Protein AF-0000000080481968 (afdb_homodimer)

Sequence (784 aa):
MAEDFLLLNPGPVPVTDEVLDSMSEPMVSHRSADFEAVYERAQNALDYIFTNSTRSGASTAEEGTSLIFNGTATMGMEAAVANLVGDGGNVVSLVNGKFGRRFARIADRYADVTRVEVEWGESIPVDAVEEAVTDDTDVVTMVHNETSTGLLNPAEAVGEVAKAHDATFVVDGVTSIGGDEFKIDDWNVDIAITDSQKALAAPPGVSAMYVTERVKDRIDGEAAPFYEDLDWHLRKAEQHQTPFTSAVPLFRALAVAVEDIAEETMPTRIERHRQQSAAFRAGFQAMGLELFANPEGETELSNTLTAVSLPEEVYGDDADEFFDGVTERNVSISGGQAHLGGQIFRVSNMGGLEPEHIVRGVRTVGEAMADAGVDVDVEAGVEAAEAELAEEMAEDFLLLNPGPVPVTDEVLDSMSEPMVSHRSADFEAVYERAQNALDYIFTNSTRSGASTAEEGTSLIFNGTATMGMEAAVANLVGDGGNVVSLVNGKFGRRFARIADRYADVTRVEVEWGESIPVDAVEEAVTDDTDVVTMVHNETSTGLLNPAEAVGEVAKAHDATFVVDGVTSIGGDEFKIDDWNVDIAITDSQKALAAPPGVSAMYVTERVKDRIDGEAAPFYEDLDWHLRKAEQHQTPFTSAVPLFRALAVAVEDIAEETMPTRIERHRQQSAAFRAGFQAMGLELFANPEGETELSNTLTAVSLPEEVYGDDADEFFDGVTERNVSISGGQAHLGGQIFRVSNMGGLEPEHIVRGVRTVGEAMADAGVDVDVEAGVEAAEAELAEE

Nearest PDB structures (foldseek):
  3isl-assembly1_B  TM=8.850E-01  e=2.142E-36  Bacillus subtilis
  2z9u-assembly1_A  TM=9.061E-01  e=9.908E-34  Mesorhizobium loti
  3f0h-assembly1_A-2  TM=9.257E-01  e=3.044E-31  unclassified
  1h0c-assembly1_A-2  TM=8.901E-01  e=4.918E-29  Homo sapiens
  1m32-assembly3_E  TM=9.075E-01  e=1.459E-27  Salmonella enterica subsp. enterica serovar Typhimurium

Organism: Haloferax mediterranei (strain ATCC 33500 / DSM 1411 / JCM 8866 / NBRC 14739 / NCIMB 2177 / R-4) (NCBI:txid523841)

Structure (mmCIF, N/CA/C/O backbone):
data_AF-0000000080481968-model_v1
#
loop_
_entity.id
_entity.type
_entity.pdbx_description
1 polymer 'Alanine--glyoxylate aminotransferase family protein'
#
loop_
_atom_site.group_PDB
_atom_site.id
_atom_site.type_symbol
_atom_site.label_atom_id
_atom_site.label_alt_id
_atom_site.label_comp_id
_atom_site.label_asym_id
_atom_site.label_entity_id
_atom_site.label_seq_id
_atom_site.pdbx_PDB_ins_code
_atom_site.Cartn_x
_atom_site.Cartn_y
_atom_site.Cartn_z
_atom_site.occupancy
_atom_site.B_iso_or_equiv
_atom_site.auth_seq_id
_atom_site.auth_comp_id
_atom_site.auth_asym_id
_atom_site.auth_atom_id
_atom_site.pdbx_PDB_model_num
ATOM 1 N N . MET A 1 1 ? 14.289 -3.783 -36.031 1 29.34 1 MET A N 1
ATOM 2 C CA . MET A 1 1 ? 13.336 -3.236 -35.062 1 29.34 1 MET A CA 1
ATOM 3 C C . MET A 1 1 ? 13.555 -3.85 -33.688 1 29.34 1 MET A C 1
ATOM 5 O O . MET A 1 1 ? 13.742 -5.059 -33.562 1 29.34 1 MET A O 1
ATOM 9 N N . ALA A 1 2 ? 14.086 -3.17 -32.75 1 38.62 2 ALA A N 1
ATOM 10 C CA . ALA A 1 2 ? 14.5 -3.734 -31.469 1 38.62 2 ALA A CA 1
ATOM 11 C C . ALA A 1 2 ? 13.477 -4.75 -30.969 1 38.62 2 ALA A C 1
ATOM 13 O O . ALA A 1 2 ? 12.297 -4.434 -30.812 1 38.62 2 ALA A O 1
ATOM 14 N N . GLU A 1 3 ? 13.617 -6.043 -31.141 1 50.34 3 GLU A N 1
ATOM 15 C CA . GLU A 1 3 ? 12.625 -7.031 -30.719 1 50.34 3 GLU A CA 1
ATOM 16 C C . GLU A 1 3 ? 12.102 -6.723 -29.328 1 50.34 3 GLU A C 1
ATOM 18 O O . GLU A 1 3 ? 12.867 -6.359 -28.438 1 50.34 3 GLU A O 1
ATOM 23 N N . ASP A 1 4 ? 10.695 -6.551 -29.109 1 80.06 4 ASP A N 1
ATOM 24 C CA . ASP A 1 4 ? 9.992 -6.121 -27.906 1 80.06 4 ASP A CA 1
ATOM 25 C C . ASP A 1 4 ? 10.266 -7.07 -26.734 1 80.06 4 ASP A C 1
ATOM 27 O O . ASP A 1 4 ? 10.367 -8.281 -26.922 1 80.06 4 ASP A O 1
ATOM 31 N N . PHE A 1 5 ? 10.773 -6.641 -25.656 1 89.38 5 PHE A N 1
ATOM 32 C CA . PHE A 1 5 ? 11.039 -7.387 -24.438 1 89.38 5 PHE A CA 1
ATOM 33 C C . PHE A 1 5 ? 9.82 -8.211 -24.031 1 89.38 5 PHE A C 1
ATOM 35 O O . PHE A 1 5 ? 8.703 -7.688 -23.953 1 89.38 5 PHE A O 1
ATOM 42 N N . LEU A 1 6 ? 10.047 -9.586 -23.969 1 94.12 6 LEU A N 1
ATOM 43 C CA . LEU A 1 6 ? 8.969 -10.492 -23.594 1 94.12 6 LEU A CA 1
ATOM 44 C C . LEU A 1 6 ? 9.109 -10.938 -22.141 1 94.12 6 LEU A C 1
ATOM 46 O O . LEU A 1 6 ? 10.109 -11.562 -21.781 1 94.12 6 LEU A O 1
ATOM 50 N N . LEU A 1 7 ? 8.125 -10.516 -21.359 1 93.69 7 LEU A N 1
ATOM 51 C CA . LEU A 1 7 ? 8.109 -10.836 -19.938 1 93.69 7 LEU A CA 1
ATOM 52 C C . LEU A 1 7 ? 7.23 -12.047 -19.656 1 93.69 7 LEU A C 1
ATOM 54 O O . LEU A 1 7 ? 6.008 -11.977 -19.797 1 93.69 7 LEU A O 1
ATOM 58 N N . LEU A 1 8 ? 7.91 -13.164 -19.188 1 96.69 8 LEU A N 1
ATOM 59 C CA . LEU A 1 8 ? 7.18 -14.391 -18.891 1 96.69 8 LEU A CA 1
ATOM 60 C C . LEU A 1 8 ? 7.324 -14.773 -17.422 1 96.69 8 LEU A C 1
ATOM 62 O O . LEU A 1 8 ? 7.227 -15.945 -17.062 1 96.69 8 LEU A O 1
ATOM 66 N N . ASN A 1 9 ? 7.652 -13.797 -16.562 1 94.38 9 ASN A N 1
ATOM 67 C CA . ASN A 1 9 ? 7.691 -13.984 -15.117 1 94.38 9 ASN A CA 1
ATOM 68 C C . ASN A 1 9 ? 6.289 -13.969 -14.516 1 94.38 9 ASN A C 1
ATOM 70 O O . ASN A 1 9 ? 5.375 -13.352 -15.07 1 94.38 9 ASN A O 1
ATOM 74 N N . PRO A 1 10 ? 6.121 -14.625 -13.391 1 93.69 10 PRO A N 1
ATOM 75 C CA . PRO A 1 10 ? 4.789 -14.672 -12.781 1 93.69 10 PRO A CA 1
ATOM 76 C C . PRO A 1 10 ? 4.309 -13.305 -12.312 1 93.69 10 PRO A C 1
ATOM 78 O O . PRO A 1 10 ? 3.115 -13.117 -12.07 1 93.69 10 PRO A O 1
ATOM 81 N N . GLY A 1 11 ? 5.16 -12.281 -12.164 1 88.5 11 GLY A N 1
ATOM 82 C CA . GLY A 1 11 ? 4.758 -10.945 -11.75 1 88.5 11 GLY A CA 1
ATOM 83 C C . GLY A 1 11 ? 5.934 -10.023 -11.484 1 88.5 11 GLY A C 1
ATOM 84 O O . GLY A 1 11 ? 6.988 -10.477 -11.023 1 88.5 11 GLY A O 1
ATOM 85 N N . PRO A 1 12 ? 5.754 -8.812 -11.781 1 90.94 12 PRO A N 1
ATOM 86 C CA . PRO A 1 12 ? 4.637 -8.148 -12.453 1 90.94 12 PRO A CA 1
ATOM 87 C C . PRO A 1 12 ? 4.496 -8.555 -13.914 1 90.94 12 PRO A C 1
ATOM 89 O O . PRO A 1 12 ? 5.496 -8.719 -14.609 1 90.94 12 PRO A O 1
ATOM 92 N N . VAL A 1 13 ? 3.25 -8.773 -14.367 1 92.5 13 VAL A N 1
ATOM 93 C CA . VAL A 1 13 ? 3.018 -9.211 -15.742 1 92.5 13 VAL A CA 1
ATOM 94 C C . VAL A 1 13 ? 2.887 -7.992 -16.656 1 92.5 13 VAL A C 1
ATOM 96 O O . VAL A 1 13 ? 2.732 -6.867 -16.172 1 92.5 13 VAL A O 1
ATOM 99 N N . PRO A 1 14 ? 2.949 -8.219 -17.922 1 90.56 14 PRO A N 1
ATOM 100 C CA . PRO A 1 14 ? 2.803 -7.078 -18.828 1 90.56 14 PRO A CA 1
ATOM 101 C C . PRO A 1 14 ? 1.461 -6.367 -18.688 1 90.56 14 PRO A C 1
ATOM 103 O O . PRO A 1 14 ? 0.433 -7.016 -18.469 1 90.56 14 PRO A O 1
ATOM 106 N N . VAL A 1 15 ? 1.535 -5.07 -18.781 1 93.06 15 VAL A N 1
ATOM 107 C CA . VAL A 1 15 ? 0.346 -4.234 -18.688 1 93.06 15 VAL A CA 1
ATOM 108 C C . VAL A 1 15 ? 0.168 -3.428 -19.969 1 93.06 15 VAL A C 1
ATOM 110 O O . VAL A 1 15 ? 1.147 -3.096 -20.641 1 93.06 15 VAL A O 1
ATOM 113 N N . THR A 1 16 ? -1.017 -3.123 -20.375 1 93.88 16 THR A N 1
ATOM 114 C CA . THR A 1 16 ? -1.285 -2.402 -21.625 1 93.88 16 THR A CA 1
ATOM 115 C C . THR A 1 16 ? -0.913 -0.929 -21.484 1 93.88 16 THR A C 1
ATOM 117 O O . THR A 1 16 ? -0.809 -0.413 -20.359 1 93.88 16 THR A O 1
ATOM 120 N N . ASP A 1 17 ? -0.785 -0.306 -22.609 1 93.12 17 ASP A N 1
ATOM 121 C CA . ASP A 1 17 ? -0.487 1.123 -22.609 1 93.12 17 ASP A CA 1
ATOM 122 C C . ASP A 1 17 ? -1.617 1.924 -21.969 1 93.12 17 ASP A C 1
ATOM 124 O O . ASP A 1 17 ? -1.368 2.922 -21.281 1 93.12 17 ASP A O 1
ATOM 128 N N . GLU A 1 18 ? -2.812 1.507 -22.25 1 94.88 18 GLU A N 1
ATOM 129 C CA . GLU A 1 18 ? -3.967 2.199 -21.672 1 94.88 18 GLU A CA 1
ATOM 130 C C . GLU A 1 18 ? -3.93 2.176 -20.156 1 94.88 18 GLU A C 1
ATOM 132 O O . GLU A 1 18 ? -4.215 3.184 -19.5 1 94.88 18 GLU A O 1
ATOM 137 N N . VAL A 1 19 ? -3.586 1.043 -19.578 1 95.56 19 VAL A N 1
ATOM 138 C CA . VAL A 1 19 ? -3.463 0.889 -18.141 1 95.56 19 VAL A CA 1
ATOM 139 C C . VAL A 1 19 ? -2.348 1.79 -17.609 1 95.56 19 VAL A C 1
ATOM 141 O O . VAL A 1 19 ? -2.535 2.516 -16.641 1 95.56 19 VAL A O 1
ATOM 144 N N . LEU A 1 20 ? -1.188 1.789 -18.297 1 93.94 20 LEU A N 1
ATOM 145 C CA . LEU A 1 20 ? -0.05 2.604 -17.891 1 93.94 20 LEU A CA 1
ATOM 146 C C . LEU A 1 20 ? -0.392 4.09 -17.953 1 93.94 20 LEU A C 1
ATOM 148 O O . LEU A 1 20 ? -0.075 4.844 -17.031 1 93.94 20 LEU A O 1
ATOM 152 N N . ASP A 1 21 ? -1.09 4.48 -18.984 1 92.69 21 ASP A N 1
ATOM 153 C CA . ASP A 1 21 ? -1.416 5.883 -19.219 1 92.69 21 ASP A CA 1
ATOM 154 C C . ASP A 1 21 ? -2.408 6.402 -18.188 1 92.69 21 ASP A C 1
ATOM 156 O O . ASP A 1 21 ? -2.395 7.59 -17.844 1 92.69 21 ASP A O 1
ATOM 160 N N . SER A 1 22 ? -3.232 5.527 -17.641 1 93.56 22 SER A N 1
ATOM 161 C CA . SER A 1 22 ? -4.273 5.93 -16.703 1 93.56 22 SER A CA 1
ATOM 162 C C . SER A 1 22 ? -3.678 6.449 -15.406 1 93.56 22 SER A C 1
ATOM 164 O O . SER A 1 22 ? -4.32 7.215 -14.688 1 93.56 22 SER A O 1
ATOM 166 N N . MET A 1 23 ? -2.436 6.078 -15.086 1 93.75 23 MET A N 1
ATOM 167 C CA . MET A 1 23 ? -1.798 6.465 -13.828 1 93.75 23 MET A CA 1
ATOM 168 C C . MET A 1 23 ? -1.326 7.914 -13.883 1 93.75 23 MET A C 1
ATOM 170 O O . MET A 1 23 ? -1.05 8.523 -12.844 1 93.75 23 MET A O 1
ATOM 174 N N . SER A 1 24 ? -1.162 8.461 -15.086 1 87.81 24 SER A N 1
ATOM 175 C CA . SER A 1 24 ? -0.547 9.773 -15.234 1 87.81 24 SER A CA 1
ATOM 176 C C . SER A 1 24 ? -1.603 10.867 -15.359 1 87.81 24 SER A C 1
ATOM 178 O O . SER A 1 24 ? -1.272 12.031 -15.586 1 87.81 24 SER A O 1
ATOM 180 N N . GLU A 1 25 ? -2.85 10.508 -15.273 1 80.5 25 GLU A N 1
ATOM 181 C CA . GLU A 1 25 ? -3.883 11.539 -15.273 1 80.5 25 GLU A CA 1
ATOM 182 C C . GLU A 1 25 ? -3.721 12.477 -14.086 1 80.5 25 GLU A C 1
ATOM 184 O O . GLU A 1 25 ? -3.238 12.07 -13.023 1 80.5 25 GLU A O 1
ATOM 189 N N . PRO A 1 26 ? -4.055 13.734 -14.359 1 70.06 26 PRO A N 1
ATOM 190 C CA . PRO A 1 26 ? -3.869 14.703 -13.281 1 70.06 26 PRO A CA 1
ATOM 191 C C . PRO A 1 26 ? -4.566 14.289 -11.992 1 70.06 26 PRO A C 1
ATOM 193 O O . PRO A 1 26 ? -5.609 13.633 -12.031 1 70.06 26 PRO A O 1
ATOM 196 N N . MET A 1 27 ? -3.91 14.688 -10.938 1 62.53 27 MET A N 1
ATOM 197 C CA . MET A 1 27 ? -4.395 14.344 -9.602 1 62.53 27 MET A CA 1
ATOM 198 C C . MET A 1 27 ? -5.684 15.094 -9.281 1 62.53 27 MET A C 1
ATOM 200 O O . MET A 1 27 ? -5.824 16.266 -9.625 1 62.53 27 MET A O 1
ATOM 204 N N . VAL A 1 28 ? -6.73 14.312 -9.031 1 58.03 28 VAL A N 1
ATOM 205 C CA . VAL A 1 28 ? -7.98 14.891 -8.555 1 58.03 28 VAL A CA 1
ATOM 206 C C . VAL A 1 28 ? -8.094 14.711 -7.043 1 58.03 28 VAL A C 1
ATOM 208 O O . VAL A 1 28 ? -7.363 13.914 -6.449 1 58.03 28 VAL A O 1
ATOM 211 N N . SER A 1 29 ? -8.789 15.539 -6.273 1 55.25 29 SER A N 1
ATOM 212 C CA . SER A 1 29 ? -8.969 15.367 -4.836 1 55.25 29 SER A CA 1
ATOM 213 C C . SER A 1 29 ? -9.445 13.953 -4.504 1 55.25 29 SER A C 1
ATOM 215 O O . SER A 1 29 ? -10.281 13.398 -5.215 1 55.25 29 SER A O 1
ATOM 217 N N . HIS A 1 30 ? -8.844 13.086 -3.645 1 49 30 HIS A N 1
ATOM 218 C CA . HIS A 1 30 ? -9.148 11.727 -3.225 1 49 30 HIS A CA 1
ATOM 219 C C . HIS A 1 30 ? -10.586 11.609 -2.73 1 49 30 HIS A C 1
ATOM 221 O O . HIS A 1 30 ? -11.195 10.539 -2.803 1 49 30 HIS A O 1
ATOM 227 N N . ARG A 1 31 ? -11.047 12.609 -2.137 1 52.72 31 ARG A N 1
ATOM 228 C CA . ARG A 1 31 ? -12.406 12.594 -1.61 1 52.72 31 ARG A CA 1
ATOM 229 C C . ARG A 1 31 ? -13.383 13.242 -2.59 1 52.72 31 ARG A C 1
ATOM 231 O O . ARG A 1 31 ? -14.547 13.469 -2.262 1 52.72 31 ARG A O 1
ATOM 238 N N . SER A 1 32 ? -12.875 13.031 -3.715 1 68 32 SER A N 1
ATOM 239 C CA . SER A 1 32 ? -13.664 13.711 -4.734 1 68 32 SER A CA 1
ATOM 240 C C . SER A 1 32 ? -14.617 12.75 -5.434 1 68 32 SER A C 1
ATOM 242 O O . SER A 1 32 ? -14.414 11.531 -5.398 1 68 32 SER A O 1
ATOM 244 N N . ALA A 1 33 ? -15.672 13.203 -5.777 1 73.31 33 ALA A N 1
ATOM 245 C CA . ALA A 1 33 ? -16.594 12.477 -6.648 1 73.31 33 ALA A CA 1
ATOM 246 C C . ALA A 1 33 ? -15.852 11.75 -7.762 1 73.31 33 ALA A C 1
ATOM 248 O O . ALA A 1 33 ? -16.25 10.656 -8.172 1 73.31 33 ALA A O 1
ATOM 249 N N . ASP A 1 34 ? -14.773 12.227 -8.023 1 79.12 34 ASP A N 1
ATOM 250 C CA . ASP A 1 34 ? -13.984 11.633 -9.094 1 79.12 34 ASP A CA 1
ATOM 251 C C . ASP A 1 34 ? -13.32 10.336 -8.633 1 79.12 34 ASP A C 1
ATOM 253 O O . ASP A 1 34 ? -13.305 9.344 -9.375 1 79.12 34 ASP A O 1
ATOM 257 N N . PHE A 1 35 ? -12.82 10.336 -7.512 1 84.88 35 PHE A N 1
ATOM 258 C CA . PHE A 1 35 ? -12.211 9.117 -7 1 84.88 35 PHE A CA 1
ATOM 259 C C . PHE A 1 35 ? -13.258 8.039 -6.758 1 84.88 35 PHE A C 1
ATOM 261 O O . PHE A 1 35 ? -13.023 6.863 -7.039 1 84.88 35 PHE A O 1
ATOM 268 N N . GLU A 1 36 ? -14.359 8.414 -6.164 1 89.5 36 GLU A N 1
ATOM 269 C CA . GLU A 1 36 ? -15.445 7.469 -5.922 1 89.5 36 GLU A CA 1
ATOM 270 C C . GLU A 1 36 ? -15.844 6.75 -7.203 1 89.5 36 GLU A C 1
ATOM 272 O O . GLU A 1 36 ? -16.125 5.547 -7.188 1 89.5 36 GLU A O 1
ATOM 277 N N . ALA A 1 37 ? -15.836 7.469 -8.242 1 93.12 37 ALA A N 1
ATOM 278 C CA . ALA A 1 37 ? -16.188 6.883 -9.531 1 93.12 37 ALA A CA 1
ATOM 279 C C . ALA A 1 37 ? -15.164 5.844 -9.969 1 93.12 37 ALA A C 1
ATOM 281 O O . ALA A 1 37 ? -15.516 4.812 -10.547 1 93.12 37 ALA A O 1
ATOM 282 N N . VAL A 1 38 ? -13.922 6.121 -9.703 1 94.62 38 VAL A N 1
ATOM 283 C CA . VAL A 1 38 ? -12.844 5.188 -10.039 1 94.62 38 VAL A CA 1
ATOM 284 C C . VAL A 1 38 ? -12.984 3.918 -9.203 1 94.62 38 VAL A C 1
ATOM 286 O O . VAL A 1 38 ? -12.898 2.807 -9.727 1 94.62 38 VAL A O 1
ATOM 289 N N . TYR A 1 39 ? -13.203 4.121 -7.895 1 96.94 39 TYR A N 1
ATOM 290 C CA . TYR A 1 39 ? -13.367 2.975 -7.008 1 96.94 39 TYR A CA 1
ATOM 291 C C . TYR A 1 39 ? -14.562 2.129 -7.43 1 96.94 39 TYR A C 1
ATOM 293 O O . TYR A 1 39 ? -14.492 0.898 -7.438 1 96.94 39 TYR A O 1
ATOM 301 N N . GLU A 1 40 ? -15.609 2.744 -7.746 1 97.62 40 GLU A N 1
ATOM 302 C CA . GLU A 1 40 ? -16.828 2.045 -8.141 1 97.62 40 GLU A CA 1
ATOM 303 C C . GLU A 1 40 ? -16.609 1.214 -9.398 1 97.62 40 GLU A C 1
ATOM 305 O O . GLU A 1 40 ? -17.062 0.067 -9.477 1 97.62 40 GLU A O 1
ATOM 310 N N . ARG A 1 41 ? -15.961 1.811 -10.406 1 97.69 41 ARG A N 1
ATOM 311 C CA . ARG A 1 41 ? -15.641 1.093 -11.633 1 97.69 41 ARG A CA 1
ATOM 312 C C . ARG A 1 41 ? -14.805 -0.15 -11.344 1 97.69 41 ARG A C 1
ATOM 314 O O . ARG A 1 41 ? -15.109 -1.238 -11.836 1 97.69 41 ARG A O 1
ATOM 321 N N . ALA A 1 42 ? -13.773 0.037 -10.516 1 98.5 42 ALA A N 1
ATOM 322 C CA . ALA A 1 42 ? -12.906 -1.083 -10.164 1 98.5 42 ALA A CA 1
ATOM 323 C C . ALA A 1 42 ? -13.68 -2.145 -9.383 1 98.5 42 ALA A C 1
ATOM 325 O O . ALA A 1 42 ? -13.562 -3.34 -9.672 1 98.5 42 ALA A O 1
ATOM 326 N N . GLN A 1 43 ? -14.398 -1.704 -8.359 1 98.44 43 GLN A N 1
ATOM 327 C CA . GLN A 1 43 ? -15.148 -2.604 -7.496 1 98.44 43 GLN A CA 1
ATOM 328 C C . GLN A 1 43 ? -16.141 -3.432 -8.305 1 98.44 43 GLN A C 1
ATOM 330 O O . GLN A 1 43 ? -16.266 -4.641 -8.102 1 98.44 43 GLN A O 1
ATOM 335 N N . ASN A 1 44 ? -16.906 -2.785 -9.242 1 98 44 ASN A N 1
ATOM 336 C CA . ASN A 1 44 ? -17.875 -3.479 -10.07 1 98 44 ASN A CA 1
ATOM 337 C C . ASN A 1 44 ? -17.219 -4.535 -10.953 1 98 44 ASN A C 1
ATOM 339 O O . ASN A 1 44 ? -17.719 -5.66 -11.055 1 98 44 ASN A O 1
ATOM 343 N N . ALA A 1 45 ? -16.172 -4.145 -11.586 1 98.69 45 ALA A N 1
ATOM 344 C CA . ALA A 1 45 ? -15.477 -5.086 -12.461 1 98.69 45 ALA A CA 1
ATOM 345 C C . ALA A 1 45 ? -14.859 -6.223 -11.648 1 98.69 45 ALA A C 1
ATOM 347 O O . ALA A 1 45 ? -14.828 -7.371 -12.102 1 98.69 45 ALA A O 1
ATOM 348 N N . LEU A 1 46 ? -14.344 -5.898 -10.469 1 98.81 46 LEU A N 1
ATOM 349 C CA . LEU A 1 46 ? -13.805 -6.93 -9.586 1 98.81 46 LEU A CA 1
ATOM 350 C C . LEU A 1 46 ? -14.906 -7.891 -9.141 1 98.81 46 LEU A C 1
ATOM 352 O O . LEU A 1 46 ? -14.68 -9.102 -9.055 1 98.81 46 LEU A O 1
ATOM 356 N N . ASP A 1 47 ? -16.047 -7.363 -8.797 1 98.12 47 ASP A N 1
ATOM 357 C CA . ASP A 1 47 ? -17.172 -8.227 -8.453 1 98.12 47 ASP A CA 1
ATOM 358 C C . ASP A 1 47 ? -17.438 -9.25 -9.562 1 98.12 47 ASP A C 1
ATOM 360 O O . ASP A 1 47 ? -17.625 -10.438 -9.281 1 98.12 47 ASP A O 1
ATOM 364 N N . TYR A 1 48 ? -17.469 -8.758 -10.766 1 98.38 48 TYR A N 1
ATOM 365 C CA . TYR A 1 48 ? -17.656 -9.641 -11.906 1 98.38 48 TYR A CA 1
ATOM 366 C C . TYR A 1 48 ? -16.562 -10.703 -11.969 1 98.38 48 TYR A C 1
ATOM 368 O O . TYR A 1 48 ? -16.859 -11.891 -12.141 1 98.38 48 TYR A O 1
ATOM 376 N N . ILE A 1 49 ? -15.336 -10.312 -11.797 1 98.75 49 ILE A N 1
ATOM 377 C CA . ILE A 1 49 ? -14.203 -11.227 -11.93 1 98.75 49 ILE A CA 1
ATOM 378 C C . ILE A 1 49 ? -14.25 -12.273 -10.812 1 98.75 49 ILE A C 1
ATOM 380 O O . ILE A 1 49 ? -14.031 -13.461 -11.062 1 98.75 49 ILE A O 1
ATOM 384 N N . PHE A 1 50 ? -14.531 -11.852 -9.586 1 98.69 50 PHE A N 1
ATOM 385 C CA . PHE A 1 50 ? -14.609 -12.781 -8.469 1 98.69 50 PHE A CA 1
ATOM 386 C C . PHE A 1 50 ? -15.766 -13.758 -8.656 1 98.69 50 PHE A C 1
ATOM 388 O O . PHE A 1 50 ? -15.617 -14.953 -8.391 1 98.69 50 PHE A O 1
ATOM 395 N N . THR A 1 51 ? -16.891 -13.32 -9.156 1 98.06 51 THR A N 1
ATOM 396 C CA . THR A 1 51 ? -18.125 -14.109 -9.055 1 98.06 51 THR A CA 1
ATOM 397 C C . THR A 1 51 ? -18.344 -14.906 -10.328 1 98.06 51 THR A C 1
ATOM 399 O O . THR A 1 51 ? -19.016 -15.945 -10.305 1 98.06 51 THR A O 1
ATOM 402 N N . ASN A 1 52 ? -17.734 -14.43 -11.438 1 97.62 52 ASN A N 1
ATOM 403 C CA . ASN A 1 52 ? -18.016 -15.07 -12.719 1 97.62 52 ASN A CA 1
ATOM 404 C C . ASN A 1 52 ? -16.766 -15.742 -13.289 1 97.62 52 ASN A C 1
ATOM 406 O O . ASN A 1 52 ? -16.672 -15.953 -14.5 1 97.62 52 ASN A O 1
ATOM 410 N N . SER A 1 53 ? -15.82 -16.047 -12.453 1 97.38 53 SER A N 1
ATOM 411 C CA . SER A 1 53 ? -14.602 -16.719 -12.898 1 97.38 53 SER A CA 1
ATOM 412 C C . SER A 1 53 ? -14.859 -18.188 -13.211 1 97.38 53 SER A C 1
ATOM 414 O O . SER A 1 53 ? -14.266 -19.078 -12.594 1 97.38 53 SER A O 1
ATOM 416 N N . THR A 1 54 ? -15.711 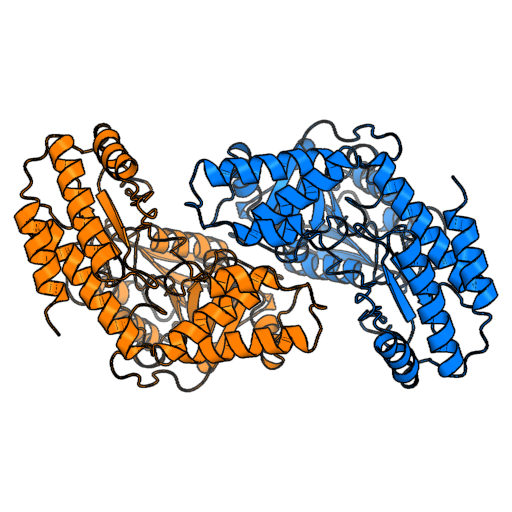-18.5 -14.203 1 97.5 54 THR A N 1
ATOM 417 C CA . THR A 1 54 ? -16.078 -19.844 -14.656 1 97.5 54 THR A CA 1
ATOM 418 C C . THR A 1 54 ? -15.984 -19.938 -16.172 1 97.5 54 THR A C 1
ATOM 420 O O . THR A 1 54 ? -16.078 -18.922 -16.875 1 97.5 54 THR A O 1
ATOM 423 N N . ARG A 1 55 ? -15.781 -21.094 -16.656 1 96.62 55 ARG A N 1
ATOM 424 C CA . ARG A 1 55 ? -15.656 -21.312 -18.094 1 96.62 55 ARG A CA 1
ATOM 425 C C . ARG A 1 55 ? -16.969 -21.016 -18.812 1 96.62 55 ARG A C 1
ATOM 427 O O . ARG A 1 55 ? -16.969 -20.656 -19.984 1 96.62 55 ARG A O 1
ATOM 434 N N . SER A 1 56 ? -18.125 -21.125 -18.109 1 96.75 56 SER A N 1
ATOM 435 C CA . SER A 1 56 ? -19.438 -20.844 -18.672 1 96.75 56 SER A CA 1
ATOM 436 C C . SER A 1 56 ? -19.781 -19.359 -18.578 1 96.75 56 SER A C 1
ATOM 438 O O . SER A 1 56 ? -20.688 -18.875 -19.25 1 96.75 56 SER A O 1
ATOM 440 N N . GLY A 1 57 ? -19.109 -18.703 -17.703 1 96.25 57 GLY A N 1
ATOM 441 C CA . GLY A 1 57 ? -19.438 -17.312 -17.406 1 96.25 57 GLY A CA 1
ATOM 442 C C . GLY A 1 57 ? -20.484 -17.156 -16.328 1 96.25 57 GLY A C 1
ATOM 443 O O . GLY A 1 57 ? -20.812 -16.047 -15.922 1 96.25 57 GLY A O 1
ATOM 444 N N . ALA A 1 58 ? -20.969 -18.281 -15.82 1 96.44 58 ALA A N 1
ATOM 445 C CA . ALA A 1 58 ? -22 -18.25 -14.781 1 96.44 58 ALA A CA 1
ATOM 446 C C . ALA A 1 58 ? -21.422 -17.766 -13.453 1 96.44 58 ALA A C 1
ATOM 448 O O . ALA A 1 58 ? -20.281 -18.109 -13.102 1 96.44 58 ALA A O 1
ATOM 449 N N . SER A 1 59 ? -22.219 -16.984 -12.766 1 96.56 59 SER A N 1
ATOM 450 C CA . SER A 1 59 ? -21.812 -16.562 -11.43 1 96.56 59 SER A CA 1
ATOM 451 C C . SER A 1 59 ? -21.859 -17.719 -10.438 1 96.56 59 SER A C 1
ATOM 453 O O . SER A 1 59 ? -22.734 -18.562 -10.508 1 96.56 59 SER A O 1
ATOM 455 N N . THR A 1 60 ? -20.891 -17.703 -9.562 1 96 60 THR A N 1
ATOM 456 C CA . THR A 1 60 ? -20.859 -18.734 -8.523 1 96 60 THR A CA 1
ATOM 457 C C . THR A 1 60 ? -20.875 -18.094 -7.133 1 96 60 THR A C 1
ATOM 459 O O . THR A 1 60 ? -20.266 -18.625 -6.195 1 96 60 THR A O 1
ATOM 462 N N . ALA A 1 61 ? -21.281 -16.953 -7.016 1 93.81 61 ALA A N 1
ATOM 463 C CA . ALA A 1 61 ? -21.406 -16.266 -5.73 1 93.81 61 ALA A CA 1
ATOM 464 C C . ALA A 1 61 ? -22.781 -15.609 -5.598 1 93.81 61 ALA A C 1
ATOM 466 O O . ALA A 1 61 ? -23.297 -15.039 -6.562 1 93.81 61 ALA A O 1
ATOM 467 N N . GLU A 1 62 ? -23.453 -15.75 -4.508 1 87.81 62 GLU A N 1
ATOM 468 C CA . GLU A 1 62 ? -24.75 -15.125 -4.273 1 87.81 62 GLU A CA 1
ATOM 469 C C . GLU A 1 62 ? -24.578 -13.672 -3.828 1 87.81 62 GLU A C 1
ATOM 471 O O . GLU A 1 62 ? -25.094 -12.758 -4.477 1 87.81 62 GLU A O 1
ATOM 476 N N . GLU A 1 63 ? -24.047 -13.445 -2.578 1 93.69 63 GLU A N 1
ATOM 477 C CA . GLU A 1 63 ? -23.891 -12.102 -2.037 1 93.69 63 GLU A CA 1
ATOM 478 C C . GLU A 1 63 ? -22.484 -11.914 -1.442 1 93.69 63 GLU A C 1
ATOM 480 O O . GLU A 1 63 ? -21.969 -12.82 -0.787 1 93.69 63 GLU A O 1
ATOM 485 N N . GLY A 1 64 ? -21.906 -10.758 -1.657 1 97.62 64 GLY A N 1
ATOM 486 C CA . GLY A 1 64 ? -20.594 -10.406 -1.13 1 97.62 64 GLY A CA 1
ATOM 487 C C . GLY A 1 64 ? -20.125 -9.039 -1.581 1 97.62 64 GLY A C 1
ATOM 488 O O . GLY A 1 64 ? -20.891 -8.266 -2.158 1 97.62 64 GLY A O 1
ATOM 489 N N . THR A 1 65 ? -18.906 -8.656 -1.167 1 97.88 65 THR A N 1
ATOM 490 C CA . THR A 1 65 ? -18.359 -7.34 -1.437 1 97.88 65 THR A CA 1
ATOM 491 C C . THR A 1 65 ? -16.875 -7.441 -1.825 1 97.88 65 THR A C 1
ATOM 493 O O . THR A 1 65 ? -16.094 -8.117 -1.146 1 97.88 65 THR A O 1
ATOM 496 N N . SER A 1 66 ? -16.609 -6.848 -2.982 1 98.56 66 SER A N 1
ATOM 497 C CA . SER A 1 66 ? -15.203 -6.715 -3.348 1 98.56 66 SER A CA 1
ATOM 498 C C . SER A 1 66 ? -14.562 -5.512 -2.66 1 98.56 66 SER A C 1
ATOM 500 O O . SER A 1 66 ? -15.148 -4.426 -2.627 1 98.56 66 SER A O 1
ATOM 502 N N . LEU A 1 67 ? -13.461 -5.695 -2.092 1 98.81 67 LEU A N 1
ATOM 503 C CA . LEU A 1 67 ? -12.648 -4.66 -1.457 1 98.81 67 LEU A CA 1
ATOM 504 C C . LEU A 1 67 ? -11.344 -4.449 -2.219 1 98.81 67 LEU A C 1
ATOM 506 O O . LEU A 1 67 ? -10.812 -5.383 -2.83 1 98.81 67 LEU A O 1
ATOM 510 N N . ILE A 1 68 ? -10.828 -3.264 -2.23 1 98.69 68 ILE A N 1
ATOM 511 C CA . ILE A 1 68 ? -9.516 -2.932 -2.771 1 98.69 68 ILE A CA 1
ATOM 512 C C . ILE A 1 68 ? -8.617 -2.395 -1.658 1 98.69 68 ILE A C 1
ATOM 514 O O . ILE A 1 68 ? -9.031 -1.536 -0.877 1 98.69 68 ILE A O 1
ATOM 518 N N . PHE A 1 69 ? -7.41 -2.916 -1.559 1 98.38 69 PHE A N 1
ATOM 519 C CA . PHE A 1 69 ? -6.484 -2.529 -0.5 1 98.38 69 PHE A CA 1
ATOM 520 C C . PHE A 1 69 ? -5.293 -1.771 -1.071 1 98.38 69 PHE A C 1
ATOM 522 O O . PHE A 1 69 ? -4.793 -2.111 -2.145 1 98.38 69 PHE A O 1
ATOM 529 N N . ASN A 1 70 ? -4.871 -0.719 -0.341 1 97.19 70 ASN A N 1
ATOM 530 C CA . ASN A 1 70 ? -3.545 -0.139 -0.528 1 97.19 70 ASN A CA 1
ATOM 531 C C . ASN A 1 70 ? -2.457 -1.016 0.086 1 97.19 70 ASN A C 1
ATOM 533 O O . ASN A 1 70 ? -1.903 -0.682 1.135 1 97.19 70 ASN A O 1
ATOM 537 N N . GLY A 1 71 ? -2.031 -1.984 -0.549 1 97.75 71 GLY A N 1
ATOM 538 C CA . GLY A 1 71 ? -1.104 -3.025 -0.135 1 97.75 71 GLY A CA 1
ATOM 539 C C . GLY A 1 71 ? -1.185 -4.273 -0.993 1 97.75 71 GLY A C 1
ATOM 540 O O . GLY A 1 71 ? -2.123 -4.438 -1.775 1 97.75 71 GLY A O 1
ATOM 541 N N . THR A 1 72 ? -0.256 -5.16 -0.88 1 97.81 72 THR A N 1
ATOM 542 C CA . THR A 1 72 ? -0.178 -6.352 -1.719 1 97.81 72 THR A CA 1
ATOM 543 C C . THR A 1 72 ? -1.061 -7.465 -1.161 1 97.81 72 THR A C 1
ATOM 545 O O . THR A 1 72 ? -1.696 -7.297 -0.118 1 97.81 72 THR A O 1
ATOM 548 N N . ALA A 1 73 ? -1.1 -8.555 -1.874 1 98.38 73 ALA A N 1
ATOM 549 C CA . ALA A 1 73 ? -1.905 -9.695 -1.46 1 98.38 73 ALA A CA 1
ATOM 550 C C . ALA A 1 73 ? -1.435 -10.242 -0.115 1 98.38 73 ALA A C 1
ATOM 552 O O . ALA A 1 73 ? -2.23 -10.781 0.657 1 98.38 73 ALA A O 1
ATOM 553 N N . THR A 1 74 ? -0.128 -10.102 0.22 1 98.56 74 THR A N 1
ATOM 554 C CA . THR A 1 74 ? 0.365 -10.508 1.529 1 98.56 74 THR A CA 1
ATOM 555 C C . THR A 1 74 ? -0.393 -9.789 2.643 1 98.56 74 THR A C 1
ATOM 557 O O . THR A 1 74 ? -0.768 -10.406 3.643 1 98.56 74 THR A O 1
ATOM 560 N N . MET A 1 75 ? -0.617 -8.484 2.467 1 98.62 75 MET A N 1
ATOM 561 C CA . MET A 1 75 ? -1.421 -7.75 3.436 1 98.62 75 MET A CA 1
ATOM 562 C C . MET A 1 75 ? -2.854 -8.266 3.463 1 98.62 75 MET A C 1
ATOM 564 O O . MET A 1 75 ? -3.471 -8.352 4.527 1 98.62 75 MET A O 1
ATOM 568 N N . GLY A 1 76 ? -3.439 -8.57 2.264 1 98.69 76 GLY A N 1
ATOM 569 C CA . GLY A 1 76 ? -4.773 -9.148 2.197 1 98.69 76 GLY A CA 1
ATOM 570 C C . GLY A 1 76 ? -4.898 -10.453 2.963 1 98.69 76 GLY A C 1
ATOM 571 O O . GLY A 1 76 ? -5.887 -10.672 3.666 1 98.69 76 GLY A O 1
ATOM 572 N N . MET A 1 77 ? -3.879 -11.32 2.795 1 98.81 77 MET A N 1
ATOM 573 C CA . MET A 1 77 ? -3.84 -12.578 3.535 1 98.81 77 MET A CA 1
ATOM 574 C C . MET A 1 77 ? -3.867 -12.328 5.039 1 98.81 77 MET A C 1
ATOM 576 O O . MET A 1 77 ? -4.613 -12.984 5.77 1 98.81 77 MET A O 1
ATOM 580 N N . GLU A 1 78 ? -3.057 -11.406 5.469 1 98.44 78 GLU A N 1
ATOM 581 C CA . GLU A 1 78 ? -2.988 -11.07 6.887 1 98.44 78 GLU A CA 1
ATOM 582 C C . GLU A 1 78 ? -4.312 -10.5 7.383 1 98.44 78 GLU A C 1
ATOM 584 O O . GLU A 1 78 ? -4.781 -10.859 8.469 1 98.44 78 GLU A O 1
ATOM 589 N N . ALA A 1 79 ? -4.895 -9.555 6.598 1 98.56 79 ALA A N 1
ATOM 590 C CA . ALA A 1 79 ? -6.184 -8.977 6.957 1 98.56 79 ALA A CA 1
ATOM 591 C C . ALA A 1 79 ? -7.234 -10.062 7.164 1 98.56 79 ALA A C 1
ATOM 593 O O . ALA A 1 79 ? -7.988 -10.031 8.141 1 98.56 79 ALA A O 1
ATOM 594 N N . ALA A 1 80 ? -7.262 -11.055 6.254 1 98.62 80 ALA A N 1
ATOM 595 C CA . ALA A 1 80 ? -8.258 -12.117 6.352 1 98.62 80 ALA A CA 1
ATOM 596 C C . ALA A 1 80 ? -8.086 -12.914 7.641 1 98.62 80 ALA A C 1
ATOM 598 O O . ALA A 1 80 ? -9.023 -13.047 8.43 1 98.62 80 ALA A O 1
ATOM 599 N N . VAL A 1 81 ? -6.887 -13.344 7.93 1 98.31 81 VAL A N 1
ATOM 600 C CA . VAL A 1 81 ? -6.641 -14.219 9.078 1 98.31 81 VAL A CA 1
ATOM 601 C C . VAL A 1 81 ? -6.84 -13.438 10.367 1 98.31 81 VAL A C 1
ATOM 603 O O . VAL A 1 81 ? -7.531 -13.898 11.281 1 98.31 81 VAL A O 1
ATOM 606 N N . ALA A 1 82 ? -6.258 -12.242 10.453 1 97.44 82 ALA A N 1
ATOM 607 C CA . ALA A 1 82 ? -6.258 -11.453 11.68 1 97.44 82 ALA A CA 1
ATOM 608 C C . ALA A 1 82 ? -7.68 -11.07 12.086 1 97.44 82 ALA A C 1
ATOM 610 O O . ALA A 1 82 ? -7.977 -10.922 13.273 1 97.44 82 ALA A O 1
ATOM 611 N N . ASN A 1 83 ? -8.562 -10.906 11.125 1 98.12 83 ASN A N 1
ATOM 612 C CA . ASN A 1 83 ? -9.93 -10.484 11.406 1 98.12 83 ASN A CA 1
ATOM 613 C C . ASN A 1 83 ? -10.828 -11.664 11.758 1 98.12 83 ASN A C 1
ATOM 615 O O . ASN A 1 83 ? -11.961 -11.484 12.188 1 98.12 83 ASN A O 1
ATOM 619 N N . LEU A 1 84 ? -10.328 -12.906 11.531 1 98 84 LEU A N 1
ATOM 620 C CA . LEU A 1 84 ? -11.219 -14.055 11.641 1 98 84 LEU A CA 1
ATOM 621 C C . LEU A 1 84 ? -10.852 -14.914 12.852 1 98 84 LEU A C 1
ATOM 623 O O . LEU A 1 84 ? -11.688 -15.68 13.344 1 98 84 LEU A O 1
ATOM 627 N N . VAL A 1 85 ? -9.531 -15.102 13.391 1 94.25 85 VAL A N 1
ATOM 628 C CA . VAL A 1 85 ? -9.102 -16.094 14.367 1 94.25 85 VAL A CA 1
ATOM 629 C C . VAL A 1 85 ? -9.227 -15.523 15.773 1 94.25 85 VAL A C 1
ATOM 631 O O . VAL A 1 85 ? -9.297 -16.266 16.75 1 94.25 85 VAL A O 1
ATOM 634 N N . GLY A 1 86 ? -9.617 -14.227 15.992 1 72.62 86 GLY A N 1
ATOM 635 C CA . GLY A 1 86 ? -9.648 -13.672 17.328 1 72.62 86 GLY A CA 1
ATOM 636 C C . GLY A 1 86 ? -8.414 -14.023 18.156 1 72.62 86 GLY A C 1
ATOM 637 O O . GLY A 1 86 ? -7.383 -14.398 17.594 1 72.62 86 GLY A O 1
ATOM 638 N N . ASP A 1 87 ? -8.406 -13.797 19.453 1 72.12 87 ASP A N 1
ATOM 639 C CA . ASP A 1 87 ? -7.301 -14.086 20.359 1 72.12 87 ASP A CA 1
ATOM 640 C C . ASP A 1 87 ? -7.164 -15.594 20.594 1 72.12 87 ASP A C 1
ATOM 642 O O . ASP A 1 87 ? -8 -16.203 21.266 1 72.12 87 ASP A O 1
ATOM 646 N N . GLY A 1 88 ? -6.18 -16.172 19.844 1 74.38 88 GLY A N 1
ATOM 647 C CA . GLY A 1 88 ? -5.82 -17.547 20.109 1 74.38 88 GLY A CA 1
ATOM 648 C C . GLY A 1 88 ? -6.582 -18.547 19.25 1 74.38 88 GLY A C 1
ATOM 649 O O . GLY A 1 88 ? -6.949 -19.625 19.719 1 74.38 88 GLY A O 1
ATOM 650 N N . GLY A 1 89 ? -6.996 -18.203 18.172 1 91.88 89 GLY A N 1
ATOM 651 C CA . GLY A 1 89 ? -7.746 -19.125 17.344 1 91.88 89 GLY A CA 1
ATOM 652 C C . GLY A 1 89 ? -6.875 -20.188 16.688 1 91.88 89 GLY A C 1
ATOM 653 O O . GLY A 1 89 ? -5.68 -20.266 16.969 1 91.88 89 GLY A O 1
ATOM 654 N N . ASN A 1 90 ? -7.508 -21.203 16.062 1 97.62 90 ASN A N 1
ATOM 655 C CA . ASN A 1 90 ? -6.852 -22.328 15.398 1 97.62 90 ASN A CA 1
ATOM 656 C C . ASN A 1 90 ? -6.973 -22.219 13.883 1 97.62 90 ASN A C 1
ATOM 658 O O . ASN A 1 90 ? -8.078 -22.078 13.352 1 97.62 90 ASN A O 1
ATOM 662 N N . VAL A 1 91 ? -5.781 -22.297 13.234 1 98.69 91 VAL A N 1
ATOM 663 C CA . VAL A 1 91 ? -5.738 -22.234 11.773 1 98.69 91 VAL A CA 1
ATOM 664 C C . VAL A 1 91 ? -5.094 -23.5 11.219 1 98.69 91 VAL A C 1
ATOM 666 O O . VAL A 1 91 ? -4.109 -23.984 11.773 1 98.69 91 VAL A O 1
ATOM 669 N N . VAL A 1 92 ? -5.711 -24.094 10.227 1 98.94 92 VAL A N 1
ATOM 670 C CA . VAL A 1 92 ? -5.066 -25.141 9.43 1 98.94 92 VAL A CA 1
ATOM 671 C C . VAL A 1 92 ? -4.602 -24.547 8.094 1 98.94 92 VAL A C 1
ATOM 673 O O . VAL A 1 92 ? -5.414 -24.047 7.312 1 98.94 92 VAL A O 1
ATOM 676 N N . SER A 1 93 ? -3.332 -24.547 7.867 1 98.88 93 SER A N 1
ATOM 677 C CA . SER A 1 93 ? -2.75 -23.984 6.656 1 98.88 93 SER A CA 1
ATOM 678 C C . SER A 1 93 ? -2.178 -25.078 5.75 1 98.88 93 SER A C 1
ATOM 680 O O . SER A 1 93 ? -1.473 -25.969 6.219 1 98.88 93 SER A O 1
ATOM 682 N N . LEU A 1 94 ? -2.498 -25.031 4.477 1 98.94 94 LEU A N 1
ATOM 683 C CA . LEU A 1 94 ? -2.021 -26.016 3.502 1 98.94 94 LEU A CA 1
ATOM 684 C C . LEU A 1 94 ? -0.776 -25.5 2.787 1 98.94 94 LEU A C 1
ATOM 686 O O . LEU A 1 94 ? -0.771 -24.375 2.264 1 98.94 94 LEU A O 1
ATOM 690 N N . VAL A 1 95 ? 0.328 -26.328 2.742 1 98.81 95 VAL A N 1
ATOM 691 C CA . VAL A 1 95 ? 1.618 -25.828 2.277 1 98.81 95 VAL A CA 1
ATOM 692 C C . VAL A 1 95 ? 2.232 -26.828 1.297 1 98.81 95 VAL A C 1
ATOM 694 O O . VAL A 1 95 ? 2.59 -27.938 1.68 1 98.81 95 VAL A O 1
ATOM 697 N N . ASN A 1 96 ? 2.369 -26.469 0.043 1 98.62 96 ASN A N 1
ATOM 698 C CA . ASN A 1 96 ? 3.105 -27.281 -0.924 1 98.62 96 ASN A CA 1
ATOM 699 C C . ASN A 1 96 ? 3.977 -26.422 -1.83 1 98.62 96 ASN A C 1
ATOM 701 O O . ASN A 1 96 ? 4.316 -26.828 -2.943 1 98.62 96 ASN A O 1
ATOM 705 N N . GLY A 1 97 ? 4.254 -25.203 -1.339 1 98.5 97 GLY A N 1
ATOM 706 C CA . GLY A 1 97 ? 5.105 -24.25 -2.025 1 98.5 97 GLY A CA 1
ATOM 707 C C . GLY A 1 97 ? 5.359 -22.984 -1.216 1 98.5 97 GLY A C 1
ATOM 708 O O . GLY A 1 97 ? 5.082 -22.953 -0.016 1 98.5 97 GLY A O 1
ATOM 709 N N . LYS A 1 98 ? 5.965 -22.031 -1.837 1 98.25 98 LYS A N 1
ATOM 710 C CA . LYS A 1 98 ? 6.43 -20.812 -1.175 1 98.25 98 LYS A CA 1
ATOM 711 C C . LYS A 1 98 ? 5.262 -20.016 -0.597 1 98.25 98 LYS A C 1
ATOM 713 O O . LYS A 1 98 ? 5.348 -19.5 0.517 1 98.25 98 LYS A O 1
ATOM 718 N N . PHE A 1 99 ? 4.191 -19.891 -1.319 1 98.5 99 PHE A N 1
ATOM 719 C CA . PHE A 1 99 ? 3.123 -18.969 -0.932 1 98.5 99 PHE A CA 1
ATOM 720 C C . PHE A 1 99 ? 2.211 -19.609 0.107 1 98.5 99 PHE A C 1
ATOM 722 O O . PHE A 1 99 ? 1.675 -18.922 0.979 1 98.5 99 PHE A O 1
ATOM 729 N N . GLY A 1 100 ? 2.02 -20.922 -0.023 1 98.69 100 GLY A N 1
ATOM 730 C CA . GLY A 1 100 ? 1.38 -21.609 1.091 1 98.69 100 GLY A CA 1
ATOM 731 C C . GLY A 1 100 ? 2.135 -21.453 2.398 1 98.69 100 GLY A C 1
ATOM 732 O O . GLY A 1 100 ? 1.528 -21.234 3.451 1 98.69 100 GLY A O 1
ATOM 733 N N . ARG A 1 101 ? 3.453 -21.594 2.309 1 98.62 101 ARG A N 1
ATOM 734 C CA . ARG A 1 101 ? 4.289 -21.406 3.488 1 98.62 101 ARG A CA 1
ATOM 735 C C . ARG A 1 101 ? 4.148 -19.984 4.035 1 98.62 101 ARG A C 1
ATOM 737 O O . ARG A 1 101 ? 4.066 -19.781 5.25 1 98.62 101 ARG A O 1
ATOM 744 N N . ARG A 1 102 ? 4.156 -19.016 3.189 1 98.31 102 ARG A N 1
ATOM 745 C CA . ARG A 1 102 ? 3.967 -17.641 3.613 1 98.31 102 ARG A CA 1
ATOM 746 C C . ARG A 1 102 ? 2.637 -17.469 4.336 1 98.31 102 ARG A C 1
ATOM 748 O O . ARG A 1 102 ? 2.564 -16.781 5.359 1 98.31 102 ARG A O 1
ATOM 755 N N . PHE A 1 103 ? 1.57 -18.016 3.73 1 98.75 103 PHE A N 1
ATOM 756 C CA . PHE A 1 103 ? 0.248 -17.906 4.336 1 98.75 103 PHE A CA 1
ATOM 757 C C . PHE A 1 103 ? 0.248 -18.5 5.746 1 98.75 103 PHE A C 1
ATOM 759 O O . PHE A 1 103 ? -0.307 -17.891 6.668 1 98.75 103 PHE A O 1
ATOM 766 N N . ALA A 1 104 ? 0.91 -19.594 5.922 1 98.81 104 ALA A N 1
ATOM 767 C CA . ALA A 1 104 ? 1.041 -20.219 7.234 1 98.81 104 ALA A CA 1
ATOM 768 C C . ALA A 1 104 ? 1.819 -19.328 8.195 1 98.81 104 ALA A C 1
ATOM 770 O O . ALA A 1 104 ? 1.451 -19.188 9.359 1 98.81 104 ALA A O 1
ATOM 771 N N . ARG A 1 105 ? 2.875 -18.75 7.734 1 98.31 105 ARG A N 1
ATOM 772 C CA . ARG A 1 105 ? 3.697 -17.875 8.562 1 98.31 105 ARG A CA 1
ATOM 773 C C . ARG A 1 105 ? 2.912 -16.641 9.008 1 98.31 105 ARG A C 1
ATOM 775 O O . ARG A 1 105 ? 3.07 -16.172 10.141 1 98.31 105 ARG A O 1
ATOM 782 N N . ILE A 1 106 ? 2.127 -16.109 8.109 1 98 106 ILE A N 1
ATOM 783 C CA . ILE A 1 106 ? 1.251 -14.992 8.461 1 98 106 ILE A CA 1
ATOM 784 C C . ILE A 1 106 ? 0.301 -15.414 9.578 1 98 106 ILE A C 1
ATOM 786 O O . ILE A 1 106 ? 0.145 -14.703 10.57 1 98 106 ILE A O 1
ATOM 790 N N . ALA A 1 107 ? -0.305 -16.562 9.422 1 97.94 107 ALA A N 1
ATOM 791 C CA . ALA A 1 107 ? -1.263 -17.062 10.406 1 97.94 107 ALA A CA 1
ATOM 792 C C . ALA A 1 107 ? -0.596 -17.281 11.758 1 97.94 107 ALA A C 1
ATOM 794 O O . ALA A 1 107 ? -1.223 -17.078 12.805 1 97.94 107 ALA A O 1
ATOM 795 N N . ASP A 1 108 ? 0.738 -17.656 11.789 1 96.88 108 ASP A N 1
ATOM 796 C CA . ASP A 1 108 ? 1.479 -17.906 13.016 1 96.88 108 ASP A CA 1
ATOM 797 C C . ASP A 1 108 ? 1.472 -16.656 13.914 1 96.88 108 ASP A C 1
ATOM 799 O O . ASP A 1 108 ? 1.607 -16.766 15.133 1 96.88 108 ASP A O 1
ATOM 803 N N . ARG A 1 109 ? 1.305 -15.477 13.32 1 94.31 109 ARG A N 1
ATOM 804 C CA . ARG A 1 109 ? 1.312 -14.227 14.07 1 94.31 109 ARG A CA 1
ATOM 805 C C . ARG A 1 109 ? 0.056 -14.094 14.93 1 94.31 109 ARG A C 1
ATOM 807 O O . ARG A 1 109 ? 0.04 -13.344 15.906 1 94.31 109 ARG A O 1
ATOM 814 N N . TYR A 1 110 ? -0.984 -14.844 14.641 1 95.5 110 TYR A N 1
ATOM 815 C CA . TYR A 1 110 ? -2.287 -14.516 15.211 1 95.5 110 TYR A CA 1
ATOM 816 C C . TYR A 1 110 ? -2.916 -15.742 15.867 1 95.5 110 TYR A C 1
ATOM 818 O O . TYR A 1 110 ? -3.848 -15.617 16.672 1 95.5 110 TYR A O 1
ATOM 826 N N . ALA A 1 111 ? -2.424 -16.969 15.492 1 96.69 111 ALA A N 1
ATOM 827 C CA . ALA A 1 111 ? -3.156 -18.172 15.875 1 96.69 111 ALA A CA 1
ATOM 828 C C . ALA A 1 111 ? -2.207 -19.344 16.078 1 96.69 111 ALA A C 1
ATOM 830 O O . ALA A 1 111 ? -1.015 -19.25 15.781 1 96.69 111 ALA A O 1
ATOM 831 N N . ASP A 1 112 ? -2.721 -20.391 16.734 1 97.31 112 ASP A N 1
ATOM 832 C CA . ASP A 1 112 ? -2.064 -21.703 16.656 1 97.31 112 ASP A CA 1
ATOM 833 C C . ASP A 1 112 ? -2.277 -22.359 15.297 1 97.31 112 ASP A C 1
ATOM 835 O O . ASP A 1 112 ? -3.418 -22.562 14.875 1 97.31 112 ASP A O 1
ATOM 839 N N . VAL A 1 113 ? -1.205 -22.703 14.633 1 98.38 113 VAL A N 1
ATOM 840 C CA . VAL A 1 113 ? -1.305 -23.109 13.242 1 98.38 113 VAL A CA 1
ATOM 841 C C . VAL A 1 113 ? -0.909 -24.578 13.102 1 98.38 113 VAL A C 1
ATOM 843 O O . VAL A 1 113 ? 0.173 -24.984 13.539 1 98.38 113 VAL A O 1
ATOM 846 N N . THR A 1 114 ? -1.814 -25.391 12.586 1 98.69 114 THR A N 1
ATOM 847 C CA . THR A 1 114 ? -1.503 -26.734 12.094 1 98.69 114 THR A CA 1
ATOM 848 C C . THR A 1 114 ? -1.229 -26.703 10.594 1 98.69 114 THR A C 1
ATOM 850 O O . THR A 1 114 ? -2.08 -26.281 9.805 1 98.69 114 THR A O 1
ATOM 853 N N . ARG A 1 115 ? -0.075 -27.172 10.227 1 98.69 115 ARG A N 1
ATOM 854 C CA . ARG A 1 115 ? 0.297 -27.172 8.812 1 98.69 115 ARG A CA 1
ATOM 855 C C . ARG A 1 115 ? 0.095 -28.562 8.195 1 98.69 115 ARG A C 1
ATOM 857 O O . ARG A 1 115 ? 0.512 -29.562 8.766 1 98.69 115 ARG A O 1
ATOM 864 N N . VAL A 1 116 ? -0.639 -28.641 7.141 1 98.88 116 VAL A N 1
ATOM 865 C CA . VAL A 1 116 ? -0.609 -29.781 6.23 1 98.88 116 VAL A CA 1
ATOM 866 C C . VAL A 1 116 ? 0.397 -29.516 5.113 1 98.88 116 VAL A C 1
ATOM 868 O O . VAL A 1 116 ? 0.073 -28.875 4.113 1 98.88 116 VAL A O 1
ATOM 871 N N . GLU A 1 117 ? 1.562 -30.031 5.297 1 98.56 117 GLU A N 1
ATOM 872 C CA . GLU A 1 117 ? 2.693 -29.656 4.449 1 98.56 117 GLU A CA 1
ATOM 873 C C . GLU A 1 117 ? 3.25 -30.875 3.717 1 98.56 117 GLU A C 1
ATOM 875 O O . GLU A 1 117 ? 3.361 -31.969 4.297 1 98.56 1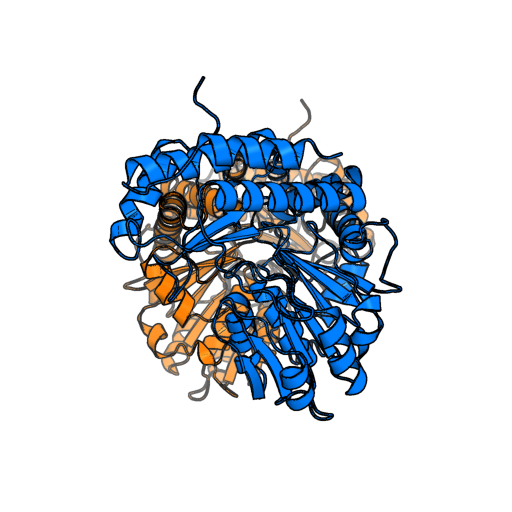17 GLU A O 1
ATOM 880 N N . VAL A 1 118 ? 3.49 -30.766 2.486 1 98.56 118 VAL A N 1
ATOM 881 C CA . VAL A 1 118 ? 4.148 -31.781 1.671 1 98.56 118 VAL A CA 1
ATOM 882 C C . VAL A 1 118 ? 5.359 -31.172 0.969 1 98.56 118 VAL A C 1
ATOM 884 O O . VAL A 1 118 ? 5.57 -29.969 1.014 1 98.56 118 VAL A O 1
ATOM 887 N N . GLU A 1 119 ? 6.168 -32.062 0.379 1 98.19 119 GLU A N 1
ATOM 888 C CA . GLU A 1 119 ? 7.301 -31.562 -0.403 1 98.19 119 GLU A CA 1
ATOM 889 C C . GLU A 1 119 ? 6.84 -30.641 -1.532 1 98.19 119 GLU A C 1
ATOM 891 O O . GLU A 1 119 ? 5.828 -30.906 -2.184 1 98.19 119 GLU A O 1
ATOM 896 N N . TRP A 1 120 ? 7.582 -29.5 -1.714 1 98.5 120 TRP A N 1
ATOM 897 C CA . TRP A 1 120 ? 7.219 -28.562 -2.777 1 98.5 120 TRP A CA 1
ATOM 898 C C . TRP A 1 120 ? 7.117 -29.281 -4.117 1 98.5 120 TRP A C 1
ATOM 900 O O . TRP A 1 120 ? 8.023 -30.031 -4.5 1 98.5 120 TRP A O 1
ATOM 910 N N . GLY A 1 121 ? 6.008 -29.109 -4.809 1 97.5 121 GLY A N 1
ATOM 911 C CA . GLY A 1 121 ? 5.773 -29.734 -6.094 1 97.5 121 GLY A CA 1
ATOM 912 C C . GLY A 1 121 ? 4.891 -30.969 -6 1 97.5 121 GLY A C 1
ATOM 913 O O . GLY A 1 121 ? 4.387 -31.453 -7.012 1 97.5 121 GLY A O 1
ATOM 914 N N . GLU A 1 122 ? 4.699 -31.422 -4.793 1 98.25 122 GLU A N 1
ATOM 915 C CA . GLU A 1 122 ? 3.809 -32.562 -4.574 1 98.25 122 GLU A CA 1
ATOM 916 C C . GLU A 1 122 ? 2.398 -32.094 -4.223 1 98.25 122 GLU A C 1
ATOM 918 O O . GLU A 1 122 ? 2.215 -31.016 -3.684 1 98.25 122 GLU A O 1
ATOM 923 N N . SER A 1 123 ? 1.402 -32.938 -4.543 1 98.38 123 SER A N 1
ATOM 924 C CA . SER A 1 123 ? 0.004 -32.594 -4.277 1 98.38 123 SER A CA 1
ATOM 925 C C . SER A 1 123 ? -0.34 -32.812 -2.805 1 98.38 123 SER A C 1
ATOM 927 O O . SER A 1 123 ? 0.125 -33.75 -2.178 1 98.38 123 SER A O 1
ATOM 929 N N . ILE A 1 124 ? -1.135 -31.906 -2.264 1 97.88 124 ILE A N 1
ATOM 930 C CA . ILE A 1 124 ? -1.642 -32.062 -0.904 1 97.88 124 ILE A CA 1
ATOM 931 C C . ILE A 1 124 ? -2.758 -33.094 -0.879 1 97.88 124 ILE A C 1
ATOM 933 O O . ILE A 1 124 ? -3.773 -32.938 -1.56 1 97.88 124 ILE A O 1
ATOM 937 N N . PRO A 1 125 ? -2.551 -34.125 -0.094 1 97.62 125 PRO A N 1
ATOM 938 C CA . PRO A 1 125 ? -3.627 -35.125 -0.018 1 97.62 125 PRO A CA 1
ATOM 939 C C . PRO A 1 125 ? -4.852 -34.594 0.737 1 97.62 125 PRO A C 1
ATOM 941 O O . PRO A 1 125 ? -4.723 -34.094 1.86 1 97.62 125 PRO A O 1
ATOM 944 N N . VAL A 1 126 ? -6.008 -34.781 0.173 1 98.12 126 VAL A N 1
ATOM 945 C CA . VAL A 1 126 ? -7.246 -34.312 0.786 1 98.12 126 VAL A CA 1
ATOM 946 C C . VAL A 1 126 ? -7.48 -35.031 2.107 1 98.12 126 VAL A C 1
ATOM 948 O O . VAL A 1 126 ? -7.996 -34.438 3.062 1 98.12 126 VAL A O 1
ATOM 951 N N . ASP A 1 127 ? -7.066 -36.312 2.172 1 98.06 127 ASP A N 1
ATOM 952 C CA . ASP A 1 127 ? -7.234 -37.094 3.398 1 98.06 127 ASP A CA 1
ATOM 953 C C . ASP A 1 127 ? -6.457 -36.469 4.551 1 98.06 127 ASP A C 1
ATOM 955 O O . ASP A 1 127 ? -6.906 -36.5 5.699 1 98.06 127 ASP A O 1
ATOM 959 N N . ALA A 1 128 ? -5.285 -35.969 4.258 1 98.44 128 ALA A N 1
ATOM 960 C CA . ALA A 1 128 ? -4.492 -35.312 5.281 1 98.44 128 ALA A CA 1
ATOM 961 C C . ALA A 1 128 ? -5.188 -34.031 5.77 1 98.44 128 ALA A C 1
ATOM 963 O O . ALA A 1 128 ? -5.086 -33.688 6.945 1 98.44 128 ALA A O 1
ATOM 964 N N . VAL A 1 129 ? -5.871 -33.344 4.871 1 98.75 129 VAL A N 1
ATOM 965 C CA . VAL A 1 129 ? -6.645 -32.156 5.234 1 98.75 129 VAL A CA 1
ATOM 966 C C . VAL A 1 129 ? -7.793 -32.562 6.16 1 98.75 129 VAL A C 1
ATOM 968 O O . VAL A 1 129 ? -8.039 -31.906 7.172 1 98.75 129 VAL A O 1
ATOM 971 N N . GLU A 1 130 ? -8.469 -33.625 5.805 1 98.69 130 GLU A N 1
ATOM 972 C CA . GLU A 1 130 ? -9.578 -34.125 6.609 1 98.69 130 GLU A CA 1
ATOM 973 C C . GLU A 1 130 ? -9.133 -34.469 8.023 1 98.69 130 GLU A C 1
ATOM 975 O O . GLU A 1 130 ? -9.875 -34.281 8.984 1 98.69 130 GLU A O 1
ATOM 980 N N . GLU A 1 131 ? -7.984 -35 8.117 1 98.62 131 GLU A N 1
ATOM 981 C CA . GLU A 1 131 ? -7.445 -35.375 9.414 1 98.62 131 GLU A CA 1
ATOM 982 C C . GLU A 1 131 ? -7.07 -34.156 10.234 1 98.62 131 GLU A C 1
ATOM 984 O O . GLU A 1 131 ? -7.207 -34.156 11.461 1 98.62 131 GLU A O 1
ATOM 989 N N . ALA A 1 132 ? -6.625 -33.094 9.625 1 98.81 132 ALA A N 1
ATOM 990 C CA . ALA A 1 132 ? -6.09 -31.938 10.305 1 98.81 132 ALA A CA 1
ATOM 991 C C . ALA A 1 132 ? -7.207 -30.984 10.711 1 98.81 132 ALA A C 1
ATOM 993 O O . ALA A 1 132 ? -7.113 -30.312 11.742 1 98.81 132 ALA A O 1
ATOM 994 N N . VAL A 1 133 ? -8.273 -30.875 9.898 1 98.81 133 VAL A N 1
ATOM 995 C CA . VAL A 1 133 ? -9.367 -29.953 10.164 1 98.81 133 VAL A CA 1
ATOM 996 C C . VAL A 1 133 ? -10.359 -30.609 11.133 1 98.81 133 VAL A C 1
ATOM 998 O O . VAL A 1 133 ? -10.867 -31.703 10.883 1 98.81 133 VAL A O 1
ATOM 1001 N N . THR A 1 134 ? -10.586 -29.953 12.211 1 98.31 134 THR A N 1
ATOM 1002 C CA . THR A 1 134 ? -11.508 -30.438 13.234 1 98.31 134 THR A CA 1
ATOM 1003 C C . THR A 1 134 ? -12.57 -29.375 13.531 1 98.31 134 THR A C 1
ATOM 1005 O O . THR A 1 134 ? -12.578 -28.312 12.93 1 98.31 134 THR A O 1
ATOM 1008 N N . ASP A 1 135 ? -13.453 -29.672 14.477 1 97.69 135 ASP A N 1
ATOM 1009 C CA . ASP A 1 135 ? -14.508 -28.734 14.852 1 97.69 135 ASP A CA 1
ATOM 1010 C C . ASP A 1 135 ? -13.93 -27.547 15.617 1 97.69 135 ASP A C 1
ATOM 1012 O O . ASP A 1 135 ? -14.609 -26.531 15.797 1 97.69 135 ASP A O 1
ATOM 1016 N N . ASP A 1 136 ? -12.68 -27.641 16.016 1 96.44 136 ASP A N 1
ATOM 1017 C CA . ASP A 1 136 ? -12.016 -26.562 16.734 1 96.44 136 ASP A CA 1
ATOM 1018 C C . ASP A 1 136 ? -11.289 -25.625 15.758 1 96.44 136 ASP A C 1
ATOM 1020 O O . ASP A 1 136 ? -10.766 -24.594 16.156 1 96.44 136 ASP A O 1
ATOM 1024 N N . THR A 1 137 ? -11.266 -26 14.484 1 98.25 137 THR A N 1
ATOM 1025 C CA . THR A 1 137 ? -10.586 -25.188 13.484 1 98.25 137 THR A CA 1
ATOM 1026 C C . THR A 1 137 ? -11.422 -23.969 13.141 1 98.25 137 THR A C 1
ATOM 1028 O O . THR A 1 137 ? -12.594 -24.078 12.766 1 98.25 137 THR A O 1
ATOM 1031 N N . ASP A 1 138 ? -10.797 -22.766 13.281 1 98.12 138 ASP A N 1
ATOM 1032 C CA . ASP A 1 138 ? -11.492 -21.531 12.961 1 98.12 138 ASP A CA 1
ATOM 1033 C C . ASP A 1 138 ? -11.375 -21.203 11.477 1 98.12 138 ASP A C 1
ATOM 1035 O O . ASP A 1 138 ? -12.344 -20.766 10.852 1 98.12 138 ASP A O 1
ATOM 1039 N N . VAL A 1 139 ? -10.188 -21.344 10.945 1 98.75 139 VAL A N 1
ATOM 1040 C CA . VAL A 1 139 ? -9.898 -20.906 9.586 1 98.75 139 VAL A CA 1
ATOM 1041 C C . VAL A 1 139 ? -9.062 -21.969 8.875 1 98.75 139 VAL A C 1
ATOM 1043 O O . VAL A 1 139 ? -8.164 -22.562 9.477 1 98.75 139 VAL A O 1
ATOM 1046 N N . VAL A 1 140 ? -9.336 -22.297 7.672 1 98.94 140 VAL A N 1
ATOM 1047 C CA . VAL A 1 140 ? -8.492 -23.031 6.746 1 98.94 140 VAL A CA 1
ATOM 1048 C C . VAL A 1 140 ? -7.953 -22.094 5.668 1 98.94 140 VAL A C 1
ATOM 1050 O O . VAL A 1 140 ? -8.719 -21.359 5.039 1 98.94 140 VAL A O 1
ATOM 1053 N N . THR A 1 141 ? -6.625 -22.047 5.516 1 98.94 141 THR A N 1
ATOM 1054 C CA . THR A 1 141 ? -6.031 -21.219 4.477 1 98.94 141 THR A CA 1
ATOM 1055 C C . THR A 1 141 ? -5.438 -22.078 3.365 1 98.94 141 THR A C 1
ATOM 1057 O O . THR A 1 141 ? -4.875 -23.141 3.631 1 98.94 141 THR A O 1
ATOM 1060 N N . MET A 1 142 ? -5.57 -21.672 2.102 1 98.88 142 MET A N 1
ATOM 1061 C CA . MET A 1 142 ? -5.039 -22.391 0.956 1 98.88 142 MET A CA 1
ATOM 1062 C C . MET A 1 142 ? -4.637 -21.438 -0.16 1 98.88 142 MET A C 1
ATOM 1064 O O . MET A 1 142 ? -5.289 -20.422 -0.376 1 98.88 142 MET A O 1
ATOM 1068 N N . VAL A 1 143 ? -3.574 -21.703 -0.775 1 98.94 143 VAL A N 1
ATOM 1069 C CA . VAL A 1 143 ? -3.236 -21.109 -2.064 1 98.94 143 VAL A CA 1
ATOM 1070 C C . VAL A 1 143 ? -3.854 -21.938 -3.191 1 98.94 143 VAL A C 1
ATOM 1072 O O . VAL A 1 143 ? -3.541 -23.125 -3.342 1 98.94 143 VAL A O 1
ATOM 1075 N N . HIS A 1 144 ? -4.746 -21.344 -3.947 1 98.88 144 HIS A N 1
ATOM 1076 C CA . HIS A 1 144 ? -5.422 -22.094 -5.004 1 98.88 144 HIS A CA 1
ATOM 1077 C C . HIS A 1 144 ? -4.445 -22.516 -6.09 1 98.88 144 HIS A C 1
ATOM 1079 O O . HIS A 1 144 ? -4.332 -23.719 -6.398 1 98.88 144 HIS A O 1
ATOM 1085 N N . ASN A 1 145 ? -3.771 -21.562 -6.652 1 98.81 145 ASN A N 1
ATOM 1086 C CA . ASN A 1 145 ? -2.76 -21.766 -7.68 1 98.81 145 ASN A CA 1
ATOM 1087 C C . ASN A 1 145 ? -1.359 -21.453 -7.168 1 98.81 145 ASN A C 1
ATOM 1089 O O . ASN A 1 145 ? -0.942 -20.297 -7.172 1 98.81 145 ASN A O 1
ATOM 1093 N N . GLU A 1 146 ? -0.595 -22.469 -6.734 1 98.69 146 GLU A N 1
ATOM 1094 C CA . GLU A 1 146 ? 0.745 -22.297 -6.18 1 98.69 146 GLU A CA 1
ATOM 1095 C C . GLU A 1 146 ? 1.786 -22.141 -7.285 1 98.69 146 GLU A C 1
ATOM 1097 O O . GLU A 1 146 ? 2.34 -23.141 -7.762 1 98.69 146 GLU A O 1
ATOM 1102 N N . THR A 1 147 ? 2.131 -20.922 -7.594 1 97.69 147 THR A N 1
ATOM 1103 C CA . THR A 1 147 ? 2.947 -20.625 -8.766 1 97.69 147 THR A CA 1
ATOM 1104 C C . THR A 1 147 ? 4.418 -20.938 -8.492 1 97.69 147 THR A C 1
ATOM 1106 O O . THR A 1 147 ? 5.23 -21 -9.414 1 97.69 147 THR A O 1
ATOM 1109 N N . SER A 1 148 ? 4.781 -21.094 -7.199 1 98.12 148 SER A N 1
ATOM 1110 C CA . SER A 1 148 ? 6.16 -21.484 -6.918 1 98.12 148 SER A CA 1
ATOM 1111 C C . SER A 1 148 ? 6.445 -22.906 -7.398 1 98.12 148 SER A C 1
ATOM 1113 O O . SER A 1 148 ? 7.598 -23.266 -7.621 1 98.12 148 SER A O 1
ATOM 1115 N N . THR A 1 149 ? 5.367 -23.672 -7.629 1 98.25 149 THR A N 1
ATOM 1116 C CA . THR A 1 149 ? 5.594 -25.078 -7.984 1 98.25 149 THR A CA 1
ATOM 1117 C C . THR A 1 149 ? 4.773 -25.453 -9.211 1 98.25 149 THR A C 1
ATOM 1119 O O . THR A 1 149 ? 5.008 -26.5 -9.82 1 98.25 149 THR A O 1
ATOM 1122 N N . GLY A 1 150 ? 3.818 -24.656 -9.555 1 98.5 150 GLY A N 1
ATOM 1123 C CA . GLY A 1 150 ? 3.045 -24.891 -10.766 1 98.5 150 GLY A CA 1
ATOM 1124 C C . GLY A 1 150 ? 1.854 -25.812 -10.547 1 98.5 150 GLY A C 1
ATOM 1125 O O . GLY A 1 150 ? 1.401 -26.484 -11.477 1 98.5 150 GLY A O 1
ATOM 1126 N N . LEU A 1 151 ? 1.352 -25.906 -9.328 1 98.62 151 LEU A N 1
ATOM 1127 C CA . LEU A 1 151 ? 0.233 -26.781 -9.023 1 98.62 151 LEU A CA 1
ATOM 1128 C C . LEU A 1 151 ? -1.034 -25.984 -8.742 1 98.62 151 LEU A C 1
ATOM 1130 O O . LEU A 1 151 ? -0.98 -24.938 -8.109 1 98.62 151 LEU A O 1
ATOM 1134 N N . LEU A 1 152 ? -2.145 -26.422 -9.227 1 98.62 152 LEU A N 1
ATOM 1135 C CA . LEU A 1 152 ? -3.486 -25.953 -8.898 1 98.62 152 LEU A CA 1
ATOM 1136 C C . LEU A 1 152 ? -4.105 -26.812 -7.797 1 98.62 152 LEU A C 1
ATOM 1138 O O . LEU A 1 152 ? -4.523 -27.953 -8.055 1 98.62 152 LEU A O 1
ATOM 1142 N N . ASN A 1 153 ? -4.227 -26.312 -6.582 1 98.81 153 ASN A N 1
ATOM 1143 C CA . ASN A 1 153 ? -4.648 -27.094 -5.418 1 98.81 153 ASN A CA 1
ATOM 1144 C C . ASN A 1 153 ? -6.156 -27.328 -5.414 1 98.81 153 ASN A C 1
ATOM 1146 O O . ASN A 1 153 ? -6.906 -26.562 -6.023 1 98.81 153 ASN A O 1
ATOM 1150 N N . PRO A 1 154 ? -6.609 -28.375 -4.781 1 98.5 154 PRO A N 1
ATOM 1151 C CA . PRO A 1 154 ? -8 -28.812 -4.891 1 98.5 154 PRO A CA 1
ATOM 1152 C C . PRO A 1 154 ? -8.945 -28.031 -3.979 1 98.5 154 PRO A C 1
ATOM 1154 O O . PRO A 1 154 ? -9.484 -28.578 -3.021 1 98.5 154 PRO A O 1
ATOM 1157 N N . ALA A 1 155 ? -9.25 -26.812 -4.316 1 98.81 155 ALA A N 1
ATOM 1158 C CA . ALA A 1 155 ? -10.039 -25.891 -3.51 1 98.81 155 ALA A CA 1
ATOM 1159 C C . ALA A 1 155 ? -11.43 -26.453 -3.217 1 98.81 155 ALA A C 1
ATOM 1161 O O . ALA A 1 155 ? -11.945 -26.297 -2.111 1 98.81 155 ALA A O 1
ATOM 1162 N N . GLU A 1 156 ? -12.039 -27.094 -4.227 1 98.69 156 GLU A N 1
ATOM 1163 C CA . GLU A 1 156 ? -13.375 -27.656 -4.031 1 98.69 156 GLU A CA 1
ATOM 1164 C C . GLU A 1 156 ? -13.391 -28.672 -2.898 1 98.69 156 GLU A C 1
ATOM 1166 O O . GLU A 1 156 ? -14.219 -28.594 -1.987 1 98.69 156 GLU A O 1
ATOM 1171 N N . ALA A 1 157 ? -12.492 -29.625 -2.967 1 98.81 157 ALA A N 1
ATOM 1172 C CA . ALA A 1 157 ? -12.438 -30.688 -1.958 1 98.81 157 ALA A CA 1
ATOM 1173 C C . ALA A 1 157 ? -12.109 -30.109 -0.582 1 98.81 157 ALA A C 1
ATOM 1175 O O . ALA A 1 157 ? -12.695 -30.516 0.422 1 98.81 157 ALA A O 1
ATOM 1176 N N . VAL A 1 158 ? -11.164 -29.203 -0.502 1 98.88 158 VAL A N 1
ATOM 1177 C CA . VAL A 1 158 ? -10.766 -28.609 0.765 1 98.88 158 VAL A CA 1
ATOM 1178 C C . VAL A 1 158 ? -11.922 -27.781 1.334 1 98.88 158 VAL A C 1
ATOM 1180 O O . VAL A 1 158 ? -12.148 -27.781 2.547 1 98.88 158 VAL A O 1
ATOM 1183 N N . GLY A 1 159 ? -12.617 -27.031 0.466 1 98.88 159 GLY A N 1
ATOM 1184 C CA . GLY A 1 159 ? -13.781 -26.266 0.895 1 98.88 159 GLY A CA 1
ATOM 1185 C C . GLY A 1 159 ? -14.852 -27.141 1.527 1 98.88 159 GLY A C 1
ATOM 1186 O O . GLY A 1 159 ? -15.516 -26.719 2.479 1 98.88 159 GLY A O 1
ATOM 1187 N N . GLU A 1 160 ? -15.055 -28.312 0.961 1 98.81 160 GLU A N 1
ATOM 1188 C CA . GLU A 1 160 ? -16.016 -29.25 1.539 1 98.81 160 GLU A CA 1
ATOM 1189 C C . GLU A 1 160 ? -15.609 -29.656 2.953 1 98.81 160 GLU A C 1
ATOM 1191 O O . GLU A 1 160 ? -16.453 -29.75 3.846 1 98.81 160 GLU A O 1
ATOM 1196 N N . VAL A 1 161 ? -14.32 -29.938 3.127 1 98.88 161 VAL A N 1
ATOM 1197 C CA . VAL A 1 161 ? -13.805 -30.312 4.445 1 98.88 161 VAL A CA 1
ATOM 1198 C C . VAL A 1 161 ? -14.023 -29.156 5.422 1 98.88 161 VAL A C 1
ATOM 1200 O O . VAL A 1 161 ? -14.477 -29.359 6.551 1 98.88 161 VAL A O 1
ATOM 1203 N N . ALA A 1 162 ? -13.688 -27.906 5.043 1 98.88 162 ALA A N 1
ATOM 1204 C CA . ALA A 1 162 ? -13.859 -26.734 5.891 1 98.88 162 ALA A CA 1
ATOM 1205 C C . ALA A 1 162 ? -15.328 -26.562 6.297 1 98.88 162 ALA A C 1
ATOM 1207 O O . ALA A 1 162 ? -15.625 -26.344 7.469 1 98.88 162 ALA A O 1
ATOM 1208 N N . LYS A 1 163 ? -16.203 -26.688 5.312 1 98.62 163 LYS A N 1
ATOM 1209 C CA . LYS A 1 163 ? -17.641 -26.547 5.551 1 98.62 163 LYS A CA 1
ATOM 1210 C C . LYS A 1 163 ? -18.141 -27.578 6.547 1 98.62 163 LYS A C 1
ATOM 1212 O O . LYS A 1 163 ? -18.938 -27.266 7.438 1 98.62 163 LYS A O 1
ATOM 1217 N N . ALA A 1 164 ? -17.703 -28.781 6.344 1 98.62 164 ALA A N 1
ATOM 1218 C CA . ALA A 1 164 ? -18.141 -29.891 7.195 1 98.62 164 ALA A CA 1
ATOM 1219 C C . ALA A 1 164 ? -17.828 -29.609 8.656 1 98.62 164 ALA A C 1
ATOM 1221 O O . ALA A 1 164 ? -18.516 -30.094 9.555 1 98.62 164 ALA A O 1
ATOM 1222 N N . HIS A 1 165 ? -16.844 -28.812 8.961 1 98.56 165 HIS A N 1
ATOM 1223 C CA . HIS A 1 165 ? -16.406 -28.547 10.328 1 98.56 165 HIS A CA 1
ATOM 1224 C C . HIS A 1 165 ? -16.688 -27.094 10.727 1 98.56 165 HIS A C 1
ATOM 1226 O O . HIS A 1 165 ? -16.172 -26.609 11.727 1 98.56 165 HIS A O 1
ATOM 1232 N N . ASP A 1 166 ? -17.391 -26.344 9.875 1 98.12 166 ASP A N 1
ATOM 1233 C CA . ASP A 1 166 ? -17.812 -24.953 10.094 1 98.12 166 ASP A CA 1
ATOM 1234 C C . ASP A 1 166 ? -16.594 -24.031 10.219 1 98.12 166 ASP A C 1
ATOM 1236 O O . ASP A 1 166 ? -16.609 -23.078 11 1 98.12 166 ASP A O 1
ATOM 1240 N N . ALA A 1 167 ? -15.5 -24.422 9.633 1 98.5 167 ALA A N 1
ATOM 1241 C CA . ALA A 1 167 ? -14.328 -23.562 9.539 1 98.5 167 ALA A CA 1
ATOM 1242 C C . ALA A 1 167 ? -14.461 -22.562 8.398 1 98.5 167 ALA A C 1
ATOM 1244 O O . ALA A 1 167 ? -15 -22.906 7.34 1 98.5 167 ALA A O 1
ATOM 1245 N N . THR A 1 168 ? -14.062 -21.312 8.594 1 98.62 168 THR A N 1
ATOM 1246 C CA . THR A 1 168 ? -14.016 -20.344 7.492 1 98.62 168 THR A CA 1
ATOM 1247 C C . THR A 1 168 ? -12.906 -20.703 6.504 1 98.62 168 THR A C 1
ATOM 1249 O O . THR A 1 168 ? -11.812 -21.109 6.91 1 98.62 168 THR A O 1
ATOM 1252 N N . PHE A 1 169 ? -13.188 -20.641 5.258 1 98.94 169 PHE A N 1
ATOM 1253 C CA . PHE A 1 169 ? -12.242 -21.016 4.211 1 98.94 169 PHE A CA 1
ATOM 1254 C C . PHE A 1 169 ? -11.711 -19.766 3.5 1 98.94 169 PHE A C 1
ATOM 1256 O O . PHE A 1 169 ? -12.453 -19.094 2.781 1 98.94 169 PHE A O 1
ATOM 1263 N N . VAL A 1 170 ? -10.438 -19.438 3.699 1 98.94 170 VAL A N 1
ATOM 1264 C CA . VAL A 1 170 ? -9.758 -18.297 3.094 1 98.94 170 VAL A CA 1
ATOM 1265 C C . VAL A 1 170 ? -8.805 -18.781 2.004 1 98.94 170 VAL A C 1
ATOM 1267 O O . VAL A 1 170 ? -7.875 -19.531 2.279 1 98.94 170 VAL A O 1
ATOM 1270 N N . VAL A 1 171 ? -8.992 -18.266 0.791 1 98.94 171 VAL A N 1
ATOM 1271 C CA . VAL A 1 171 ? -8.242 -18.812 -0.334 1 98.94 171 VAL A CA 1
ATOM 1272 C C . VAL A 1 171 ? -7.492 -17.703 -1.056 1 98.94 171 VAL A C 1
ATOM 1274 O O . VAL A 1 171 ? -8.086 -16.688 -1.426 1 98.94 171 VAL A O 1
ATOM 1277 N N . ASP A 1 172 ? -6.195 -17.891 -1.154 1 98.94 172 ASP A N 1
ATOM 1278 C CA . ASP A 1 172 ? -5.363 -17.062 -2.021 1 98.94 172 ASP A CA 1
ATOM 1279 C C . ASP A 1 172 ? -5.574 -17.438 -3.49 1 98.94 172 ASP A C 1
ATOM 1281 O O . ASP A 1 172 ? -5.148 -18.5 -3.939 1 98.94 172 ASP A O 1
ATOM 1285 N N . GLY A 1 173 ? -6.199 -16.531 -4.25 1 98.88 173 GLY A N 1
ATOM 1286 C CA . GLY A 1 173 ? -6.414 -16.688 -5.68 1 98.88 173 GLY A CA 1
ATOM 1287 C C . GLY A 1 173 ? -5.621 -15.703 -6.516 1 98.88 173 GLY A C 1
ATOM 1288 O O . GLY A 1 173 ? -6.078 -15.273 -7.578 1 98.88 173 GLY A O 1
ATOM 1289 N N . VAL A 1 174 ? -4.48 -15.289 -6.098 1 98.69 174 VAL A N 1
ATOM 1290 C CA . VAL A 1 174 ? -3.646 -14.234 -6.668 1 98.69 174 VAL A CA 1
ATOM 1291 C C . VAL A 1 174 ? -3.338 -14.555 -8.133 1 98.69 174 VAL A C 1
ATOM 1293 O O . VAL A 1 174 ? -3.326 -13.656 -8.977 1 98.69 174 VAL A O 1
ATOM 1296 N N . THR A 1 175 ? -3.117 -15.82 -8.422 1 98.69 175 THR A N 1
ATOM 1297 C CA . THR A 1 175 ? -2.682 -16.172 -9.773 1 98.69 175 THR A CA 1
ATOM 1298 C C . THR A 1 175 ? -3.732 -17.031 -10.469 1 98.69 175 THR A C 1
ATOM 1300 O O . THR A 1 175 ? -3.457 -17.641 -11.508 1 98.69 175 THR A O 1
ATOM 1303 N N . SER A 1 176 ? -4.918 -17.219 -9.898 1 98.62 176 SER A N 1
ATOM 1304 C CA . SER A 1 176 ? -6.031 -17.922 -10.547 1 98.62 176 SER A CA 1
ATOM 1305 C C . SER A 1 176 ? -7.176 -16.953 -10.844 1 98.62 176 SER A C 1
ATOM 1307 O O . SER A 1 176 ? -7.738 -16.984 -11.945 1 98.62 176 SER A O 1
ATOM 1309 N N . ILE A 1 177 ? -7.535 -16.094 -9.906 1 98.56 177 ILE A N 1
ATOM 1310 C CA . ILE A 1 177 ? -8.617 -15.133 -10.102 1 98.56 177 ILE A CA 1
ATOM 1311 C C . ILE A 1 177 ? -8.227 -14.133 -11.188 1 98.56 177 ILE A C 1
ATOM 1313 O O . ILE A 1 177 ? -7.211 -13.445 -11.07 1 98.56 177 ILE A O 1
ATOM 1317 N N . GLY A 1 178 ? -9 -14.016 -12.18 1 98 178 GLY A N 1
ATOM 1318 C CA . GLY A 1 178 ? -8.688 -13.188 -13.328 1 98 178 GLY A CA 1
ATOM 1319 C C . GLY A 1 178 ? -7.973 -13.945 -14.438 1 98 178 GLY A C 1
ATOM 1320 O O . GLY A 1 178 ? -7.77 -13.406 -15.531 1 98 178 GLY A O 1
ATOM 1321 N N . GLY A 1 179 ? -7.59 -15.258 -14.18 1 98.38 179 GLY A N 1
ATOM 1322 C CA . GLY A 1 179 ? -6.852 -16.016 -15.172 1 98.38 179 GLY A CA 1
ATOM 1323 C C . GLY A 1 179 ? -7.363 -17.438 -15.352 1 98.38 179 GLY A C 1
ATOM 1324 O O . GLY A 1 179 ? -7.086 -18.078 -16.359 1 98.38 179 GLY A O 1
ATOM 1325 N N . ASP A 1 180 ? -8.094 -17.922 -14.367 1 98.56 180 ASP A N 1
ATOM 1326 C CA . ASP A 1 180 ? -8.633 -19.281 -14.391 1 98.56 180 ASP A CA 1
ATOM 1327 C C . ASP A 1 180 ? -9.938 -19.375 -13.609 1 98.56 180 ASP A C 1
ATOM 1329 O O . ASP A 1 180 ? -10.484 -18.344 -13.18 1 98.56 180 ASP A O 1
ATOM 1333 N N . GLU A 1 181 ? -10.508 -20.625 -13.547 1 98.5 181 GLU A N 1
ATOM 1334 C CA . GLU A 1 181 ? -11.734 -20.828 -12.789 1 98.5 181 GLU A CA 1
ATOM 1335 C C . GLU A 1 181 ? -11.508 -20.625 -11.297 1 98.5 181 GLU A C 1
ATOM 1337 O O . GLU A 1 181 ? -10.461 -21 -10.758 1 98.5 181 GLU A O 1
ATOM 1342 N N . PHE A 1 182 ? -12.406 -20.031 -10.648 1 98.75 182 PHE A N 1
ATOM 1343 C CA . PHE A 1 182 ? -12.469 -19.828 -9.203 1 98.75 182 PHE A CA 1
ATOM 1344 C C . PHE A 1 182 ? -13.914 -19.719 -8.734 1 98.75 182 PHE A C 1
ATOM 1346 O O . PHE A 1 182 ? -14.594 -18.719 -9.023 1 98.75 182 PHE A O 1
ATOM 1353 N N . LYS A 1 183 ? -14.414 -20.672 -8.039 1 98.62 183 LYS A N 1
ATOM 1354 C CA . LYS A 1 183 ? -15.836 -20.734 -7.719 1 98.62 183 LYS A CA 1
ATOM 1355 C C . LYS A 1 183 ? -16.078 -20.484 -6.23 1 98.62 183 LYS A C 1
ATOM 1357 O O . LYS A 1 183 ? -15.852 -21.375 -5.406 1 98.62 183 LYS A O 1
ATOM 1362 N N . ILE A 1 184 ? -16.625 -19.391 -5.91 1 98.5 184 ILE A N 1
ATOM 1363 C CA . ILE A 1 184 ? -16.734 -18.938 -4.531 1 98.5 184 ILE A CA 1
ATOM 1364 C C . ILE A 1 184 ? -17.703 -19.844 -3.764 1 98.5 184 ILE A C 1
ATOM 1366 O O . ILE A 1 184 ? -17.281 -20.609 -2.902 1 98.5 184 ILE A O 1
ATOM 1370 N N . ASP A 1 185 ? -18.953 -19.891 -4.133 1 98.06 185 ASP A N 1
ATOM 1371 C CA . ASP A 1 185 ? -19.969 -20.641 -3.383 1 98.06 185 ASP A CA 1
ATOM 1372 C C . ASP A 1 185 ? -19.781 -22.156 -3.584 1 98.06 185 ASP A C 1
ATOM 1374 O O . ASP A 1 185 ? -19.875 -22.922 -2.631 1 98.06 185 ASP A O 1
ATOM 1378 N N . ASP A 1 186 ? -19.484 -22.547 -4.84 1 98.19 186 ASP A N 1
ATOM 1379 C CA . ASP A 1 186 ? -19.328 -23.953 -5.145 1 98.19 186 ASP A CA 1
ATOM 1380 C C . ASP A 1 186 ? -18.172 -24.578 -4.348 1 98.19 186 ASP A C 1
ATOM 1382 O O . ASP A 1 186 ? -18.203 -25.766 -4.023 1 98.19 186 ASP A O 1
ATOM 1386 N N . TRP A 1 187 ? -17.172 -23.781 -4.008 1 98.81 187 TRP A N 1
ATOM 1387 C CA . TRP A 1 187 ? -16 -24.266 -3.277 1 98.81 187 TRP A CA 1
ATOM 1388 C C . TRP A 1 187 ? -16.078 -23.891 -1.805 1 98.81 187 TRP A C 1
ATOM 1390 O O . TRP A 1 187 ? -15.125 -24.078 -1.053 1 98.81 187 TRP A O 1
ATOM 1400 N N . ASN A 1 188 ? -17.156 -23.266 -1.364 1 98.62 188 ASN A N 1
ATOM 1401 C CA . ASN A 1 188 ? -17.375 -22.844 0.012 1 98.62 188 ASN A CA 1
ATOM 1402 C C . ASN A 1 188 ? -16.328 -21.844 0.468 1 98.62 188 ASN A C 1
ATOM 1404 O O . ASN A 1 188 ? -15.875 -21.875 1.616 1 98.62 188 ASN A O 1
ATOM 1408 N N . VAL A 1 189 ? -15.867 -21.016 -0.442 1 98.88 189 VAL A N 1
ATOM 1409 C CA . VAL A 1 189 ? -14.883 -20 -0.115 1 98.88 189 VAL A CA 1
ATOM 1410 C C . VAL A 1 189 ? -15.57 -18.844 0.624 1 98.88 189 VAL A C 1
ATOM 1412 O O . VAL A 1 189 ? -16.594 -18.328 0.177 1 98.88 189 VAL A O 1
ATOM 1415 N N . ASP A 1 190 ? -15.047 -18.406 1.732 1 98.88 190 ASP A N 1
ATOM 1416 C CA . ASP A 1 190 ? -15.609 -17.297 2.504 1 98.88 190 ASP A CA 1
ATOM 1417 C C . ASP A 1 190 ? -14.914 -15.984 2.162 1 98.88 190 ASP A C 1
ATOM 1419 O O . ASP A 1 190 ? -15.562 -14.938 2.105 1 98.88 190 ASP A O 1
ATOM 1423 N N . ILE A 1 191 ? -13.602 -16.016 2.02 1 98.94 191 ILE A N 1
ATOM 1424 C CA . ILE A 1 191 ? -12.805 -14.867 1.601 1 98.94 191 ILE A CA 1
ATOM 1425 C C . ILE A 1 191 ? -11.82 -15.289 0.506 1 98.94 191 ILE A C 1
ATOM 1427 O O . ILE A 1 191 ? -11.133 -16.297 0.642 1 98.94 191 ILE A O 1
ATOM 1431 N N . ALA A 1 192 ? -11.852 -14.594 -0.58 1 98.94 192 ALA A N 1
ATOM 1432 C CA . ALA A 1 192 ? -10.914 -14.781 -1.688 1 98.94 192 ALA A CA 1
ATOM 1433 C C . ALA A 1 192 ? -10 -13.57 -1.851 1 98.94 192 ALA A C 1
ATOM 1435 O O . ALA A 1 192 ? -10.453 -12.43 -1.758 1 98.94 192 ALA A O 1
ATOM 1436 N N . ILE A 1 193 ? -8.734 -13.789 -2.057 1 98.94 193 ILE A N 1
ATOM 1437 C CA . ILE A 1 193 ? -7.758 -12.711 -2.158 1 98.94 193 ILE A CA 1
ATOM 1438 C C . ILE A 1 193 ? -7.078 -12.758 -3.525 1 98.94 193 ILE A C 1
ATOM 1440 O O . ILE A 1 193 ? -6.766 -13.836 -4.035 1 98.94 193 ILE A O 1
ATOM 1444 N N . THR A 1 194 ? -6.84 -11.695 -4.117 1 98.81 194 THR A N 1
ATOM 1445 C CA . THR A 1 194 ? -6.047 -11.609 -5.34 1 98.81 194 THR A CA 1
ATOM 1446 C C . THR A 1 194 ? -5.176 -10.359 -5.336 1 98.81 194 THR A C 1
ATOM 1448 O O . THR A 1 194 ? -5.168 -9.602 -4.363 1 98.81 194 THR A O 1
ATOM 1451 N N . ASP A 1 195 ? -4.324 -10.234 -6.297 1 98.5 195 ASP A N 1
ATOM 1452 C CA . ASP A 1 195 ? -3.344 -9.156 -6.391 1 98.5 195 ASP A CA 1
ATOM 1453 C C . ASP A 1 195 ? -3.369 -8.516 -7.777 1 98.5 195 ASP A C 1
ATOM 1455 O O . ASP A 1 195 ? -3.617 -9.188 -8.781 1 98.5 195 ASP A O 1
ATOM 1459 N N . SER A 1 196 ? -3.066 -7.254 -7.859 1 98.25 196 SER A N 1
ATOM 1460 C CA . SER A 1 196 ? -3.211 -6.488 -9.094 1 98.25 196 SER A CA 1
ATOM 1461 C C . SER A 1 196 ? -2.215 -6.953 -10.148 1 98.25 196 SER A C 1
ATOM 1463 O O . SER A 1 196 ? -2.561 -7.062 -11.328 1 98.25 196 SER A O 1
ATOM 1465 N N . GLN A 1 197 ? -1.021 -7.297 -9.82 1 96.62 197 GLN A N 1
ATOM 1466 C CA . GLN A 1 197 ? 0.088 -7.352 -10.766 1 96.62 197 GLN A CA 1
ATOM 1467 C C . GLN A 1 197 ? 0.25 -8.758 -11.344 1 96.62 197 GLN A C 1
ATOM 1469 O O . GLN A 1 197 ? 1.28 -9.07 -11.945 1 96.62 197 GLN A O 1
ATOM 1474 N N . LYS A 1 198 ? -0.622 -9.594 -11.094 1 97.88 198 LYS A N 1
ATOM 1475 C CA . LYS A 1 198 ? -0.588 -10.969 -11.578 1 97.88 198 LYS A CA 1
ATOM 1476 C C . LYS A 1 198 ? -1.65 -11.203 -12.648 1 97.88 198 LYS A C 1
ATOM 1478 O O . LYS A 1 198 ? -1.605 -10.594 -13.719 1 97.88 198 LYS A O 1
ATOM 1483 N N . ALA A 1 199 ? -2.689 -12.031 -12.305 1 98.31 199 ALA A N 1
ATOM 1484 C CA . ALA A 1 199 ? -3.707 -12.406 -13.281 1 98.31 199 ALA A CA 1
ATOM 1485 C C . ALA A 1 199 ? -4.562 -11.203 -13.672 1 98.31 199 ALA A C 1
ATOM 1487 O O . ALA A 1 199 ? -5.152 -11.172 -14.75 1 98.31 199 ALA A O 1
ATOM 1488 N N . LEU A 1 200 ? -4.613 -10.148 -12.852 1 98.56 200 LEU A N 1
ATOM 1489 C CA . LEU A 1 200 ? -5.434 -8.977 -13.148 1 98.56 200 LEU A CA 1
ATOM 1490 C C . LEU A 1 200 ? -4.719 -8.039 -14.117 1 98.56 200 LEU A C 1
ATOM 1492 O O . LEU A 1 200 ? -5.332 -7.129 -14.68 1 98.56 200 LEU A O 1
ATOM 1496 N N . ALA A 1 201 ? -3.414 -8.25 -14.273 1 97.38 201 ALA A N 1
ATOM 1497 C CA . ALA A 1 201 ? -2.625 -7.52 -15.266 1 97.38 201 ALA A CA 1
ATOM 1498 C C . ALA A 1 201 ? -2.699 -6.012 -15.031 1 97.38 201 ALA A C 1
ATOM 1500 O O . ALA A 1 201 ? -2.926 -5.242 -15.961 1 97.38 201 ALA A O 1
ATOM 1501 N N . ALA A 1 202 ? -2.631 -5.578 -13.844 1 97.62 202 ALA A N 1
ATOM 1502 C CA . ALA A 1 202 ? -2.482 -4.191 -13.406 1 97.62 202 ALA A CA 1
ATOM 1503 C C . ALA A 1 202 ? -1.138 -3.971 -12.719 1 97.62 202 ALA A C 1
ATOM 1505 O O . ALA A 1 202 ? -0.409 -4.93 -12.445 1 97.62 202 ALA A O 1
ATOM 1506 N N . PRO A 1 203 ? -0.693 -2.764 -12.547 1 96.19 203 PRO A N 1
ATOM 1507 C CA . PRO A 1 203 ? 0.589 -2.52 -11.883 1 96.19 203 PRO A CA 1
ATOM 1508 C C . PRO A 1 203 ? 0.604 -3 -10.43 1 96.19 203 PRO A C 1
ATOM 1510 O O . PRO A 1 203 ? -0.445 -3.053 -9.781 1 96.19 203 PRO A O 1
ATOM 1513 N N . PRO A 1 204 ? 1.797 -3.346 -9.922 1 96.56 204 PRO A N 1
ATOM 1514 C CA . PRO A 1 204 ? 1.898 -3.809 -8.539 1 96.56 204 PRO A CA 1
ATOM 1515 C C . PRO A 1 204 ? 1.619 -2.701 -7.523 1 96.56 204 PRO A C 1
ATOM 1517 O O . PRO A 1 204 ? 1.846 -1.523 -7.812 1 96.56 204 PRO A O 1
ATOM 1520 N N . GLY A 1 205 ? 1.136 -3.104 -6.309 1 97.19 205 GLY A N 1
ATOM 1521 C CA . GLY A 1 205 ? 1.02 -2.158 -5.207 1 97.19 205 GLY A CA 1
ATOM 1522 C C . GLY A 1 205 ? -0.334 -2.199 -4.523 1 97.19 205 GLY A C 1
ATOM 1523 O O . GLY A 1 205 ? -0.493 -1.682 -3.418 1 97.19 205 GLY A O 1
ATOM 1524 N N . VAL A 1 206 ? -1.316 -2.791 -5.191 1 98.44 206 VAL A N 1
ATOM 1525 C CA . VAL A 1 206 ? -2.643 -2.916 -4.594 1 98.44 206 VAL A CA 1
ATOM 1526 C C . VAL A 1 206 ? -3.131 -4.359 -4.715 1 98.44 206 VAL A C 1
ATOM 1528 O O . VAL A 1 206 ? -2.572 -5.145 -5.484 1 98.44 206 VAL A O 1
ATOM 1531 N N . SER A 1 207 ? -4.051 -4.723 -3.928 1 98.75 207 SER A N 1
ATOM 1532 C CA . SER A 1 207 ? -4.668 -6.047 -3.949 1 98.75 207 SER A CA 1
ATOM 1533 C C . SER A 1 207 ? -6.184 -5.953 -3.793 1 98.75 207 SER A C 1
ATOM 1535 O O . SER A 1 207 ? -6.727 -4.867 -3.582 1 98.75 207 SER A O 1
ATOM 1537 N N . ALA A 1 208 ? -6.863 -7.008 -4.016 1 98.88 208 ALA A N 1
ATOM 1538 C CA . ALA A 1 208 ? -8.32 -7.055 -3.891 1 98.88 208 ALA A CA 1
ATOM 1539 C C . ALA A 1 208 ? -8.758 -8.289 -3.117 1 98.88 208 ALA A C 1
ATOM 1541 O O . ALA A 1 208 ? -8.016 -9.273 -3.02 1 98.88 208 ALA A O 1
ATOM 1542 N N . MET A 1 209 ? -9.906 -8.188 -2.537 1 98.88 209 MET A N 1
ATOM 1543 C CA . MET A 1 209 ? -10.484 -9.234 -1.7 1 98.88 209 MET A CA 1
ATOM 1544 C C . MET A 1 209 ? -12 -9.312 -1.902 1 98.88 209 MET A C 1
ATOM 1546 O O . MET A 1 209 ? -12.664 -8.281 -2.033 1 98.88 209 MET A O 1
ATOM 1550 N N . TYR A 1 210 ? -12.508 -10.453 -2.055 1 98.88 210 TYR A N 1
ATOM 1551 C CA . TYR A 1 210 ? -13.953 -10.664 -2.031 1 98.88 210 TYR A CA 1
ATOM 1552 C C . TYR A 1 210 ? -14.398 -11.266 -0.703 1 98.88 210 TYR A C 1
ATOM 1554 O O . TYR A 1 210 ? -13.898 -12.312 -0.294 1 98.88 210 TYR A O 1
ATOM 1562 N N . VAL A 1 211 ? -15.242 -10.609 0.011 1 98.88 211 VAL A N 1
ATOM 1563 C CA . VAL A 1 211 ? -15.797 -11.062 1.282 1 98.88 211 VAL A CA 1
ATOM 1564 C C . VAL A 1 211 ? -17.25 -11.469 1.095 1 98.88 211 VAL A C 1
ATOM 1566 O O . VAL A 1 211 ? -18.094 -10.633 0.739 1 98.88 211 VAL A O 1
ATOM 1569 N N . THR A 1 212 ? -17.547 -12.734 1.331 1 98.62 212 THR A N 1
ATOM 1570 C CA . THR A 1 212 ? -18.922 -13.195 1.173 1 98.62 212 THR A CA 1
ATOM 1571 C C . THR A 1 212 ? -19.797 -12.68 2.311 1 98.62 212 THR A C 1
ATOM 1573 O O . THR A 1 212 ? -19.312 -12.383 3.4 1 98.62 212 THR A O 1
ATOM 1576 N N . GLU A 1 213 ? -21.047 -12.57 2.039 1 97.81 213 GLU A N 1
ATOM 1577 C CA . GLU A 1 213 ? -22 -12.109 3.055 1 97.81 213 GLU A CA 1
ATOM 1578 C C . GLU A 1 213 ? -22 -13.039 4.262 1 97.81 213 GLU A C 1
ATOM 1580 O O . GLU A 1 213 ? -22.109 -12.578 5.402 1 97.81 213 GLU A O 1
ATOM 1585 N N . ARG A 1 214 ? -21.875 -14.328 4.086 1 97 214 ARG A N 1
ATOM 1586 C CA . ARG A 1 214 ? -22.047 -15.328 5.133 1 97 214 ARG A CA 1
ATOM 1587 C C . ARG A 1 214 ? -20.906 -15.242 6.156 1 97 214 ARG A C 1
ATOM 1589 O O . ARG A 1 214 ? -21.062 -15.719 7.285 1 97 214 ARG A O 1
ATOM 1596 N N . VAL A 1 215 ? -19.734 -14.672 5.777 1 98.06 215 VAL A N 1
ATOM 1597 C CA . VAL A 1 215 ? -18.609 -14.68 6.715 1 98.06 215 VAL A CA 1
ATOM 1598 C C . VAL A 1 215 ? -18.594 -13.367 7.496 1 98.06 215 VAL A C 1
ATOM 1600 O O . VAL A 1 215 ? -17.891 -13.25 8.508 1 98.06 215 VAL A O 1
ATOM 1603 N N . LYS A 1 216 ? -19.328 -12.344 7.137 1 97.25 216 LYS A N 1
ATOM 1604 C CA . LYS A 1 216 ? -19.25 -10.984 7.676 1 97.25 216 LYS A CA 1
ATOM 1605 C C . LYS A 1 216 ? -19.469 -10.984 9.188 1 97.25 216 LYS A C 1
ATOM 1607 O O . LYS A 1 216 ? -18.812 -10.227 9.906 1 97.25 216 LYS A O 1
ATOM 1612 N N . ASP A 1 217 ? -20.359 -11.836 9.656 1 96.31 217 ASP A N 1
ATOM 1613 C CA . ASP A 1 217 ? -20.672 -11.859 11.078 1 96.31 217 ASP A CA 1
ATOM 1614 C C . ASP A 1 217 ? -19.516 -12.43 11.891 1 96.31 217 ASP A C 1
ATOM 1616 O O . ASP A 1 217 ? -19.484 -12.289 13.117 1 96.31 217 ASP A O 1
ATOM 1620 N N . ARG A 1 218 ? -18.609 -13.109 11.25 1 96.44 218 ARG A N 1
ATOM 1621 C CA . ARG A 1 218 ? -17.469 -13.711 11.938 1 96.44 218 ARG A CA 1
ATOM 1622 C C . ARG A 1 218 ? -16.281 -12.758 11.953 1 96.44 218 ARG A C 1
ATOM 1624 O O . ARG A 1 218 ? -15.289 -13.008 12.648 1 96.44 218 ARG A O 1
ATOM 1631 N N . ILE A 1 219 ? -16.344 -11.672 11.219 1 97.81 219 ILE A N 1
ATOM 1632 C CA . ILE A 1 219 ? -15.258 -10.703 11.109 1 97.81 219 ILE A CA 1
ATOM 1633 C C . ILE A 1 219 ? -15.203 -9.844 12.367 1 97.81 219 ILE A C 1
ATOM 1635 O O . ILE A 1 219 ? -16.234 -9.32 12.812 1 97.81 219 ILE A O 1
ATOM 1639 N N . ASP A 1 220 ? -14.078 -9.742 12.961 1 97.19 220 ASP A N 1
ATOM 1640 C CA . ASP A 1 220 ? -13.82 -8.852 14.094 1 97.19 220 ASP A CA 1
ATOM 1641 C C . ASP A 1 220 ? -12.703 -7.867 13.773 1 97.19 220 ASP A C 1
ATOM 1643 O O . ASP A 1 220 ? -11.539 -8.125 14.094 1 97.19 220 ASP A O 1
ATOM 1647 N N . GLY A 1 221 ? -13.07 -6.707 13.273 1 96.62 221 GLY A N 1
ATOM 1648 C CA . GLY A 1 221 ? -12.109 -5.695 12.867 1 96.62 221 GLY A CA 1
ATOM 1649 C C . GLY A 1 221 ? -11.273 -5.168 14.023 1 96.62 221 GLY A C 1
ATOM 1650 O O . GLY A 1 221 ? -10.117 -4.789 13.836 1 96.62 221 GLY A O 1
ATOM 1651 N N . GLU A 1 222 ? -11.766 -5.121 15.203 1 94.44 222 GLU A N 1
ATOM 1652 C CA . GLU A 1 222 ? -11.078 -4.574 16.375 1 94.44 222 GLU A CA 1
ATOM 1653 C C . GLU A 1 222 ? -9.93 -5.48 16.812 1 94.44 222 GLU A C 1
ATOM 1655 O O . GLU A 1 222 ? -8.992 -5.027 17.469 1 94.44 222 GLU A O 1
ATOM 1660 N N . ALA A 1 223 ? -9.984 -6.766 16.391 1 93.31 223 ALA A N 1
ATOM 1661 C CA . ALA A 1 223 ? -8.953 -7.727 16.766 1 93.31 223 ALA A CA 1
ATOM 1662 C C . ALA A 1 223 ? -7.801 -7.707 15.758 1 93.31 223 ALA A C 1
ATOM 1664 O O . ALA A 1 223 ? -6.734 -8.273 16.016 1 93.31 223 ALA A O 1
ATOM 1665 N N . ALA A 1 224 ? -7.98 -7.07 14.633 1 96 224 ALA A N 1
ATOM 1666 C CA . ALA A 1 224 ? -7.004 -7.043 13.547 1 96 224 ALA A CA 1
ATOM 1667 C C . ALA A 1 224 ? -6.172 -5.762 13.586 1 96 224 ALA A C 1
ATOM 1669 O O . ALA A 1 224 ? -6.484 -4.84 14.344 1 96 224 ALA A O 1
ATOM 1670 N N . PRO A 1 225 ? -5.012 -5.754 12.859 1 96.44 225 PRO A N 1
ATOM 1671 C CA . PRO A 1 225 ? -4.301 -4.477 12.734 1 96.44 225 PRO A CA 1
ATOM 1672 C C . PRO A 1 225 ? -5.211 -3.338 12.273 1 96.44 225 PRO A C 1
ATOM 1674 O O . PRO A 1 225 ? -6.09 -3.543 11.438 1 96.44 225 PRO A O 1
ATOM 1677 N N . PHE A 1 226 ? -4.957 -2.123 12.82 1 97.81 226 PHE A N 1
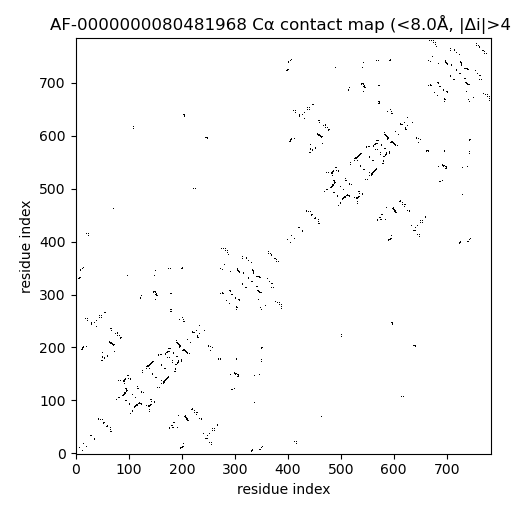ATOM 1678 C CA . PHE A 1 226 ? -5.766 -0.936 12.57 1 97.81 226 PHE A CA 1
ATOM 1679 C C . PHE A 1 226 ? -5.922 -0.697 11.07 1 97.81 226 PHE A C 1
ATOM 1681 O O . PHE A 1 226 ? -7.027 -0.44 10.594 1 97.81 226 PHE A O 1
ATOM 1688 N N . TYR A 1 227 ? -4.887 -0.814 10.289 1 98.19 227 TYR A N 1
ATOM 1689 C CA . TYR A 1 227 ? -4.84 -0.539 8.859 1 98.19 227 TYR A CA 1
ATOM 1690 C C . TYR A 1 227 ? -5.586 -1.61 8.07 1 98.19 227 TYR A C 1
ATOM 1692 O O . TYR A 1 227 ? -5.926 -1.406 6.906 1 98.19 227 TYR A O 1
ATOM 1700 N N . GLU A 1 228 ? -5.84 -2.76 8.695 1 98.31 228 GLU A N 1
ATOM 1701 C CA . GLU A 1 228 ? -6.391 -3.938 8.031 1 98.31 228 GLU A CA 1
ATOM 1702 C C . GLU A 1 228 ? -7.75 -4.312 8.617 1 98.31 228 GLU A C 1
ATOM 1704 O O . GLU A 1 228 ? -8.195 -5.453 8.484 1 98.31 228 GLU A O 1
ATOM 1709 N N . ASP A 1 229 ? -8.445 -3.367 9.289 1 98.5 229 ASP A N 1
ATOM 1710 C CA . ASP A 1 229 ? -9.758 -3.555 9.898 1 98.5 229 ASP A CA 1
ATOM 1711 C C . ASP A 1 229 ? -10.828 -3.785 8.836 1 98.5 229 ASP A C 1
ATOM 1713 O O . ASP A 1 229 ? -11.312 -2.834 8.219 1 98.5 229 ASP A O 1
ATOM 1717 N N . LEU A 1 230 ? -11.25 -5.047 8.68 1 98.69 230 LEU A N 1
ATOM 1718 C CA . LEU A 1 230 ? -12.141 -5.395 7.574 1 98.69 230 LEU A CA 1
ATOM 1719 C C . LEU A 1 230 ? -13.539 -4.812 7.801 1 98.69 230 LEU A C 1
ATOM 1721 O O . LEU A 1 230 ? -14.25 -4.508 6.84 1 98.69 230 LEU A O 1
ATOM 1725 N N . ASP A 1 231 ? -13.977 -4.656 9.109 1 98.56 231 ASP A N 1
ATOM 1726 C CA . ASP A 1 231 ? -15.25 -3.992 9.344 1 98.56 231 ASP A CA 1
ATOM 1727 C C . ASP A 1 231 ? -15.266 -2.586 8.75 1 98.56 231 ASP A C 1
ATOM 1729 O O . ASP A 1 231 ? -16.234 -2.182 8.117 1 98.56 231 ASP A O 1
ATOM 1733 N N . TRP A 1 232 ? -14.18 -1.883 8.984 1 98.44 232 TRP A N 1
ATOM 1734 C CA . TRP A 1 232 ? -14.07 -0.521 8.477 1 98.44 232 TRP A CA 1
ATOM 1735 C C . TRP A 1 232 ? -14.016 -0.513 6.949 1 98.44 232 TRP A C 1
ATOM 1737 O O . TRP A 1 232 ? -14.688 0.29 6.301 1 98.44 232 TRP A O 1
ATOM 1747 N N . HIS A 1 233 ? -13.227 -1.402 6.402 1 98.62 233 HIS A N 1
ATOM 1748 C CA . HIS A 1 233 ? -13.117 -1.491 4.949 1 98.62 233 HIS A CA 1
ATOM 1749 C C . HIS A 1 233 ? -14.461 -1.816 4.312 1 98.62 233 HIS A C 1
ATOM 1751 O O . HIS A 1 233 ? -14.82 -1.237 3.285 1 98.62 233 HIS A O 1
ATOM 1757 N N . LEU A 1 234 ? -15.188 -2.773 4.867 1 98.62 234 LEU A N 1
ATOM 1758 C CA . LEU A 1 234 ? -16.5 -3.156 4.34 1 98.62 234 LEU A CA 1
ATOM 1759 C C . LEU A 1 234 ? -17.469 -1.981 4.387 1 98.62 234 LEU A C 1
ATOM 1761 O O . LEU A 1 234 ? -18.172 -1.718 3.416 1 98.62 234 LEU A O 1
ATOM 1765 N N . ARG A 1 235 ? -17.484 -1.26 5.492 1 98.06 235 ARG A N 1
ATOM 1766 C CA . ARG A 1 235 ? -18.359 -0.098 5.617 1 98.06 235 ARG A CA 1
ATOM 1767 C C . ARG A 1 235 ? -18.016 0.964 4.578 1 98.06 235 ARG A C 1
ATOM 1769 O O . ARG A 1 235 ? -18.906 1.529 3.938 1 98.06 235 ARG A O 1
ATOM 1776 N N . LYS A 1 236 ? -16.766 1.268 4.43 1 97.75 236 LYS A N 1
ATOM 1777 C CA . LYS A 1 236 ? -16.328 2.295 3.49 1 97.75 236 LYS A CA 1
ATOM 1778 C C . LYS A 1 236 ? -16.578 1.862 2.049 1 97.75 236 LYS A C 1
ATOM 1780 O O . LYS A 1 236 ? -16.859 2.695 1.187 1 97.75 236 LYS A O 1
ATOM 1785 N N . ALA A 1 237 ? -16.422 0.569 1.801 1 97.12 237 ALA A N 1
ATOM 1786 C CA . ALA A 1 237 ? -16.656 0.051 0.453 1 97.12 237 ALA A CA 1
ATOM 1787 C C . ALA A 1 237 ? -18.078 0.322 -0.009 1 97.12 237 ALA A C 1
ATOM 1789 O O . ALA A 1 237 ? -18.328 0.488 -1.205 1 97.12 237 ALA A O 1
ATOM 1790 N N . GLU A 1 238 ? -19.047 0.375 0.928 1 96.25 238 GLU A N 1
ATOM 1791 C CA . GLU A 1 238 ? -20.438 0.699 0.593 1 96.25 238 GLU A CA 1
ATOM 1792 C C . GLU A 1 238 ? -20.547 2.094 -0.015 1 96.25 238 GLU A C 1
ATOM 1794 O O . GLU A 1 238 ? -21.5 2.393 -0.732 1 96.25 238 GLU A O 1
ATOM 1799 N N . GLN A 1 239 ? -19.562 2.916 0.258 1 95.44 239 GLN A N 1
ATOM 1800 C CA . GLN A 1 239 ? -19.531 4.281 -0.254 1 95.44 239 GLN A CA 1
ATOM 1801 C C . GLN A 1 239 ? -18.469 4.438 -1.338 1 95.44 239 GLN A C 1
ATOM 1803 O O . GLN A 1 239 ? -18.047 5.555 -1.653 1 95.44 239 GLN A O 1
ATOM 1808 N N . HIS A 1 240 ? -17.953 3.318 -1.821 1 96.44 240 HIS A N 1
ATOM 1809 C CA . HIS A 1 240 ? -16.922 3.289 -2.848 1 96.44 240 HIS A CA 1
ATOM 1810 C C . HIS A 1 240 ? -15.68 4.059 -2.402 1 96.44 240 HIS A C 1
ATOM 1812 O O . HIS A 1 240 ? -15.133 4.867 -3.164 1 96.44 240 HIS A O 1
ATOM 1818 N N . GLN A 1 241 ? -15.281 3.832 -1.127 1 94.94 241 GLN A N 1
ATOM 1819 C CA . GLN A 1 241 ? -14.117 4.48 -0.537 1 94.94 241 GLN A CA 1
ATOM 1820 C C . GLN A 1 241 ? -13.297 3.492 0.285 1 94.94 241 GLN A C 1
ATOM 1822 O O . GLN A 1 241 ? -13.711 2.35 0.49 1 94.94 241 GLN A O 1
ATOM 1827 N N . THR A 1 242 ? -12.117 3.877 0.616 1 95.81 242 THR A N 1
ATOM 1828 C CA . THR A 1 242 ? -11.273 3.17 1.575 1 95.81 242 THR A CA 1
ATOM 1829 C C . THR A 1 242 ? -11.203 3.932 2.896 1 95.81 242 THR A C 1
ATOM 1831 O O . THR A 1 242 ? -11.492 5.129 2.943 1 95.81 242 THR A O 1
ATOM 1834 N N . PRO A 1 243 ? -10.859 3.27 3.998 1 95.81 243 PRO A N 1
ATOM 1835 C CA . PRO A 1 243 ? -10.75 3.957 5.285 1 95.81 243 PRO A CA 1
ATOM 1836 C C . PRO A 1 243 ? -9.664 5.031 5.293 1 95.81 243 PRO A C 1
ATOM 1838 O O . PRO A 1 243 ? -9.766 6.008 6.039 1 95.81 243 PRO A O 1
ATOM 1841 N N . PHE A 1 244 ? -8.648 4.887 4.469 1 94.94 244 PHE A N 1
ATOM 1842 C CA . PHE A 1 244 ? -7.516 5.801 4.422 1 94.94 244 PHE A CA 1
ATOM 1843 C C . PHE A 1 244 ? -7.254 6.266 2.994 1 94.94 244 PHE A C 1
ATOM 1845 O O . PHE A 1 244 ? -7.965 5.871 2.066 1 94.94 244 PHE A O 1
ATOM 1852 N N . THR A 1 245 ? -6.238 7.129 2.887 1 91.94 245 THR A N 1
ATOM 1853 C CA . THR A 1 245 ? -5.895 7.637 1.563 1 91.94 245 THR A CA 1
ATOM 1854 C C . THR A 1 245 ? -5.582 6.492 0.606 1 91.94 245 THR A C 1
ATOM 1856 O O . THR A 1 245 ? -4.867 5.555 0.963 1 91.94 245 THR A O 1
ATOM 1859 N N . SER A 1 246 ? -6.152 6.578 -0.551 1 93.44 246 SER A N 1
ATOM 1860 C CA . SER A 1 246 ? -5.961 5.531 -1.549 1 93.44 246 SER A CA 1
ATOM 1861 C C . SER A 1 246 ? -4.809 5.863 -2.486 1 93.44 246 SER A C 1
ATOM 1863 O O . SER A 1 246 ? -4.488 7.035 -2.697 1 93.44 246 SER A O 1
ATOM 1865 N N . ALA A 1 247 ? -4.211 4.812 -2.996 1 96.31 247 ALA A N 1
ATOM 1866 C CA . ALA A 1 247 ? -3.23 4.969 -4.07 1 96.31 247 ALA A CA 1
ATOM 1867 C C . ALA A 1 247 ? -3.916 5.297 -5.395 1 96.31 247 ALA A C 1
ATOM 1869 O O . ALA A 1 247 ? -4.02 4.441 -6.277 1 96.31 247 ALA A O 1
ATOM 1870 N N . VAL A 1 248 ? -4.277 6.496 -5.621 1 94.62 248 VAL A N 1
ATOM 1871 C CA . VAL A 1 248 ? -5.18 6.945 -6.676 1 94.62 248 VAL A CA 1
ATOM 1872 C C . VAL A 1 248 ? -4.66 6.48 -8.031 1 94.62 248 VAL A C 1
ATOM 1874 O O . VAL A 1 248 ? -5.402 5.883 -8.82 1 94.62 248 VAL A O 1
ATOM 1877 N N . PRO A 1 249 ? -3.34 6.699 -8.336 1 95.38 249 PRO A N 1
ATOM 1878 C CA . PRO A 1 249 ? -2.875 6.254 -9.656 1 95.38 249 PRO A CA 1
ATOM 1879 C C . PRO A 1 249 ? -3.041 4.75 -9.859 1 95.38 249 PRO A C 1
ATOM 1881 O O . PRO A 1 249 ? -3.432 4.309 -10.945 1 95.38 249 PRO A O 1
ATOM 1884 N N . LEU A 1 250 ? -2.775 3.982 -8.844 1 97.31 250 LEU A N 1
ATOM 1885 C CA . LEU A 1 250 ? -2.863 2.531 -8.969 1 97.31 250 LEU A CA 1
ATOM 1886 C C . LEU A 1 250 ? -4.32 2.08 -9.039 1 97.31 250 LEU A C 1
ATOM 1888 O O . LEU A 1 250 ? -4.637 1.103 -9.719 1 97.31 250 LEU A O 1
ATOM 1892 N N . PHE A 1 251 ? -5.207 2.764 -8.305 1 97.31 251 PHE A N 1
ATOM 1893 C CA . PHE A 1 251 ? -6.629 2.449 -8.383 1 97.31 251 PHE A CA 1
ATOM 1894 C C . PHE A 1 251 ? -7.172 2.727 -9.781 1 97.31 251 PHE A C 1
ATOM 1896 O O . PHE A 1 251 ? -7.992 1.962 -10.297 1 97.31 251 PHE A O 1
ATOM 1903 N N . ARG A 1 252 ? -6.738 3.828 -10.391 1 96.44 252 ARG A N 1
ATOM 1904 C CA . ARG A 1 252 ? -7.125 4.129 -11.773 1 96.44 252 ARG A CA 1
ATOM 1905 C C . ARG A 1 252 ? -6.668 3.021 -12.719 1 96.44 252 ARG A C 1
ATOM 1907 O O . ARG A 1 252 ? -7.445 2.561 -13.555 1 96.44 252 ARG A O 1
ATOM 1914 N N . ALA A 1 253 ? -5.449 2.652 -12.539 1 97.44 253 ALA A N 1
ATOM 1915 C CA . ALA A 1 253 ? -4.891 1.608 -13.398 1 97.44 253 ALA A CA 1
ATOM 1916 C C . ALA A 1 253 ? -5.629 0.287 -13.203 1 97.44 253 ALA A C 1
ATOM 1918 O O . ALA A 1 253 ? -5.91 -0.422 -14.172 1 97.44 253 ALA A O 1
ATOM 1919 N N . LEU A 1 254 ? -5.91 -0.028 -11.945 1 98.69 254 LEU A N 1
ATOM 1920 C CA . LEU A 1 254 ? -6.648 -1.25 -11.648 1 98.69 254 LEU A CA 1
ATOM 1921 C C . LEU A 1 254 ? -8.023 -1.229 -12.312 1 98.69 254 LEU A C 1
ATOM 1923 O O . LEU A 1 254 ? -8.461 -2.236 -12.875 1 98.69 254 LEU A O 1
ATOM 1927 N N . ALA A 1 255 ? -8.688 -0.075 -12.25 1 98.44 255 ALA A N 1
ATOM 1928 C CA . ALA A 1 255 ? -10.008 0.049 -12.859 1 98.44 255 ALA A CA 1
ATOM 1929 C C . ALA A 1 255 ? -9.961 -0.267 -14.352 1 98.44 255 ALA A C 1
ATOM 1931 O O . ALA A 1 255 ? -10.773 -1.044 -14.852 1 98.44 255 ALA A O 1
ATOM 1932 N N . VAL A 1 256 ? -8.992 0.304 -15.031 1 98.19 256 VAL A N 1
ATOM 1933 C CA . VAL A 1 256 ? -8.859 0.073 -16.469 1 98.19 256 VAL A CA 1
ATOM 1934 C C . VAL A 1 256 ? -8.555 -1.4 -16.719 1 98.19 256 VAL A C 1
ATOM 1936 O O . VAL A 1 256 ? -9.164 -2.02 -17.594 1 98.19 256 VAL A O 1
ATOM 1939 N N . ALA A 1 257 ? -7.668 -1.979 -15.977 1 98.62 257 ALA A N 1
ATOM 1940 C CA . ALA A 1 257 ? -7.227 -3.355 -16.188 1 98.62 257 ALA A CA 1
ATOM 1941 C C . ALA A 1 257 ? -8.383 -4.336 -15.992 1 98.62 257 ALA A C 1
ATOM 1943 O O . ALA A 1 257 ? -8.578 -5.234 -16.812 1 98.62 257 ALA A O 1
ATOM 1944 N N . VAL A 1 258 ? -9.133 -4.18 -14.891 1 98.81 258 VAL A N 1
ATOM 1945 C CA . VAL A 1 258 ? -10.195 -5.141 -14.594 1 98.81 258 VAL A CA 1
ATOM 1946 C C . VAL A 1 258 ? -11.375 -4.918 -15.531 1 98.81 258 VAL A C 1
ATOM 1948 O O . VAL A 1 258 ? -12.094 -5.859 -15.875 1 98.81 258 VAL A O 1
ATOM 1951 N N . GLU A 1 259 ? -11.602 -3.686 -15.984 1 98.69 259 GLU A N 1
ATOM 1952 C CA . GLU A 1 259 ? -12.617 -3.439 -17 1 98.69 259 GLU A CA 1
ATOM 1953 C C . GLU A 1 259 ? -12.25 -4.109 -18.328 1 98.69 259 GLU A C 1
ATOM 1955 O O . GLU A 1 259 ? -13.117 -4.613 -19.031 1 98.69 259 GLU A O 1
ATOM 1960 N N . ASP A 1 260 ? -10.953 -4.062 -18.656 1 98.25 260 ASP A N 1
ATOM 1961 C CA . ASP A 1 260 ? -10.477 -4.785 -19.828 1 98.25 260 ASP A CA 1
ATOM 1962 C C . ASP A 1 260 ? -10.82 -6.27 -19.734 1 98.25 260 ASP A C 1
ATOM 1964 O O . ASP A 1 260 ? -11.188 -6.891 -20.734 1 98.25 260 ASP A O 1
ATOM 1968 N N . ILE A 1 261 ? -10.641 -6.863 -18.594 1 98.56 261 ILE A N 1
ATOM 1969 C CA . ILE A 1 261 ? -10.945 -8.273 -18.391 1 98.56 261 ILE A CA 1
ATOM 1970 C C . ILE A 1 261 ? -12.445 -8.508 -18.578 1 98.56 261 ILE A C 1
ATOM 1972 O O . ILE A 1 261 ? -12.844 -9.484 -19.219 1 98.56 261 ILE A O 1
ATOM 1976 N N . ALA A 1 262 ? -13.258 -7.625 -17.984 1 98.25 262 ALA A N 1
ATOM 1977 C CA . ALA A 1 262 ? -14.703 -7.746 -18.141 1 98.25 262 ALA A CA 1
ATOM 1978 C C . ALA A 1 262 ? -15.102 -7.684 -19.609 1 98.25 262 ALA A C 1
ATOM 1980 O O . ALA A 1 262 ? -16 -8.398 -20.047 1 98.25 262 ALA A O 1
ATOM 1981 N N . GLU A 1 263 ? -14.422 -6.82 -20.391 1 98 263 GLU A N 1
ATOM 1982 C CA . GLU A 1 263 ? -14.688 -6.695 -21.812 1 98 263 GLU A CA 1
ATOM 1983 C C . GLU A 1 263 ? -14.297 -7.969 -22.562 1 98 263 GLU A C 1
ATOM 1985 O O . GLU A 1 263 ? -15 -8.406 -23.469 1 98 263 GLU A O 1
ATOM 1990 N N . GLU A 1 264 ? -13.188 -8.555 -22.172 1 97.81 264 GLU A N 1
ATOM 1991 C CA . GLU A 1 264 ? -12.75 -9.82 -22.75 1 97.81 264 GLU A CA 1
ATOM 1992 C C . GLU A 1 264 ? -13.695 -10.953 -22.359 1 97.81 264 GLU A C 1
ATOM 1994 O O . GLU A 1 264 ? -13.898 -11.891 -23.141 1 97.81 264 GLU A O 1
ATOM 1999 N N . THR A 1 265 ? -14.289 -10.883 -21.188 1 98.31 265 THR A N 1
ATOM 2000 C CA . THR A 1 265 ? -15.156 -11.836 -20.5 1 98.31 265 THR A CA 1
ATOM 2001 C C . THR A 1 265 ? -14.336 -12.961 -19.875 1 98.31 265 THR A C 1
ATOM 2003 O O . THR A 1 265 ? -13.297 -13.352 -20.406 1 98.31 265 THR A O 1
ATOM 2006 N N . MET A 1 266 ? -14.773 -13.508 -18.766 1 98.31 266 MET A N 1
ATOM 2007 C CA . MET A 1 266 ? -14.023 -14.523 -18.016 1 98.31 266 MET A CA 1
ATOM 2008 C C . MET A 1 266 ? -13.922 -15.82 -18.828 1 98.31 266 MET A C 1
ATOM 2010 O O . MET A 1 266 ? -12.852 -16.422 -18.906 1 98.31 266 MET A O 1
ATOM 2014 N N . PRO A 1 267 ? -15.023 -16.266 -19.516 1 98.44 267 PRO A N 1
ATOM 2015 C CA . PRO A 1 267 ? -14.898 -17.5 -20.297 1 98.44 267 PRO A CA 1
ATOM 2016 C C . PRO A 1 267 ? -13.797 -17.438 -21.344 1 98.44 267 PRO A C 1
ATOM 2018 O O . PRO A 1 267 ? -12.977 -18.344 -21.453 1 98.44 267 PRO A O 1
ATOM 2021 N N . THR A 1 268 ? -13.766 -16.359 -22.094 1 98.38 268 THR A N 1
ATOM 2022 C CA . THR A 1 268 ? -12.773 -16.188 -23.141 1 98.38 268 THR A CA 1
ATOM 2023 C C . THR A 1 268 ? -11.367 -16.125 -22.562 1 98.38 268 THR A C 1
ATOM 2025 O O . THR A 1 268 ? -10.445 -16.75 -23.078 1 98.38 268 THR A O 1
ATOM 2028 N N . ARG A 1 269 ? -11.227 -15.43 -21.531 1 98.38 269 ARG A N 1
ATOM 2029 C CA . ARG A 1 269 ? -9.93 -15.234 -20.891 1 98.38 269 ARG A CA 1
ATOM 2030 C C . ARG A 1 269 ? -9.414 -16.547 -20.297 1 98.38 269 ARG A C 1
ATOM 2032 O O . ARG A 1 269 ? -8.234 -16.875 -20.438 1 98.38 269 ARG A O 1
ATOM 2039 N N . ILE A 1 270 ? -10.297 -17.281 -19.609 1 98.62 270 ILE A N 1
ATOM 2040 C CA . ILE A 1 270 ? -9.93 -18.562 -19 1 98.62 270 ILE A CA 1
ATOM 2041 C C . ILE A 1 270 ? -9.461 -19.531 -20.078 1 98.62 270 ILE A C 1
ATOM 2043 O O . ILE A 1 270 ? -8.414 -20.156 -19.953 1 98.62 270 ILE A O 1
ATOM 2047 N N . GLU A 1 271 ? -10.172 -19.594 -21.141 1 98.19 271 GLU A N 1
ATOM 2048 C CA . GLU A 1 271 ? -9.812 -20.516 -22.219 1 98.19 271 GLU A CA 1
ATOM 2049 C C . GLU A 1 271 ? -8.461 -20.141 -22.828 1 98.19 271 GLU A C 1
ATOM 2051 O O . GLU A 1 271 ? -7.652 -21.016 -23.125 1 98.19 271 GLU A O 1
ATOM 2056 N N . ARG A 1 272 ? -8.242 -18.891 -23.047 1 97.94 272 ARG A N 1
ATOM 2057 C CA . ARG A 1 272 ? -6.973 -18.438 -23.578 1 97.94 272 ARG A CA 1
ATOM 2058 C C . ARG A 1 272 ? -5.812 -18.844 -22.688 1 97.94 272 ARG A C 1
ATOM 2060 O O . ARG A 1 272 ? -4.809 -19.375 -23.156 1 97.94 272 ARG A O 1
ATOM 2067 N N . HIS A 1 273 ? -5.965 -18.594 -21.375 1 98.56 273 HIS A N 1
ATOM 2068 C CA . HIS A 1 273 ? -4.906 -18.953 -20.438 1 98.56 273 HIS A CA 1
ATOM 2069 C C . HIS A 1 273 ? -4.68 -20.469 -20.422 1 98.56 273 HIS A C 1
ATOM 2071 O O . HIS A 1 273 ? -3.533 -20.922 -20.391 1 98.56 273 HIS A O 1
ATOM 2077 N N . ARG A 1 274 ? -5.73 -21.219 -20.406 1 98.38 274 ARG A N 1
ATOM 2078 C CA . ARG A 1 274 ? -5.625 -22.672 -20.375 1 98.38 274 ARG A CA 1
ATOM 2079 C C . ARG A 1 274 ? -4.922 -23.203 -21.625 1 98.38 274 ARG A C 1
ATOM 2081 O O . ARG A 1 274 ? -4.062 -24.078 -21.531 1 98.38 274 ARG A O 1
ATOM 2088 N N . GLN A 1 275 ? -5.258 -22.641 -22.734 1 98.44 275 GLN A N 1
ATOM 2089 C CA . GLN A 1 275 ? -4.629 -23.062 -23.984 1 98.44 275 GLN A CA 1
ATOM 2090 C C . GLN A 1 275 ? -3.143 -22.703 -24 1 98.44 275 GLN A C 1
ATOM 2092 O O . GLN A 1 275 ? -2.314 -23.5 -24.453 1 98.44 275 GLN A O 1
ATOM 2097 N N . GLN A 1 276 ? -2.863 -21.562 -23.531 1 98.69 276 GLN A N 1
ATOM 2098 C CA . GLN A 1 276 ? -1.485 -21.094 -23.547 1 98.69 276 GLN A CA 1
ATOM 2099 C C . GLN A 1 276 ? -0.604 -21.906 -22.609 1 98.69 276 GLN A C 1
ATOM 2101 O O . GLN A 1 276 ? 0.536 -22.234 -22.953 1 98.69 276 GLN A O 1
ATOM 2106 N N . SER A 1 277 ? -1.097 -22.203 -21.406 1 98.62 277 SER A N 1
ATOM 2107 C CA . SER A 1 277 ? -0.323 -23.031 -20.5 1 98.62 277 SER A CA 1
ATOM 2108 C C . SER A 1 277 ? -0.142 -24.438 -21.062 1 98.62 277 SER A C 1
ATOM 2110 O O . SER A 1 277 ? 0.925 -25.047 -20.922 1 98.62 277 SER A O 1
ATOM 2112 N N . ALA A 1 278 ? -1.188 -24.953 -21.688 1 98.69 278 ALA A N 1
ATOM 2113 C CA . ALA A 1 278 ? -1.088 -26.25 -22.359 1 98.69 278 ALA A CA 1
ATOM 2114 C C . ALA A 1 278 ? -0.025 -26.219 -23.453 1 98.69 278 ALA A C 1
ATOM 2116 O O . ALA A 1 278 ? 0.709 -27.188 -23.641 1 98.69 278 ALA A O 1
ATOM 2117 N N . ALA A 1 279 ? 0.037 -25.125 -24.141 1 98.88 279 ALA A N 1
ATOM 2118 C CA . ALA A 1 279 ? 1.019 -24.984 -25.219 1 98.88 279 ALA A CA 1
ATOM 2119 C C . ALA A 1 279 ? 2.439 -24.969 -24.656 1 98.88 279 ALA A C 1
ATOM 2121 O O . ALA A 1 279 ? 3.342 -25.594 -25.219 1 98.88 279 ALA A O 1
ATOM 2122 N N . PHE A 1 280 ? 2.648 -24.203 -23.609 1 98.88 280 PHE A N 1
ATOM 2123 C CA . PHE A 1 280 ? 3.953 -24.219 -22.953 1 98.88 280 PHE A CA 1
ATOM 2124 C C . PHE A 1 280 ? 4.344 -25.641 -22.562 1 98.88 280 PHE A C 1
ATOM 2126 O O . PHE A 1 280 ? 5.449 -26.094 -22.875 1 98.88 280 PHE A O 1
ATOM 2133 N N . ARG A 1 281 ? 3.438 -26.344 -21.875 1 98.81 281 ARG A N 1
ATOM 2134 C CA . ARG A 1 281 ? 3.719 -27.703 -21.406 1 98.81 281 ARG A CA 1
ATOM 2135 C C . ARG A 1 281 ? 4.023 -28.625 -22.562 1 98.81 281 ARG A C 1
ATOM 2137 O O . ARG A 1 281 ? 4.984 -29.406 -22.516 1 98.81 281 ARG A O 1
ATOM 2144 N N . ALA A 1 282 ? 3.199 -28.547 -23.609 1 98.75 282 ALA A N 1
ATOM 2145 C CA . ALA A 1 282 ? 3.41 -29.375 -24.781 1 98.75 282 ALA A CA 1
ATOM 2146 C C . ALA A 1 282 ? 4.766 -29.094 -25.422 1 98.75 282 ALA A C 1
ATOM 2148 O O . ALA A 1 282 ? 5.492 -30.031 -25.797 1 98.75 282 ALA A O 1
ATOM 2149 N N . GLY A 1 283 ? 5.078 -27.875 -25.578 1 98.88 283 GLY A N 1
ATOM 2150 C CA . GLY A 1 283 ? 6.348 -27.484 -26.172 1 98.88 283 GLY A CA 1
ATOM 2151 C C . GLY A 1 283 ? 7.547 -27.969 -25.391 1 98.88 283 GLY A C 1
ATOM 2152 O O . GLY A 1 283 ? 8.461 -28.578 -25.953 1 98.88 283 GLY A O 1
ATOM 2153 N N . PHE A 1 284 ? 7.551 -27.75 -24.094 1 98.81 284 PHE A N 1
ATOM 2154 C CA . PHE A 1 284 ? 8.68 -28.141 -23.25 1 98.81 284 PHE A CA 1
ATOM 2155 C C . PHE A 1 284 ? 8.812 -29.656 -23.172 1 98.81 284 PHE A C 1
ATOM 2157 O O . PHE A 1 284 ? 9.922 -30.188 -23.203 1 98.81 284 PHE A O 1
ATOM 2164 N N . GLN A 1 285 ? 7.695 -30.328 -23.078 1 98.62 285 GLN A N 1
ATOM 2165 C CA . GLN A 1 285 ? 7.73 -31.797 -23.047 1 98.62 285 GLN A CA 1
ATOM 2166 C C . GLN A 1 285 ? 8.234 -32.375 -24.375 1 98.62 285 GLN A C 1
ATOM 2168 O O . GLN A 1 285 ? 8.992 -33.344 -24.375 1 98.62 285 GLN A O 1
ATOM 2173 N N . ALA A 1 286 ? 7.84 -31.766 -25.469 1 98.62 286 ALA A N 1
ATOM 2174 C CA . ALA A 1 286 ? 8.281 -32.219 -26.781 1 98.62 286 ALA A CA 1
ATOM 2175 C C . ALA A 1 286 ? 9.781 -32 -26.953 1 98.62 286 ALA A C 1
ATOM 2177 O O . ALA A 1 286 ? 10.422 -32.719 -27.734 1 98.62 286 ALA A O 1
ATOM 2178 N N . MET A 1 287 ? 10.383 -31.109 -26.172 1 97.62 287 MET A N 1
ATOM 2179 C CA . MET A 1 287 ? 11.812 -30.844 -26.203 1 97.62 287 MET A CA 1
ATOM 2180 C C . MET A 1 287 ? 12.57 -31.875 -25.359 1 97.62 287 MET A C 1
ATOM 2182 O O . MET A 1 287 ? 13.805 -31.906 -25.375 1 97.62 287 MET A O 1
ATOM 2186 N N . GLY A 1 288 ? 11.805 -32.594 -24.641 1 97 288 GLY A N 1
ATOM 2187 C CA . GLY A 1 288 ? 12.422 -33.594 -23.781 1 97 288 GLY A CA 1
ATOM 2188 C C . GLY A 1 288 ? 12.562 -33.156 -22.344 1 97 288 GLY A C 1
ATOM 2189 O O . GLY A 1 288 ? 13.242 -33.812 -21.531 1 97 288 GLY A O 1
ATOM 2190 N N . LEU A 1 289 ? 11.93 -32.062 -22.016 1 98.06 289 LEU A N 1
ATOM 2191 C CA . LEU A 1 289 ? 12.023 -31.562 -20.656 1 98.06 289 LEU A CA 1
ATOM 2192 C C . LEU A 1 289 ? 10.906 -32.125 -19.781 1 98.06 289 LEU A C 1
ATOM 2194 O O . LEU A 1 289 ? 9.859 -32.531 -20.281 1 98.06 289 LEU A O 1
ATOM 2198 N N . GLU A 1 290 ? 11.156 -32.156 -18.516 1 98 290 GLU A N 1
ATOM 2199 C CA . GLU A 1 290 ? 10.195 -32.688 -17.562 1 98 290 GLU A CA 1
ATOM 2200 C C . GLU A 1 290 ? 9.539 -31.578 -16.75 1 98 290 GLU A C 1
ATOM 2202 O O . GLU A 1 290 ? 10.219 -30.656 -16.297 1 98 290 GLU A O 1
ATOM 2207 N N . LEU A 1 291 ? 8.234 -31.672 -16.625 1 98.38 291 LEU A N 1
ATOM 2208 C CA . LEU A 1 291 ? 7.547 -30.766 -15.727 1 98.38 291 LEU A CA 1
ATOM 2209 C C . LEU A 1 291 ? 7.949 -31.016 -14.281 1 98.38 291 LEU A C 1
ATOM 2211 O O . LEU A 1 291 ? 8.281 -32.156 -13.914 1 98.38 291 LEU A O 1
ATOM 2215 N N . PHE A 1 292 ? 7.945 -29.969 -13.414 1 98.38 292 PHE A N 1
ATOM 2216 C CA . PHE A 1 292 ? 8.359 -30.078 -12.023 1 98.38 292 PHE A CA 1
ATOM 2217 C C . PHE A 1 292 ? 7.215 -30.594 -11.156 1 98.38 292 PHE A C 1
ATOM 2219 O O . PHE A 1 292 ? 7.422 -31.438 -10.281 1 98.38 292 PHE A O 1
ATOM 2226 N N . ALA A 1 293 ? 6.027 -30.062 -11.43 1 97.62 293 ALA A N 1
ATOM 2227 C CA . ALA A 1 293 ? 4.855 -30.312 -10.594 1 97.62 293 ALA A CA 1
ATOM 2228 C C . ALA A 1 293 ? 4.355 -31.75 -10.781 1 97.62 293 ALA A C 1
ATOM 2230 O O . ALA A 1 293 ? 4.391 -32.281 -11.891 1 97.62 293 ALA A O 1
ATOM 2231 N N . ASN A 1 294 ? 3.914 -32.312 -9.734 1 97.06 294 ASN A N 1
ATOM 2232 C CA . ASN A 1 294 ? 3.379 -33.688 -9.734 1 97.06 294 ASN A CA 1
ATOM 2233 C C . ASN A 1 294 ? 1.917 -33.688 -9.289 1 97.06 294 ASN A C 1
ATOM 2235 O O . ASN A 1 294 ? 1.614 -34.062 -8.148 1 97.06 294 ASN A O 1
ATOM 2239 N N . PRO A 1 295 ? 1.014 -33.469 -10.195 1 97.94 295 PRO A N 1
ATOM 2240 C CA . PRO A 1 295 ? -0.407 -33.469 -9.844 1 97.94 295 PRO A CA 1
ATOM 2241 C C . PRO A 1 295 ? -0.934 -34.875 -9.578 1 97.94 295 PRO A C 1
ATOM 2243 O O . PRO A 1 295 ? -0.699 -35.781 -10.375 1 97.94 295 PRO A O 1
ATOM 2246 N N . GLU A 1 296 ? -1.517 -35.062 -8.5 1 97.44 296 GLU A N 1
ATOM 2247 C CA . GLU A 1 296 ? -2.188 -36.281 -8.109 1 97.44 296 GLU A CA 1
ATOM 2248 C C . GLU A 1 296 ? -3.594 -36 -7.586 1 97.44 296 GLU A C 1
ATOM 2250 O O . GLU A 1 296 ? -3.871 -34.906 -7.09 1 97.44 296 GLU A O 1
ATOM 2255 N N . GLY A 1 297 ? -4.473 -37 -7.707 1 95.5 297 GLY A N 1
ATOM 2256 C CA . GLY A 1 297 ? -5.828 -36.812 -7.211 1 95.5 297 GLY A CA 1
ATOM 2257 C C . GLY A 1 297 ? -6.562 -35.656 -7.844 1 95.5 297 GLY A C 1
ATOM 2258 O O . GLY A 1 297 ? -6.617 -35.531 -9.07 1 95.5 297 GLY A O 1
ATOM 2259 N N . GLU A 1 298 ? -7.078 -34.719 -6.969 1 95.81 298 GLU A N 1
ATOM 2260 C CA . GLU A 1 298 ? -7.883 -33.594 -7.426 1 95.81 298 GLU A CA 1
ATOM 2261 C C . GLU A 1 298 ? -7.008 -32.406 -7.77 1 95.81 298 GLU A C 1
ATOM 2263 O O . GLU A 1 298 ? -7.504 -31.375 -8.242 1 95.81 298 GLU A O 1
ATOM 2268 N N . THR A 1 299 ? -5.738 -32.562 -7.559 1 98.12 299 THR A N 1
ATOM 2269 C CA . THR A 1 299 ? -4.793 -31.5 -7.898 1 98.12 299 THR A CA 1
ATOM 2270 C C . THR A 1 299 ? -4.512 -31.484 -9.398 1 98.12 299 THR A C 1
ATOM 2272 O O . THR A 1 299 ? -4.41 -32.531 -10.023 1 98.12 299 THR A O 1
ATOM 2275 N N . GLU A 1 300 ? -4.461 -30.328 -9.992 1 98.44 300 GLU A N 1
ATOM 2276 C CA . GLU A 1 300 ? -4.176 -30.172 -11.422 1 98.44 300 GLU A CA 1
ATOM 2277 C C . GLU A 1 300 ? -2.928 -29.312 -11.641 1 98.44 300 GLU A C 1
ATOM 2279 O O . GLU A 1 300 ? -2.369 -28.766 -10.688 1 98.44 300 GLU A O 1
ATOM 2284 N N . LEU A 1 301 ? -2.469 -29.328 -12.852 1 98.69 301 LEU A N 1
ATOM 2285 C CA . LEU A 1 301 ? -1.407 -28.406 -13.227 1 98.69 301 LEU A CA 1
ATOM 2286 C C . LEU A 1 301 ? -1.953 -26.984 -13.383 1 98.69 301 LEU A C 1
ATOM 2288 O O . LEU A 1 301 ? -3.092 -26.797 -13.82 1 98.69 301 LEU A O 1
ATOM 2292 N N . SER A 1 302 ? -1.139 -26 -12.945 1 98.75 302 SER A N 1
ATOM 2293 C CA . SER A 1 302 ? -1.499 -24.594 -13.062 1 98.75 302 SER A CA 1
ATOM 2294 C C . SER A 1 302 ? -1.854 -24.234 -14.50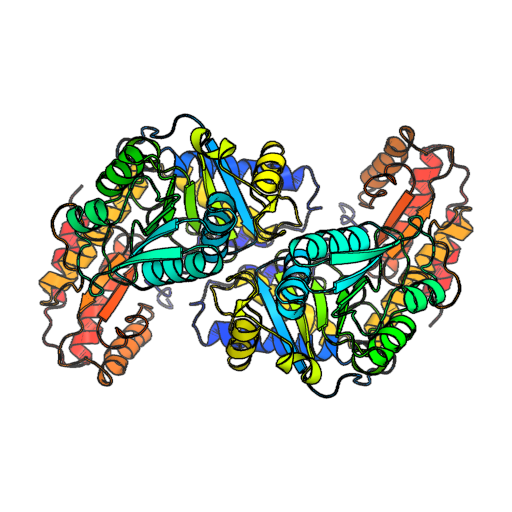8 1 98.75 302 SER A C 1
ATOM 2296 O O . SER A 1 302 ? -1.192 -24.688 -15.445 1 98.75 302 SER A O 1
ATOM 2298 N N . ASN A 1 303 ? -2.848 -23.391 -14.719 1 98.62 303 ASN A N 1
ATOM 2299 C CA . ASN A 1 303 ? -3.252 -22.938 -16.047 1 98.62 303 ASN A CA 1
ATOM 2300 C C . ASN A 1 303 ? -2.723 -21.531 -16.344 1 98.62 303 ASN A C 1
ATOM 2302 O O . ASN A 1 303 ? -2.986 -20.984 -17.406 1 98.62 303 ASN A O 1
ATOM 2306 N N . THR A 1 304 ? -2.004 -20.969 -15.367 1 98.69 304 THR A N 1
ATOM 2307 C CA . THR A 1 304 ? -1.467 -19.641 -15.586 1 98.69 304 THR A CA 1
ATOM 2308 C C . THR A 1 304 ? 0.055 -19.641 -15.461 1 98.69 304 THR A C 1
ATOM 2310 O O . THR A 1 304 ? 0.698 -18.609 -15.641 1 98.69 304 THR A O 1
ATOM 2313 N N . LEU A 1 305 ? 0.621 -20.766 -15.141 1 98.44 305 LEU A N 1
ATOM 2314 C CA . LEU A 1 305 ? 2.062 -20.891 -14.953 1 98.44 305 LEU A CA 1
ATOM 2315 C C . LEU A 1 305 ? 2.527 -22.312 -15.219 1 98.44 305 LEU A C 1
ATOM 2317 O O . LEU A 1 305 ? 1.831 -23.266 -14.883 1 98.44 305 LEU A O 1
ATOM 2321 N N . THR A 1 306 ? 3.672 -22.453 -15.797 1 98.75 306 THR A N 1
ATOM 2322 C CA . THR A 1 306 ? 4.297 -23.766 -16.016 1 98.75 306 THR A CA 1
ATOM 2323 C C . THR A 1 306 ? 5.668 -23.828 -15.359 1 98.75 306 THR A C 1
ATOM 2325 O O . THR A 1 306 ? 6.504 -22.938 -15.57 1 98.75 306 THR A O 1
ATOM 2328 N N . ALA A 1 307 ? 5.855 -24.781 -14.523 1 98.75 307 ALA A N 1
ATOM 2329 C CA . ALA A 1 307 ? 7.141 -25.031 -13.867 1 98.75 307 ALA A CA 1
ATOM 2330 C C . ALA A 1 307 ? 7.832 -26.25 -14.461 1 98.75 307 ALA A C 1
ATOM 2332 O O . ALA A 1 307 ? 7.211 -27.312 -14.609 1 98.75 307 ALA A O 1
ATOM 2333 N N . VAL A 1 308 ? 9.078 -26.094 -14.789 1 98.75 308 VAL A N 1
ATOM 2334 C CA . VAL A 1 308 ? 9.82 -27.141 -15.484 1 98.75 308 VAL A CA 1
ATOM 2335 C C . VAL A 1 308 ? 11.125 -27.422 -14.742 1 98.75 308 VAL A C 1
ATOM 2337 O O . VAL A 1 308 ? 11.812 -26.5 -14.305 1 98.75 308 VAL A O 1
ATOM 2340 N N . SER A 1 309 ? 11.492 -28.688 -14.57 1 98.44 309 SER A N 1
ATOM 2341 C CA . SER A 1 309 ? 12.758 -29.078 -13.953 1 98.44 309 SER A CA 1
ATOM 2342 C C . SER A 1 309 ? 13.938 -28.781 -14.883 1 98.44 309 SER A C 1
ATOM 2344 O O . SER A 1 309 ? 13.844 -28.984 -16.094 1 98.44 309 SER A O 1
ATOM 2346 N N . LEU A 1 310 ? 14.938 -28.25 -14.25 1 98.38 310 LEU A N 1
ATOM 2347 C CA . LEU A 1 310 ? 16.156 -28.094 -15.031 1 98.38 310 LEU A CA 1
ATOM 2348 C C . LEU A 1 310 ? 16.875 -29.422 -15.211 1 98.38 310 LEU A C 1
ATOM 2350 O O . LEU A 1 310 ? 16.984 -30.203 -14.266 1 98.38 310 LEU A O 1
ATOM 2354 N N . PRO A 1 311 ? 17.312 -29.672 -16.438 1 97.75 311 PRO A N 1
ATOM 2355 C CA . PRO A 1 311 ? 18.078 -30.891 -16.641 1 97.75 311 PRO A CA 1
ATOM 2356 C C . PRO A 1 311 ? 19.484 -30.812 -16.047 1 97.75 311 PRO A C 1
ATOM 2358 O O . PRO A 1 311 ? 19.906 -29.75 -15.602 1 97.75 311 PRO A O 1
ATOM 2361 N N . GLU A 1 312 ? 20.141 -31.906 -15.992 1 95.88 312 GLU A N 1
ATOM 2362 C CA . GLU A 1 312 ? 21.422 -32.062 -15.289 1 95.88 312 GLU A CA 1
ATOM 2363 C C . GLU A 1 312 ? 22.469 -31.078 -15.828 1 95.88 312 GLU A C 1
ATOM 2365 O O . GLU A 1 312 ? 23.25 -30.516 -15.062 1 95.88 312 GLU A O 1
ATOM 2370 N N . GLU A 1 313 ? 22.438 -30.859 -17.109 1 95.44 313 GLU A N 1
ATOM 2371 C CA . GLU A 1 313 ? 23.453 -30.062 -17.766 1 95.44 313 GLU A CA 1
ATOM 2372 C C . GLU A 1 313 ? 23.406 -28.609 -17.328 1 95.44 313 GLU A C 1
ATOM 2374 O O . GLU A 1 313 ? 24.406 -27.891 -17.391 1 95.44 313 GLU A O 1
ATOM 2379 N N . VAL A 1 314 ? 22.219 -28.188 -16.906 1 96.69 314 VAL A N 1
ATOM 2380 C CA . VAL A 1 314 ? 22.031 -26.797 -16.5 1 96.69 314 VAL A CA 1
ATOM 2381 C C . VAL A 1 314 ? 21.438 -26.734 -15.102 1 96.69 314 VAL A C 1
ATOM 2383 O O . VAL A 1 314 ? 20.609 -25.875 -14.805 1 96.69 314 VAL A O 1
ATOM 2386 N N . TYR A 1 315 ? 21.844 -27.594 -14.219 1 94.88 315 TYR A N 1
ATOM 2387 C CA . TYR A 1 315 ? 21.328 -27.703 -12.859 1 94.88 315 TYR A CA 1
ATOM 2388 C C . TYR A 1 315 ? 22.266 -27.031 -11.859 1 94.88 315 TYR A C 1
ATOM 2390 O O . TYR A 1 315 ? 23.484 -27.031 -12.055 1 94.88 315 TYR A O 1
ATOM 2398 N N . GLY A 1 316 ? 21.703 -26.406 -10.789 1 94.38 316 GLY A N 1
ATOM 2399 C CA . GLY A 1 316 ? 22.5 -25.797 -9.742 1 94.38 316 GLY A CA 1
ATOM 2400 C C . GLY A 1 316 ? 23.234 -24.547 -10.211 1 94.38 316 GLY A C 1
ATOM 2401 O O . GLY A 1 316 ? 22.625 -23.656 -10.797 1 94.38 316 GLY A O 1
ATOM 2402 N N . ASP A 1 317 ? 24.484 -24.516 -10.062 1 90.06 317 ASP A N 1
ATOM 2403 C CA . ASP A 1 317 ? 25.328 -23.359 -10.367 1 90.06 317 ASP A CA 1
ATOM 2404 C C . ASP A 1 317 ? 25.438 -23.141 -11.875 1 90.06 317 ASP A C 1
ATOM 2406 O O . ASP A 1 317 ? 25.719 -22.031 -12.328 1 90.06 317 ASP A O 1
ATOM 2410 N N . ASP A 1 318 ? 25.156 -24.172 -12.57 1 90.94 318 ASP A N 1
ATOM 2411 C CA . ASP A 1 318 ? 25.281 -24.078 -14.023 1 90.94 318 ASP A CA 1
ATOM 2412 C C . ASP A 1 318 ? 24.031 -23.469 -14.648 1 90.94 318 ASP A C 1
ATOM 2414 O O . ASP A 1 318 ? 24 -23.203 -15.852 1 90.94 318 ASP A O 1
ATOM 2418 N N . ALA A 1 319 ? 23.016 -23.25 -13.797 1 95.94 319 ALA A N 1
ATOM 2419 C CA . ALA A 1 319 ? 21.75 -22.719 -14.281 1 95.94 319 ALA A CA 1
ATOM 2420 C C . ALA A 1 319 ? 21.906 -21.312 -14.828 1 95.94 319 ALA A C 1
ATOM 2422 O O . ALA A 1 319 ? 21.156 -20.875 -15.695 1 95.94 319 ALA A O 1
ATOM 2423 N N . ASP A 1 320 ? 22.891 -20.578 -14.43 1 95.5 320 ASP A N 1
ATOM 2424 C CA . ASP A 1 320 ? 23.094 -19.188 -14.812 1 95.5 320 ASP A CA 1
ATOM 2425 C C . ASP A 1 320 ? 23.297 -19.047 -16.312 1 95.5 320 ASP A C 1
ATOM 2427 O O . ASP A 1 320 ? 22.859 -18.078 -16.922 1 95.5 320 ASP A O 1
ATOM 2431 N N . GLU A 1 321 ? 24.047 -20 -16.875 1 95.81 321 GLU A N 1
ATOM 2432 C CA . GLU A 1 321 ? 24.297 -19.953 -18.312 1 95.81 321 GLU A CA 1
ATOM 2433 C C . GLU A 1 321 ? 22.984 -20.016 -19.094 1 95.81 321 GLU A C 1
ATOM 2435 O O . GLU A 1 321 ? 22.828 -19.297 -20.094 1 95.81 321 GLU A O 1
ATOM 2440 N N . PHE A 1 322 ? 22.156 -20.906 -18.703 1 97.81 322 PHE A N 1
ATOM 2441 C CA . PHE A 1 322 ? 20.844 -21.047 -19.328 1 97.81 322 PHE A CA 1
ATOM 2442 C C . PHE A 1 322 ? 20.047 -19.75 -19.188 1 97.81 322 PHE A C 1
ATOM 2444 O O . PHE A 1 322 ? 19.531 -19.219 -20.188 1 97.81 322 PHE A O 1
ATOM 2451 N N . PHE A 1 323 ? 19.938 -19.203 -18 1 97.69 323 PHE A N 1
ATOM 2452 C CA . PHE A 1 323 ? 19.156 -18 -17.75 1 97.69 323 PHE A CA 1
ATOM 2453 C C . PHE A 1 323 ? 19.75 -16.812 -18.5 1 97.69 323 PHE A C 1
ATOM 2455 O O . PHE A 1 323 ? 19.016 -15.961 -19.016 1 97.69 323 PHE A O 1
ATOM 2462 N N . ASP A 1 324 ? 21.062 -16.688 -18.562 1 96.56 324 ASP A N 1
ATOM 2463 C CA . ASP A 1 324 ? 21.719 -15.633 -19.328 1 96.56 324 ASP A CA 1
ATOM 2464 C C . ASP A 1 324 ? 21.375 -15.742 -20.812 1 96.56 324 ASP A C 1
ATOM 2466 O O . ASP A 1 324 ? 21.156 -14.734 -21.484 1 96.56 324 ASP A O 1
ATOM 2470 N N . GLY A 1 325 ? 21.375 -17 -21.297 1 97.5 325 GLY A N 1
ATOM 2471 C CA . GLY A 1 325 ? 20.984 -17.219 -22.688 1 97.5 325 GLY A CA 1
ATOM 2472 C C . GLY A 1 325 ? 19.578 -16.734 -23 1 97.5 325 GLY A C 1
ATOM 2473 O O . GLY A 1 325 ? 19.312 -16.219 -24.078 1 97.5 325 GLY A O 1
ATOM 2474 N N . VAL A 1 326 ? 18.656 -16.953 -22.078 1 97.88 326 VAL A N 1
ATOM 2475 C CA . VAL A 1 326 ? 17.281 -16.484 -22.234 1 97.88 326 VAL A CA 1
ATOM 2476 C C . VAL A 1 326 ? 17.266 -14.961 -22.25 1 97.88 326 VAL A C 1
ATOM 2478 O O . VAL A 1 326 ? 16.625 -14.352 -23.125 1 97.88 326 VAL A O 1
ATOM 2481 N N . THR A 1 327 ? 17.984 -14.391 -21.328 1 95.5 327 THR A N 1
ATOM 2482 C CA . THR A 1 327 ? 18.047 -12.938 -21.219 1 95.5 327 THR A CA 1
ATOM 2483 C C . THR A 1 327 ? 18.641 -12.312 -22.469 1 95.5 327 THR A C 1
ATOM 2485 O O . THR A 1 327 ? 18.172 -11.258 -22.922 1 95.5 327 THR A O 1
ATOM 2488 N N . GLU A 1 328 ? 19.656 -12.891 -23.016 1 95.81 328 GLU A N 1
ATOM 2489 C CA . GLU A 1 328 ? 20.312 -12.398 -24.219 1 95.81 328 GLU A CA 1
ATOM 2490 C C . GLU A 1 328 ? 19.344 -12.344 -25.391 1 95.81 328 GLU A C 1
ATOM 2492 O O . GLU A 1 328 ? 19.562 -11.586 -26.344 1 95.81 328 GLU A O 1
ATOM 2497 N N . ARG A 1 329 ? 18.312 -13.148 -25.328 1 96.62 329 ARG A N 1
ATOM 2498 C CA . ARG A 1 329 ? 17.312 -13.203 -26.406 1 96.62 329 ARG A CA 1
ATOM 2499 C C . ARG A 1 329 ? 16.125 -12.297 -26.094 1 96.62 329 ARG A C 1
ATOM 2501 O O . ARG A 1 329 ? 15.055 -12.445 -26.672 1 96.62 329 ARG A O 1
ATOM 2508 N N . ASN A 1 330 ? 16.234 -11.453 -25.094 1 94.88 330 ASN A N 1
ATOM 2509 C CA . ASN A 1 330 ? 15.289 -10.414 -24.703 1 94.88 330 ASN A CA 1
ATOM 2510 C C . ASN A 1 330 ? 13.992 -11 -24.156 1 94.88 330 ASN A C 1
ATOM 2512 O O . ASN A 1 330 ? 12.906 -10.508 -24.453 1 94.88 330 ASN A O 1
ATOM 2516 N N . VAL A 1 331 ? 14.125 -12.086 -23.453 1 95.56 331 VAL A N 1
ATOM 2517 C CA . VAL A 1 331 ? 13.031 -12.727 -22.75 1 95.56 331 VAL A CA 1
ATOM 2518 C C . VAL A 1 331 ? 13.383 -12.867 -21.266 1 95.56 331 VAL A C 1
ATOM 2520 O O . VAL A 1 331 ? 14.555 -13 -20.906 1 95.56 331 VAL A O 1
ATOM 2523 N N . SER A 1 332 ? 12.414 -12.672 -20.422 1 94.94 332 SER A N 1
ATOM 2524 C CA . SER A 1 332 ? 12.617 -12.875 -19 1 94.94 332 SER A CA 1
ATOM 2525 C C . SER A 1 332 ? 11.734 -14.008 -18.469 1 94.94 332 SER A C 1
ATOM 2527 O O . SER A 1 332 ? 10.531 -14.047 -18.734 1 94.94 332 SER A O 1
ATOM 2529 N N . ILE A 1 333 ? 12.336 -14.953 -17.781 1 96.75 333 ILE A N 1
ATOM 2530 C CA . ILE A 1 333 ? 11.633 -16.031 -17.094 1 96.75 333 ILE A CA 1
ATOM 2531 C C . ILE A 1 333 ? 12.117 -16.109 -15.648 1 96.75 333 ILE A C 1
ATOM 2533 O O . ILE A 1 333 ? 13.07 -15.422 -15.266 1 96.75 333 ILE A O 1
ATOM 2537 N N . SER A 1 334 ? 11.445 -16.938 -14.859 1 96.44 334 SER A N 1
ATOM 2538 C CA . SER A 1 334 ? 11.789 -17 -13.438 1 96.44 334 SER A CA 1
ATOM 2539 C C . SER A 1 334 ? 12.43 -18.328 -13.078 1 96.44 334 SER A C 1
ATOM 2541 O O . SER A 1 334 ? 12.031 -19.375 -13.594 1 96.44 334 SER A O 1
ATOM 2543 N N . GLY A 1 335 ? 13.453 -18.234 -12.203 1 96.69 335 GLY A N 1
ATOM 2544 C CA . GLY A 1 335 ? 13.969 -19.453 -11.586 1 96.69 335 GLY A CA 1
ATOM 2545 C C . GLY A 1 335 ? 13.133 -19.922 -10.414 1 96.69 335 GLY A C 1
ATOM 2546 O O . GLY A 1 335 ? 12.102 -19.328 -10.102 1 96.69 335 GLY A O 1
ATOM 2547 N N . GLY A 1 336 ? 13.602 -21.047 -9.859 1 96.12 336 GLY A N 1
ATOM 2548 C CA . GLY A 1 336 ? 12.961 -21.516 -8.641 1 96.12 336 GLY A CA 1
ATOM 2549 C C . GLY A 1 336 ? 13.141 -20.578 -7.469 1 96.12 336 GLY A C 1
ATOM 2550 O O . GLY A 1 336 ? 14.078 -19.766 -7.453 1 96.12 336 GLY A O 1
ATOM 2551 N N . GLN A 1 337 ? 12.266 -20.625 -6.543 1 93 337 GLN A N 1
ATOM 2552 C CA . GLN A 1 337 ? 12.328 -19.797 -5.348 1 93 337 GLN A CA 1
ATOM 2553 C C . GLN A 1 337 ? 12.805 -20.594 -4.141 1 93 337 GLN A C 1
ATOM 2555 O O . GLN A 1 337 ? 12.555 -21.797 -4.047 1 93 337 GLN A O 1
ATOM 2560 N N . ALA A 1 338 ? 13.438 -19.875 -3.197 1 93.94 338 ALA A N 1
ATOM 2561 C CA . ALA A 1 338 ? 13.953 -20.5 -1.979 1 93.94 338 ALA A CA 1
ATOM 2562 C C . ALA A 1 338 ? 14.852 -21.688 -2.305 1 93.94 338 ALA A C 1
ATOM 2564 O O . ALA A 1 338 ? 15.797 -21.562 -3.094 1 93.94 338 ALA A O 1
ATOM 2565 N N . HIS A 1 339 ? 14.57 -22.938 -1.761 1 95.25 339 HIS A N 1
ATOM 2566 C CA . HIS A 1 339 ? 15.461 -24.078 -1.923 1 95.25 339 HIS A CA 1
ATOM 2567 C C . HIS A 1 339 ? 15.391 -24.625 -3.342 1 95.25 339 HIS A C 1
ATOM 2569 O O . HIS A 1 339 ? 16.219 -25.453 -3.73 1 95.25 339 HIS A O 1
ATOM 2575 N N . LEU A 1 340 ? 14.516 -24.109 -4.211 1 96.94 340 LEU A N 1
ATOM 2576 C CA . LEU A 1 340 ? 14.383 -24.609 -5.578 1 96.94 340 LEU A CA 1
ATOM 2577 C C . LEU A 1 340 ? 15.242 -23.781 -6.535 1 96.94 340 LEU A C 1
ATOM 2579 O O . LEU A 1 340 ? 15.203 -23.984 -7.75 1 96.94 340 LEU A O 1
ATOM 2583 N N . GLY A 1 341 ? 15.961 -22.844 -5.977 1 95.69 341 GLY A N 1
ATOM 2584 C CA . GLY A 1 341 ? 16.906 -22.109 -6.805 1 95.69 341 GLY A CA 1
ATOM 2585 C C . GLY A 1 341 ? 17.844 -23.016 -7.582 1 95.69 341 GLY A C 1
ATOM 2586 O O . GLY A 1 341 ? 18.469 -23.922 -7.012 1 95.69 341 GLY A O 1
ATOM 2587 N N . GLY A 1 342 ? 17.891 -22.75 -8.875 1 97.31 342 GLY A N 1
ATOM 2588 C CA . GLY A 1 342 ? 18.766 -23.562 -9.727 1 97.31 342 GLY A CA 1
ATOM 2589 C C . GLY A 1 342 ? 18.203 -24.938 -10.008 1 97.31 342 GLY A C 1
ATOM 2590 O O . GLY A 1 342 ? 18.906 -25.781 -10.57 1 97.31 342 GLY A O 1
ATOM 2591 N N . GLN A 1 343 ? 16.984 -25.172 -9.602 1 97.75 343 GLN A N 1
ATOM 2592 C CA . GLN A 1 343 ? 16.438 -26.516 -9.781 1 97.75 343 GLN A CA 1
ATOM 2593 C C . GLN A 1 343 ? 15.312 -26.516 -10.82 1 97.75 343 GLN A C 1
ATOM 2595 O O . GLN A 1 343 ? 15.039 -27.531 -11.445 1 97.75 343 GLN A O 1
ATOM 2600 N N . ILE A 1 344 ? 14.68 -25.422 -11.023 1 98.56 344 ILE A N 1
ATOM 2601 C CA . ILE A 1 344 ? 13.57 -25.328 -11.969 1 98.56 344 ILE A CA 1
ATOM 2602 C C . ILE A 1 344 ? 13.578 -23.969 -12.656 1 98.56 344 ILE A C 1
ATOM 2604 O O . ILE A 1 344 ? 14.297 -23.062 -12.227 1 98.56 344 ILE A O 1
ATOM 2608 N N . PHE A 1 345 ? 12.867 -23.844 -13.711 1 98.44 345 PHE A N 1
ATOM 2609 C CA . PHE A 1 345 ? 12.445 -22.547 -14.234 1 98.44 345 PHE A CA 1
ATOM 2610 C C . PHE A 1 345 ? 10.93 -22.484 -14.383 1 98.44 345 PHE A C 1
ATOM 2612 O O . PHE A 1 345 ? 10.266 -23.516 -14.406 1 98.44 345 PHE A O 1
ATOM 2619 N N . ARG A 1 346 ? 10.406 -21.328 -14.367 1 98.62 346 ARG A N 1
ATOM 2620 C CA . ARG A 1 346 ? 8.969 -21.094 -14.461 1 98.62 346 ARG A CA 1
ATOM 2621 C C . ARG A 1 346 ? 8.648 -20.047 -15.523 1 98.62 346 ARG A C 1
ATOM 2623 O O . ARG A 1 346 ? 9.367 -19.062 -15.656 1 98.62 346 ARG A O 1
ATOM 2630 N N . VAL A 1 347 ? 7.598 -20.281 -16.281 1 98.56 347 VAL A N 1
ATOM 2631 C CA . VAL A 1 347 ? 7.105 -19.312 -17.266 1 98.56 347 VAL A CA 1
ATOM 2632 C C . VAL A 1 347 ? 5.629 -19.031 -17 1 98.56 347 VAL A C 1
ATOM 2634 O O . VAL A 1 347 ? 4.855 -19.953 -16.719 1 98.56 347 VAL A O 1
ATOM 2637 N N . SER A 1 348 ? 5.297 -17.812 -17.062 1 98.31 348 SER A N 1
ATOM 2638 C CA . SER A 1 348 ? 3.922 -17.375 -16.844 1 98.31 348 SER A CA 1
ATOM 2639 C C . SER A 1 348 ? 3.24 -17.016 -18.156 1 98.31 348 SER A C 1
ATOM 2641 O O . SER A 1 348 ? 3.881 -16.5 -19.078 1 98.31 348 SER A O 1
ATOM 2643 N N . ASN A 1 349 ? 1.981 -17.328 -18.266 1 98.44 349 ASN A N 1
ATOM 2644 C CA . ASN A 1 349 ? 1.148 -16.891 -19.391 1 98.44 349 ASN A CA 1
ATOM 2645 C C . ASN A 1 349 ? 0.014 -15.984 -18.906 1 98.44 349 ASN A C 1
ATOM 2647 O O . ASN A 1 349 ? -1.019 -15.875 -19.578 1 98.44 349 ASN A O 1
ATOM 2651 N N . MET A 1 350 ? 0.171 -15.391 -17.719 1 98 350 MET A N 1
ATOM 2652 C CA . MET A 1 350 ? -0.858 -14.523 -17.156 1 98 350 MET A CA 1
ATOM 2653 C C . MET A 1 350 ? -0.951 -13.211 -17.938 1 98 350 MET A C 1
ATOM 2655 O O . MET A 1 350 ? 0.049 -12.727 -18.469 1 98 350 MET A O 1
ATOM 2659 N N . GLY A 1 351 ? -2.133 -12.625 -17.922 1 95.69 351 GLY A N 1
ATOM 2660 C CA . GLY A 1 351 ? -2.342 -11.312 -18.5 1 95.69 351 GLY A CA 1
ATOM 2661 C C . GLY A 1 351 ? -2.758 -11.367 -19.953 1 95.69 351 GLY A C 1
ATOM 2662 O O . GLY A 1 351 ? -3.656 -12.125 -20.328 1 95.69 351 GLY A O 1
ATOM 2663 N N . GLY A 1 352 ? -2.158 -10.484 -20.797 1 94.88 352 GLY A N 1
ATOM 2664 C CA . GLY A 1 352 ? -2.639 -10.328 -22.156 1 94.88 352 GLY A CA 1
ATOM 2665 C C . GLY A 1 352 ? -1.657 -10.828 -23.203 1 94.88 352 GLY A C 1
ATOM 2666 O O . GLY A 1 352 ? -1.506 -10.219 -24.266 1 94.88 352 GLY A O 1
ATOM 2667 N N . LEU A 1 353 ? -0.999 -11.914 -22.938 1 96.06 353 LEU A N 1
ATOM 2668 C CA . LEU A 1 353 ? -0.061 -12.477 -23.906 1 96.06 353 LEU A CA 1
ATOM 2669 C C . LEU A 1 353 ? -0.801 -13.07 -25.094 1 96.06 353 LEU A C 1
ATOM 2671 O O . LEU A 1 353 ? -1.913 -13.578 -24.953 1 96.06 353 LEU A O 1
ATOM 2675 N N . GLU A 1 354 ? -0.173 -13.016 -26.188 1 96.06 354 GLU A N 1
ATOM 2676 C CA . GLU A 1 354 ? -0.703 -13.586 -27.422 1 96.06 354 GLU A CA 1
ATOM 2677 C C . GLU A 1 354 ? -0.009 -14.898 -27.781 1 96.06 354 GLU A C 1
ATOM 2679 O O . GLU A 1 354 ? 1.062 -15.203 -27.25 1 96.06 354 GLU A O 1
ATOM 2684 N N . PRO A 1 355 ? -0.64 -15.664 -28.672 1 97.38 355 PRO A N 1
ATOM 2685 C CA . PRO A 1 355 ? -0.058 -16.953 -29.047 1 97.38 355 PRO A CA 1
ATOM 2686 C C . PRO A 1 355 ? 1.393 -16.844 -29.516 1 97.38 355 PRO A C 1
ATOM 2688 O O . PRO A 1 355 ? 2.211 -17.719 -29.203 1 97.38 355 PRO A O 1
ATOM 2691 N N . GLU A 1 356 ? 1.704 -15.75 -30.172 1 97.06 356 GLU A N 1
ATOM 2692 C CA . GLU A 1 356 ? 3.059 -15.57 -30.688 1 97.06 356 GLU A CA 1
ATOM 2693 C C . GLU A 1 356 ? 4.07 -15.445 -29.547 1 97.06 356 GLU A C 1
ATOM 2695 O O . GLU A 1 356 ? 5.223 -15.859 -29.688 1 97.06 356 GLU A O 1
ATOM 2700 N N . HIS A 1 357 ? 3.633 -14.844 -28.469 1 97.5 357 HIS A N 1
ATOM 2701 C CA . HIS A 1 357 ? 4.508 -14.711 -27.297 1 97.5 357 HIS A CA 1
ATOM 2702 C C . HIS A 1 357 ? 4.832 -16.078 -26.703 1 97.5 357 HIS A C 1
ATOM 2704 O O . HIS A 1 357 ? 5.949 -16.297 -26.234 1 97.5 357 HIS A O 1
ATOM 2710 N N . ILE A 1 358 ? 3.852 -16.984 -26.719 1 98.5 358 ILE A N 1
ATOM 2711 C CA . ILE A 1 358 ? 4.023 -18.328 -26.188 1 98.5 358 ILE A CA 1
ATOM 2712 C C . ILE A 1 358 ? 5.039 -19.094 -27.031 1 98.5 358 ILE A C 1
ATOM 2714 O O . ILE A 1 358 ? 5.98 -19.688 -26.5 1 98.5 358 ILE A O 1
ATOM 2718 N N . VAL A 1 359 ? 4.867 -19 -28.281 1 98.56 359 VAL A N 1
ATOM 2719 C CA . VAL A 1 359 ? 5.754 -19.688 -29.219 1 98.56 359 VAL A CA 1
ATOM 2720 C C . VAL A 1 359 ? 7.172 -19.141 -29.094 1 98.56 359 VAL A C 1
ATOM 2722 O O . VAL A 1 359 ? 8.141 -19.906 -29.062 1 98.56 359 VAL A O 1
ATOM 2725 N N . ARG A 1 360 ? 7.273 -17.859 -28.984 1 98.38 360 ARG A N 1
ATOM 2726 C CA . ARG A 1 360 ? 8.578 -17.234 -28.781 1 98.38 360 ARG A CA 1
ATOM 2727 C C . ARG A 1 360 ? 9.227 -17.703 -27.484 1 98.38 360 ARG A C 1
ATOM 2729 O O . ARG A 1 360 ? 10.438 -17.938 -27.453 1 98.38 360 ARG A O 1
ATOM 2736 N N . GLY A 1 361 ? 8.406 -17.812 -26.453 1 98.56 361 GLY A N 1
ATOM 2737 C CA . GLY A 1 361 ? 8.914 -18.328 -25.188 1 98.56 361 GLY A CA 1
ATOM 2738 C C . GLY A 1 361 ? 9.469 -19.734 -25.297 1 98.56 361 GLY A C 1
ATOM 2739 O O . GLY A 1 361 ? 10.57 -20.016 -24.812 1 98.56 361 GLY A O 1
ATOM 2740 N N . VAL A 1 362 ? 8.727 -20.547 -25.953 1 98.81 362 VAL A N 1
ATOM 2741 C CA . VAL A 1 362 ? 9.133 -21.938 -26.141 1 98.81 362 VAL A CA 1
ATOM 2742 C C . VAL A 1 362 ? 10.43 -22.016 -26.922 1 98.81 362 VAL A C 1
ATOM 2744 O O . VAL A 1 362 ? 11.375 -22.703 -26.531 1 98.81 362 VAL A O 1
ATOM 2747 N N . ARG A 1 363 ? 10.508 -21.266 -28.016 1 98.69 363 ARG A N 1
ATOM 2748 C CA . ARG A 1 363 ? 11.703 -21.234 -28.859 1 98.69 363 ARG A CA 1
ATOM 2749 C C . ARG A 1 363 ? 12.906 -20.734 -28.078 1 98.69 363 ARG A C 1
ATOM 2751 O O . ARG A 1 363 ? 13.992 -21.328 -28.141 1 98.69 363 ARG A O 1
ATOM 2758 N N . THR A 1 364 ? 12.703 -19.641 -27.375 1 98.62 364 THR A N 1
ATOM 2759 C CA . THR A 1 364 ? 13.789 -19 -26.641 1 98.62 364 THR A CA 1
ATOM 2760 C C . THR A 1 364 ? 14.359 -19.969 -25.594 1 98.62 364 THR A C 1
ATOM 2762 O O . THR A 1 364 ? 15.578 -20.094 -25.469 1 98.62 364 THR A O 1
ATOM 2765 N N . VAL A 1 365 ? 13.5 -20.656 -24.844 1 98.56 365 VAL A N 1
ATOM 2766 C CA . VAL A 1 365 ? 13.938 -21.609 -23.828 1 98.56 365 VAL A CA 1
ATOM 2767 C C . VAL A 1 365 ? 14.711 -22.75 -24.484 1 98.56 365 VAL A C 1
ATOM 2769 O O . VAL A 1 365 ? 15.789 -23.125 -24.031 1 98.56 365 VAL A O 1
ATOM 2772 N N . GLY A 1 366 ? 14.203 -23.297 -25.562 1 98.62 366 GLY A N 1
ATOM 2773 C CA . GLY A 1 366 ? 14.867 -24.375 -26.266 1 98.62 366 GLY A CA 1
ATOM 2774 C C . GLY A 1 366 ? 16.25 -24 -26.766 1 98.62 366 GLY A C 1
ATOM 2775 O O . GLY A 1 366 ? 17.219 -24.75 -26.578 1 98.62 366 GLY A O 1
ATOM 2776 N N . GLU A 1 367 ? 16.312 -22.828 -27.359 1 98.62 367 GLU A N 1
ATOM 2777 C CA . GLU A 1 367 ? 17.578 -22.375 -27.938 1 98.62 367 GLU A CA 1
ATOM 2778 C C . GLU A 1 367 ? 18.609 -22.094 -26.844 1 98.62 367 GLU A C 1
ATOM 2780 O O . GLU A 1 367 ? 19.781 -22.391 -27 1 98.62 367 GLU A O 1
ATOM 2785 N N . ALA A 1 368 ? 18.125 -21.453 -25.797 1 98.44 368 ALA A N 1
ATOM 2786 C CA . ALA A 1 368 ? 19.031 -21.188 -24.688 1 98.44 368 ALA A CA 1
ATOM 2787 C C . ALA A 1 368 ? 19.547 -22.484 -24.062 1 98.44 368 ALA A C 1
ATOM 2789 O O . ALA A 1 368 ? 20.703 -22.562 -23.672 1 98.44 368 ALA A O 1
ATOM 2790 N N . MET A 1 369 ? 18.688 -23.484 -23.969 1 97.94 369 MET A N 1
ATOM 2791 C CA . MET A 1 369 ? 19.094 -24.781 -23.453 1 97.94 369 MET A CA 1
ATOM 2792 C C . MET A 1 369 ? 20.109 -25.438 -24.375 1 97.94 369 MET A C 1
ATOM 2794 O O . MET A 1 369 ? 21.125 -25.969 -23.922 1 97.94 369 MET A O 1
ATOM 2798 N N . ALA A 1 370 ? 19.844 -25.391 -25.609 1 97.81 370 ALA A N 1
ATOM 2799 C CA . ALA A 1 370 ? 20.75 -25.953 -26.578 1 97.81 370 ALA A CA 1
ATOM 2800 C C . ALA A 1 370 ? 22.141 -25.312 -26.5 1 97.81 370 ALA A C 1
ATOM 2802 O O . ALA A 1 370 ? 23.156 -26 -26.5 1 97.81 370 ALA A O 1
ATOM 2803 N N . ASP A 1 371 ? 22.109 -24.016 -26.406 1 97.5 371 ASP A N 1
ATOM 2804 C CA . ASP A 1 371 ? 23.359 -23.266 -26.312 1 97.5 371 ASP A CA 1
ATOM 2805 C C . ASP A 1 371 ? 24.125 -23.656 -25.047 1 97.5 371 ASP A C 1
ATOM 2807 O O . ASP A 1 371 ? 25.359 -23.625 -25.016 1 97.5 371 ASP A O 1
ATOM 2811 N N . ALA A 1 372 ? 23.375 -24.031 -24.016 1 97.06 372 ALA A N 1
ATOM 2812 C CA . ALA A 1 372 ? 23.984 -24.375 -22.734 1 97.06 372 ALA A CA 1
ATOM 2813 C C . ALA A 1 372 ? 24.359 -25.844 -22.688 1 97.06 372 ALA A C 1
ATOM 2815 O O . ALA A 1 372 ? 24.797 -26.344 -21.641 1 97.06 372 ALA A O 1
ATOM 2816 N N . GLY A 1 373 ? 24.156 -26.531 -23.719 1 96.44 373 GLY A N 1
ATOM 2817 C CA . GLY A 1 373 ? 24.672 -27.891 -23.844 1 96.44 373 GLY A CA 1
ATOM 2818 C C . GLY A 1 373 ? 23.625 -28.953 -23.594 1 96.44 373 GLY A C 1
ATOM 2819 O O . GLY A 1 373 ? 23.953 -30.141 -23.5 1 96.44 373 GLY A O 1
ATOM 2820 N N . VAL A 1 374 ? 22.391 -28.625 -23.484 1 97.44 374 VAL A N 1
ATOM 2821 C CA . VAL A 1 374 ? 21.312 -29.578 -23.281 1 97.44 374 VAL A CA 1
ATOM 2822 C C . VAL A 1 374 ? 20.828 -30.094 -24.641 1 97.44 374 VAL A C 1
ATOM 2824 O O . VAL A 1 374 ? 20.672 -29.328 -25.578 1 97.44 374 VAL A O 1
ATOM 2827 N N . ASP A 1 375 ? 20.703 -31.391 -24.703 1 96.94 375 ASP A N 1
ATOM 2828 C CA . ASP A 1 375 ? 20.156 -31.984 -25.906 1 96.94 375 ASP A CA 1
ATOM 2829 C C . ASP A 1 375 ? 18.625 -31.828 -25.953 1 96.94 375 ASP A C 1
ATOM 2831 O O . ASP A 1 375 ? 17.891 -32.625 -25.359 1 96.94 375 ASP A O 1
ATOM 2835 N N . VAL A 1 376 ? 18.172 -30.812 -26.734 1 97.62 376 VAL A N 1
ATOM 2836 C CA . VAL A 1 376 ? 16.75 -30.531 -26.859 1 97.62 376 VAL A CA 1
ATOM 2837 C C . VAL A 1 376 ? 16.359 -30.453 -28.328 1 97.62 376 VAL A C 1
ATOM 2839 O O . VAL A 1 376 ? 17.156 -30.031 -29.172 1 97.62 376 VAL A O 1
ATOM 2842 N N . ASP A 1 377 ? 15.188 -30.828 -28.641 1 98 377 ASP A N 1
ATOM 2843 C CA . ASP A 1 377 ? 14.625 -30.656 -29.969 1 98 377 ASP A CA 1
ATOM 2844 C C . ASP A 1 377 ? 13.758 -29.406 -30.062 1 98 377 ASP A C 1
ATOM 2846 O O . ASP A 1 377 ? 12.531 -29.469 -29.953 1 98 377 ASP A O 1
ATOM 2850 N N . VAL A 1 378 ? 14.359 -28.312 -30.359 1 98.38 378 VAL A N 1
ATOM 2851 C CA . VAL A 1 378 ? 13.711 -27 -30.344 1 98.38 378 VAL A CA 1
ATOM 2852 C C . VAL A 1 378 ? 12.547 -26.984 -31.328 1 98.38 378 VAL A C 1
ATOM 2854 O O . VAL A 1 378 ? 11.461 -26.5 -31 1 98.38 378 VAL A O 1
ATOM 2857 N N . GLU A 1 379 ? 12.75 -27.5 -32.469 1 98.44 379 GLU A N 1
ATOM 2858 C CA . GLU A 1 379 ? 11.711 -27.469 -33.5 1 98.44 379 GLU A CA 1
ATOM 2859 C C . GLU A 1 379 ? 10.508 -28.312 -33.094 1 98.44 379 GLU A C 1
ATOM 2861 O O . GLU A 1 379 ? 9.359 -27.938 -33.344 1 98.44 379 GLU A O 1
ATOM 2866 N N . ALA A 1 380 ? 10.773 -29.453 -32.5 1 98.5 380 ALA A N 1
ATOM 2867 C CA . ALA A 1 380 ? 9.68 -30.281 -32 1 98.5 380 ALA A CA 1
ATOM 2868 C C . ALA A 1 380 ? 8.875 -29.531 -30.953 1 98.5 380 ALA A C 1
ATOM 2870 O O . ALA A 1 380 ? 7.648 -29.641 -30.891 1 98.5 380 ALA A O 1
ATOM 2871 N N . GLY A 1 381 ? 9.594 -28.859 -30.094 1 98.69 381 GLY A N 1
ATOM 2872 C CA . GLY A 1 381 ? 8.922 -28.062 -29.062 1 98.69 381 GLY A CA 1
ATOM 2873 C C . GLY A 1 381 ? 8.031 -26.984 -29.641 1 98.69 381 GLY A C 1
ATOM 2874 O O . GLY A 1 381 ? 6.883 -26.828 -29.234 1 98.69 381 GLY A O 1
ATOM 2875 N N . VAL A 1 382 ? 8.586 -26.219 -30.578 1 98.62 382 VAL A N 1
ATOM 2876 C CA . VAL A 1 382 ? 7.855 -25.109 -31.203 1 98.62 382 VAL A CA 1
ATOM 2877 C C . VAL A 1 382 ? 6.625 -25.656 -31.922 1 98.62 382 VAL A C 1
ATOM 2879 O O . VAL A 1 382 ? 5.527 -25.109 -31.797 1 98.62 382 VAL A O 1
ATOM 2882 N N . GLU A 1 383 ? 6.809 -26.766 -32.625 1 98.62 383 GLU A N 1
ATOM 2883 C CA . GLU A 1 383 ? 5.707 -27.375 -33.375 1 98.62 383 GLU A CA 1
ATOM 2884 C C . GLU A 1 383 ? 4.605 -27.844 -32.406 1 98.62 383 GLU A C 1
ATOM 2886 O O . GLU A 1 383 ? 3.418 -27.672 -32.688 1 98.62 383 GLU A O 1
ATOM 2891 N N . ALA A 1 384 ? 4.992 -28.469 -31.359 1 98.69 384 ALA A N 1
ATOM 2892 C CA . ALA A 1 384 ? 4.023 -28.938 -30.375 1 98.69 384 ALA A CA 1
ATOM 2893 C C . ALA A 1 384 ? 3.234 -27.781 -29.766 1 98.69 384 ALA A C 1
ATOM 2895 O O . ALA A 1 384 ? 2.021 -27.891 -29.578 1 98.69 384 ALA A O 1
ATOM 2896 N N . ALA A 1 385 ? 3.92 -26.703 -29.422 1 98.75 385 ALA A N 1
ATOM 2897 C CA . ALA A 1 385 ? 3.258 -25.516 -28.859 1 98.75 385 ALA A CA 1
ATOM 2898 C C . ALA A 1 385 ? 2.271 -24.922 -29.875 1 98.75 385 ALA A C 1
ATOM 2900 O O . ALA A 1 385 ? 1.146 -24.578 -29.516 1 98.75 385 ALA A O 1
ATOM 2901 N N . GLU A 1 386 ? 2.684 -24.797 -31.094 1 98.62 386 GLU A N 1
ATOM 2902 C CA . GLU A 1 386 ? 1.832 -24.25 -32.156 1 98.62 386 GLU A CA 1
ATOM 2903 C C . GLU A 1 386 ? 0.596 -25.125 -32.375 1 98.62 386 GLU A C 1
ATOM 2905 O O . GLU A 1 386 ? -0.497 -24.609 -32.625 1 98.62 386 GLU A O 1
ATOM 2910 N N . ALA A 1 387 ? 0.8 -26.422 -32.344 1 98.44 387 ALA A N 1
ATOM 2911 C CA . ALA A 1 387 ? -0.317 -27.344 -32.531 1 98.44 387 ALA A CA 1
ATOM 2912 C C . ALA A 1 387 ? -1.367 -27.156 -31.438 1 98.44 387 ALA A C 1
ATOM 2914 O O . ALA A 1 387 ? -2.568 -27.188 -31.703 1 98.44 387 ALA A O 1
ATOM 2915 N N . GLU A 1 388 ? -0.899 -27 -30.219 1 97.94 388 GLU A N 1
ATOM 2916 C CA . GLU A 1 388 ? -1.81 -26.766 -29.094 1 97.94 388 GLU A CA 1
ATOM 2917 C C . GLU A 1 388 ? -2.57 -25.453 -29.281 1 97.94 388 GLU A C 1
ATOM 2919 O O . GLU A 1 388 ? -3.742 -25.344 -28.906 1 97.94 388 GLU A O 1
ATOM 2924 N N . LEU A 1 389 ? -1.891 -24.391 -29.75 1 97.94 389 LEU A N 1
ATOM 2925 C CA . LEU A 1 389 ? -2.482 -23.078 -29.906 1 97.94 389 LEU A CA 1
ATOM 2926 C C . LEU A 1 389 ? -3.471 -23.047 -31.062 1 97.94 389 LEU A C 1
ATOM 2928 O O . LEU A 1 389 ? -4.32 -22.156 -31.141 1 97.94 389 LEU A O 1
ATOM 2932 N N . ALA A 1 390 ? -3.279 -23.969 -32 1 94.56 390 ALA A N 1
ATOM 2933 C CA . ALA A 1 390 ? -4.152 -24.047 -33.188 1 94.56 390 ALA A CA 1
ATOM 2934 C C . ALA A 1 390 ? -5.434 -24.812 -32.844 1 94.56 390 ALA A C 1
ATOM 2936 O O . ALA A 1 390 ? -6.422 -24.703 -33.594 1 94.56 390 ALA A O 1
ATOM 2937 N N . GLU A 1 391 ? -5.375 -25.562 -31.766 1 82.62 391 GLU A N 1
ATOM 2938 C CA . GLU A 1 391 ? -6.523 -26.375 -31.406 1 82.62 391 GLU A CA 1
ATOM 2939 C C . GLU A 1 391 ? -7.68 -25.516 -30.906 1 82.62 391 GLU A C 1
ATOM 2941 O O . GLU A 1 391 ? -7.484 -24.641 -30.078 1 82.62 391 GLU A O 1
ATOM 2946 N N . GLU A 1 392 ? -8.648 -24.859 -31.781 1 61.56 392 GLU A N 1
ATOM 2947 C CA . GLU A 1 392 ? -9.852 -24.109 -31.422 1 61.56 392 GLU A CA 1
ATOM 2948 C C . GLU A 1 392 ? -10.742 -24.922 -30.484 1 61.56 392 GLU A C 1
ATOM 2950 O O . GLU A 1 392 ? -10.859 -26.141 -30.625 1 61.56 392 GLU A O 1
ATOM 2955 N N . MET B 1 1 ? -7.703 30.891 -22.266 1 29.16 1 MET B N 1
ATOM 2956 C CA . MET B 1 1 ? -6.891 29.734 -21.891 1 29.16 1 MET B CA 1
ATOM 2957 C C . MET B 1 1 ? -7.418 29.094 -20.609 1 29.16 1 MET B C 1
ATOM 2959 O O . MET B 1 1 ? -7.754 29.797 -19.656 1 29.16 1 MET B O 1
ATOM 2963 N N . ALA B 1 2 ? -8.047 27.984 -20.641 1 38.47 2 ALA B N 1
ATOM 2964 C CA . ALA B 1 2 ? -8.734 27.375 -19.5 1 38.47 2 ALA B CA 1
ATOM 2965 C C . ALA B 1 2 ? -7.922 27.562 -18.219 1 38.47 2 ALA B C 1
ATOM 2967 O O . ALA B 1 2 ? -6.758 27.172 -18.156 1 38.47 2 ALA B O 1
ATOM 2968 N N . GLU B 1 3 ? -8.156 28.531 -17.375 1 50.53 3 GLU B N 1
ATOM 2969 C CA . GLU B 1 3 ? -7.379 28.781 -16.172 1 50.53 3 GLU B CA 1
ATOM 2970 C C . GLU B 1 3 ? -7.086 27.469 -15.438 1 50.53 3 GLU B C 1
ATOM 2972 O O . GLU B 1 3 ? -7.969 26.625 -15.289 1 50.53 3 GLU B O 1
ATOM 2977 N N . ASP B 1 4 ? -5.723 27.062 -15.18 1 80.06 4 ASP B N 1
ATOM 2978 C CA . ASP B 1 4 ? -5.215 25.812 -14.633 1 80.06 4 ASP B CA 1
ATOM 2979 C C . ASP B 1 4 ? -5.777 25.562 -13.234 1 80.06 4 ASP B C 1
ATOM 2981 O O . ASP B 1 4 ? -5.949 26.5 -12.445 1 80.06 4 ASP B O 1
ATOM 2985 N N . PHE B 1 5 ? -6.418 24.5 -12.969 1 89.38 5 PHE B N 1
ATOM 2986 C CA . PHE B 1 5 ? -6.961 24.078 -11.688 1 89.38 5 PHE B CA 1
ATOM 2987 C C . PHE B 1 5 ? -5.906 24.188 -10.586 1 89.38 5 PHE B C 1
ATOM 2989 O O . PHE B 1 5 ? -4.785 23.703 -10.742 1 89.38 5 PHE B O 1
ATOM 2996 N N . LEU B 1 6 ? -6.25 25.062 -9.555 1 94.19 6 LEU B N 1
ATOM 2997 C CA . LEU B 1 6 ? -5.336 25.281 -8.445 1 94.19 6 LEU B CA 1
ATOM 2998 C C . LEU B 1 6 ? -5.77 24.469 -7.223 1 94.19 6 LEU B C 1
ATOM 3000 O O . LEU B 1 6 ? -6.863 24.672 -6.691 1 94.19 6 LEU B O 1
ATOM 3004 N N . LEU B 1 7 ? -4.914 23.531 -6.875 1 93.69 7 LEU B N 1
ATOM 3005 C CA . LEU B 1 7 ? -5.176 22.641 -5.746 1 93.69 7 LEU B CA 1
ATOM 3006 C C . LEU B 1 7 ? -4.465 23.141 -4.492 1 93.69 7 LEU B C 1
ATOM 3008 O O . LEU B 1 7 ? -3.234 23.109 -4.418 1 93.69 7 LEU B O 1
ATOM 3012 N N . LEU B 1 8 ? -5.312 23.562 -3.457 1 96.75 8 LEU B N 1
ATOM 3013 C CA . LEU B 1 8 ? -4.75 24.062 -2.209 1 96.75 8 LEU B CA 1
ATOM 3014 C C . LEU B 1 8 ? -5.184 23.203 -1.028 1 96.75 8 LEU B C 1
ATOM 3016 O O . LEU B 1 8 ? -5.242 23.688 0.107 1 96.75 8 LEU B O 1
ATOM 3020 N N . ASN B 1 9 ? -5.582 21.953 -1.296 1 94.38 9 ASN B N 1
ATOM 3021 C CA . ASN B 1 9 ? -5.887 20.984 -0.257 1 94.38 9 ASN B CA 1
ATOM 3022 C C . ASN B 1 9 ? -4.621 20.391 0.359 1 94.38 9 ASN B C 1
ATOM 3024 O O . ASN B 1 9 ? -3.574 20.344 -0.293 1 94.38 9 ASN B O 1
ATOM 3028 N N . PRO B 1 10 ? -4.711 19.953 1.594 1 93.69 10 PRO B N 1
ATOM 3029 C CA . PRO B 1 10 ? -3.516 19.422 2.246 1 93.69 10 PRO B CA 1
ATOM 3030 C C . PRO B 1 10 ? -3.014 18.141 1.591 1 93.69 10 PRO B C 1
ATOM 3032 O O . PRO B 1 10 ? -1.865 17.734 1.801 1 93.69 10 PRO B O 1
ATOM 3035 N N . GLY B 1 11 ? -3.777 17.422 0.756 1 88.5 11 GLY B N 1
ATOM 3036 C CA . GLY B 1 11 ? -3.35 16.219 0.076 1 88.5 11 GLY B CA 1
ATOM 3037 C C . GLY B 1 11 ? -4.473 15.523 -0.668 1 88.5 11 GLY B C 1
ATOM 3038 O O . GLY B 1 11 ? -5.625 15.562 -0.237 1 88.5 11 GLY B O 1
ATOM 3039 N N . PRO B 1 12 ? -4.148 14.953 -1.749 1 91 12 PRO B N 1
ATOM 3040 C CA . PRO B 1 12 ? -2.879 14.938 -2.48 1 91 12 PRO B CA 1
ATOM 3041 C C . PRO B 1 12 ? -2.512 16.297 -3.057 1 91 12 PRO B C 1
ATOM 3043 O O . PRO B 1 12 ? -3.385 17.031 -3.545 1 91 12 PRO B O 1
ATOM 3046 N N . VAL B 1 13 ? -1.229 16.688 -2.955 1 92.5 13 VAL B N 1
ATOM 3047 C CA . VAL B 1 13 ? -0.796 18 -3.445 1 92.5 13 VAL B CA 1
ATOM 3048 C C . VAL B 1 13 ? -0.408 17.891 -4.918 1 92.5 13 VAL B C 1
ATOM 3050 O O . VAL B 1 13 ? -0.25 16.797 -5.449 1 92.5 13 VAL B O 1
ATOM 3053 N N . PRO B 1 14 ? -0.267 19 -5.555 1 90.56 14 PRO B N 1
ATOM 3054 C CA . PRO B 1 14 ? 0.129 18.953 -6.965 1 90.56 14 PRO B CA 1
ATOM 3055 C C . PRO B 1 14 ? 1.476 18.266 -7.172 1 90.56 14 PRO B C 1
ATOM 3057 O O . PRO B 1 14 ? 2.396 18.438 -6.371 1 90.56 14 PRO B O 1
ATOM 3060 N N . VAL B 1 15 ? 1.521 17.516 -8.242 1 93 15 VAL B N 1
ATOM 3061 C CA . VAL B 1 15 ? 2.736 16.797 -8.602 1 93 15 VAL B CA 1
ATOM 3062 C C . VAL B 1 15 ? 3.205 17.234 -9.992 1 93 15 VAL B C 1
ATOM 3064 O O . VAL B 1 15 ? 2.393 17.609 -10.836 1 93 15 VAL B O 1
ATOM 3067 N N . THR B 1 16 ? 4.477 17.266 -10.266 1 93.81 16 THR B N 1
ATOM 3068 C CA . THR B 1 16 ? 5.023 17.719 -11.539 1 93.81 16 THR B CA 1
ATOM 3069 C C . THR B 1 16 ? 4.758 16.688 -12.641 1 93.81 16 THR B C 1
ATOM 3071 O O . THR B 1 16 ? 4.508 15.516 -12.352 1 93.81 16 THR B O 1
ATOM 3074 N N . ASP B 1 17 ? 4.871 17.141 -13.836 1 93.12 17 ASP B N 1
ATOM 3075 C CA . ASP B 1 17 ? 4.703 16.25 -14.977 1 93.12 17 ASP B CA 1
ATOM 3076 C C . ASP B 1 17 ? 5.766 15.156 -14.984 1 93.12 17 ASP B C 1
ATOM 3078 O O . ASP B 1 17 ? 5.488 14.016 -15.359 1 93.12 17 ASP B O 1
ATOM 3082 N N . GLU B 1 18 ? 6.953 15.547 -14.625 1 94.88 18 GLU B N 1
ATOM 3083 C CA . GLU B 1 18 ? 8.047 14.578 -14.594 1 94.88 18 GLU B CA 1
ATOM 3084 C C . GLU B 1 18 ? 7.742 13.438 -13.625 1 94.88 18 GLU B C 1
ATOM 3086 O O . GLU B 1 18 ? 7.996 12.266 -13.938 1 94.88 18 GLU B O 1
ATOM 3091 N N . VAL B 1 19 ? 7.207 13.758 -12.469 1 95.56 19 VAL B N 1
ATOM 3092 C CA . VAL B 1 19 ? 6.82 12.766 -11.469 1 95.56 19 VAL B CA 1
ATOM 3093 C C . VAL B 1 19 ? 5.711 11.875 -12.031 1 95.56 19 VAL B C 1
ATOM 3095 O O . VAL B 1 19 ? 5.785 10.648 -11.938 1 95.56 19 VAL B O 1
ATOM 3098 N N . LEU B 1 20 ? 4.695 12.484 -12.656 1 93.94 20 LEU B N 1
ATOM 3099 C CA . LEU B 1 20 ? 3.576 11.734 -13.219 1 93.94 20 LEU B CA 1
ATOM 3100 C C . LEU B 1 20 ? 4.047 10.797 -14.328 1 93.94 20 LEU B C 1
ATOM 3102 O O . LEU B 1 20 ? 3.639 9.641 -14.383 1 93.94 20 LEU B O 1
ATOM 3106 N N . ASP B 1 21 ? 4.941 11.281 -15.141 1 92.62 21 ASP B N 1
ATOM 3107 C CA . ASP B 1 21 ? 5.418 10.531 -16.297 1 92.62 21 ASP B CA 1
ATOM 3108 C C . ASP B 1 21 ? 6.25 9.328 -15.875 1 92.62 21 ASP B C 1
ATOM 3110 O O . ASP B 1 21 ? 6.277 8.305 -16.562 1 92.62 21 ASP B O 1
ATOM 3114 N N . SER B 1 22 ? 6.895 9.422 -14.734 1 93.56 22 SER B N 1
ATOM 3115 C CA . SER B 1 22 ? 7.785 8.359 -14.266 1 93.56 22 SER B CA 1
ATOM 3116 C C . SER B 1 22 ? 7.012 7.086 -13.953 1 93.56 22 SER B C 1
ATOM 3118 O O . SER B 1 22 ? 7.574 5.988 -13.969 1 93.56 22 SER B O 1
ATOM 3120 N N . MET B 1 23 ? 5.711 7.18 -13.695 1 93.81 23 MET B N 1
ATOM 3121 C CA . MET B 1 23 ? 4.895 6.027 -13.312 1 93.81 23 MET B CA 1
ATOM 3122 C C . MET B 1 23 ? 4.562 5.176 -14.531 1 93.81 23 MET B C 1
ATOM 3124 O O . MET B 1 23 ? 4.156 4.02 -14.398 1 93.81 23 MET B O 1
ATOM 3128 N N . SER B 1 24 ? 4.652 5.754 -15.727 1 87.81 24 SER B N 1
ATOM 3129 C CA . SER B 1 24 ? 4.184 5.07 -16.938 1 87.81 24 SER B CA 1
ATOM 3130 C C . SER B 1 24 ? 5.336 4.375 -17.656 1 87.81 24 SER B C 1
ATOM 3132 O O . SER B 1 24 ? 5.148 3.812 -18.734 1 87.81 24 SER B O 1
ATOM 3134 N N . GLU B 1 25 ? 6.516 4.441 -17.109 1 80.56 25 GLU B N 1
ATOM 3135 C CA . GLU B 1 25 ? 7.613 3.689 -17.703 1 80.56 25 GLU B CA 1
ATOM 3136 C C . GLU B 1 25 ? 7.324 2.191 -17.703 1 80.56 25 GLU B C 1
ATOM 3138 O O . GLU B 1 25 ? 6.625 1.691 -16.812 1 80.56 25 GLU B O 1
ATOM 3143 N N . PRO B 1 26 ? 7.801 1.562 -18.766 1 70.19 26 PRO B N 1
ATOM 3144 C CA . PRO B 1 26 ? 7.516 0.128 -18.859 1 70.19 26 PRO B CA 1
ATOM 3145 C C . PRO B 1 26 ? 7.918 -0.638 -17.594 1 70.19 26 PRO B C 1
ATOM 3147 O O . PRO B 1 26 ? 8.883 -0.264 -16.922 1 70.19 26 PRO B O 1
ATOM 3150 N N . MET B 1 27 ? 7.117 -1.64 -17.375 1 63.09 27 MET B N 1
ATOM 3151 C CA . MET B 1 27 ? 7.312 -2.459 -16.172 1 63.09 27 MET B CA 1
ATOM 3152 C C . MET B 1 27 ? 8.578 -3.299 -16.297 1 63.09 27 MET B C 1
ATOM 3154 O O . MET B 1 27 ? 8.883 -3.82 -17.375 1 63.09 27 MET B O 1
ATOM 3158 N N . VAL B 1 28 ? 9.484 -3.084 -15.359 1 58.28 28 VAL B N 1
ATOM 3159 C CA . VAL B 1 28 ? 10.672 -3.924 -15.266 1 58.28 28 VAL B CA 1
ATOM 3160 C C . VAL B 1 28 ? 10.492 -4.949 -14.148 1 58.28 28 VAL B C 1
ATOM 3162 O O . VAL B 1 28 ? 9.602 -4.805 -13.297 1 58.28 28 VAL B O 1
ATOM 3165 N N . SER B 1 29 ? 11.109 -6.129 -14.164 1 56.09 29 SER B N 1
ATOM 3166 C CA . SER B 1 29 ? 11.016 -7.113 -13.094 1 56.09 29 SER B CA 1
ATOM 3167 C C . SER B 1 29 ? 11.305 -6.48 -11.734 1 56.09 29 SER B C 1
ATOM 3169 O O . SER B 1 29 ? 12.203 -5.652 -11.617 1 56.09 29 SER B O 1
ATOM 3171 N N . HIS B 1 30 ? 10.5 -6.543 -10.633 1 49.34 30 HIS B N 1
ATOM 3172 C CA . HIS B 1 30 ? 10.625 -6.004 -9.281 1 49.34 30 HIS B CA 1
ATOM 3173 C C . HIS B 1 30 ? 11.938 -6.438 -8.633 1 49.34 30 HIS B C 1
ATOM 3175 O O . HIS B 1 30 ? 12.453 -5.758 -7.746 1 49.34 30 HIS B O 1
ATOM 3181 N N . ARG B 1 31 ? 12.383 -7.535 -8.969 1 53.16 31 ARG B N 1
ATOM 3182 C CA . ARG B 1 31 ? 13.625 -8.055 -8.398 1 53.16 31 ARG B CA 1
ATOM 3183 C C . ARG B 1 31 ? 14.805 -7.812 -9.328 1 53.16 31 ARG B C 1
ATOM 3185 O O . ARG B 1 31 ? 15.906 -8.305 -9.086 1 53.16 31 ARG B O 1
ATOM 3192 N N . SER B 1 32 ? 14.5 -6.785 -9.961 1 68.25 32 SER B N 1
ATOM 3193 C CA . SER B 1 32 ? 15.516 -6.52 -10.977 1 68.25 32 SER B CA 1
ATOM 3194 C C . SER B 1 32 ? 16.5 -5.449 -10.516 1 68.25 32 SER B C 1
ATOM 3196 O O . SER B 1 32 ? 16.203 -4.676 -9.602 1 68.25 32 SER B O 1
ATOM 3198 N N . ALA B 1 33 ? 17.625 -5.562 -10.906 1 73.19 33 ALA B N 1
ATOM 3199 C CA . ALA B 1 33 ? 18.625 -4.516 -10.742 1 73.19 33 ALA B CA 1
ATOM 3200 C C . ALA B 1 33 ? 18.031 -3.137 -11.023 1 73.19 33 ALA B C 1
ATOM 3202 O O . ALA B 1 33 ? 18.406 -2.15 -10.375 1 73.19 33 ALA B O 1
ATOM 3203 N N . ASP B 1 34 ? 17.062 -3.166 -11.742 1 79.31 34 ASP B N 1
ATOM 3204 C CA . ASP B 1 34 ? 16.422 -1.902 -12.102 1 79.31 34 ASP B CA 1
ATOM 3205 C C . ASP B 1 34 ? 15.586 -1.36 -10.945 1 79.31 34 ASP B C 1
ATOM 3207 O O . ASP B 1 34 ? 15.617 -0.161 -10.656 1 79.31 34 ASP B O 1
ATOM 3211 N N . PHE B 1 35 ? 14.898 -2.174 -10.32 1 85.5 35 PHE B N 1
ATOM 3212 C CA . PHE B 1 35 ? 14.102 -1.722 -9.188 1 85.5 35 PHE B CA 1
ATOM 3213 C C . PHE B 1 35 ? 15 -1.295 -8.031 1 85.5 35 PHE B C 1
ATOM 3215 O O . PHE B 1 35 ? 14.727 -0.3 -7.359 1 85.5 35 PHE B O 1
ATOM 3222 N N . GLU B 1 36 ? 16.016 -2.076 -7.754 1 89.88 36 GLU B N 1
ATOM 3223 C CA . GLU B 1 36 ? 16.953 -1.737 -6.691 1 89.88 36 GLU B CA 1
ATOM 3224 C C . GLU B 1 36 ? 17.516 -0.331 -6.879 1 89.88 36 GLU B C 1
ATOM 3226 O O . GLU B 1 36 ? 17.688 0.41 -5.91 1 89.88 36 GLU B O 1
ATOM 3231 N N . ALA B 1 37 ? 17.75 -0.007 -8.078 1 93.19 37 ALA B N 1
ATOM 3232 C CA . ALA B 1 37 ? 18.281 1.32 -8.383 1 93.19 37 ALA B CA 1
ATOM 3233 C C . ALA B 1 37 ? 17.266 2.406 -8.047 1 93.19 37 ALA B C 1
ATOM 3235 O O . ALA B 1 37 ? 17.625 3.48 -7.562 1 93.19 37 ALA B O 1
ATOM 3236 N N . VAL B 1 38 ? 16.016 2.125 -8.312 1 94.62 38 VAL B N 1
ATOM 3237 C CA . VAL B 1 38 ? 14.945 3.068 -8 1 94.62 38 VAL B CA 1
ATOM 3238 C C . VAL B 1 38 ? 14.828 3.24 -6.488 1 94.62 38 VAL B C 1
ATOM 3240 O O . VAL B 1 38 ? 14.742 4.367 -5.992 1 94.62 38 VAL B O 1
ATOM 3243 N N . TYR B 1 39 ? 14.82 2.096 -5.789 1 97 39 TYR B N 1
ATOM 3244 C CA . TYR B 1 39 ? 14.734 2.148 -4.332 1 97 39 TYR B CA 1
ATOM 3245 C C . TYR B 1 39 ? 15.906 2.918 -3.742 1 97 39 TYR B C 1
ATOM 3247 O O . TYR B 1 39 ? 15.734 3.725 -2.826 1 97 39 TYR B O 1
ATOM 3255 N N . GLU B 1 40 ? 17.047 2.682 -4.223 1 97.69 40 GLU B N 1
ATOM 3256 C CA . GLU B 1 40 ? 18.25 3.332 -3.721 1 97.69 40 GLU B CA 1
ATOM 3257 C C . GLU B 1 40 ? 18.188 4.844 -3.92 1 97.69 40 GLU B C 1
ATOM 3259 O O . GLU B 1 40 ? 18.547 5.609 -3.021 1 97.69 40 GLU B O 1
ATOM 3264 N N . ARG B 1 41 ? 17.781 5.277 -5.113 1 97.69 41 ARG B N 1
ATOM 3265 C CA . ARG B 1 41 ? 17.625 6.699 -5.398 1 97.69 41 ARG B CA 1
ATOM 3266 C C . ARG B 1 41 ? 16.641 7.348 -4.418 1 97.69 41 ARG B C 1
ATOM 3268 O O . ARG B 1 41 ? 16.938 8.398 -3.848 1 97.69 41 ARG B O 1
ATOM 3275 N N . ALA B 1 42 ? 15.5 6.684 -4.23 1 98.5 42 ALA B N 1
ATOM 3276 C CA . ALA B 1 42 ? 14.5 7.207 -3.312 1 98.5 42 ALA B CA 1
ATOM 3277 C C . ALA B 1 42 ? 15.023 7.234 -1.881 1 98.5 42 ALA B C 1
ATOM 3279 O O . ALA B 1 42 ? 14.867 8.234 -1.175 1 98.5 42 ALA B O 1
ATOM 3280 N N . GLN B 1 43 ? 15.594 6.125 -1.449 1 98.44 43 GLN B N 1
ATOM 3281 C CA . GLN B 1 43 ? 16.109 5.988 -0.09 1 98.44 43 GLN B CA 1
ATOM 3282 C C . GLN B 1 43 ? 17.156 7.051 0.21 1 98.44 43 GLN B C 1
ATOM 3284 O O . GLN B 1 43 ? 17.141 7.672 1.276 1 98.44 43 GLN B O 1
ATOM 3289 N N . ASN B 1 44 ? 18.125 7.285 -0.733 1 98.06 44 ASN B N 1
ATOM 3290 C CA . ASN B 1 44 ? 19.172 8.281 -0.554 1 98.06 44 ASN B CA 1
ATOM 3291 C C . ASN B 1 44 ? 18.594 9.688 -0.42 1 98.06 44 ASN B C 1
ATOM 3293 O O . ASN B 1 44 ? 19 10.453 0.457 1 98.06 44 ASN B O 1
ATOM 3297 N N . ALA B 1 45 ? 17.703 10.008 -1.297 1 98.69 45 ALA B N 1
ATOM 3298 C CA . ALA B 1 45 ? 17.094 11.328 -1.251 1 98.69 45 ALA B CA 1
ATOM 3299 C C . ALA B 1 45 ? 16.25 11.5 0.01 1 98.69 45 ALA B C 1
ATOM 3301 O O . ALA B 1 45 ? 16.203 12.594 0.592 1 98.69 45 ALA B O 1
ATOM 3302 N N . LEU B 1 46 ? 15.562 10.43 0.411 1 98.81 46 LEU B N 1
ATOM 3303 C CA . LEU B 1 46 ? 14.797 10.469 1.652 1 98.81 46 LEU B CA 1
ATOM 3304 C C . LEU B 1 46 ? 15.719 10.656 2.854 1 98.81 46 LEU B C 1
ATOM 3306 O O . LEU B 1 46 ? 15.375 11.391 3.787 1 98.81 46 LEU B O 1
ATOM 3310 N N . ASP B 1 47 ? 16.812 9.977 2.865 1 98.12 47 ASP B N 1
ATOM 3311 C CA . ASP B 1 47 ? 17.781 10.18 3.936 1 98.12 47 ASP B CA 1
ATOM 3312 C C . ASP B 1 47 ? 18.156 11.656 4.07 1 98.12 47 ASP B C 1
ATOM 3314 O O . ASP B 1 47 ? 18.188 12.195 5.18 1 98.12 47 ASP B O 1
ATOM 3318 N N . TYR B 1 48 ? 18.438 12.25 2.945 1 98.38 48 TYR B N 1
ATOM 3319 C CA . TYR B 1 48 ? 18.75 13.672 2.938 1 98.38 48 TYR B CA 1
ATOM 3320 C C . TYR B 1 48 ? 17.609 14.492 3.521 1 98.38 48 TYR B C 1
ATOM 3322 O O . TYR B 1 48 ? 17.828 15.367 4.363 1 98.38 48 TYR B O 1
ATOM 3330 N N . ILE B 1 49 ? 16.391 14.203 3.113 1 98.75 49 ILE B N 1
ATOM 3331 C CA . ILE B 1 49 ? 15.234 14.984 3.523 1 98.75 49 ILE B CA 1
ATOM 3332 C C . ILE B 1 49 ? 14.992 14.805 5.02 1 98.75 49 ILE B C 1
ATOM 3334 O O . ILE B 1 49 ? 14.727 15.773 5.734 1 98.75 49 ILE B O 1
ATOM 3338 N N . PHE B 1 50 ? 15.102 13.586 5.516 1 98.69 50 PHE B N 1
ATOM 3339 C CA . PHE B 1 50 ? 14.898 13.32 6.938 1 98.69 50 PHE B CA 1
ATOM 3340 C C . PHE B 1 50 ? 15.977 14 7.77 1 98.69 50 PHE B C 1
ATOM 3342 O O . PHE B 1 50 ? 15.695 14.578 8.82 1 98.69 50 PHE B O 1
ATOM 3349 N N . THR B 1 51 ? 17.203 14.008 7.32 1 98.06 51 THR B N 1
ATOM 3350 C CA . THR B 1 51 ? 18.328 14.336 8.203 1 98.06 51 THR B CA 1
ATOM 3351 C C . THR B 1 51 ? 18.703 15.812 8.055 1 98.06 51 THR B C 1
ATOM 3353 O O . THR B 1 51 ? 19.281 16.406 8.977 1 98.06 51 THR B O 1
ATOM 3356 N N . ASN B 1 52 ? 18.328 16.391 6.891 1 97.69 52 ASN B N 1
ATOM 3357 C CA . ASN B 1 52 ? 18.781 17.766 6.625 1 97.69 52 ASN B CA 1
ATOM 3358 C C . ASN B 1 52 ? 17.594 18.719 6.562 1 97.69 52 ASN B C 1
ATOM 3360 O O . ASN B 1 52 ? 17.703 19.797 5.949 1 97.69 52 ASN B O 1
ATOM 3364 N N . SER B 1 53 ? 16.5 18.375 7.152 1 97.31 53 SER B N 1
ATOM 3365 C CA . SER B 1 53 ? 15.328 19.234 7.168 1 97.31 53 SER B CA 1
ATOM 3366 C C . SER B 1 53 ? 15.516 20.406 8.133 1 97.31 53 SER B C 1
ATOM 3368 O O . SER B 1 53 ? 14.75 20.547 9.086 1 97.31 53 SER B O 1
ATOM 3370 N N . THR B 1 54 ? 16.5 21.297 7.902 1 97.5 54 THR B N 1
ATOM 3371 C CA . THR B 1 54 ? 16.828 22.469 8.703 1 97.5 54 THR B CA 1
ATOM 3372 C C . THR B 1 54 ? 17 23.688 7.809 1 97.5 54 THR B C 1
ATOM 3374 O O . THR B 1 54 ? 17.297 23.562 6.621 1 97.5 54 THR B O 1
ATOM 3377 N N . ARG B 1 55 ? 16.797 24.812 8.352 1 96.62 55 ARG B N 1
ATOM 3378 C CA . ARG B 1 55 ? 16.906 26.062 7.594 1 96.62 55 ARG B CA 1
ATOM 3379 C C . ARG B 1 55 ? 18.344 26.297 7.148 1 96.62 55 ARG B C 1
ATOM 3381 O O . ARG B 1 55 ? 18.578 26.953 6.137 1 96.62 55 ARG B O 1
ATOM 3388 N N . SER B 1 56 ? 19.344 25.75 7.875 1 96.81 56 SER B N 1
ATOM 3389 C CA . SER B 1 56 ? 20.75 25.891 7.535 1 96.81 56 SER B CA 1
ATOM 3390 C C . SER B 1 56 ? 21.188 24.812 6.539 1 96.81 56 SER B C 1
ATOM 3392 O O . SER B 1 56 ? 22.25 24.938 5.914 1 96.81 56 SER B O 1
ATOM 3394 N N . GLY B 1 57 ? 20.422 23.781 6.473 1 96.31 57 GLY B N 1
ATOM 3395 C CA . GLY B 1 57 ? 20.812 22.625 5.668 1 96.31 57 GLY B CA 1
ATOM 3396 C C . GLY B 1 57 ? 21.672 21.625 6.422 1 96.31 57 GLY B C 1
ATOM 3397 O O . GLY B 1 57 ? 22.016 20.578 5.887 1 96.31 57 GLY B O 1
ATOM 3398 N N . ALA B 1 58 ? 21.938 21.938 7.672 1 96.44 58 ALA B N 1
ATOM 3399 C CA . ALA B 1 58 ? 22.766 21.047 8.484 1 96.44 58 ALA B CA 1
ATOM 3400 C C . ALA B 1 58 ? 22.016 19.766 8.836 1 96.44 58 ALA B C 1
ATOM 3402 O O . ALA B 1 58 ? 20.812 19.797 9.094 1 96.44 58 ALA B O 1
ATOM 3403 N N . SER B 1 59 ? 22.75 18.672 8.82 1 96.56 59 SER B N 1
ATOM 3404 C CA . SER B 1 59 ? 22.156 17.406 9.25 1 96.56 59 SER B CA 1
ATOM 3405 C C . SER B 1 59 ? 21.922 17.391 10.758 1 96.56 59 SER B C 1
ATOM 3407 O O . SER B 1 59 ? 22.734 17.906 11.523 1 96.56 59 SER B O 1
ATOM 3409 N N . THR B 1 60 ? 20.828 16.812 11.117 1 96 60 THR B N 1
ATOM 3410 C CA . THR B 1 60 ? 20.516 16.688 12.539 1 96 60 THR B CA 1
ATOM 3411 C C . THR B 1 60 ? 20.328 15.219 12.914 1 96 60 THR B C 1
ATOM 3413 O O . THR B 1 60 ? 19.531 14.898 13.797 1 96 60 THR B O 1
ATOM 3416 N N . ALA B 1 61 ? 20.812 14.352 12.203 1 94.06 61 ALA B N 1
ATOM 3417 C CA . ALA B 1 61 ? 20.766 12.93 12.508 1 94.06 61 ALA B CA 1
ATOM 3418 C C . ALA B 1 61 ? 22.156 12.289 12.336 1 94.06 61 ALA B C 1
ATOM 3420 O O . ALA B 1 61 ? 22.875 12.617 11.398 1 94.06 61 ALA B O 1
ATOM 3421 N N . GLU B 1 62 ? 22.609 11.5 13.242 1 87.88 62 GLU B N 1
ATOM 3422 C CA . GLU B 1 62 ? 23.891 10.82 13.141 1 87.88 62 GLU B CA 1
ATOM 3423 C C . GLU B 1 62 ? 23.781 9.555 12.297 1 87.88 62 GLU B C 1
ATOM 3425 O O . GLU B 1 62 ? 24.484 9.414 11.289 1 87.88 62 GLU B O 1
ATOM 3430 N N . GLU B 1 63 ? 23.047 8.508 12.812 1 93.75 63 GLU B N 1
ATOM 3431 C CA . GLU B 1 63 ? 22.891 7.238 12.102 1 93.75 63 GLU B CA 1
ATOM 3432 C C . GLU B 1 63 ? 21.438 6.781 12.086 1 93.75 63 GLU B C 1
ATOM 3434 O O . GLU B 1 63 ? 20.734 6.902 13.086 1 93.75 63 GLU B O 1
ATOM 3439 N N . GLY B 1 64 ? 21 6.242 10.961 1 97.62 64 GLY B N 1
ATOM 3440 C CA . GLY B 1 64 ? 19.656 5.723 10.797 1 97.62 64 GLY B CA 1
ATOM 3441 C C . GLY B 1 64 ? 19.375 5.219 9.391 1 97.62 64 GLY B C 1
ATOM 3442 O O . GLY B 1 64 ? 20.297 5.098 8.578 1 97.62 64 GLY B O 1
ATOM 3443 N N . THR B 1 65 ? 18.156 4.758 9.148 1 97.81 65 THR B N 1
ATOM 3444 C CA . THR B 1 65 ? 17.766 4.152 7.883 1 97.81 65 THR B CA 1
ATOM 3445 C C . THR B 1 65 ? 16.391 4.641 7.453 1 97.81 65 THR B C 1
ATOM 3447 O O . THR B 1 65 ? 15.445 4.625 8.242 1 97.81 65 THR B O 1
ATOM 3450 N N . SER B 1 66 ? 16.375 5.152 6.227 1 98.62 66 SER B N 1
ATOM 3451 C CA . SER B 1 66 ? 15.078 5.465 5.641 1 98.62 66 SER B CA 1
ATOM 3452 C C . SER B 1 66 ? 14.422 4.223 5.047 1 98.62 66 SER B C 1
ATOM 3454 O O . SER B 1 66 ? 15.078 3.449 4.34 1 98.62 66 SER B O 1
ATOM 3456 N N . LEU B 1 67 ? 13.227 4.004 5.352 1 98.81 67 LEU B N 1
ATOM 3457 C CA . LEU B 1 67 ? 12.398 2.922 4.82 1 98.81 67 LEU B CA 1
ATOM 3458 C C . LEU B 1 67 ? 11.273 3.473 3.951 1 98.81 67 LEU B C 1
ATOM 3460 O O . LEU B 1 67 ? 10.797 4.586 4.18 1 98.81 67 LEU B O 1
ATOM 3464 N N . ILE B 1 68 ? 10.875 2.756 2.945 1 98.69 68 ILE B N 1
ATOM 3465 C CA . ILE B 1 68 ? 9.711 3.061 2.119 1 98.69 68 ILE B CA 1
ATOM 3466 C C . ILE B 1 68 ? 8.68 1.939 2.246 1 98.69 68 ILE B C 1
ATOM 3468 O O . ILE B 1 68 ? 9.023 0.759 2.154 1 98.69 68 ILE B O 1
ATOM 3472 N N . PHE B 1 69 ? 7.434 2.295 2.5 1 98.38 69 PHE B N 1
ATOM 3473 C CA . PHE B 1 69 ? 6.375 1.316 2.703 1 98.38 69 PHE B CA 1
ATOM 3474 C C . PHE B 1 69 ? 5.371 1.357 1.558 1 98.38 69 PHE B C 1
ATOM 3476 O O . PHE B 1 69 ? 5.039 2.432 1.053 1 98.38 69 PHE B O 1
ATOM 3483 N N . ASN B 1 70 ? 4.906 0.155 1.139 1 97.25 70 ASN B N 1
ATOM 3484 C CA . ASN B 1 70 ? 3.686 0.032 0.347 1 97.25 70 ASN B CA 1
ATOM 3485 C C . ASN B 1 70 ? 2.439 0.229 1.205 1 97.25 70 ASN B C 1
ATOM 3487 O O . ASN B 1 70 ? 1.732 -0.733 1.511 1 97.25 70 ASN B O 1
ATOM 3491 N N . GLY B 1 71 ? 2.064 1.38 1.468 1 97.75 71 GLY B N 1
ATOM 3492 C CA . GLY B 1 71 ? 0.993 1.812 2.352 1 97.75 71 GLY B CA 1
ATOM 3493 C C . GLY B 1 71 ? 1.12 3.264 2.777 1 97.75 71 GLY B C 1
ATOM 3494 O O . GLY B 1 71 ? 2.16 3.889 2.564 1 97.75 71 GLY B O 1
ATOM 3495 N N . THR B 1 72 ? 0.117 3.822 3.361 1 97.81 72 THR B N 1
ATOM 3496 C CA . THR B 1 72 ? 0.087 5.234 3.73 1 97.81 72 THR B CA 1
ATOM 3497 C C . THR B 1 72 ? 0.766 5.453 5.078 1 97.81 72 THR B C 1
ATOM 3499 O O . THR B 1 72 ? 1.215 4.5 5.719 1 97.81 72 THR B O 1
ATOM 3502 N N . ALA B 1 73 ? 0.842 6.691 5.469 1 98.44 73 ALA B N 1
ATOM 3503 C CA . ALA B 1 73 ? 1.464 7.047 6.738 1 98.44 73 ALA B CA 1
ATOM 3504 C C . ALA B 1 73 ? 0.715 6.418 7.91 1 98.44 73 ALA B C 1
ATOM 3506 O O . ALA B 1 73 ? 1.312 6.113 8.945 1 98.44 73 ALA B O 1
ATOM 3507 N N . THR B 1 74 ? -0.612 6.184 7.781 1 98.62 74 THR B N 1
ATOM 3508 C CA . THR B 1 74 ? -1.364 5.492 8.828 1 98.62 74 THR B CA 1
ATOM 3509 C C . THR B 1 74 ? -0.761 4.121 9.109 1 98.62 74 THR B C 1
ATOM 3511 O O . THR B 1 74 ? -0.622 3.729 10.273 1 98.62 74 THR B O 1
ATOM 3514 N N . MET B 1 75 ? -0.401 3.396 8.047 1 98.62 75 MET B N 1
ATOM 3515 C CA . MET B 1 75 ? 0.275 2.115 8.234 1 98.62 75 MET B CA 1
ATOM 3516 C C . MET B 1 75 ? 1.632 2.311 8.906 1 98.62 75 MET B C 1
ATOM 3518 O O . MET B 1 75 ? 2.037 1.503 9.742 1 98.62 75 MET B O 1
ATOM 3522 N N . GLY B 1 76 ? 2.395 3.359 8.484 1 98.69 76 GLY B N 1
ATOM 3523 C CA . GLY B 1 76 ? 3.666 3.67 9.117 1 98.69 76 GLY B CA 1
ATOM 3524 C C . GLY B 1 76 ? 3.545 3.922 10.609 1 98.69 76 GLY B C 1
ATOM 3525 O O . GLY B 1 76 ? 4.375 3.451 11.391 1 98.69 76 GLY B O 1
ATOM 3526 N N . MET B 1 77 ? 2.506 4.703 10.984 1 98.81 77 MET B N 1
ATOM 3527 C CA . MET B 1 77 ? 2.232 4.957 12.398 1 98.81 77 MET B CA 1
ATOM 3528 C C . MET B 1 77 ? 2.01 3.65 13.148 1 98.81 77 MET B C 1
ATOM 3530 O O . MET B 1 77 ? 2.559 3.455 14.234 1 98.81 77 MET B O 1
ATOM 3534 N N . GLU B 1 78 ? 1.214 2.801 12.578 1 98.44 78 GLU B N 1
ATOM 3535 C CA . GLU B 1 78 ? 0.92 1.511 13.195 1 98.44 78 GLU B CA 1
ATOM 3536 C C . GLU B 1 78 ? 2.18 0.655 13.312 1 98.44 78 GLU B C 1
ATOM 3538 O O . GLU B 1 78 ? 2.416 0.026 14.344 1 98.44 78 GLU B O 1
ATOM 3543 N N . ALA B 1 79 ? 2.965 0.594 12.211 1 98.56 79 ALA B N 1
ATOM 3544 C CA . ALA B 1 79 ? 4.215 -0.161 12.227 1 98.56 79 ALA B CA 1
ATOM 3545 C C . ALA B 1 79 ? 5.117 0.295 13.367 1 98.56 79 ALA B C 1
ATOM 3547 O O . ALA B 1 79 ? 5.684 -0.531 14.086 1 98.56 79 ALA B O 1
ATOM 3548 N N . ALA B 1 80 ? 5.223 1.626 13.555 1 98.62 80 ALA B N 1
ATOM 3549 C CA . ALA B 1 80 ? 6.098 2.154 14.602 1 98.62 80 ALA B CA 1
ATOM 3550 C C . ALA B 1 80 ? 5.633 1.706 15.977 1 98.62 80 ALA B C 1
ATOM 3552 O O . ALA B 1 80 ? 6.406 1.126 16.75 1 98.62 80 ALA B O 1
ATOM 3553 N N . VAL B 1 81 ? 4.371 1.868 16.266 1 98.31 81 VAL B N 1
ATOM 3554 C CA . VAL B 1 81 ? 3.85 1.578 17.609 1 98.31 81 VAL B CA 1
ATOM 3555 C C . VAL B 1 81 ? 3.885 0.073 17.859 1 98.31 81 VAL B C 1
ATOM 3557 O O . VAL B 1 81 ? 4.359 -0.378 18.906 1 98.31 81 VAL B O 1
ATOM 3560 N N . ALA B 1 82 ? 3.398 -0.712 16.891 1 97.44 82 ALA B N 1
ATOM 3561 C CA . ALA B 1 82 ? 3.252 -2.156 17.062 1 97.44 82 ALA B CA 1
ATOM 3562 C C . ALA B 1 82 ? 4.605 -2.824 17.281 1 97.44 82 ALA B C 1
ATOM 3564 O O . ALA B 1 82 ? 4.699 -3.846 17.969 1 97.44 82 ALA B O 1
ATOM 3565 N N . ASN B 1 83 ? 5.652 -2.277 16.703 1 98.12 83 ASN B N 1
ATOM 3566 C CA . ASN B 1 83 ? 6.98 -2.875 16.797 1 98.12 83 ASN B CA 1
ATOM 3567 C C . ASN B 1 83 ? 7.69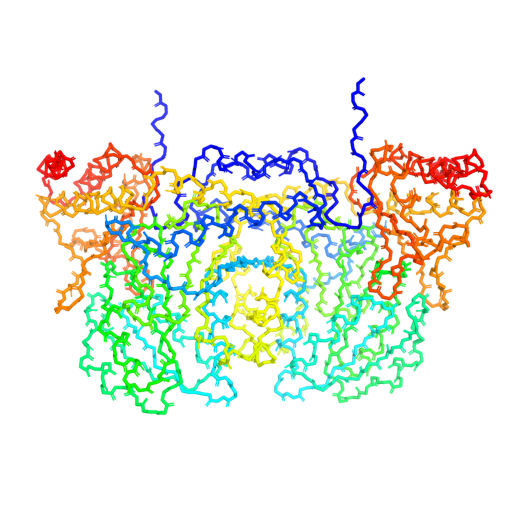9 -2.449 18.078 1 98.12 83 ASN B C 1
ATOM 3569 O O . ASN B 1 83 ? 8.758 -2.992 18.406 1 98.12 83 ASN B O 1
ATOM 3573 N N . LEU B 1 84 ? 7.156 -1.434 18.797 1 98 84 LEU B N 1
ATOM 3574 C CA . LEU B 1 84 ? 7.914 -0.852 19.891 1 98 84 LEU B CA 1
ATOM 3575 C C . LEU B 1 84 ? 7.273 -1.19 21.234 1 98 84 LEU B C 1
ATOM 3577 O O . LEU B 1 84 ? 7.941 -1.165 22.266 1 98 84 LEU B O 1
ATOM 3581 N N . VAL B 1 85 ? 5.887 -1.355 21.469 1 94.31 85 VAL B N 1
ATOM 3582 C CA . VAL B 1 85 ? 5.215 -1.431 22.766 1 94.31 85 VAL B CA 1
ATOM 3583 C C . VAL B 1 85 ? 5.141 -2.885 23.219 1 94.31 85 VAL B C 1
ATOM 3585 O O . VAL B 1 85 ? 4.992 -3.158 24.422 1 94.31 85 VAL B O 1
ATOM 3588 N N . GLY B 1 86 ? 5.508 -3.9 22.391 1 72.5 86 GLY B N 1
ATOM 3589 C CA . GLY B 1 86 ? 5.336 -5.285 22.812 1 72.5 86 GLY B CA 1
ATOM 3590 C C . GLY B 1 86 ? 3.951 -5.578 23.344 1 72.5 86 GLY B C 1
ATOM 3591 O O . GLY B 1 86 ? 3 -4.844 23.062 1 72.5 86 GLY B O 1
ATOM 3592 N N . ASP B 1 87 ? 3.75 -6.711 24 1 72.12 87 ASP B N 1
ATOM 3593 C CA . ASP B 1 87 ? 2.479 -7.121 24.594 1 72.12 87 ASP B CA 1
ATOM 3594 C C . ASP B 1 87 ? 2.172 -6.316 25.844 1 72.12 87 ASP B C 1
ATOM 3596 O O . ASP B 1 87 ? 2.809 -6.516 26.891 1 72.12 87 ASP B O 1
ATOM 3600 N N . GLY B 1 88 ? 1.319 -5.285 25.641 1 73.69 88 GLY B N 1
ATOM 3601 C CA . GLY B 1 88 ? 0.777 -4.574 26.781 1 73.69 88 GLY B CA 1
ATOM 3602 C C . GLY B 1 88 ? 1.588 -3.35 27.172 1 73.69 88 GLY B C 1
ATOM 3603 O O . GLY B 1 88 ? 1.739 -3.043 28.344 1 73.69 88 GLY B O 1
ATOM 3604 N N . GLY B 1 89 ? 2.26 -2.779 26.344 1 91.75 89 GLY B N 1
ATOM 3605 C CA . GLY B 1 89 ? 3.066 -1.625 26.703 1 91.75 89 GLY B CA 1
ATOM 3606 C C . GLY B 1 89 ? 2.244 -0.373 26.953 1 91.75 89 GLY B C 1
ATOM 3607 O O . GLY B 1 89 ? 1.012 -0.428 26.969 1 91.75 89 GLY B O 1
ATOM 3608 N N . ASN B 1 90 ? 2.885 0.717 27.453 1 97.62 90 ASN B N 1
ATOM 3609 C CA . ASN B 1 90 ? 2.268 2 27.766 1 97.62 90 ASN B CA 1
ATOM 3610 C C . ASN B 1 90 ? 2.66 3.076 26.766 1 97.62 90 ASN B C 1
ATOM 3612 O O . ASN B 1 90 ? 3.848 3.301 26.516 1 97.62 90 ASN B O 1
ATOM 3616 N N . VAL B 1 91 ? 1.603 3.713 26.188 1 98.69 91 VAL B N 1
ATOM 3617 C CA . VAL B 1 91 ? 1.824 4.777 25.219 1 98.69 91 VAL B CA 1
ATOM 3618 C C . VAL B 1 91 ? 1.183 6.07 25.719 1 98.69 91 VAL B C 1
ATOM 3620 O O . VAL B 1 91 ? 0.075 6.055 26.266 1 98.69 91 VAL B O 1
ATOM 3623 N N . VAL B 1 92 ? 1.909 7.168 25.672 1 98.94 92 VAL B N 1
ATOM 3624 C CA . VAL B 1 92 ? 1.333 8.5 25.828 1 98.94 92 VAL B CA 1
ATOM 3625 C C . VAL B 1 92 ? 1.162 9.164 24.469 1 98.94 92 VAL B C 1
ATOM 3627 O O . VAL B 1 92 ? 2.139 9.367 23.75 1 98.94 92 VAL B O 1
ATOM 3630 N N . SER B 1 93 ? -0.037 9.453 24.094 1 98.88 93 SER B N 1
ATOM 3631 C CA . SER B 1 93 ? -0.346 10.047 22.797 1 98.88 93 SER B CA 1
ATOM 3632 C C . SER B 1 93 ? -0.84 11.484 22.953 1 98.88 93 SER B C 1
ATOM 3634 O O . SER B 1 93 ? -1.695 11.766 23.797 1 98.88 93 SER B O 1
ATOM 3636 N N . LEU B 1 94 ? -0.292 12.406 22.203 1 98.94 94 LEU B N 1
ATOM 3637 C CA . LEU B 1 94 ? -0.672 13.812 22.25 1 98.94 94 LEU B CA 1
ATOM 3638 C C . LEU B 1 94 ? -1.727 14.117 21.188 1 98.94 94 LEU B C 1
ATOM 3640 O O . LEU B 1 94 ? -1.553 13.781 20.016 1 98.94 94 LEU B O 1
ATOM 3644 N N . VAL B 1 95 ? -2.867 14.789 21.594 1 98.81 95 VAL B N 1
ATOM 3645 C CA . VAL B 1 95 ? -4.012 14.922 20.688 1 98.81 95 VAL B CA 1
ATOM 3646 C C . VAL B 1 95 ? -4.523 16.359 20.719 1 98.81 95 VAL B C 1
ATOM 3648 O O . VAL B 1 95 ? -5.031 16.828 21.75 1 98.81 95 VAL B O 1
ATOM 3651 N N . ASN B 1 96 ? -4.406 17.109 19.656 1 98.62 96 ASN B N 1
ATOM 3652 C CA . ASN B 1 96 ? -5.02 18.422 19.531 1 98.62 96 ASN B CA 1
ATOM 3653 C C . ASN B 1 96 ? -5.652 18.609 18.156 1 98.62 96 ASN B C 1
ATOM 3655 O O . ASN B 1 96 ? -5.832 19.75 17.703 1 98.62 96 ASN B O 1
ATOM 3659 N N . GLY B 1 97 ? -5.906 17.484 17.484 1 98.5 97 GLY B N 1
ATOM 3660 C CA . GLY B 1 97 ? -6.547 17.453 16.188 1 98.5 97 GLY B CA 1
ATOM 3661 C C . GLY B 1 97 ? -6.832 16.047 15.695 1 98.5 97 GLY B C 1
ATOM 3662 O O . GLY B 1 97 ? -6.77 15.086 16.469 1 98.5 97 GLY B O 1
ATOM 3663 N N . LYS B 1 98 ? -7.238 15.938 14.461 1 98.25 98 LYS B N 1
ATOM 3664 C CA . LYS B 1 98 ? -7.711 14.688 13.875 1 98.25 98 LYS B CA 1
ATOM 3665 C C . LYS B 1 98 ? -6.602 13.641 13.836 1 98.25 98 LYS B C 1
ATOM 3667 O O . LYS B 1 98 ? -6.836 12.469 14.125 1 98.25 98 LYS B O 1
ATOM 3672 N N . PHE B 1 99 ? -5.414 14.023 13.477 1 98.5 99 PHE B N 1
ATOM 3673 C CA . PHE B 1 99 ? -4.359 13.047 13.219 1 98.5 99 PHE B CA 1
ATOM 3674 C C . PHE B 1 99 ? -3.699 12.602 14.516 1 98.5 99 PHE B C 1
ATOM 3676 O O . PHE B 1 99 ? -3.27 11.453 14.633 1 98.5 99 PHE B O 1
ATOM 3683 N N . GLY B 1 100 ? -3.594 13.539 15.461 1 98.69 100 GLY B N 1
ATOM 3684 C CA . GLY B 1 100 ? -3.221 13.078 16.797 1 98.69 100 GLY B CA 1
ATOM 3685 C C . GLY B 1 100 ? -4.18 12.047 17.359 1 98.69 100 GLY B C 1
ATOM 3686 O O . GLY B 1 100 ? -3.752 11.062 17.969 1 98.69 100 GLY B O 1
ATOM 3687 N N . ARG B 1 101 ? -5.465 12.312 17.172 1 98.62 101 ARG B N 1
ATOM 3688 C CA . ARG B 1 101 ? -6.473 11.359 17.625 1 98.62 101 ARG B CA 1
ATOM 3689 C C . ARG B 1 101 ? -6.312 10.016 16.906 1 98.62 101 ARG B C 1
ATOM 3691 O O . ARG B 1 101 ? -6.426 8.961 17.531 1 98.62 101 ARG B O 1
ATOM 3698 N N . ARG B 1 102 ? -6.098 10.031 15.648 1 98.38 102 ARG B N 1
ATOM 3699 C CA . ARG B 1 102 ? -5.871 8.805 14.898 1 98.38 102 ARG B CA 1
ATOM 3700 C C . ARG B 1 102 ? -4.68 8.031 15.453 1 98.38 102 ARG B C 1
ATOM 3702 O O . ARG B 1 102 ? -4.734 6.809 15.586 1 98.38 102 ARG B O 1
ATOM 3709 N N . PHE B 1 103 ? -3.568 8.773 15.688 1 98.75 103 PHE B N 1
ATOM 3710 C CA . PHE B 1 103 ? -2.371 8.133 16.219 1 98.75 103 PHE B CA 1
ATOM 3711 C C . PHE B 1 103 ? -2.672 7.438 17.547 1 98.75 103 PHE B C 1
ATOM 3713 O O . PHE B 1 103 ? -2.24 6.305 17.766 1 98.75 103 PHE B O 1
ATOM 3720 N N . ALA B 1 104 ? -3.451 8.07 18.375 1 98.81 104 ALA B N 1
ATOM 3721 C CA . ALA B 1 104 ? -3.865 7.488 19.656 1 98.81 104 ALA B CA 1
ATOM 3722 C C . ALA B 1 104 ? -4.723 6.246 19.438 1 98.81 104 ALA B C 1
ATOM 3724 O O . ALA B 1 104 ? -4.559 5.238 20.125 1 98.81 104 ALA B O 1
ATOM 3725 N N . ARG B 1 105 ? -5.625 6.301 18.516 1 98.31 105 ARG B N 1
ATOM 3726 C CA . ARG B 1 105 ? -6.504 5.176 18.219 1 98.31 105 ARG B CA 1
ATOM 3727 C C . ARG B 1 105 ? -5.711 3.979 17.703 1 98.31 105 ARG B C 1
ATOM 3729 O O . ARG B 1 105 ? -6.027 2.832 18.031 1 98.31 105 ARG B O 1
ATOM 3736 N N . ILE B 1 106 ? -4.738 4.242 16.875 1 98.06 106 ILE B N 1
ATOM 3737 C CA . ILE B 1 106 ? -3.848 3.186 16.406 1 98.06 106 ILE B CA 1
ATOM 3738 C C . ILE B 1 106 ? -3.15 2.535 17.594 1 98.06 106 ILE B C 1
ATOM 3740 O O . ILE B 1 106 ? -3.115 1.308 17.719 1 98.06 106 ILE B O 1
ATOM 3744 N N . ALA B 1 107 ? -2.625 3.359 18.484 1 98 107 ALA B N 1
ATOM 3745 C CA . ALA B 1 107 ? -1.902 2.854 19.641 1 98 107 ALA B CA 1
ATOM 3746 C C . ALA B 1 107 ? -2.814 2.014 20.531 1 98 107 ALA B C 1
ATOM 3748 O O . ALA B 1 107 ? -2.369 1.046 21.156 1 98 107 ALA B O 1
ATOM 3749 N N . ASP B 1 108 ? -4.152 2.352 20.594 1 96.94 108 ASP B N 1
ATOM 3750 C CA . ASP B 1 108 ? -5.121 1.632 21.422 1 96.94 108 ASP B CA 1
ATOM 3751 C C . ASP B 1 108 ? -5.168 0.153 21.047 1 96.94 108 ASP B C 1
ATOM 3753 O O . ASP B 1 108 ? -5.527 -0.692 21.859 1 96.94 108 ASP B O 1
ATOM 3757 N N . ARG B 1 109 ? -4.809 -0.172 19.797 1 94.44 109 ARG B N 1
ATOM 3758 C CA . ARG B 1 109 ? -4.844 -1.55 19.328 1 94.44 109 ARG B CA 1
ATOM 3759 C C . ARG B 1 109 ? -3.754 -2.389 19.984 1 94.44 109 ARG B C 1
ATOM 3761 O O . ARG B 1 109 ? -3.85 -3.617 20.031 1 94.44 109 ARG B O 1
ATOM 3768 N N . TYR B 1 110 ? -2.74 -1.78 20.562 1 95.56 110 TYR B N 1
ATOM 3769 C CA . TYR B 1 110 ? -1.538 -2.531 20.906 1 95.56 110 TYR B CA 1
ATOM 3770 C C . TYR B 1 110 ? -1.139 -2.293 22.359 1 95.56 110 TYR B C 1
ATOM 3772 O O . TYR B 1 110 ? -0.362 -3.062 22.922 1 95.56 110 TYR B O 1
ATOM 3780 N N . ALA B 1 111 ? -1.657 -1.172 22.953 1 96.69 111 ALA B N 1
ATOM 3781 C CA . ALA B 1 111 ? -1.105 -0.748 24.25 1 96.69 111 ALA B CA 1
ATOM 3782 C C . ALA B 1 111 ? -2.168 -0.063 25.094 1 96.69 111 ALA B C 1
ATOM 3784 O O . ALA B 1 111 ? -3.277 0.2 24.625 1 96.69 111 ALA B O 1
ATOM 3785 N N . ASP B 1 112 ? -1.862 0.079 26.391 1 97.31 112 ASP B N 1
ATOM 3786 C CA . ASP B 1 112 ? -2.602 1.023 27.219 1 97.31 112 ASP B CA 1
ATOM 3787 C C . ASP B 1 112 ? -2.205 2.463 26.906 1 97.31 112 ASP B C 1
ATOM 3789 O O . ASP B 1 112 ? -1.03 2.824 26.984 1 97.31 112 ASP B O 1
ATOM 3793 N N . VAL B 1 113 ? -3.178 3.285 26.562 1 98.38 113 VAL B N 1
ATOM 3794 C CA . VAL B 1 113 ? -2.867 4.602 26.016 1 98.38 113 VAL B CA 1
ATOM 3795 C C . VAL B 1 113 ? -3.354 5.688 26.969 1 98.38 113 VAL B C 1
ATOM 3797 O O . VAL B 1 113 ? -4.523 5.703 27.359 1 98.38 113 VAL B O 1
ATOM 3800 N N . THR B 1 114 ? -2.438 6.531 27.422 1 98.69 114 THR B N 1
ATOM 3801 C CA . THR B 1 114 ? -2.766 7.793 28.078 1 98.69 114 THR B CA 1
ATOM 3802 C C . THR B 1 114 ? -2.77 8.938 27.078 1 98.69 114 THR B C 1
ATOM 3804 O O . THR B 1 114 ? -1.761 9.188 26.406 1 98.69 114 THR B O 1
ATOM 3807 N N . ARG B 1 115 ? -3.871 9.617 26.984 1 98.75 115 ARG B N 1
ATOM 3808 C CA . ARG B 1 115 ? -3.986 10.719 26.047 1 98.75 115 ARG B CA 1
ATOM 3809 C C . ARG B 1 115 ? -3.789 12.062 26.734 1 98.75 115 ARG B C 1
ATOM 3811 O O . ARG B 1 115 ? -4.379 12.312 27.781 1 98.75 115 ARG B O 1
ATOM 3818 N N . VAL B 1 116 ? -2.887 12.859 26.266 1 98.88 116 VAL B N 1
ATOM 3819 C CA . VAL B 1 116 ? -2.85 14.289 26.547 1 98.88 116 VAL B CA 1
ATOM 3820 C C . VAL B 1 116 ? -3.619 15.055 25.484 1 98.88 116 VAL B C 1
ATOM 3822 O O . VAL B 1 116 ? -3.072 15.375 24.422 1 98.88 116 VAL B O 1
ATOM 3825 N N . GLU B 1 117 ? -4.836 15.336 25.766 1 98.62 117 GLU B N 1
ATOM 3826 C CA . GLU B 1 117 ? -5.766 15.836 24.766 1 98.62 117 GLU B CA 1
ATOM 3827 C C . GLU B 1 117 ? -6.281 17.219 25.125 1 98.62 117 GLU B C 1
ATOM 3829 O O . GLU B 1 117 ? -6.578 17.484 26.297 1 98.62 117 GLU B O 1
ATOM 3834 N N . VAL B 1 118 ? -6.289 18.109 24.234 1 98.56 118 VAL B N 1
ATOM 3835 C CA . VAL B 1 118 ? -6.875 19.438 24.391 1 98.56 118 VAL B CA 1
ATOM 3836 C C . VAL B 1 118 ? -7.895 19.672 23.281 1 98.56 118 VAL B C 1
ATOM 3838 O O . VAL B 1 118 ? -8.016 18.859 22.344 1 98.56 118 VAL B O 1
ATOM 3841 N N . GLU B 1 119 ? -8.664 20.75 23.422 1 98.25 119 GLU B N 1
ATOM 3842 C CA . GLU B 1 119 ? -9.594 21.109 22.359 1 98.25 119 GLU B CA 1
ATOM 3843 C C . GLU B 1 119 ? -8.867 21.344 21.047 1 98.25 119 GLU B C 1
ATOM 3845 O O . GLU B 1 119 ? -7.785 21.938 21.016 1 98.25 119 GLU B O 1
ATOM 3850 N N . TRP B 1 120 ? -9.469 20.797 19.922 1 98.5 120 TRP B N 1
ATOM 3851 C CA . TRP B 1 120 ? -8.844 20.969 18.609 1 98.5 120 TRP B CA 1
ATOM 3852 C C . TRP B 1 120 ? -8.562 22.453 18.344 1 98.5 120 TRP B C 1
ATOM 3854 O O . TRP B 1 120 ? -9.445 23.297 18.5 1 98.5 120 TRP B O 1
ATOM 3864 N N . GLY B 1 121 ? -7.34 22.766 17.969 1 97.56 121 GLY B N 1
ATOM 3865 C CA . GLY B 1 121 ? -6.938 24.141 17.688 1 97.56 121 GLY B CA 1
ATOM 3866 C C . GLY B 1 121 ? -6.188 24.781 18.828 1 97.56 121 GLY B C 1
ATOM 3867 O O . GLY B 1 121 ? -5.555 25.828 18.656 1 97.56 121 GLY B O 1
ATOM 3868 N N . GLU B 1 122 ? -6.262 24.156 19.969 1 98.31 122 GLU B N 1
ATOM 3869 C CA . GLU B 1 122 ? -5.52 24.656 21.125 1 98.31 122 GLU B CA 1
ATOM 3870 C C . GLU B 1 122 ? -4.156 23.969 21.25 1 98.31 122 GLU B C 1
ATOM 3872 O O . GLU B 1 122 ? -3.98 22.844 20.781 1 98.31 122 GLU B O 1
ATOM 3877 N N . SER B 1 123 ? -3.191 24.672 21.844 1 98.44 123 SER B N 1
ATOM 3878 C CA . SER B 1 123 ? -1.839 24.141 22.016 1 98.44 123 SER B CA 1
ATOM 3879 C C . SER B 1 123 ? -1.774 23.125 23.141 1 98.44 123 SER B C 1
ATOM 3881 O O . SER B 1 123 ? -2.418 23.312 24.188 1 98.44 123 SER B O 1
ATOM 3883 N N . ILE B 1 124 ? -1.021 22.078 22.938 1 98 124 ILE B N 1
ATOM 3884 C CA . ILE B 1 124 ? -0.771 21.094 23.984 1 98 124 ILE B CA 1
ATOM 3885 C C . ILE B 1 124 ? 0.232 21.672 25 1 98 124 ILE B C 1
ATOM 3887 O O . ILE B 1 124 ? 1.359 22 24.625 1 98 124 ILE B O 1
ATOM 3891 N N . PRO B 1 125 ? -0.186 21.75 26.234 1 97.69 125 PRO B N 1
ATOM 3892 C CA . PRO B 1 125 ? 0.776 22.234 27.219 1 97.69 125 PRO B CA 1
ATOM 3893 C C . PRO B 1 125 ? 1.884 21.234 27.516 1 97.69 125 PRO B C 1
ATOM 3895 O O . PRO B 1 125 ? 1.602 20.062 27.812 1 97.69 125 PRO B O 1
ATOM 3898 N N . VAL B 1 126 ? 3.102 21.672 27.516 1 98.19 126 VAL B N 1
ATOM 3899 C CA . VAL B 1 126 ? 4.246 20.797 27.766 1 98.19 126 VAL B CA 1
ATOM 3900 C C . VAL B 1 126 ? 4.176 20.25 29.188 1 98.19 126 VAL B C 1
ATOM 3902 O O . VAL B 1 126 ? 4.562 19.109 29.422 1 98.19 126 VAL B O 1
ATOM 3905 N N . ASP B 1 127 ? 3.654 21.062 30.141 1 98.12 127 ASP B N 1
ATOM 3906 C CA . ASP B 1 127 ? 3.533 20.625 31.516 1 98.12 127 ASP B CA 1
ATOM 3907 C C . ASP B 1 127 ? 2.615 19.406 31.625 1 98.12 127 ASP B C 1
ATOM 3909 O O . ASP B 1 127 ? 2.846 18.516 32.438 1 98.12 127 ASP B O 1
ATOM 3913 N N . ALA B 1 128 ? 1.558 19.406 30.844 1 98.44 128 ALA B N 1
ATOM 3914 C CA . ALA B 1 128 ? 0.654 18.266 30.828 1 98.44 128 ALA B CA 1
ATOM 3915 C C . ALA B 1 128 ? 1.357 17.016 30.312 1 98.44 128 ALA B C 1
ATOM 3917 O O . ALA B 1 128 ? 1.078 15.906 30.75 1 98.44 128 ALA B O 1
ATOM 3918 N N . VAL B 1 129 ? 2.242 17.188 29.359 1 98.75 129 VAL B N 1
ATOM 3919 C CA . VAL B 1 129 ? 3.037 16.094 28.828 1 98.75 129 VAL B CA 1
ATOM 3920 C C . VAL B 1 129 ? 3.965 15.555 29.906 1 98.75 129 VAL B C 1
ATOM 3922 O O . VAL B 1 129 ? 4.082 14.336 30.094 1 98.75 129 VAL B O 1
ATOM 3925 N N . GLU B 1 130 ? 4.609 16.469 30.625 1 98.69 130 GLU B N 1
ATOM 3926 C CA . GLU B 1 130 ? 5.512 16.094 31.703 1 98.69 130 GLU B CA 1
ATOM 3927 C C . GLU B 1 130 ? 4.789 15.266 32.781 1 98.69 130 GLU B C 1
ATOM 3929 O O . GLU B 1 130 ? 5.367 14.352 33.344 1 98.69 130 GLU B O 1
ATOM 3934 N N . GLU B 1 131 ? 3.6 15.641 33.031 1 98.69 131 GLU B N 1
ATOM 3935 C CA . GLU B 1 131 ? 2.805 14.938 34.031 1 98.69 131 GLU B CA 1
ATOM 3936 C C . GLU B 1 131 ? 2.398 13.555 33.531 1 98.69 131 GLU B C 1
ATOM 3938 O O . GLU B 1 131 ? 2.309 12.609 34.344 1 98.69 131 GLU B O 1
ATOM 3943 N N . ALA B 1 132 ? 2.162 13.383 32.281 1 98.81 132 ALA B N 1
ATOM 3944 C CA . ALA B 1 132 ? 1.614 12.148 31.719 1 98.81 132 ALA B CA 1
ATOM 3945 C C . ALA B 1 132 ? 2.717 11.125 31.453 1 98.81 132 ALA B C 1
ATOM 3947 O O . ALA B 1 132 ? 2.498 9.922 31.578 1 98.81 132 ALA B O 1
ATOM 3948 N N . VAL B 1 133 ? 3.91 11.594 31.062 1 98.81 133 VAL B N 1
ATOM 3949 C CA . VAL B 1 133 ? 5.016 10.703 30.734 1 98.81 133 VAL B CA 1
ATOM 3950 C C . VAL B 1 133 ? 5.758 10.297 32 1 98.81 133 VAL B C 1
ATOM 3952 O O . VAL B 1 133 ? 6.207 11.156 32.75 1 98.81 133 VAL B O 1
ATOM 3955 N N . THR B 1 134 ? 5.848 9.055 32.219 1 98.31 134 THR B N 1
ATOM 3956 C CA . THR B 1 134 ? 6.531 8.5 33.406 1 98.31 134 THR B CA 1
ATOM 3957 C C . THR B 1 134 ? 7.605 7.508 32.969 1 98.31 134 THR B C 1
ATOM 3959 O O . THR B 1 134 ? 7.812 7.277 31.781 1 98.31 134 THR B O 1
ATOM 3962 N N . ASP B 1 135 ? 8.281 6.906 33.938 1 97.69 135 ASP B N 1
ATOM 3963 C CA . ASP B 1 135 ? 9.328 5.93 33.656 1 97.69 135 ASP B CA 1
ATOM 3964 C C . ASP B 1 135 ? 8.734 4.625 33.125 1 97.69 135 ASP B C 1
ATOM 3966 O O . ASP B 1 135 ? 9.453 3.779 32.594 1 97.69 135 ASP B O 1
ATOM 3970 N N . ASP B 1 136 ? 7.41 4.488 33.219 1 96.5 136 ASP B N 1
ATOM 3971 C CA . ASP B 1 136 ? 6.727 3.303 32.719 1 96.5 136 ASP B CA 1
ATOM 3972 C C . ASP B 1 136 ? 6.27 3.504 31.281 1 96.5 136 ASP B C 1
ATOM 3974 O O . ASP B 1 136 ? 5.777 2.57 30.641 1 96.5 136 ASP B O 1
ATOM 3978 N N . THR B 1 137 ? 6.441 4.707 30.766 1 98.25 137 THR B N 1
ATOM 3979 C CA . THR B 1 137 ? 6.031 4.996 29.406 1 98.25 137 THR B CA 1
ATOM 3980 C C . THR B 1 137 ? 7.016 4.395 28.406 1 98.25 137 THR B C 1
ATOM 3982 O O . THR B 1 137 ? 8.219 4.664 28.469 1 98.25 137 THR B O 1
ATOM 3985 N N . ASP B 1 138 ? 6.477 3.57 27.484 1 98.06 138 ASP B N 1
ATOM 3986 C CA . ASP B 1 138 ? 7.316 2.951 26.453 1 98.06 138 ASP B CA 1
ATOM 3987 C C . ASP B 1 138 ? 7.488 3.877 25.25 1 98.06 138 ASP B C 1
ATOM 3989 O O . ASP B 1 138 ? 8.586 3.986 24.703 1 98.06 138 ASP B O 1
ATOM 3993 N N . VAL B 1 139 ? 6.414 4.465 24.828 1 98.75 139 VAL B N 1
ATOM 3994 C CA . VAL B 1 139 ? 6.406 5.246 23.594 1 98.75 139 VAL B CA 1
ATOM 3995 C C . VAL B 1 139 ? 5.617 6.539 23.812 1 98.75 139 VAL B C 1
ATOM 3997 O O . VAL B 1 139 ? 4.582 6.535 24.469 1 98.75 139 VAL B O 1
ATOM 4000 N N . VAL B 1 140 ? 6.074 7.641 23.344 1 98.94 140 VAL B N 1
ATOM 4001 C CA . VAL B 1 140 ? 5.348 8.898 23.172 1 98.94 140 VAL B CA 1
ATOM 4002 C C . VAL B 1 140 ? 5.09 9.148 21.688 1 98.94 140 VAL B C 1
ATOM 4004 O O . VAL B 1 140 ? 6.012 9.094 20.875 1 98.94 140 VAL B O 1
ATOM 4007 N N . THR B 1 141 ? 3.82 9.336 21.312 1 98.94 141 THR B N 1
ATOM 4008 C CA . THR B 1 141 ? 3.486 9.641 19.922 1 98.94 141 THR B CA 1
ATOM 4009 C C . THR B 1 141 ? 3.031 11.086 19.781 1 98.94 141 THR B C 1
ATOM 4011 O O . THR B 1 141 ? 2.344 11.617 20.656 1 98.94 141 THR B O 1
ATOM 4014 N N . MET B 1 142 ? 3.42 11.773 18.703 1 98.88 142 MET B N 1
ATOM 4015 C CA . MET B 1 142 ? 3.039 13.156 18.453 1 98.88 142 MET B CA 1
ATOM 4016 C C . MET B 1 142 ? 2.918 13.422 16.953 1 98.88 142 MET B C 1
ATOM 4018 O O . MET B 1 142 ? 3.686 12.875 16.156 1 98.88 142 MET B O 1
ATOM 4022 N N . VAL B 1 143 ? 1.964 14.148 16.578 1 98.94 143 VAL B N 1
ATOM 4023 C CA . VAL B 1 143 ? 1.911 14.773 15.266 1 98.94 143 VAL B CA 1
ATOM 4024 C C . VAL B 1 143 ? 2.646 16.109 15.297 1 98.94 143 VAL B C 1
ATOM 4026 O O . VAL B 1 143 ? 2.273 17.016 16.047 1 98.94 143 VAL B O 1
ATOM 4029 N N . HIS B 1 144 ? 3.695 16.234 14.531 1 98.88 144 HIS B N 1
ATOM 4030 C CA . HIS B 1 144 ? 4.484 17.453 14.562 1 98.88 144 HIS B CA 1
ATOM 4031 C C . HIS B 1 144 ? 3.682 18.641 14.031 1 98.88 144 HIS B C 1
ATOM 4033 O O . HIS B 1 144 ? 3.533 19.656 14.719 1 98.88 144 HIS B O 1
ATOM 4039 N N . ASN B 1 145 ? 3.205 18.484 12.82 1 98.81 145 ASN B N 1
ATOM 4040 C CA . ASN B 1 145 ? 2.379 19.5 12.156 1 98.81 145 ASN B CA 1
ATOM 4041 C C . ASN B 1 145 ? 0.941 19.016 11.984 1 98.81 145 ASN B C 1
ATOM 4043 O O . ASN B 1 145 ? 0.629 18.297 11.031 1 98.81 145 ASN B O 1
ATOM 4047 N N . GLU B 1 146 ? 0.033 19.391 12.891 1 98.69 146 GLU B N 1
ATOM 4048 C CA . GLU B 1 146 ? -1.366 18.984 12.875 1 98.69 146 GLU B CA 1
ATOM 4049 C C . GLU B 1 146 ? -2.176 19.812 11.883 1 98.69 146 GLU B C 1
ATOM 4051 O O . GLU B 1 146 ? -2.721 20.859 12.234 1 98.69 146 GLU B O 1
ATOM 4056 N N . THR B 1 147 ? -2.357 19.281 10.703 1 97.62 147 THR B N 1
ATOM 4057 C CA . THR B 1 147 ? -2.93 20.047 9.602 1 97.62 147 THR B CA 1
ATOM 4058 C C . THR B 1 147 ? -4.445 20.156 9.75 1 97.62 147 THR B C 1
ATOM 4060 O O . THR B 1 147 ? -5.082 20.969 9.078 1 97.62 147 THR B O 1
ATOM 4063 N N . SER B 1 148 ? -5.043 19.312 10.609 1 98.12 148 SER B N 1
ATOM 4064 C CA . SER B 1 148 ? -6.477 19.469 10.836 1 98.12 148 SER B CA 1
ATOM 4065 C C . SER B 1 148 ? -6.789 20.766 11.562 1 98.12 148 SER B C 1
ATOM 4067 O O . SER B 1 148 ? -7.91 21.281 11.492 1 98.12 148 SER B O 1
ATOM 4069 N N . THR B 1 149 ? -5.754 21.359 12.203 1 98.25 149 THR B N 1
ATOM 4070 C CA . THR B 1 149 ? -6.027 22.547 12.992 1 98.25 149 THR B CA 1
ATOM 4071 C C . THR B 1 149 ? -5.035 23.656 12.664 1 98.25 149 THR B C 1
ATOM 4073 O O . THR B 1 149 ? -5.238 24.812 13.047 1 98.25 149 THR B O 1
ATOM 4076 N N . GLY B 1 150 ? -3.973 23.328 12.008 1 98.5 150 GLY B N 1
ATOM 4077 C CA . GLY B 1 150 ? -3.018 24.344 11.562 1 98.5 150 GLY B CA 1
ATOM 4078 C C . GLY B 1 150 ? -1.966 24.656 12.609 1 98.5 150 GLY B C 1
ATOM 4079 O O . GLY B 1 150 ? -1.422 25.766 12.625 1 98.5 150 GLY B O 1
ATOM 4080 N N . LEU B 1 151 ? -1.687 23.75 13.523 1 98.62 151 LEU B N 1
ATOM 4081 C CA . LEU B 1 151 ? -0.719 24 14.586 1 98.62 151 LEU B CA 1
ATOM 4082 C C . LEU B 1 151 ? 0.542 23.172 14.383 1 98.62 151 LEU B C 1
ATOM 4084 O O . LEU B 1 151 ? 0.466 22.016 13.969 1 98.62 151 LEU B O 1
ATOM 4088 N N . LEU B 1 152 ? 1.674 23.719 14.617 1 98.69 152 LEU B N 1
ATOM 4089 C CA . LEU B 1 152 ? 2.971 23.062 14.703 1 98.69 152 LEU B CA 1
ATOM 4090 C C . LEU B 1 152 ? 3.314 22.734 16.156 1 98.69 152 LEU B C 1
ATOM 4092 O O . LEU B 1 152 ? 3.695 23.625 16.922 1 98.69 152 LEU B O 1
ATOM 4096 N N . ASN B 1 153 ? 3.248 21.484 16.562 1 98.81 153 ASN B N 1
ATOM 4097 C CA . ASN B 1 153 ? 3.389 21.062 17.953 1 98.81 153 ASN B CA 1
ATOM 4098 C C . ASN B 1 153 ? 4.848 21.078 18.406 1 98.81 153 ASN B C 1
ATOM 4100 O O . ASN B 1 153 ? 5.758 20.984 17.578 1 98.81 153 ASN B O 1
ATOM 4104 N N . PRO B 1 154 ? 5.09 21.234 19.672 1 98.5 154 PRO B N 1
ATOM 4105 C CA . PRO B 1 154 ? 6.441 21.484 20.188 1 98.5 154 PRO B CA 1
ATOM 4106 C C . PRO B 1 154 ? 7.266 20.203 20.328 1 98.5 154 PRO B C 1
ATOM 4108 O O . PRO B 1 154 ? 7.586 19.797 21.453 1 98.5 154 PRO B O 1
ATOM 4111 N N . ALA B 1 155 ? 7.73 19.656 19.25 1 98.81 155 ALA B N 1
ATOM 4112 C CA . ALA B 1 155 ? 8.438 18.391 19.188 1 98.81 155 ALA B CA 1
ATOM 4113 C C . ALA B 1 155 ? 9.695 18.406 20.047 1 98.81 155 ALA B C 1
ATOM 4115 O O . ALA B 1 155 ? 10.023 17.422 20.719 1 98.81 155 ALA B O 1
ATOM 4116 N N . GLU B 1 156 ? 10.422 19.547 20.016 1 98.69 156 GLU B N 1
ATOM 4117 C CA . GLU B 1 156 ? 11.656 19.641 20.797 1 98.69 156 GLU B CA 1
ATOM 4118 C C . GLU B 1 156 ? 11.383 19.438 22.281 1 98.69 156 GLU B C 1
ATOM 4120 O O . GLU B 1 156 ? 12.039 18.625 22.938 1 98.69 156 GLU B O 1
ATOM 4125 N N . ALA B 1 157 ? 10.438 20.188 22.812 1 98.81 157 ALA B N 1
ATOM 4126 C CA . ALA B 1 157 ? 10.117 20.109 24.234 1 98.81 157 ALA B CA 1
ATOM 4127 C C . ALA B 1 157 ? 9.602 18.719 24.609 1 98.81 157 ALA B C 1
ATOM 4129 O O . ALA B 1 157 ? 9.961 18.172 25.656 1 98.81 157 ALA B O 1
ATOM 4130 N N . VAL B 1 158 ? 8.734 18.156 23.797 1 98.88 158 VAL B N 1
ATOM 4131 C CA . VAL B 1 158 ? 8.172 16.828 24.062 1 98.88 158 VAL B CA 1
ATOM 4132 C C . VAL B 1 158 ? 9.273 15.773 24 1 98.88 158 VAL B C 1
ATOM 4134 O O . VAL B 1 158 ? 9.281 14.836 24.797 1 98.88 158 VAL B O 1
ATOM 4137 N N . GLY B 1 159 ? 10.164 15.898 23 1 98.88 159 GLY B N 1
ATOM 4138 C CA . GLY B 1 159 ? 11.297 14.984 22.906 1 98.88 159 GLY B CA 1
ATOM 4139 C C . GLY B 1 159 ? 12.164 14.969 24.156 1 98.88 159 GLY B C 1
ATOM 4140 O O . GLY B 1 159 ? 12.68 13.922 24.547 1 98.88 159 GLY B O 1
ATOM 4141 N N . GLU B 1 160 ? 12.367 16.141 24.734 1 98.81 160 GLU B N 1
ATOM 4142 C CA . GLU B 1 160 ? 13.125 16.234 25.969 1 98.81 160 GLU B CA 1
ATOM 4143 C C . GLU B 1 160 ? 12.445 15.453 27.094 1 98.81 160 GLU B C 1
ATOM 4145 O O . GLU B 1 160 ? 13.109 14.766 27.875 1 98.81 160 GLU B O 1
ATOM 4150 N N . VAL B 1 161 ? 11.117 15.609 27.188 1 98.88 161 VAL B N 1
ATOM 4151 C CA . VAL B 1 161 ? 10.359 14.883 28.203 1 98.88 161 VAL B CA 1
ATOM 4152 C C . VAL B 1 161 ? 10.492 13.383 27.984 1 98.88 161 VAL B C 1
ATOM 4154 O O . VAL B 1 161 ? 10.711 12.625 28.922 1 98.88 161 VAL B O 1
ATOM 4157 N N . ALA B 1 162 ? 10.328 12.891 26.734 1 98.88 162 ALA B N 1
ATOM 4158 C CA . ALA B 1 162 ? 10.453 11.477 26.406 1 98.88 162 ALA B CA 1
ATOM 4159 C C . ALA B 1 162 ? 11.828 10.938 26.797 1 98.88 162 ALA B C 1
ATOM 4161 O O . ALA B 1 162 ? 11.938 9.875 27.406 1 98.88 162 ALA B O 1
ATOM 4162 N N . LYS B 1 163 ? 12.859 11.703 26.438 1 98.62 163 LYS B N 1
ATOM 4163 C CA . LYS B 1 163 ? 14.234 11.305 26.719 1 98.62 163 LYS B CA 1
ATOM 4164 C C . LYS B 1 163 ? 14.469 11.18 28.219 1 98.62 163 LYS B C 1
ATOM 4166 O O . LYS B 1 163 ? 15.117 10.234 28.688 1 98.62 163 LYS B O 1
ATOM 4171 N N . ALA B 1 164 ? 13.961 12.148 28.938 1 98.56 164 ALA B N 1
ATOM 4172 C CA . ALA B 1 164 ? 14.156 12.172 30.375 1 98.56 164 ALA B CA 1
ATOM 4173 C C . ALA B 1 164 ? 13.602 10.906 31.031 1 98.56 164 ALA B C 1
ATOM 4175 O O . ALA B 1 164 ? 14.078 10.484 32.094 1 98.56 164 ALA B O 1
ATOM 4176 N N . HIS B 1 165 ? 12.664 10.242 30.422 1 98.56 165 HIS B N 1
ATOM 4177 C CA . HIS B 1 165 ? 12.016 9.062 31 1 98.56 165 HIS B CA 1
ATOM 4178 C C . HIS B 1 165 ? 12.344 7.809 30.203 1 98.56 165 HIS B C 1
ATOM 4180 O O . HIS B 1 165 ? 11.695 6.777 30.375 1 98.56 165 HIS B O 1
ATOM 4186 N N . ASP B 1 166 ? 13.242 7.91 29.219 1 98.06 166 ASP B N 1
ATOM 4187 C CA . ASP B 1 166 ? 13.719 6.816 28.375 1 98.06 166 ASP B CA 1
ATOM 4188 C C . ASP B 1 166 ? 12.586 6.23 27.531 1 98.06 166 ASP B C 1
ATOM 4190 O O . ASP B 1 166 ? 12.547 5.023 27.297 1 98.06 166 ASP B O 1
ATOM 4194 N N . ALA B 1 167 ? 11.586 7.012 27.281 1 98.5 167 ALA B N 1
ATOM 4195 C CA . ALA B 1 167 ? 10.523 6.621 26.359 1 98.5 167 ALA B CA 1
ATOM 4196 C C . ALA B 1 167 ? 10.945 6.836 24.906 1 98.5 167 ALA B C 1
ATOM 4198 O O . ALA B 1 167 ? 11.641 7.809 24.594 1 98.5 167 ALA B O 1
ATOM 4199 N N . THR B 1 168 ? 10.617 5.91 24 1 98.62 168 THR B N 1
ATOM 4200 C CA . THR B 1 168 ? 10.852 6.133 22.578 1 98.62 168 THR B CA 1
ATOM 4201 C C . THR B 1 168 ? 9.914 7.207 22.031 1 98.62 168 THR B C 1
ATOM 4203 O O . THR B 1 168 ? 8.734 7.246 22.406 1 98.62 168 THR B O 1
ATOM 4206 N N . PHE B 1 169 ? 10.414 8.086 21.25 1 98.94 169 PHE B N 1
ATOM 4207 C CA . PHE B 1 169 ? 9.641 9.195 20.703 1 98.94 169 PHE B CA 1
ATOM 4208 C C . PHE B 1 169 ? 9.352 8.977 19.219 1 98.94 169 PHE B C 1
ATOM 4210 O O . PHE B 1 169 ? 10.266 9.023 18.391 1 98.94 169 PHE B O 1
ATOM 4217 N N . VAL B 1 170 ? 8.086 8.711 18.875 1 98.94 170 VAL B N 1
ATOM 4218 C CA . VAL B 1 170 ? 7.629 8.492 17.5 1 98.94 170 VAL B CA 1
ATOM 4219 C C . VAL B 1 170 ? 6.844 9.711 17.016 1 98.94 170 VAL B C 1
ATOM 4221 O O . VAL B 1 170 ? 5.82 10.07 17.609 1 98.94 170 VAL B O 1
ATOM 4224 N N . VAL B 1 171 ? 7.281 10.289 15.906 1 98.94 171 VAL B N 1
ATOM 4225 C CA . VAL B 1 171 ? 6.703 11.562 15.492 1 98.94 171 VAL B CA 1
ATOM 4226 C C . VAL B 1 171 ? 6.188 11.453 14.055 1 98.94 171 VAL B C 1
ATOM 4228 O O . VAL B 1 171 ? 6.918 11.031 13.156 1 98.94 171 VAL B O 1
ATOM 4231 N N . ASP B 1 172 ? 4.918 11.758 13.914 1 98.94 172 ASP B N 1
ATOM 4232 C CA . ASP B 1 172 ? 4.32 11.953 12.594 1 98.94 172 ASP B CA 1
ATOM 4233 C C . ASP B 1 172 ? 4.758 13.289 11.984 1 98.94 172 ASP B C 1
ATOM 4235 O O . ASP B 1 172 ? 4.332 14.352 12.438 1 98.94 172 ASP B O 1
ATOM 4239 N N . GLY B 1 173 ? 5.586 13.227 10.938 1 98.88 173 GLY B N 1
ATOM 4240 C CA . GLY B 1 173 ? 6.035 14.398 10.203 1 98.88 173 GLY B CA 1
ATOM 4241 C C . GLY B 1 173 ? 5.488 14.469 8.797 1 98.88 173 GLY B C 1
ATOM 4242 O O . GLY B 1 173 ? 6.156 14.961 7.883 1 98.88 173 GLY B O 1
ATOM 4243 N N . VAL B 1 174 ? 4.324 13.969 8.531 1 98.69 174 VAL B N 1
ATOM 4244 C CA . VAL B 1 174 ? 3.693 13.789 7.227 1 98.69 174 VAL B CA 1
ATOM 4245 C C . VAL B 1 174 ? 3.621 15.125 6.5 1 98.69 174 VAL B C 1
ATOM 4247 O O . VAL B 1 174 ? 3.824 15.195 5.285 1 98.69 174 VAL B O 1
ATOM 4250 N N . THR B 1 175 ? 3.357 16.203 7.246 1 98.69 175 THR B N 1
ATOM 4251 C CA . THR B 1 175 ? 3.137 17.484 6.598 1 98.69 175 THR B CA 1
ATOM 4252 C C . THR B 1 175 ? 4.215 18.484 7 1 98.69 175 THR B C 1
ATOM 4254 O O . THR B 1 175 ? 4.074 19.688 6.77 1 98.69 175 THR B O 1
ATOM 4257 N N . SER B 1 176 ? 5.27 18.078 7.707 1 98.62 176 SER B N 1
ATOM 4258 C CA . SER B 1 176 ? 6.418 18.922 8.023 1 98.62 176 SER B CA 1
ATOM 4259 C C . SER B 1 176 ? 7.676 18.438 7.309 1 98.62 176 SER B C 1
ATOM 4261 O O . SER B 1 176 ? 8.414 19.234 6.738 1 98.62 176 SER B O 1
ATOM 4263 N N . ILE B 1 177 ? 7.934 17.125 7.309 1 98.56 177 ILE B N 1
ATOM 4264 C CA . ILE B 1 177 ? 9.109 16.578 6.648 1 98.56 177 ILE B CA 1
ATOM 4265 C C . ILE B 1 177 ? 9 16.781 5.141 1 98.56 177 ILE B C 1
ATOM 4267 O O . ILE B 1 177 ? 8.039 16.344 4.512 1 98.56 177 ILE B O 1
ATOM 4271 N N . GLY B 1 178 ? 9.945 17.406 4.562 1 98.06 178 GLY B N 1
ATOM 4272 C CA . GLY B 1 178 ? 9.906 17.766 3.156 1 98.06 178 GLY B CA 1
ATOM 4273 C C . GLY B 1 178 ? 9.344 19.156 2.91 1 98.06 178 GLY B C 1
ATOM 4274 O O . GLY B 1 178 ? 9.375 19.656 1.785 1 98.06 178 GLY B O 1
ATOM 4275 N N . GLY B 1 179 ? 8.812 19.844 4.008 1 98.44 179 GLY B N 1
ATOM 4276 C CA . GLY B 1 179 ? 8.203 21.141 3.83 1 98.44 179 GLY B CA 1
ATOM 4277 C C . GLY B 1 179 ? 8.625 22.156 4.883 1 98.44 179 GLY B C 1
ATOM 4278 O O . GLY B 1 179 ? 8.477 23.359 4.688 1 98.44 179 GLY B O 1
ATOM 4279 N N . ASP B 1 180 ? 9.117 21.672 6.008 1 98.62 180 ASP B N 1
ATOM 4280 C CA . ASP B 1 180 ? 9.539 22.516 7.121 1 98.62 180 ASP B CA 1
ATOM 4281 C C . ASP B 1 180 ? 10.68 21.875 7.906 1 98.62 180 ASP B C 1
ATOM 4283 O O . ASP B 1 180 ? 11.219 20.844 7.492 1 98.62 180 ASP B O 1
ATOM 4287 N N . GLU B 1 181 ? 11.117 22.578 9 1 98.5 181 GLU B N 1
ATOM 4288 C CA . GLU B 1 181 ? 12.164 22.031 9.859 1 98.5 181 GLU B CA 1
ATOM 4289 C C . GLU B 1 181 ? 11.695 20.781 10.586 1 98.5 181 GLU B C 1
ATOM 4291 O O . GLU B 1 181 ? 10.547 20.703 11.016 1 98.5 181 GLU B O 1
ATOM 4296 N N . PHE B 1 182 ? 12.516 19.828 10.703 1 98.75 182 PHE B N 1
ATOM 4297 C CA . PHE B 1 182 ? 12.336 18.594 11.453 1 98.75 182 PHE B CA 1
ATOM 4298 C C . PHE B 1 182 ? 13.68 18.047 11.922 1 98.75 182 PHE B C 1
ATOM 4300 O O . PHE B 1 182 ? 14.477 17.562 11.109 1 98.75 182 PHE B O 1
ATOM 4307 N N . LYS B 1 183 ? 13.961 18.109 13.18 1 98.62 183 LYS B N 1
ATOM 4308 C CA . LYS B 1 183 ? 15.297 17.781 13.68 1 98.62 183 LYS B CA 1
ATOM 4309 C C . LYS B 1 183 ? 15.289 16.484 14.461 1 98.62 183 LYS B C 1
ATOM 4311 O O . LYS B 1 183 ? 14.852 16.438 15.617 1 98.62 183 LYS B O 1
ATOM 4316 N N . ILE B 1 184 ? 15.852 15.477 13.914 1 98.5 184 ILE B N 1
ATOM 4317 C CA . ILE B 1 184 ? 15.773 14.117 14.445 1 98.5 184 ILE B CA 1
ATOM 4318 C C . ILE B 1 184 ? 16.5 14.039 15.789 1 98.5 184 ILE B C 1
ATOM 4320 O O . ILE B 1 184 ? 15.867 13.906 16.844 1 98.5 184 ILE B O 1
ATOM 4324 N N . ASP B 1 185 ? 17.797 14.25 15.828 1 98.06 185 ASP B N 1
ATOM 4325 C CA . ASP B 1 185 ? 18.578 14.086 17.047 1 98.06 185 ASP B CA 1
ATOM 4326 C C . ASP B 1 185 ? 18.328 15.219 18.031 1 98.06 185 ASP B C 1
ATOM 4328 O O . ASP B 1 185 ? 18.188 14.984 19.234 1 98.06 185 ASP B O 1
ATOM 4332 N N . ASP B 1 186 ? 18.203 16.453 17.5 1 98.19 186 ASP B N 1
ATOM 4333 C CA . ASP B 1 186 ? 18 17.609 18.359 1 98.19 186 ASP B CA 1
ATOM 4334 C C . ASP B 1 186 ? 16.672 17.5 19.109 1 98.19 186 ASP B C 1
ATOM 4336 O O . ASP B 1 186 ? 16.547 18.016 20.219 1 98.19 186 ASP B O 1
ATOM 4340 N N . TRP B 1 187 ? 15.695 16.812 18.547 1 98.81 187 TRP B N 1
ATOM 4341 C CA . TRP B 1 187 ? 14.383 16.672 19.172 1 98.81 187 TRP B CA 1
ATOM 4342 C C . TRP B 1 187 ? 14.227 15.297 19.812 1 98.81 187 TRP B C 1
ATOM 4344 O O . TRP B 1 187 ? 13.141 14.938 20.266 1 98.81 187 TRP B O 1
ATOM 4354 N N . ASN B 1 188 ? 15.258 14.484 19.812 1 98.62 188 ASN B N 1
ATOM 4355 C CA . ASN B 1 188 ? 15.266 13.141 20.391 1 98.62 188 ASN B CA 1
ATOM 4356 C C . ASN B 1 188 ? 14.234 12.242 19.719 1 98.62 188 ASN B C 1
ATOM 4358 O O . ASN B 1 188 ? 13.586 11.43 20.391 1 98.62 188 ASN B O 1
ATOM 4362 N N . VAL B 1 189 ? 14.016 12.438 18.453 1 98.88 189 VAL B N 1
ATOM 4363 C CA . VAL B 1 189 ? 13.078 11.602 17.703 1 98.88 189 VAL B CA 1
ATOM 4364 C C . VAL B 1 189 ? 13.719 10.242 17.406 1 98.88 189 VAL B C 1
ATOM 4366 O O . VAL B 1 189 ? 14.844 10.172 16.922 1 98.88 189 VAL B O 1
ATOM 4369 N N . ASP B 1 190 ? 13.047 9.172 17.672 1 98.88 190 ASP B N 1
ATOM 4370 C CA . ASP B 1 190 ? 13.555 7.828 17.422 1 98.88 190 ASP B CA 1
ATOM 4371 C C . ASP B 1 190 ? 13.047 7.293 16.078 1 98.88 190 ASP B C 1
ATOM 4373 O O . ASP B 1 190 ? 13.773 6.605 15.367 1 98.88 190 ASP B O 1
ATOM 4377 N N . ILE B 1 191 ? 11.773 7.523 15.781 1 98.94 191 ILE B N 1
ATOM 4378 C CA . ILE B 1 191 ? 11.156 7.168 14.508 1 98.94 191 ILE B CA 1
ATOM 4379 C C . ILE B 1 191 ? 10.359 8.352 13.969 1 98.94 191 ILE B C 1
ATOM 4381 O O . ILE B 1 191 ? 9.57 8.953 14.695 1 98.94 191 ILE B O 1
ATOM 4385 N N . ALA B 1 192 ? 10.633 8.727 12.766 1 98.94 192 ALA B N 1
ATOM 4386 C CA . ALA B 1 192 ? 9.898 9.766 12.055 1 98.94 192 ALA B CA 1
ATOM 4387 C C . ALA B 1 192 ? 9.133 9.188 10.867 1 98.94 192 ALA B C 1
ATOM 4389 O O . ALA B 1 192 ? 9.656 8.336 10.141 1 98.94 192 ALA B O 1
ATOM 4390 N N . ILE B 1 193 ? 7.91 9.594 10.672 1 98.94 193 ILE B N 1
ATOM 4391 C CA . ILE B 1 193 ? 7.059 9.055 9.617 1 98.94 193 ILE B CA 1
ATOM 4392 C C . ILE B 1 193 ? 6.633 10.18 8.68 1 98.94 193 ILE B C 1
ATOM 4394 O O . ILE B 1 193 ? 6.324 11.289 9.125 1 98.94 193 ILE B O 1
ATOM 4398 N N . THR B 1 194 ? 6.598 9.961 7.453 1 98.81 194 THR B N 1
ATOM 4399 C CA . THR B 1 194 ? 6.039 10.898 6.484 1 98.81 194 THR B CA 1
ATOM 4400 C C . THR B 1 194 ? 5.297 10.164 5.379 1 98.81 194 THR B C 1
ATOM 4402 O O . THR B 1 194 ? 5.18 8.938 5.414 1 98.81 194 THR B O 1
ATOM 4405 N N . ASP B 1 195 ? 4.641 10.875 4.531 1 98.5 195 ASP B N 1
ATOM 4406 C CA . ASP B 1 195 ? 3.787 10.336 3.477 1 98.5 195 ASP B CA 1
ATOM 4407 C C . ASP B 1 195 ? 4.113 10.977 2.129 1 98.5 195 ASP B C 1
ATOM 4409 O O . ASP B 1 195 ? 4.473 12.148 2.064 1 98.5 195 ASP B O 1
ATOM 4413 N N . SER B 1 196 ? 3.932 10.25 1.071 1 98.25 196 SER B N 1
ATOM 4414 C CA . SER B 1 196 ? 4.355 10.688 -0.255 1 98.25 196 SER B CA 1
ATOM 4415 C C . SER B 1 196 ? 3.527 11.875 -0.74 1 98.25 196 SER B C 1
ATOM 4417 O O . SER B 1 196 ? 4.062 12.812 -1.335 1 98.25 196 SER B O 1
ATOM 4419 N N . GLN B 1 197 ? 2.271 11.938 -0.481 1 96.62 197 GLN B N 1
ATOM 4420 C CA . GLN B 1 197 ? 1.343 12.781 -1.225 1 96.62 197 GLN B CA 1
ATOM 4421 C C . GLN B 1 197 ? 1.168 14.141 -0.547 1 96.62 197 GLN B C 1
ATOM 4423 O O . GLN B 1 197 ? 0.234 14.875 -0.861 1 96.62 197 GLN B O 1
ATOM 4428 N N . LYS B 1 198 ? 1.915 14.414 0.398 1 97.88 198 LYS B N 1
ATOM 4429 C CA . LYS B 1 198 ? 1.854 15.672 1.138 1 97.88 198 LYS B CA 1
ATOM 4430 C C . LYS B 1 198 ? 3.066 16.547 0.833 1 97.88 198 LYS B C 1
ATOM 4432 O O . LYS B 1 198 ? 3.264 16.969 -0.308 1 97.88 198 LYS B O 1
ATOM 4437 N N . ALA B 1 199 ? 3.953 16.75 1.86 1 98.31 199 ALA B N 1
ATOM 4438 C CA . ALA B 1 199 ? 5.094 17.641 1.707 1 98.31 199 ALA B CA 1
ATOM 4439 C C . ALA B 1 199 ? 6.102 17.078 0.706 1 98.31 199 ALA B C 1
ATOM 4441 O O . ALA B 1 199 ? 6.875 17.844 0.108 1 98.31 199 ALA B O 1
ATOM 4442 N N . LEU B 1 200 ? 6.098 15.773 0.421 1 98.56 200 LEU B N 1
ATOM 4443 C CA . LEU B 1 200 ? 7.047 15.18 -0.509 1 98.56 200 LEU B CA 1
ATOM 4444 C C . LEU B 1 200 ? 6.594 15.375 -1.952 1 98.56 200 LEU B C 1
ATOM 4446 O O . LEU B 1 200 ? 7.371 15.172 -2.887 1 98.56 200 LEU B O 1
ATOM 4450 N N . ALA B 1 201 ? 5.328 15.727 -2.123 1 97.38 201 ALA B N 1
ATOM 4451 C CA . ALA B 1 201 ? 4.793 16.078 -3.436 1 97.38 201 ALA B CA 1
ATOM 4452 C C . ALA B 1 201 ? 4.945 14.922 -4.418 1 97.38 201 ALA B C 1
ATOM 4454 O O . ALA B 1 201 ? 5.391 15.117 -5.551 1 97.38 201 ALA B O 1
ATOM 4455 N N . ALA B 1 202 ? 4.707 13.742 -4.02 1 97.62 202 ALA B N 1
ATOM 4456 C CA . ALA B 1 202 ? 4.602 12.531 -4.828 1 97.62 202 ALA B CA 1
ATOM 4457 C C . ALA B 1 202 ? 3.176 11.984 -4.805 1 97.62 202 ALA B C 1
ATOM 4459 O O . ALA B 1 202 ? 2.334 12.453 -4.035 1 97.62 202 ALA B O 1
ATOM 4460 N N . PRO B 1 203 ? 2.809 11.109 -5.695 1 96.19 203 PRO B N 1
ATOM 4461 C CA . PRO B 1 203 ? 1.453 10.555 -5.691 1 96.19 203 PRO B CA 1
ATOM 4462 C C . PRO B 1 203 ? 1.143 9.766 -4.422 1 96.19 203 PRO B C 1
ATOM 4464 O O . PRO B 1 203 ? 2.053 9.219 -3.791 1 96.19 203 PRO B O 1
ATOM 4467 N N . PRO B 1 204 ? -0.141 9.695 -4.055 1 96.56 204 PRO B N 1
ATOM 4468 C CA . PRO B 1 204 ? -0.524 8.953 -2.855 1 96.56 204 PRO B CA 1
ATOM 4469 C C . PRO B 1 204 ? -0.334 7.441 -3.014 1 96.56 204 PRO B C 1
ATOM 4471 O O . PRO B 1 204 ? -0.411 6.922 -4.129 1 96.56 204 PRO B O 1
ATOM 4474 N N . GLY B 1 205 ? -0.107 6.73 -1.862 1 97.19 205 GLY B N 1
ATOM 4475 C CA . GLY B 1 205 ? -0.107 5.277 -1.876 1 97.19 205 GLY B CA 1
ATOM 4476 C C . GLY B 1 205 ? 1.093 4.672 -1.171 1 97.19 205 GLY B C 1
ATOM 4477 O O . GLY B 1 205 ? 1.091 3.486 -0.838 1 97.19 205 GLY B O 1
ATOM 4478 N N . VAL B 1 206 ? 2.129 5.48 -0.97 1 98.44 206 VAL B N 1
ATOM 4479 C CA . VAL B 1 206 ? 3.311 5 -0.263 1 98.44 206 VAL B CA 1
ATOM 4480 C C . VAL B 1 206 ? 3.689 5.98 0.843 1 98.44 206 VAL B C 1
ATOM 4482 O O . VAL B 1 206 ? 3.213 7.121 0.859 1 98.44 206 VAL B O 1
ATOM 4485 N N . SER B 1 207 ? 4.418 5.547 1.787 1 98.75 207 SER B N 1
ATOM 4486 C CA . SER B 1 207 ? 4.914 6.363 2.889 1 98.75 207 SER B CA 1
ATOM 4487 C C . SER B 1 207 ? 6.379 6.062 3.188 1 98.75 207 SER B C 1
ATOM 4489 O O . SER B 1 207 ? 6.965 5.156 2.59 1 98.75 207 SER B O 1
ATOM 4491 N N . ALA B 1 208 ? 7 6.852 3.967 1 98.88 208 ALA B N 1
ATOM 4492 C CA . ALA B 1 208 ? 8.398 6.668 4.344 1 98.88 208 ALA B CA 1
ATOM 4493 C C . ALA B 1 208 ? 8.594 6.84 5.848 1 98.88 208 ALA B C 1
ATOM 4495 O O . ALA B 1 208 ? 7.758 7.461 6.516 1 98.88 208 ALA B O 1
ATOM 4496 N N . MET B 1 209 ? 9.609 6.238 6.332 1 98.88 209 MET B N 1
ATOM 4497 C CA . MET B 1 209 ? 9.945 6.227 7.754 1 98.88 209 MET B CA 1
ATOM 4498 C C . MET B 1 209 ? 11.453 6.309 7.957 1 98.88 209 MET B C 1
ATOM 4500 O O . MET B 1 209 ? 12.219 5.688 7.215 1 98.88 209 MET B O 1
ATOM 4504 N N . TYR B 1 210 ? 11.891 7.125 8.82 1 98.88 210 TYR B N 1
ATOM 4505 C CA . TYR B 1 210 ? 13.289 7.125 9.242 1 98.88 210 TYR B CA 1
ATOM 4506 C C . TYR B 1 210 ? 13.438 6.469 10.609 1 98.88 210 TYR B C 1
ATOM 4508 O O . TYR B 1 210 ? 12.797 6.883 11.578 1 98.88 210 TYR B O 1
ATOM 4516 N N . VAL B 1 211 ? 14.195 5.426 10.711 1 98.88 211 VAL B N 1
ATOM 4517 C CA . VAL B 1 211 ? 14.477 4.707 11.945 1 98.88 211 VAL B CA 1
ATOM 4518 C C . VAL B 1 211 ? 15.906 4.992 12.398 1 98.88 211 VAL B C 1
ATOM 4520 O O . VAL B 1 211 ? 16.859 4.652 11.695 1 98.88 211 VAL B O 1
ATOM 4523 N N . THR B 1 212 ? 16.047 5.609 13.562 1 98.62 212 THR B N 1
ATOM 4524 C CA . THR B 1 212 ? 17.375 5.91 14.062 1 98.62 212 THR B CA 1
ATOM 4525 C C . THR B 1 212 ? 18.078 4.641 14.539 1 98.62 212 THR B C 1
ATOM 4527 O O . THR B 1 212 ? 17.422 3.664 14.906 1 98.62 212 THR B O 1
ATOM 4530 N N . GLU B 1 213 ? 19.359 4.672 14.516 1 97.81 213 GLU B N 1
ATOM 4531 C CA . GLU B 1 213 ? 20.141 3.523 14.961 1 97.81 213 GLU B CA 1
ATOM 4532 C C . GLU B 1 213 ? 19.859 3.203 16.422 1 97.81 213 GLU B C 1
ATOM 4534 O O . GLU B 1 213 ? 19.797 2.033 16.812 1 97.81 213 GLU B O 1
ATOM 4539 N N . ARG B 1 214 ? 19.641 4.184 17.266 1 97 214 ARG B N 1
ATOM 4540 C CA . ARG B 1 214 ? 19.547 4.016 18.719 1 97 214 ARG B CA 1
ATOM 4541 C C . ARG B 1 214 ? 18.266 3.281 19.094 1 97 214 ARG B C 1
ATOM 4543 O O . ARG B 1 214 ? 18.156 2.723 20.188 1 97 214 ARG B O 1
ATOM 4550 N N . VAL B 1 215 ? 17.234 3.285 18.219 1 98.06 215 VAL B N 1
ATOM 4551 C CA . VAL B 1 215 ? 15.961 2.67 18.609 1 98.06 215 VAL B CA 1
ATOM 4552 C C . VAL B 1 215 ? 15.906 1.232 18.094 1 98.06 215 VAL B C 1
ATOM 4554 O O . VAL B 1 215 ? 15.055 0.447 18.516 1 98.06 215 VAL B O 1
ATOM 4557 N N . LYS B 1 216 ? 16.781 0.787 17.219 1 97.25 216 LYS B N 1
ATOM 4558 C CA . LYS B 1 216 ? 16.719 -0.489 16.516 1 97.25 216 LYS B CA 1
ATOM 4559 C C . LYS B 1 216 ? 16.656 -1.658 17.5 1 97.25 216 LYS B C 1
ATOM 4561 O O . LYS B 1 216 ? 15.961 -2.643 17.25 1 97.25 216 LYS B O 1
ATOM 4566 N N . ASP B 1 217 ? 17.391 -1.541 18.594 1 96.25 217 ASP B N 1
ATOM 4567 C CA . ASP B 1 217 ? 17.453 -2.633 19.562 1 96.25 217 ASP B CA 1
ATOM 4568 C C . ASP B 1 217 ? 16.125 -2.789 20.297 1 96.25 217 ASP B C 1
ATOM 4570 O O . ASP B 1 217 ? 15.891 -3.811 20.938 1 96.25 217 ASP B O 1
ATOM 4574 N N . ARG B 1 218 ? 15.297 -1.78 20.25 1 96.38 218 ARG B N 1
ATOM 4575 C CA . ARG B 1 218 ? 14.008 -1.823 20.938 1 96.38 218 ARG B CA 1
ATOM 4576 C C . ARG B 1 218 ? 12.914 -2.352 20.016 1 96.38 218 ARG B C 1
ATOM 4578 O O . ARG B 1 218 ? 11.797 -2.627 20.453 1 96.38 218 ARG B O 1
ATOM 4585 N N . ILE B 1 219 ? 13.195 -2.502 18.734 1 97.88 219 ILE B N 1
ATOM 4586 C CA . ILE B 1 219 ? 12.234 -2.951 17.734 1 97.88 219 ILE B CA 1
ATOM 4587 C C . ILE B 1 219 ? 12.023 -4.461 17.859 1 97.88 219 ILE B C 1
ATOM 4589 O O . ILE B 1 219 ? 12.992 -5.219 17.922 1 97.88 219 ILE B O 1
ATOM 4593 N N . ASP B 1 220 ? 10.828 -4.879 17.953 1 97.19 220 ASP B N 1
ATOM 4594 C CA . ASP B 1 220 ? 10.445 -6.289 17.938 1 97.19 220 ASP B CA 1
ATOM 4595 C C . ASP B 1 220 ? 9.484 -6.59 16.781 1 97.19 220 ASP B C 1
ATOM 4597 O O . ASP B 1 220 ? 8.266 -6.566 16.969 1 97.19 220 ASP B O 1
ATOM 4601 N N . GLY B 1 221 ? 10.031 -7 15.664 1 96.62 221 GLY B N 1
ATOM 4602 C CA . GLY B 1 221 ? 9.242 -7.262 14.469 1 96.62 221 GLY B CA 1
ATOM 4603 C C . GLY B 1 221 ? 8.266 -8.406 14.648 1 96.62 221 GLY B C 1
ATOM 4604 O O . GLY B 1 221 ? 7.191 -8.406 14.031 1 96.62 221 GLY B O 1
ATOM 4605 N N . GLU B 1 222 ? 8.539 -9.367 15.43 1 94.44 222 GLU B N 1
ATOM 4606 C CA . GLU B 1 222 ? 7.695 -10.547 15.625 1 94.44 222 GLU B CA 1
ATOM 4607 C C . GLU B 1 222 ? 6.418 -10.195 16.375 1 94.44 222 GLU B C 1
ATOM 4609 O O . GLU B 1 222 ? 5.418 -10.906 16.281 1 94.44 222 GLU B O 1
ATOM 4614 N N . ALA B 1 223 ? 6.445 -9.055 17.109 1 93.31 223 ALA B N 1
ATOM 4615 C CA . ALA B 1 223 ? 5.285 -8.625 17.891 1 93.31 223 ALA B CA 1
ATOM 4616 C C . ALA B 1 223 ? 4.336 -7.793 17.031 1 93.31 223 ALA B C 1
ATOM 4618 O O . ALA B 1 223 ? 3.191 -7.543 17.422 1 93.31 223 ALA B O 1
ATOM 4619 N N . ALA B 1 224 ? 4.762 -7.355 15.883 1 95.94 224 ALA B N 1
ATOM 4620 C CA . ALA B 1 224 ? 3.998 -6.473 15 1 95.94 224 ALA B CA 1
ATOM 4621 C C . ALA B 1 224 ? 3.285 -7.266 13.914 1 95.94 224 ALA B C 1
ATOM 4623 O O . ALA B 1 224 ? 3.537 -8.461 13.734 1 95.94 224 ALA B O 1
ATOM 4624 N N . PRO B 1 225 ? 2.279 -6.625 13.234 1 96.44 225 PRO B N 1
ATOM 4625 C CA . PRO B 1 225 ? 1.714 -7.293 12.062 1 96.44 225 PRO B CA 1
ATOM 4626 C C . PRO B 1 225 ? 2.781 -7.754 11.078 1 96.44 225 PRO B C 1
ATOM 4628 O O . PRO B 1 225 ? 3.777 -7.055 10.867 1 96.44 225 PRO B O 1
ATOM 4631 N N . PHE B 1 226 ? 2.541 -8.922 10.453 1 97.81 226 PHE B N 1
ATOM 4632 C CA . PHE B 1 226 ? 3.479 -9.562 9.539 1 97.81 226 PHE B CA 1
ATOM 4633 C C . PHE B 1 226 ? 3.92 -8.594 8.453 1 97.81 226 PHE B C 1
ATOM 4635 O O . PHE B 1 226 ? 5.113 -8.484 8.148 1 97.81 226 PHE B O 1
ATOM 4642 N N . TYR B 1 227 ? 3.035 -7.836 7.867 1 98.19 227 TYR B N 1
ATOM 4643 C CA . TYR B 1 227 ? 3.264 -6.922 6.754 1 98.19 227 TYR B CA 1
ATOM 4644 C C . TYR B 1 227 ? 4.047 -5.695 7.211 1 98.19 227 TYR B C 1
ATOM 4646 O O . TYR B 1 227 ? 4.609 -4.969 6.387 1 98.19 227 TYR B O 1
ATOM 4654 N N . GLU B 1 228 ? 4.09 -5.449 8.516 1 98.31 228 GLU B N 1
ATOM 4655 C CA . GLU B 1 228 ? 4.652 -4.234 9.102 1 98.31 228 GLU B CA 1
ATOM 4656 C C . GLU B 1 228 ? 5.852 -4.551 9.992 1 98.31 228 GLU B C 1
ATOM 4658 O O . GLU B 1 228 ? 6.219 -3.754 10.852 1 98.31 228 GLU B O 1
ATOM 4663 N N . ASP B 1 229 ? 6.488 -5.734 9.82 1 98.5 229 ASP B N 1
ATOM 4664 C CA . ASP B 1 229 ? 7.656 -6.188 10.57 1 98.5 229 ASP B CA 1
ATOM 4665 C C . ASP B 1 229 ? 8.875 -5.32 10.273 1 98.5 229 ASP B C 1
ATOM 4667 O O . ASP B 1 229 ? 9.539 -5.5 9.25 1 98.5 229 ASP B O 1
ATOM 4671 N N . LEU B 1 230 ? 9.211 -4.418 11.203 1 98.69 230 LEU B N 1
ATOM 4672 C CA . LEU B 1 230 ? 10.25 -3.43 10.938 1 98.69 230 LEU B CA 1
ATOM 4673 C C . LEU B 1 230 ? 11.625 -4.086 10.883 1 98.69 230 LEU B C 1
ATOM 4675 O O . LEU B 1 230 ? 12.516 -3.613 10.172 1 98.69 230 LEU B O 1
ATOM 4679 N N . ASP B 1 231 ? 11.844 -5.215 11.656 1 98.56 231 ASP B N 1
ATOM 4680 C CA . ASP B 1 231 ? 13.109 -5.93 11.531 1 98.56 231 ASP B CA 1
ATOM 4681 C C . ASP B 1 231 ? 13.344 -6.383 10.094 1 98.56 231 ASP B C 1
ATOM 4683 O O . ASP B 1 231 ? 14.445 -6.242 9.562 1 98.56 231 ASP B O 1
ATOM 4687 N N . TRP B 1 232 ? 12.297 -6.93 9.516 1 98.44 232 TRP B N 1
ATOM 4688 C CA . TRP B 1 232 ? 12.391 -7.414 8.148 1 98.44 232 TRP B CA 1
ATOM 4689 C C . TRP B 1 232 ? 12.602 -6.258 7.172 1 98.44 232 TRP B C 1
ATOM 4691 O O . TRP B 1 232 ? 13.445 -6.34 6.273 1 98.44 232 TRP B O 1
ATOM 4701 N N . HIS B 1 233 ? 11.859 -5.199 7.363 1 98.62 233 HIS B N 1
ATOM 4702 C CA . HIS B 1 233 ? 11.992 -4.031 6.504 1 98.62 233 HIS B CA 1
ATOM 4703 C C . HIS B 1 233 ? 13.398 -3.447 6.59 1 98.62 233 HIS B C 1
ATOM 4705 O O . HIS B 1 233 ? 13.984 -3.07 5.57 1 98.62 233 HIS B O 1
ATOM 4711 N N . LEU B 1 234 ? 13.938 -3.311 7.793 1 98.62 234 LEU B N 1
ATOM 4712 C CA . LEU B 1 234 ? 15.273 -2.77 7.984 1 98.62 234 LEU B CA 1
ATOM 4713 C C . LEU B 1 234 ? 16.312 -3.643 7.293 1 98.62 234 LEU B C 1
ATOM 4715 O O . LEU B 1 234 ? 17.203 -3.133 6.609 1 98.62 234 LEU B O 1
ATOM 4719 N N . ARG B 1 235 ? 16.203 -4.953 7.438 1 98.06 235 ARG B N 1
ATOM 4720 C CA . ARG B 1 235 ? 17.141 -5.867 6.785 1 98.06 235 ARG B CA 1
ATOM 4721 C C . ARG B 1 235 ? 17.062 -5.738 5.27 1 98.06 235 ARG B C 1
ATOM 4723 O O . ARG B 1 235 ? 18.094 -5.691 4.594 1 98.06 235 ARG B O 1
ATOM 4730 N N . LYS B 1 236 ? 15.891 -5.715 4.73 1 97.75 236 LYS B N 1
ATOM 4731 C CA . LYS B 1 236 ? 15.711 -5.625 3.283 1 97.75 236 LYS B CA 1
ATOM 4732 C C . LYS B 1 236 ? 16.172 -4.273 2.754 1 97.75 236 LYS B C 1
ATOM 4734 O O . LYS B 1 236 ? 16.672 -4.176 1.633 1 97.75 236 LYS B O 1
ATOM 4739 N N . ALA B 1 237 ? 15.969 -3.238 3.561 1 97.12 237 ALA B N 1
ATOM 4740 C CA . ALA B 1 237 ? 16.375 -1.897 3.15 1 97.12 237 ALA B CA 1
ATOM 4741 C C . ALA B 1 237 ? 17.891 -1.839 2.906 1 97.12 237 ALA B C 1
ATOM 4743 O O . ALA B 1 237 ? 18.359 -1.06 2.072 1 97.12 237 ALA B O 1
ATOM 4744 N N . GLU B 1 238 ? 18.688 -2.66 3.621 1 96.19 238 GLU B N 1
ATOM 4745 C CA . GLU B 1 238 ? 20.125 -2.729 3.41 1 96.19 238 GLU B CA 1
ATOM 4746 C C . GLU B 1 238 ? 20.453 -3.178 1.989 1 96.19 238 GLU B C 1
ATOM 4748 O O . GLU B 1 238 ? 21.547 -2.898 1.482 1 96.19 238 GLU B O 1
ATOM 4753 N N . GLN B 1 239 ? 19.516 -3.832 1.366 1 95.44 239 GLN B N 1
ATOM 4754 C CA . GLN B 1 239 ? 19.688 -4.324 0.003 1 95.44 239 GLN B CA 1
ATOM 4755 C C . GLN B 1 239 ? 18.844 -3.514 -0.982 1 95.44 239 GLN B C 1
ATOM 4757 O O . GLN B 1 239 ? 18.594 -3.959 -2.104 1 95.44 239 GLN B O 1
ATOM 4762 N N . HIS B 1 240 ? 18.344 -2.393 -0.53 1 96.38 240 HIS B N 1
ATOM 4763 C CA . HIS B 1 240 ? 17.5 -1.51 -1.335 1 96.38 240 HIS B CA 1
ATOM 4764 C C . HIS B 1 240 ? 16.281 -2.242 -1.862 1 96.38 240 HIS B C 1
ATOM 4766 O O . HIS B 1 240 ? 15.945 -2.143 -3.047 1 96.38 240 HIS B O 1
ATOM 4772 N N . GLN B 1 241 ? 15.648 -3.027 -0.958 1 94.94 241 GLN B N 1
ATOM 4773 C CA . GLN B 1 241 ? 14.453 -3.801 -1.286 1 94.94 241 GLN B CA 1
ATOM 4774 C C . GLN B 1 241 ? 13.422 -3.723 -0.165 1 94.94 241 GLN B C 1
ATOM 4776 O O . GLN B 1 241 ? 13.703 -3.182 0.907 1 94.94 241 GLN B O 1
ATOM 4781 N N . THR B 1 242 ? 12.234 -4.117 -0.465 1 95.81 242 THR B N 1
ATOM 4782 C CA . THR B 1 242 ? 11.18 -4.324 0.522 1 95.81 242 THR B CA 1
ATOM 4783 C C . THR B 1 242 ? 10.938 -5.812 0.756 1 95.81 242 THR B C 1
ATOM 4785 O O . THR B 1 242 ? 11.312 -6.645 -0.072 1 95.81 242 THR B O 1
ATOM 4788 N N . PRO B 1 243 ? 10.352 -6.191 1.891 1 95.81 243 PRO B N 1
ATOM 4789 C CA . PRO B 1 243 ? 10.07 -7.605 2.152 1 95.81 243 PRO B CA 1
ATOM 4790 C C . PRO B 1 243 ? 9.094 -8.211 1.147 1 95.81 243 PRO B C 1
ATOM 4792 O O . PRO B 1 243 ? 9.133 -9.414 0.887 1 95.81 243 PRO B O 1
ATOM 4795 N N . PHE B 1 244 ? 8.227 -7.414 0.555 1 94.88 244 PHE B N 1
ATOM 4796 C CA . PHE B 1 244 ? 7.199 -7.871 -0.368 1 94.88 244 PHE B CA 1
ATOM 4797 C C . PHE B 1 244 ? 7.234 -7.07 -1.663 1 94.88 244 PHE B C 1
ATOM 4799 O O . PHE B 1 244 ? 8.062 -6.164 -1.816 1 94.88 244 PHE B O 1
ATOM 4806 N N . THR B 1 245 ? 6.34 -7.465 -2.57 1 92 245 THR B N 1
ATOM 4807 C CA . THR B 1 245 ? 6.289 -6.762 -3.85 1 92 245 THR B CA 1
ATOM 4808 C C . THR B 1 245 ? 6.051 -5.27 -3.637 1 92 245 THR B C 1
ATOM 4810 O O . THR B 1 245 ? 5.195 -4.879 -2.842 1 92 245 THR B O 1
ATOM 4813 N N . SER B 1 246 ? 6.828 -4.492 -4.312 1 93.56 246 SER B N 1
ATOM 4814 C CA . SER B 1 246 ? 6.727 -3.041 -4.172 1 93.56 246 SER B CA 1
ATOM 4815 C C . SER B 1 246 ? 5.793 -2.447 -5.223 1 93.56 246 SER B C 1
ATOM 4817 O O . SER B 1 246 ? 5.621 -3.02 -6.301 1 93.56 246 SER B O 1
ATOM 4819 N N . ALA B 1 247 ? 5.203 -1.337 -4.844 1 96.38 247 ALA B N 1
ATOM 4820 C CA . ALA B 1 247 ? 4.449 -0.54 -5.809 1 96.38 247 ALA B CA 1
ATOM 4821 C C . ALA B 1 247 ? 5.379 0.197 -6.766 1 96.38 247 ALA B C 1
ATOM 4823 O O . ALA B 1 247 ? 5.562 1.411 -6.652 1 96.38 247 ALA B O 1
ATOM 4824 N N . VAL B 1 248 ? 5.879 -0.43 -7.754 1 94.75 248 VAL B N 1
ATOM 4825 C CA . VAL B 1 248 ? 6.988 0.008 -8.594 1 94.75 248 VAL B CA 1
ATOM 4826 C C . VAL B 1 248 ? 6.68 1.384 -9.18 1 94.75 248 VAL B C 1
ATOM 4828 O O . VAL B 1 248 ? 7.496 2.303 -9.086 1 94.75 248 VAL B O 1
ATOM 4831 N N . PRO B 1 249 ? 5.457 1.588 -9.773 1 95.38 249 PRO B N 1
ATOM 4832 C CA . PRO B 1 249 ? 5.199 2.916 -10.336 1 95.38 249 PRO B CA 1
ATOM 4833 C C . PRO B 1 249 ? 5.277 4.027 -9.297 1 95.38 249 PRO B C 1
ATOM 4835 O O . PRO B 1 249 ? 5.816 5.102 -9.57 1 95.38 249 PRO B O 1
ATOM 4838 N N . LEU B 1 250 ? 4.766 3.764 -8.125 1 97.38 250 LEU B N 1
ATOM 4839 C CA . LEU B 1 250 ? 4.758 4.789 -7.086 1 97.38 250 LEU B CA 1
ATOM 4840 C C . LEU B 1 250 ? 6.16 5.012 -6.527 1 97.38 250 LEU B C 1
ATOM 4842 O O . LEU B 1 250 ? 6.512 6.133 -6.152 1 97.38 250 LEU B O 1
ATOM 4846 N N . PHE B 1 251 ? 6.953 3.945 -6.434 1 97.31 251 PHE B N 1
ATOM 4847 C CA . PHE B 1 251 ? 8.336 4.086 -5.988 1 97.31 251 PHE B CA 1
ATOM 4848 C C . PHE B 1 251 ? 9.141 4.926 -6.977 1 97.31 251 PHE B C 1
ATOM 4850 O O . PHE B 1 251 ? 9.969 5.742 -6.574 1 97.31 251 PHE B O 1
ATOM 4857 N N . ARG B 1 252 ? 8.914 4.723 -8.273 1 96.44 252 ARG B N 1
ATOM 4858 C CA . ARG B 1 252 ? 9.562 5.547 -9.297 1 96.44 252 ARG B CA 1
ATOM 4859 C C . ARG B 1 252 ? 9.188 7.016 -9.125 1 96.44 252 ARG B C 1
ATOM 4861 O O . ARG B 1 252 ? 10.062 7.891 -9.164 1 96.44 252 ARG B O 1
ATOM 4868 N N . ALA B 1 253 ? 7.93 7.215 -8.953 1 97.44 253 ALA B N 1
ATOM 4869 C CA . ALA B 1 253 ? 7.445 8.586 -8.789 1 97.44 253 ALA B CA 1
ATOM 4870 C C . ALA B 1 253 ? 8.023 9.227 -7.535 1 97.44 253 ALA B C 1
ATOM 4872 O O . ALA B 1 253 ? 8.406 10.398 -7.555 1 97.44 253 ALA B O 1
ATOM 4873 N N . LEU B 1 254 ? 8.055 8.453 -6.469 1 98.69 254 LEU B N 1
ATOM 4874 C CA . LEU B 1 254 ? 8.625 8.953 -5.227 1 98.69 254 LEU B CA 1
ATOM 4875 C C . LEU B 1 254 ? 10.086 9.336 -5.414 1 98.69 254 LEU B C 1
ATOM 4877 O O . LEU B 1 254 ? 10.531 10.375 -4.922 1 98.69 254 LEU B O 1
ATOM 4881 N N . ALA B 1 255 ? 10.828 8.484 -6.129 1 98.44 255 ALA B N 1
ATOM 4882 C CA . ALA B 1 255 ? 12.242 8.758 -6.371 1 98.44 255 ALA B CA 1
ATOM 4883 C C . ALA B 1 255 ? 12.43 10.102 -7.074 1 98.44 255 ALA B C 1
ATOM 4885 O O . ALA B 1 255 ? 13.25 10.922 -6.656 1 98.44 255 ALA B O 1
ATOM 4886 N N . VAL B 1 256 ? 11.648 10.328 -8.102 1 98.19 256 VAL B N 1
ATOM 4887 C CA . VAL B 1 256 ? 11.75 11.578 -8.852 1 98.19 256 VAL B CA 1
ATOM 4888 C C . VAL B 1 256 ? 11.375 12.75 -7.945 1 98.19 256 VAL B C 1
ATOM 4890 O O . VAL B 1 256 ? 12.078 13.766 -7.914 1 98.19 256 VAL B O 1
ATOM 4893 N N . ALA B 1 257 ? 10.32 12.625 -7.195 1 98.62 257 ALA B N 1
ATOM 4894 C CA . ALA B 1 257 ? 9.812 13.703 -6.355 1 98.62 257 ALA B CA 1
ATOM 4895 C C . ALA B 1 257 ? 10.836 14.102 -5.289 1 98.62 257 ALA B C 1
ATOM 4897 O O . ALA B 1 257 ? 11.094 15.289 -5.086 1 98.62 257 ALA B O 1
ATOM 4898 N N . VAL B 1 258 ? 11.383 13.109 -4.586 1 98.81 258 VAL B N 1
ATOM 4899 C CA . VAL B 1 258 ? 12.289 13.414 -3.484 1 98.81 258 VAL B CA 1
ATOM 4900 C C . VAL B 1 258 ? 13.633 13.891 -4.035 1 98.81 258 VAL B C 1
ATOM 4902 O O . VAL B 1 258 ? 14.32 14.703 -3.406 1 98.81 258 VAL B O 1
ATOM 4905 N N . GLU B 1 259 ? 14.047 13.422 -5.211 1 98.69 259 GLU B N 1
ATOM 4906 C CA . GLU B 1 259 ? 15.242 13.953 -5.855 1 98.69 259 GLU B CA 1
ATOM 4907 C C . GLU B 1 259 ? 15.055 15.422 -6.238 1 98.69 259 GLU B C 1
ATOM 4909 O O . GLU B 1 259 ? 15.992 16.219 -6.148 1 98.69 259 GLU B O 1
ATOM 4914 N N . ASP B 1 260 ? 13.852 15.742 -6.703 1 98.25 260 ASP B N 1
ATOM 4915 C CA . ASP B 1 260 ? 13.531 17.141 -6.977 1 98.25 260 ASP B CA 1
ATOM 4916 C C . ASP B 1 260 ? 13.719 18 -5.73 1 98.25 260 ASP B C 1
ATOM 4918 O O . ASP B 1 260 ? 14.203 19.125 -5.82 1 98.25 260 ASP B O 1
ATOM 4922 N N . ILE B 1 261 ? 13.289 17.531 -4.594 1 98.56 261 ILE B N 1
ATOM 4923 C CA . ILE B 1 261 ? 13.438 18.25 -3.336 1 98.56 261 ILE B CA 1
ATOM 4924 C C . ILE B 1 261 ? 14.922 18.438 -3.016 1 98.56 261 ILE B C 1
ATOM 4926 O O . ILE B 1 261 ? 15.344 19.516 -2.605 1 98.56 261 ILE B O 1
ATOM 4930 N N . ALA B 1 262 ? 15.688 17.344 -3.17 1 98.25 262 ALA B N 1
ATOM 4931 C CA . ALA B 1 262 ? 17.125 17.422 -2.92 1 98.25 262 ALA B CA 1
ATOM 4932 C C . ALA B 1 262 ? 17.781 18.469 -3.82 1 98.25 262 ALA B C 1
ATOM 4934 O O . ALA B 1 262 ? 18.688 19.188 -3.389 1 98.25 262 ALA B O 1
ATOM 4935 N N . GLU B 1 263 ? 17.312 18.562 -5.078 1 98 263 GLU B N 1
ATOM 4936 C CA . GLU B 1 263 ? 17.844 19.547 -6.02 1 98 263 GLU B CA 1
ATOM 4937 C C . GLU B 1 263 ? 17.484 20.969 -5.586 1 98 263 GLU B C 1
ATOM 4939 O O . GLU B 1 263 ? 18.297 21.875 -5.695 1 98 263 GLU B O 1
ATOM 4944 N N . GLU B 1 264 ? 16.281 21.141 -5.098 1 97.88 264 GLU B N 1
ATOM 4945 C CA . GLU B 1 264 ? 15.844 22.422 -4.57 1 97.88 264 GLU B CA 1
ATOM 4946 C C . GLU B 1 264 ? 16.609 22.781 -3.297 1 97.88 264 GLU B C 1
ATOM 4948 O O . GLU B 1 264 ? 16.859 23.969 -3.027 1 97.88 264 GLU B O 1
ATOM 4953 N N . THR B 1 265 ? 16.984 21.781 -2.514 1 98.31 265 THR B N 1
ATOM 4954 C CA . THR B 1 265 ? 17.641 21.797 -1.207 1 98.31 265 THR B CA 1
ATOM 4955 C C . THR B 1 265 ? 16.625 22.125 -0.109 1 98.31 265 THR B C 1
ATOM 4957 O O . THR B 1 265 ? 15.664 22.859 -0.334 1 98.31 265 THR B O 1
ATOM 4960 N N . MET B 1 266 ? 16.812 21.594 1.084 1 98.31 266 MET B N 1
ATOM 4961 C CA . MET B 1 266 ? 15.859 21.75 2.188 1 98.31 266 MET B CA 1
ATOM 4962 C C . MET B 1 266 ? 15.797 23.203 2.648 1 98.31 266 MET B C 1
ATOM 4964 O O . MET B 1 266 ? 14.703 23.734 2.863 1 98.31 266 MET B O 1
ATOM 4968 N N . PRO B 1 267 ? 16.969 23.922 2.766 1 98.44 267 PRO B N 1
ATOM 4969 C CA . PRO B 1 267 ? 16.875 25.328 3.197 1 98.44 267 PRO B CA 1
ATOM 4970 C C . PRO B 1 267 ? 15.984 26.172 2.289 1 98.44 267 PRO B C 1
ATOM 4972 O O . PRO B 1 267 ? 15.125 26.906 2.775 1 98.44 267 PRO B O 1
ATOM 4975 N N . THR B 1 268 ? 16.188 26.047 0.992 1 98.38 268 THR B N 1
ATOM 4976 C CA . THR B 1 268 ? 15.406 26.812 0.027 1 98.38 268 THR B CA 1
ATOM 4977 C C . THR B 1 268 ? 13.93 26.453 0.1 1 98.38 268 THR B C 1
ATOM 4979 O O . THR B 1 268 ? 13.062 27.328 0.081 1 98.38 268 THR B O 1
ATOM 4982 N N . ARG B 1 269 ? 13.68 25.234 0.186 1 98.38 269 ARG B N 1
ATOM 4983 C CA . ARG B 1 269 ? 12.312 24.719 0.211 1 98.38 269 ARG B CA 1
ATOM 4984 C C . ARG B 1 269 ? 11.586 25.156 1.481 1 98.38 269 ARG B C 1
ATOM 4986 O O . ARG B 1 269 ? 10.43 25.562 1.433 1 98.38 269 ARG B O 1
ATOM 4993 N N . ILE B 1 270 ? 12.266 25.031 2.639 1 98.62 270 ILE B N 1
ATOM 4994 C CA . ILE B 1 270 ? 11.688 25.438 3.922 1 98.62 270 ILE B CA 1
ATOM 4995 C C . ILE B 1 270 ? 11.344 26.922 3.896 1 98.62 270 ILE B C 1
ATOM 4997 O O . ILE B 1 270 ? 10.234 27.312 4.273 1 98.62 270 ILE B O 1
ATOM 5001 N N . GLU B 1 271 ? 12.219 27.703 3.418 1 98.19 271 GLU B N 1
ATOM 5002 C CA . GLU B 1 271 ? 11.984 29.141 3.371 1 98.19 271 GLU B CA 1
ATOM 5003 C C . GLU B 1 271 ? 10.805 29.484 2.467 1 98.19 271 GLU B C 1
ATOM 5005 O O . GLU B 1 271 ? 9.984 30.344 2.797 1 98.19 271 GLU B O 1
ATOM 5010 N N . ARG B 1 272 ? 10.727 28.859 1.342 1 97.94 272 ARG B N 1
ATOM 5011 C CA . ARG B 1 272 ? 9.609 29.078 0.428 1 97.94 272 ARG B CA 1
ATOM 5012 C C . ARG B 1 272 ? 8.281 28.75 1.1 1 97.94 272 ARG B C 1
ATOM 5014 O O . ARG B 1 272 ? 7.336 29.547 1.024 1 97.94 272 ARG B O 1
ATOM 5021 N N . HIS B 1 273 ? 8.227 27.594 1.752 1 98.56 273 HIS B N 1
ATOM 5022 C CA . HIS B 1 273 ? 6.996 27.188 2.422 1 98.56 273 HIS B CA 1
ATOM 5023 C C . HIS B 1 273 ? 6.641 28.172 3.541 1 98.56 273 HIS B C 1
ATOM 5025 O O . HIS B 1 273 ? 5.477 28.531 3.701 1 98.56 273 HIS B O 1
ATOM 5031 N N . ARG B 1 274 ? 7.605 28.578 4.316 1 98.38 274 ARG B N 1
ATOM 5032 C CA . ARG B 1 274 ? 7.375 29.5 5.422 1 98.38 274 ARG B CA 1
ATOM 5033 C C . ARG B 1 274 ? 6.863 30.844 4.914 1 98.38 274 ARG B C 1
ATOM 5035 O O . ARG B 1 274 ? 5.934 31.406 5.484 1 98.38 274 ARG B O 1
ATOM 5042 N N . GLN B 1 275 ? 7.441 31.297 3.854 1 98.44 275 GLN B N 1
ATOM 5043 C CA . GLN B 1 275 ? 7.012 32.562 3.27 1 98.44 275 GLN B CA 1
ATOM 5044 C C . GLN B 1 275 ? 5.586 32.469 2.73 1 98.44 275 GLN B C 1
ATOM 5046 O O . GLN B 1 275 ? 4.789 33.375 2.898 1 98.44 275 GLN B O 1
ATOM 5051 N N . GLN B 1 276 ? 5.316 31.406 2.107 1 98.69 276 GLN B N 1
ATOM 5052 C CA . GLN B 1 276 ? 4.008 31.219 1.486 1 98.69 276 GLN B CA 1
ATOM 5053 C C . GLN B 1 276 ? 2.908 31.109 2.539 1 98.69 276 GLN B C 1
ATOM 5055 O O . GLN B 1 276 ? 1.824 31.672 2.373 1 98.69 276 GLN B O 1
ATOM 5060 N N . SER B 1 277 ? 3.158 30.344 3.604 1 98.62 277 SER B N 1
ATOM 5061 C CA . SER B 1 277 ? 2.168 30.25 4.672 1 98.62 277 SER B CA 1
ATOM 5062 C C . SER B 1 277 ? 1.973 31.609 5.348 1 98.62 277 SER B C 1
ATOM 5064 O O . SER B 1 277 ? 0.851 31.969 5.703 1 98.62 277 SER B O 1
ATOM 5066 N N . ALA B 1 278 ? 3.07 32.312 5.531 1 98.69 278 ALA B N 1
ATOM 5067 C CA . ALA B 1 278 ? 2.982 33.688 6.078 1 98.69 278 ALA B CA 1
ATOM 5068 C C . ALA B 1 278 ? 2.137 34.562 5.184 1 98.69 278 ALA B C 1
ATOM 5070 O O . ALA B 1 278 ? 1.371 35.406 5.68 1 98.69 278 ALA B O 1
ATOM 5071 N N . ALA B 1 279 ? 2.287 34.406 3.908 1 98.88 279 ALA B N 1
ATOM 5072 C CA . ALA B 1 279 ? 1.527 35.219 2.949 1 98.88 279 ALA B CA 1
ATOM 5073 C C . ALA B 1 279 ? 0.037 34.875 3.031 1 98.88 279 ALA B C 1
ATOM 5075 O O . ALA B 1 279 ? -0.8 35.781 2.99 1 98.88 279 ALA B O 1
ATOM 5076 N N . PHE B 1 280 ? -0.287 33.625 3.086 1 98.88 280 PHE B N 1
ATOM 5077 C CA . PHE B 1 280 ? -1.683 33.25 3.275 1 98.88 280 PHE B CA 1
ATOM 5078 C C . PHE B 1 280 ? -2.254 33.906 4.531 1 98.88 280 PHE B C 1
ATOM 5080 O O . PHE B 1 280 ? -3.322 34.5 4.488 1 98.88 280 PHE B O 1
ATOM 5087 N N . ARG B 1 281 ? -1.549 33.75 5.652 1 98.81 281 ARG B N 1
ATOM 5088 C CA . ARG B 1 281 ? -2.021 34.281 6.926 1 98.81 281 ARG B CA 1
ATOM 5089 C C . ARG B 1 281 ? -2.189 35.781 6.855 1 98.81 281 ARG B C 1
ATOM 5091 O O . ARG B 1 281 ? -3.209 36.344 7.293 1 98.81 281 ARG B O 1
ATOM 5098 N N . ALA B 1 282 ? -1.188 36.469 6.277 1 98.75 282 ALA B N 1
ATOM 5099 C CA . ALA B 1 282 ? -1.255 37.906 6.141 1 98.75 282 ALA B CA 1
ATOM 5100 C C . ALA B 1 282 ? -2.445 38.344 5.285 1 98.75 282 ALA B C 1
ATOM 5102 O O . ALA B 1 282 ? -3.166 39.281 5.625 1 98.75 282 ALA B O 1
ATOM 5103 N N . GLY B 1 283 ? -2.627 37.688 4.203 1 98.88 283 GLY B N 1
ATOM 5104 C CA . GLY B 1 283 ? -3.734 37.969 3.309 1 98.88 283 GLY B CA 1
ATOM 5105 C C . GLY B 1 283 ? -5.094 37.812 3.963 1 98.88 283 GLY B C 1
ATOM 5106 O O . GLY B 1 283 ? -5.938 38.719 3.902 1 98.88 283 GLY B O 1
ATOM 5107 N N . PHE B 1 284 ? -5.309 36.688 4.613 1 98.81 284 PHE B N 1
ATOM 5108 C CA . PHE B 1 284 ? -6.598 36.375 5.227 1 98.81 284 PHE B CA 1
ATOM 5109 C C . PHE B 1 284 ? -6.863 37.312 6.402 1 98.81 284 PHE B C 1
ATOM 5111 O O . PHE B 1 284 ? -7.992 37.781 6.594 1 98.81 284 PHE B O 1
ATOM 5118 N N . GLN B 1 285 ? -5.844 37.594 7.176 1 98.62 285 GLN B N 1
ATOM 5119 C CA . GLN B 1 285 ? -6.008 38.5 8.305 1 98.62 285 GLN B CA 1
ATOM 5120 C C . GLN B 1 285 ? -6.316 39.906 7.82 1 98.62 285 GLN B C 1
ATOM 5122 O O . GLN B 1 285 ? -7.137 40.625 8.414 1 98.62 285 GLN B O 1
ATOM 5127 N N . ALA B 1 286 ? -5.676 40.344 6.746 1 98.62 286 ALA B N 1
ATOM 5128 C CA . ALA B 1 286 ? -5.914 41.656 6.188 1 98.62 286 ALA B CA 1
ATOM 5129 C C . ALA B 1 286 ? -7.34 41.781 5.656 1 98.62 286 ALA B C 1
ATOM 5131 O O . ALA B 1 286 ? -7.891 42.875 5.598 1 98.62 286 ALA B O 1
ATOM 5132 N N . MET B 1 287 ? -7.988 40.656 5.352 1 97.62 287 MET B N 1
ATOM 5133 C CA . MET B 1 287 ? -9.367 40.625 4.887 1 97.62 287 MET B CA 1
ATOM 5134 C C . MET B 1 287 ? -10.344 40.688 6.055 1 97.62 287 MET B C 1
ATOM 5136 O O . MET B 1 287 ? -11.555 40.844 5.855 1 97.62 287 MET B O 1
ATOM 5140 N N . GLY B 1 288 ? -9.789 40.562 7.199 1 97 288 GLY B N 1
ATOM 5141 C CA . GLY B 1 288 ? -10.625 40.625 8.391 1 97 288 GLY B CA 1
ATOM 5142 C C . GLY B 1 288 ? -10.977 39.219 8.914 1 97 288 GLY B C 1
ATOM 5143 O O . GLY B 1 288 ? -11.836 39.094 9.789 1 97 288 GLY B O 1
ATOM 5144 N N . LEU B 1 289 ? -10.328 38.25 8.406 1 98.06 289 LEU B N 1
ATOM 5145 C CA . LEU B 1 289 ? -10.625 36.875 8.852 1 98.06 289 LEU B CA 1
ATOM 5146 C C . LEU B 1 289 ? -9.727 36.5 10.023 1 98.06 289 LEU B C 1
ATOM 5148 O O . LEU B 1 289 ? -8.648 37.062 10.203 1 98.06 289 LEU B O 1
ATOM 5152 N N . GLU B 1 290 ? -10.203 35.562 10.781 1 98 290 GLU B N 1
ATOM 5153 C CA . GLU B 1 290 ? -9.477 35.125 11.969 1 98 290 GLU B CA 1
ATOM 5154 C C . GLU B 1 290 ? -8.883 33.719 11.75 1 98 290 GLU B C 1
ATOM 5156 O O . GLU B 1 290 ? -9.547 32.844 11.219 1 98 290 GLU B O 1
ATOM 5161 N N . LEU B 1 291 ? -7.648 33.594 12.133 1 98.38 291 LEU B N 1
ATOM 5162 C CA . LEU B 1 291 ? -7.051 32.25 12.133 1 98.38 291 LEU B CA 1
ATOM 5163 C C . LEU B 1 291 ? -7.727 31.359 13.156 1 98.38 291 LEU B C 1
ATOM 5165 O O . LEU B 1 291 ? -8.211 31.828 14.188 1 98.38 291 LEU B O 1
ATOM 5169 N N . PHE B 1 292 ? -7.777 30.031 12.898 1 98.38 292 PHE B N 1
ATOM 5170 C CA . PHE B 1 292 ? -8.438 29.078 13.781 1 98.38 292 PHE B CA 1
ATOM 5171 C C . PHE B 1 292 ? -7.512 28.656 14.922 1 98.38 292 PHE B C 1
ATOM 5173 O O . PHE B 1 292 ? -7.941 28.547 16.062 1 98.38 292 PHE B O 1
ATOM 5180 N N . ALA B 1 293 ? -6.27 28.406 14.547 1 97.69 293 ALA B N 1
ATOM 5181 C CA . ALA B 1 293 ? -5.281 27.844 15.469 1 97.69 293 ALA B CA 1
ATOM 5182 C C . ALA B 1 293 ? -4.875 28.875 16.531 1 97.69 293 ALA B C 1
ATOM 5184 O O . ALA B 1 293 ? -4.758 30.062 16.234 1 97.69 293 ALA B O 1
ATOM 5185 N N . ASN B 1 294 ? -4.676 28.406 17.703 1 97.19 294 ASN B N 1
ATOM 5186 C CA . ASN B 1 294 ? -4.266 29.25 18.828 1 97.19 294 ASN B CA 1
ATOM 5187 C C . ASN B 1 294 ? -2.91 28.812 19.375 1 97.19 294 ASN B C 1
ATOM 5189 O O . ASN B 1 294 ? -2.84 28.141 20.406 1 97.19 294 ASN B O 1
ATOM 5193 N N . PRO B 1 295 ? -1.851 29.266 18.781 1 98 295 PRO B N 1
ATOM 5194 C CA . PRO B 1 295 ? -0.519 28.891 19.266 1 98 295 PRO B CA 1
ATOM 5195 C C . PRO B 1 295 ? -0.168 29.547 20.594 1 98 295 PRO B C 1
ATOM 5197 O O . PRO B 1 295 ? -0.342 30.766 20.75 1 98 295 PRO B O 1
ATOM 5200 N N . GLU B 1 296 ? 0.215 28.812 21.5 1 97.62 296 GLU B N 1
ATOM 5201 C CA . GLU B 1 296 ? 0.7 29.25 22.812 1 97.62 296 GLU B CA 1
ATOM 5202 C C . GLU B 1 296 ? 2.01 28.547 23.172 1 97.62 296 GLU B C 1
ATOM 5204 O O . GLU B 1 296 ? 2.281 27.453 22.703 1 97.62 296 GLU B O 1
ATOM 5209 N N . GLY B 1 297 ? 2.814 29.203 23.984 1 95.75 297 GLY B N 1
ATOM 5210 C CA . GLY B 1 297 ? 4.07 28.609 24.422 1 95.75 297 GLY B CA 1
ATOM 5211 C C . GLY B 1 297 ? 4.992 28.266 23.266 1 95.75 297 GLY B C 1
ATOM 5212 O O . GLY B 1 297 ? 5.273 29.109 22.406 1 95.75 297 GLY B O 1
ATOM 5213 N N . GLU B 1 298 ? 5.422 26.953 23.203 1 96.19 298 GLU B N 1
ATOM 5214 C CA . GLU B 1 298 ? 6.383 26.5 22.203 1 96.19 298 GLU B CA 1
ATOM 5215 C C . GLU B 1 298 ? 5.684 26.062 20.922 1 96.19 298 GLU B C 1
ATOM 5217 O O . GLU B 1 298 ? 6.34 25.719 19.938 1 96.19 298 GLU B O 1
ATOM 5222 N N . THR B 1 299 ? 4.387 26.094 20.953 1 98.19 299 THR B N 1
ATOM 5223 C CA . THR B 1 299 ? 3.607 25.75 19.766 1 98.19 299 THR B CA 1
ATOM 5224 C C . THR B 1 299 ? 3.596 26.906 18.781 1 98.19 299 THR B C 1
ATOM 5226 O O . THR B 1 299 ? 3.521 28.078 19.172 1 98.19 299 THR B O 1
ATOM 5229 N N . GLU B 1 300 ? 3.742 26.625 17.516 1 98.44 300 GLU B N 1
ATOM 5230 C CA . GLU B 1 300 ? 3.729 27.625 16.453 1 98.44 300 GLU B CA 1
ATOM 5231 C C . GLU B 1 300 ? 2.617 27.359 15.445 1 98.44 300 GLU B C 1
ATOM 5233 O O . GLU B 1 300 ? 1.95 26.312 15.516 1 98.44 300 GLU B O 1
ATOM 5238 N N . LEU B 1 301 ? 2.377 28.328 14.625 1 98.69 301 LEU B N 1
ATOM 5239 C CA . LEU B 1 301 ? 1.484 28.094 13.492 1 98.69 301 LEU B CA 1
ATOM 5240 C C . LEU B 1 301 ? 2.166 27.266 12.414 1 98.69 301 LEU B C 1
ATOM 5242 O O . LEU B 1 301 ? 3.377 27.375 12.211 1 98.69 301 LEU B O 1
ATOM 5246 N N . SER B 1 302 ? 1.366 26.359 11.797 1 98.75 302 SER B N 1
ATOM 5247 C CA . SER B 1 302 ? 1.86 25.516 10.719 1 98.75 302 SER B CA 1
ATOM 5248 C C . SER B 1 302 ? 2.496 26.344 9.609 1 98.75 302 SER B C 1
ATOM 5250 O O . SER B 1 302 ? 1.977 27.406 9.25 1 98.75 302 SER B O 1
ATOM 5252 N N . ASN B 1 303 ? 3.586 25.891 9.023 1 98.69 303 ASN B N 1
ATOM 5253 C CA . ASN B 1 303 ? 4.258 26.578 7.922 1 98.69 303 ASN B CA 1
ATOM 5254 C C . ASN B 1 303 ? 3.912 25.938 6.578 1 98.69 303 ASN B C 1
ATOM 5256 O O . ASN B 1 303 ? 4.406 26.375 5.535 1 98.69 303 ASN B O 1
ATOM 5260 N N . THR B 1 304 ? 3.076 24.891 6.625 1 98.69 304 THR B N 1
ATOM 5261 C CA . THR B 1 304 ? 2.703 24.25 5.375 1 98.69 304 THR B CA 1
ATOM 5262 C C . THR B 1 304 ? 1.189 24.281 5.18 1 98.69 304 THR B C 1
ATOM 5264 O O . THR B 1 304 ? 0.679 23.797 4.164 1 98.69 304 THR B O 1
ATOM 5267 N N . LEU B 1 305 ? 0.487 24.812 6.133 1 98.44 305 LEU B N 1
ATOM 5268 C CA . LEU B 1 305 ? -0.97 24.859 6.082 1 98.44 305 LEU B CA 1
ATOM 5269 C C . LEU B 1 305 ? -1.498 26.031 6.918 1 98.44 305 LEU B C 1
ATOM 5271 O O . LEU B 1 305 ? -0.948 26.344 7.977 1 98.44 305 LEU B O 1
ATOM 5275 N N . THR B 1 306 ? -2.531 26.656 6.469 1 98.75 306 THR B N 1
ATOM 5276 C CA . THR B 1 306 ? -3.211 27.719 7.207 1 98.75 306 THR B CA 1
ATOM 5277 C C . THR B 1 306 ? -4.68 27.359 7.426 1 98.75 306 THR B C 1
ATOM 5279 O O . THR B 1 306 ? -5.391 27.016 6.477 1 98.75 306 THR B O 1
ATOM 5282 N N . ALA B 1 307 ? -5.102 27.359 8.648 1 98.75 307 ALA B N 1
ATOM 5283 C CA . ALA B 1 307 ? -6.496 27.125 9.008 1 98.75 307 ALA B CA 1
ATOM 5284 C C . ALA B 1 307 ? -7.172 28.422 9.453 1 98.75 307 ALA B C 1
ATOM 5286 O O . ALA B 1 307 ? -6.625 29.172 10.266 1 98.75 307 ALA B O 1
ATOM 5287 N N . VAL B 1 308 ? -8.328 28.672 8.898 1 98.75 308 VAL B N 1
ATOM 5288 C CA . VAL B 1 308 ? -9.016 29.938 9.125 1 98.75 308 VAL B CA 1
ATOM 5289 C C . VAL B 1 308 ? -10.453 29.656 9.578 1 98.75 308 VAL B C 1
ATOM 5291 O O . VAL B 1 308 ? -11.125 28.781 9.031 1 98.75 308 VAL B O 1
ATOM 5294 N N . SER B 1 309 ? -10.945 30.375 10.578 1 98.44 309 SER B N 1
ATOM 5295 C CA . SER B 1 309 ? -12.328 30.266 11.031 1 98.44 309 SER B CA 1
ATOM 5296 C C . SER B 1 309 ? -13.297 30.875 10.016 1 98.44 309 SER B C 1
ATOM 5298 O O . SER B 1 309 ? -13.016 31.922 9.438 1 98.44 309 SER B O 1
ATOM 5300 N N . LEU B 1 310 ? -14.344 30.141 9.836 1 98.38 310 LEU B N 1
ATOM 5301 C CA . LEU B 1 310 ? -15.383 30.719 9 1 98.38 310 LEU B CA 1
ATOM 5302 C C . LEU B 1 310 ? -16.172 31.781 9.773 1 98.38 310 LEU B C 1
ATOM 5304 O O . LEU B 1 310 ? -16.516 31.578 10.945 1 98.38 310 LEU B O 1
ATOM 5308 N N . PRO B 1 311 ? -16.406 32.906 9.117 1 97.75 311 PRO B N 1
ATOM 5309 C CA . PRO B 1 311 ? -17.234 33.906 9.789 1 97.75 311 PRO B CA 1
ATOM 5310 C C . PRO B 1 311 ? -18.703 33.5 9.852 1 97.75 311 PRO B C 1
ATOM 5312 O O . PRO B 1 311 ? -19.109 32.531 9.234 1 97.75 311 PRO B O 1
ATOM 5315 N N . GLU B 1 312 ? -19.453 34.219 10.586 1 95.88 312 GLU B N 1
ATOM 5316 C CA . GLU B 1 312 ? -20.844 33.906 10.914 1 95.88 312 GLU B CA 1
ATOM 5317 C C . GLU B 1 312 ? -21.688 33.75 9.648 1 95.88 312 GLU B C 1
ATOM 5319 O O . GLU B 1 312 ? -22.547 32.906 9.555 1 95.88 312 GLU B O 1
ATOM 5324 N N . GLU B 1 313 ? -21.406 34.594 8.688 1 95.38 313 GLU B N 1
ATOM 5325 C CA . GLU B 1 313 ? -22.219 34.688 7.48 1 95.38 313 GLU B CA 1
ATOM 5326 C C . GLU B 1 313 ? -22.125 33.406 6.664 1 95.38 313 GLU B C 1
ATOM 5328 O O . GLU B 1 313 ? -23.031 33.062 5.898 1 95.38 313 GLU B O 1
ATOM 5333 N N . VAL B 1 314 ? -21 32.719 6.82 1 96.69 314 VAL B N 1
ATOM 5334 C CA . VAL B 1 314 ? -20.781 31.484 6.047 1 96.69 314 VAL B CA 1
ATOM 5335 C C . VAL B 1 314 ? -20.438 30.328 6.988 1 96.69 314 VAL B C 1
ATOM 5337 O O . VAL B 1 314 ? -19.609 29.484 6.664 1 96.69 314 VAL B O 1
ATOM 5340 N N . TYR B 1 315 ? -21.062 30.25 8.117 1 94.88 315 TYR B N 1
ATOM 5341 C CA . TYR B 1 315 ? -20.812 29.234 9.148 1 94.88 315 TYR B CA 1
ATOM 5342 C C . TYR B 1 315 ? -21.844 28.125 9.086 1 94.88 315 TYR B C 1
ATOM 5344 O O . TYR B 1 315 ? -23 28.375 8.742 1 94.88 315 TYR B O 1
ATOM 5352 N N . GLY B 1 316 ? -21.438 26.875 9.391 1 94.38 316 GLY B N 1
ATOM 5353 C CA . GLY B 1 316 ? -22.359 25.734 9.422 1 94.38 316 GLY B CA 1
ATOM 5354 C C . GLY B 1 316 ? -22.891 25.359 8.055 1 94.38 316 GLY B C 1
ATOM 5355 O O . GLY B 1 316 ? -22.109 25.188 7.113 1 94.38 316 GLY B O 1
ATOM 5356 N N . ASP B 1 317 ? -24.156 25.328 7.906 1 90.06 317 ASP B N 1
ATOM 5357 C CA . ASP B 1 317 ? -24.828 24.891 6.688 1 90.06 317 ASP B CA 1
ATOM 5358 C C . ASP B 1 317 ? -24.641 25.906 5.559 1 90.06 317 ASP B C 1
ATOM 5360 O O . ASP B 1 317 ? -24.75 25.547 4.379 1 90.06 317 ASP B O 1
ATOM 5364 N N . ASP B 1 318 ? -24.328 27.062 5.949 1 90.81 318 ASP B N 1
ATOM 5365 C CA . ASP B 1 318 ? -24.188 28.109 4.949 1 90.81 318 ASP B CA 1
ATOM 5366 C C . ASP B 1 318 ? -22.797 28.094 4.328 1 90.81 318 ASP B C 1
ATOM 5368 O O . ASP B 1 318 ? -22.516 28.828 3.379 1 90.81 318 ASP B O 1
ATOM 5372 N N . ALA B 1 319 ? -21.938 27.219 4.879 1 95.88 319 ALA B N 1
ATOM 5373 C CA . ALA B 1 319 ? -20.547 27.141 4.406 1 95.88 319 ALA B CA 1
ATOM 5374 C C . ALA B 1 319 ? -20.5 26.656 2.961 1 95.88 319 ALA B C 1
ATOM 5376 O O . ALA B 1 319 ? -19.562 26.984 2.225 1 95.88 319 ALA B O 1
ATOM 5377 N N . ASP B 1 320 ? -21.453 25.984 2.477 1 95.5 320 ASP B N 1
ATOM 5378 C CA . ASP B 1 320 ? -21.469 25.375 1.145 1 95.5 320 ASP B CA 1
ATOM 5379 C C . ASP B 1 320 ? -21.406 26.453 0.06 1 95.5 320 ASP B C 1
ATOM 5381 O O . ASP B 1 320 ? -20.781 26.25 -0.985 1 95.5 320 ASP B O 1
ATOM 5385 N N . GLU B 1 321 ? -22.109 27.547 0.295 1 95.81 321 GLU B N 1
ATOM 5386 C CA . GLU B 1 321 ? -22.094 28.625 -0.681 1 95.81 321 GLU B CA 1
ATOM 5387 C C . GLU B 1 321 ? -20.688 29.156 -0.898 1 95.81 321 GLU B C 1
ATOM 5389 O O . GLU B 1 321 ? -20.297 29.453 -2.031 1 95.81 321 GLU B O 1
ATOM 5394 N N . PHE B 1 322 ? -20.016 29.375 0.178 1 97.75 322 PHE B N 1
ATOM 5395 C CA . PHE B 1 322 ? -18.625 29.828 0.124 1 97.75 322 PHE B CA 1
ATOM 5396 C C . PHE B 1 322 ? -17.766 28.828 -0.63 1 97.75 322 PHE B C 1
ATOM 5398 O O . PHE B 1 322 ? -17.031 29.203 -1.553 1 97.75 322 PHE B O 1
ATOM 5405 N N . PHE B 1 323 ? -17.812 27.547 -0.276 1 97.69 323 PHE B N 1
ATOM 5406 C CA . PHE B 1 323 ? -16.984 26.531 -0.902 1 97.69 323 PHE B CA 1
ATOM 5407 C C . PHE B 1 323 ? -17.344 26.375 -2.377 1 97.69 323 PHE B C 1
ATOM 5409 O O . PHE B 1 323 ? -16.453 26.172 -3.213 1 97.69 323 PHE B O 1
ATOM 5416 N N . ASP B 1 324 ? -18.609 26.438 -2.74 1 96.56 324 ASP B N 1
ATOM 5417 C CA . ASP B 1 324 ? -19.031 26.422 -4.137 1 96.56 324 ASP B CA 1
ATOM 5418 C C . ASP B 1 324 ? -18.422 27.578 -4.918 1 96.56 324 ASP B C 1
ATOM 5420 O O . ASP B 1 324 ? -18.016 27.422 -6.07 1 96.56 324 ASP B O 1
ATOM 5424 N N . GLY B 1 325 ? -18.453 28.75 -4.277 1 97.56 325 GLY B N 1
ATOM 5425 C CA . GLY B 1 325 ? -17.844 29.922 -4.898 1 97.56 325 GLY B CA 1
ATOM 5426 C C . GLY B 1 325 ? -16.375 29.734 -5.207 1 97.56 325 GLY B C 1
ATOM 5427 O O . GLY B 1 325 ? -15.883 30.203 -6.234 1 97.56 325 GLY B O 1
ATOM 5428 N N . VAL B 1 326 ? -15.641 29.094 -4.297 1 97.88 326 VAL B N 1
ATOM 5429 C CA . VAL B 1 326 ? -14.234 28.797 -4.512 1 97.88 326 VAL B CA 1
ATOM 5430 C C . VAL B 1 326 ? -14.078 27.828 -5.68 1 97.88 326 VAL B C 1
ATOM 5432 O O . VAL B 1 326 ? -13.25 28.047 -6.566 1 97.88 326 VAL B O 1
ATOM 5435 N N . THR B 1 327 ? -14.898 26.828 -5.672 1 95.56 327 THR B N 1
ATOM 5436 C CA . THR B 1 327 ? -14.859 25.797 -6.703 1 95.56 327 TH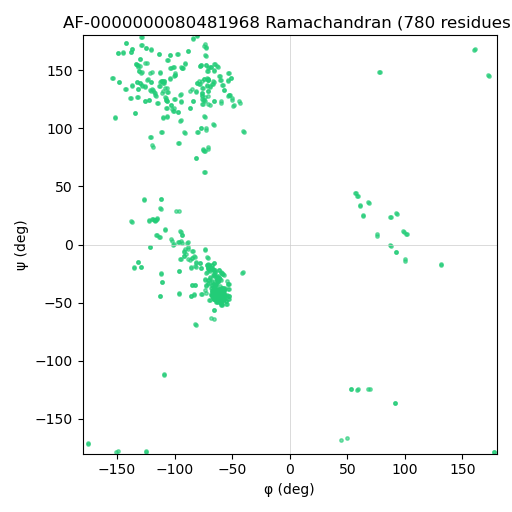R B CA 1
ATOM 5437 C C . THR B 1 327 ? -15.172 26.391 -8.078 1 95.56 327 THR B C 1
ATOM 5439 O O . THR B 1 327 ? -14.555 26.016 -9.078 1 95.56 327 THR B O 1
ATOM 5442 N N . GLU B 1 328 ? -16.125 27.266 -8.164 1 95.88 328 GLU B N 1
ATOM 5443 C CA . GLU B 1 328 ? -16.516 27.906 -9.406 1 95.88 328 GLU B CA 1
ATOM 5444 C C . GLU B 1 328 ? -15.352 28.688 -10.016 1 95.88 328 GLU B C 1
ATOM 5446 O O . GLU B 1 328 ? -15.328 28.938 -11.227 1 95.88 328 GLU B O 1
ATOM 5451 N N . ARG B 1 329 ? -14.422 29.078 -9.188 1 96.62 329 ARG B N 1
ATOM 5452 C CA . ARG B 1 329 ? -13.258 29.844 -9.633 1 96.62 329 ARG B CA 1
ATOM 5453 C C . ARG B 1 329 ? -12.07 28.922 -9.914 1 96.62 329 ARG B C 1
ATOM 5455 O O . ARG B 1 329 ? -10.93 29.375 -9.969 1 96.62 329 ARG B O 1
ATOM 5462 N N . ASN B 1 330 ? -12.289 27.625 -9.945 1 94.81 330 ASN B N 1
ATOM 5463 C CA . ASN B 1 330 ? -11.344 26.578 -10.328 1 94.81 330 ASN B CA 1
ATOM 5464 C C . ASN B 1 330 ? -10.219 26.438 -9.297 1 94.81 330 ASN B C 1
ATOM 5466 O O . ASN B 1 330 ? -9.062 26.25 -9.664 1 94.81 330 ASN B O 1
ATOM 5470 N N . VAL B 1 331 ? -10.562 26.625 -8.07 1 95.62 331 VAL B N 1
ATOM 5471 C CA . VAL B 1 331 ? -9.664 26.406 -6.941 1 95.62 331 VAL B CA 1
ATOM 5472 C C . VAL B 1 331 ? -10.289 25.406 -5.973 1 95.62 331 VAL B C 1
ATOM 5474 O O . VAL B 1 331 ? -11.508 25.312 -5.863 1 95.62 331 VAL B O 1
ATOM 5477 N N . SER B 1 332 ? -9.469 24.562 -5.414 1 94.94 332 SER B N 1
ATOM 5478 C CA . SER B 1 332 ? -9.945 23.625 -4.402 1 94.94 332 SER B CA 1
ATOM 5479 C C . SER B 1 332 ? -9.273 23.891 -3.057 1 94.94 332 SER B C 1
ATOM 5481 O O . SER B 1 332 ? -8.047 24.016 -2.984 1 94.94 332 SER B O 1
ATOM 5483 N N . ILE B 1 333 ? -10.055 24.031 -2.023 1 96.75 333 ILE B N 1
ATOM 5484 C CA . ILE B 1 333 ? -9.578 24.141 -0.649 1 96.75 333 ILE B CA 1
ATOM 5485 C C . ILE B 1 333 ? -10.312 23.125 0.234 1 96.75 333 ILE B C 1
ATOM 5487 O O . ILE B 1 333 ? -11.258 22.469 -0.214 1 96.75 333 ILE B O 1
ATOM 5491 N N . SER B 1 334 ? -9.859 23 1.48 1 96.44 334 SER B N 1
ATOM 5492 C CA . SER B 1 334 ? -10.453 22 2.352 1 96.44 334 SER B CA 1
ATOM 5493 C C . SER B 1 334 ? -11.266 22.641 3.473 1 96.44 334 SER B C 1
ATOM 5495 O O . SER B 1 334 ? -10.867 23.672 4.016 1 96.44 334 SER B O 1
ATOM 5497 N N . GLY B 1 335 ? -12.414 22 3.768 1 96.62 335 GLY B N 1
ATOM 5498 C CA . GLY B 1 335 ? -13.133 22.359 4.98 1 96.62 335 GLY B CA 1
ATOM 5499 C C . GLY B 1 335 ? -12.562 21.719 6.227 1 96.62 335 GLY B C 1
ATOM 5500 O O . GLY B 1 335 ? -11.555 21 6.156 1 96.62 335 GLY B O 1
ATOM 5501 N N . GLY B 1 336 ? -13.219 22.047 7.348 1 96 336 GLY B N 1
ATOM 5502 C CA . GLY B 1 336 ? -12.852 21.375 8.578 1 96 336 GLY B CA 1
ATOM 5503 C C . GLY B 1 336 ? -13.156 19.891 8.562 1 96 336 GLY B C 1
ATOM 5504 O O . GLY B 1 336 ? -14.016 19.438 7.801 1 96 336 GLY B O 1
ATOM 5505 N N . GLN B 1 337 ? -12.461 19.141 9.352 1 92.88 337 GLN B N 1
ATOM 5506 C CA . GLN B 1 337 ? -12.664 17.703 9.445 1 92.88 337 GLN B CA 1
ATOM 5507 C C . GLN B 1 337 ? -13.414 17.344 10.727 1 92.88 337 GLN B C 1
ATOM 5509 O O . GLN B 1 337 ? -13.273 18.016 11.742 1 92.88 337 GLN B O 1
ATOM 5514 N N . ALA B 1 338 ? -14.148 16.219 10.656 1 93.94 338 ALA B N 1
ATOM 5515 C CA . ALA B 1 338 ? -14.922 15.734 11.789 1 93.94 338 ALA B CA 1
ATOM 5516 C C . ALA B 1 338 ? -15.844 16.828 12.336 1 93.94 338 ALA B C 1
ATOM 5518 O O . ALA B 1 338 ? -16.609 17.422 11.578 1 93.94 338 ALA B O 1
ATOM 5519 N N . HIS B 1 339 ? -15.758 17.188 13.68 1 95.12 339 HIS B N 1
ATOM 5520 C CA . HIS B 1 339 ? -16.703 18.125 14.289 1 95.12 339 HIS B CA 1
ATOM 5521 C C . HIS B 1 339 ? -16.422 19.547 13.836 1 95.12 339 HIS B C 1
ATOM 5523 O O . HIS B 1 339 ? -17.234 20.453 14.078 1 95.12 339 HIS B O 1
ATOM 5529 N N . LEU B 1 340 ? -15.367 19.812 13.055 1 96.88 340 LEU B N 1
ATOM 5530 C CA . LEU B 1 340 ? -15.031 21.156 12.594 1 96.88 340 LEU B CA 1
ATOM 5531 C C . LEU B 1 340 ? -15.648 21.422 11.219 1 96.88 340 LEU B C 1
ATOM 5533 O O . LEU B 1 340 ? -15.406 22.469 10.625 1 96.88 340 LEU B O 1
ATOM 5537 N N . GLY B 1 341 ? -16.359 20.453 10.727 1 95.62 341 GLY B N 1
ATOM 5538 C CA . GLY B 1 341 ? -17.078 20.688 9.484 1 95.62 341 GLY B CA 1
ATOM 5539 C C . GLY B 1 341 ? -17.938 21.938 9.516 1 95.62 341 GLY B C 1
ATOM 5540 O O . GLY B 1 341 ? -18.719 22.125 10.445 1 95.62 341 GLY B O 1
ATOM 5541 N N . GLY B 1 342 ? -17.734 22.75 8.508 1 97.25 342 GLY B N 1
ATOM 5542 C CA . GLY B 1 342 ? -18.5 23.984 8.422 1 97.25 342 GLY B CA 1
ATOM 5543 C C . GLY B 1 342 ? -18.031 25.047 9.391 1 97.25 342 GLY B C 1
ATOM 5544 O O . GLY B 1 342 ? -18.688 26.078 9.562 1 97.25 342 GLY B O 1
ATOM 5545 N N . GLN B 1 343 ? -16.906 24.781 10.031 1 97.75 343 GLN B N 1
ATOM 5546 C CA . GLN B 1 343 ? -16.453 25.734 11.039 1 97.75 343 GLN B CA 1
ATOM 5547 C C . GLN B 1 343 ? -15.172 26.438 10.586 1 97.75 343 GLN B C 1
ATOM 5549 O O . GLN B 1 343 ? -14.875 27.547 11.031 1 97.75 343 GLN B O 1
ATOM 5554 N N . ILE B 1 344 ? -14.43 25.828 9.75 1 98.56 344 ILE B N 1
ATOM 5555 C CA . ILE B 1 344 ? -13.164 26.406 9.289 1 98.56 344 ILE B CA 1
ATOM 5556 C C . ILE B 1 344 ? -12.938 26.047 7.824 1 98.56 344 ILE B C 1
ATOM 5558 O O . ILE B 1 344 ? -13.641 25.188 7.273 1 98.56 344 ILE B O 1
ATOM 5562 N N . PHE B 1 345 ? -12.039 26.703 7.191 1 98.44 345 PHE B N 1
ATOM 5563 C CA . PHE B 1 345 ? -11.422 26.219 5.957 1 98.44 345 PHE B CA 1
ATOM 5564 C C . PHE B 1 345 ? -9.906 26.188 6.086 1 98.44 345 PHE B C 1
ATOM 5566 O O . PHE B 1 345 ? -9.336 26.812 6.977 1 98.44 345 PHE B O 1
ATOM 5573 N N . ARG B 1 346 ? -9.297 25.391 5.316 1 98.62 346 ARG B N 1
ATOM 5574 C CA . ARG B 1 346 ? -7.852 25.188 5.336 1 98.62 346 ARG B CA 1
ATOM 5575 C C . ARG B 1 346 ? -7.266 25.297 3.932 1 98.62 346 ARG B C 1
ATOM 5577 O O . ARG B 1 346 ? -7.863 24.812 2.965 1 98.62 346 ARG B O 1
ATOM 5584 N N . VAL B 1 347 ? -6.117 25.938 3.82 1 98.56 347 VAL B N 1
ATOM 5585 C CA . VAL B 1 347 ? -5.383 26.016 2.562 1 98.56 347 VAL B CA 1
ATOM 5586 C C . VAL B 1 347 ? -3.951 25.516 2.77 1 98.56 347 VAL B C 1
ATOM 5588 O O . VAL B 1 347 ? -3.32 25.828 3.783 1 98.56 347 VAL B O 1
ATOM 5591 N N . SER B 1 348 ? -3.52 24.734 1.861 1 98.31 348 SER B N 1
ATOM 5592 C CA . SER B 1 348 ? -2.176 24.172 1.908 1 98.31 348 SER B CA 1
ATOM 5593 C C . SER B 1 348 ? -1.241 24.875 0.935 1 98.31 348 SER B C 1
ATOM 5595 O O . SER B 1 348 ? -1.661 25.281 -0.15 1 98.31 348 SER B O 1
ATOM 5597 N N . ASN B 1 349 ? -0.013 25.062 1.334 1 98.44 349 ASN B N 1
ATOM 5598 C CA . ASN B 1 349 ? 1.038 25.562 0.45 1 98.44 349 ASN B CA 1
ATOM 5599 C C . ASN B 1 349 ? 2.145 24.516 0.265 1 98.44 349 ASN B C 1
ATOM 5601 O O . ASN B 1 349 ? 3.285 24.875 -0.043 1 98.44 349 ASN B O 1
ATOM 5605 N N . MET B 1 350 ? 1.834 23.25 0.525 1 98 350 MET B N 1
ATOM 5606 C CA . MET B 1 350 ? 2.814 22.172 0.404 1 98 350 MET B CA 1
ATOM 5607 C C . MET B 1 350 ? 3.152 21.906 -1.059 1 98 350 MET B C 1
ATOM 5609 O O . MET B 1 350 ? 2.309 22.094 -1.938 1 98 350 MET B O 1
ATOM 5613 N N . GLY B 1 351 ? 4.359 21.422 -1.285 1 95.75 351 GLY B N 1
ATOM 5614 C CA . GLY B 1 351 ? 4.773 21 -2.611 1 95.75 351 GLY B CA 1
ATOM 5615 C C . GLY B 1 351 ? 5.434 22.109 -3.414 1 95.75 351 GLY B C 1
ATOM 5616 O O . GLY B 1 351 ? 6.32 22.797 -2.91 1 95.75 351 GLY B O 1
ATOM 5617 N N . GLY B 1 352 ? 5.059 22.219 -4.707 1 94.94 352 GLY B N 1
ATOM 5618 C CA . GLY B 1 352 ? 5.781 23.109 -5.602 1 94.94 352 GLY B CA 1
ATOM 5619 C C . GLY B 1 352 ? 4.961 24.312 -6.047 1 94.94 352 GLY B C 1
ATOM 5620 O O . GLY B 1 352 ? 5.043 24.734 -7.203 1 94.94 352 GLY B O 1
ATOM 5621 N N . LEU B 1 353 ? 4.184 24.875 -5.16 1 96.19 353 LEU B N 1
ATOM 5622 C CA . LEU B 1 353 ? 3.391 26.047 -5.508 1 96.19 353 LEU B CA 1
ATOM 5623 C C . LEU B 1 353 ? 4.281 27.266 -5.672 1 96.19 353 LEU B C 1
ATOM 5625 O O . LEU B 1 353 ? 5.297 27.406 -4.984 1 96.19 353 LEU B O 1
ATOM 5629 N N . GLU B 1 354 ? 3.871 28.125 -6.516 1 96.06 354 GLU B N 1
ATOM 5630 C CA . GLU B 1 354 ? 4.562 29.391 -6.766 1 96.06 354 GLU B CA 1
ATOM 5631 C C . GLU B 1 354 ? 3.834 30.562 -6.113 1 96.06 354 GLU B C 1
ATOM 5633 O O . GLU B 1 354 ? 2.666 30.438 -5.742 1 96.06 354 GLU B O 1
ATOM 5638 N N . PRO B 1 355 ? 4.543 31.672 -5.98 1 97.38 355 PRO B N 1
ATOM 5639 C CA . PRO B 1 355 ? 3.932 32.844 -5.332 1 97.38 355 PRO B CA 1
ATOM 5640 C C . PRO B 1 355 ? 2.602 33.25 -5.969 1 97.38 355 PRO B C 1
ATOM 5642 O O . PRO B 1 355 ? 1.672 33.656 -5.266 1 97.38 355 PRO B O 1
ATOM 5645 N N . GLU B 1 356 ? 2.51 33.062 -7.266 1 97.06 356 GLU B N 1
ATOM 5646 C CA . GLU B 1 356 ? 1.289 33.438 -7.969 1 97.06 356 GLU B CA 1
ATOM 5647 C C . GLU B 1 356 ? 0.105 32.594 -7.535 1 97.06 356 GLU B C 1
ATOM 5649 O O . GLU B 1 356 ? -1.033 33.062 -7.504 1 97.06 356 GLU B O 1
ATOM 5654 N N . HIS B 1 357 ? 0.383 31.344 -7.227 1 97.56 357 HIS B N 1
ATOM 5655 C CA . HIS B 1 357 ? -0.67 30.438 -6.758 1 97.56 357 HIS B CA 1
ATOM 5656 C C . HIS B 1 357 ? -1.207 30.891 -5.402 1 97.56 357 HIS B C 1
ATOM 5658 O O . HIS B 1 357 ? -2.406 30.781 -5.137 1 97.56 357 HIS B O 1
ATOM 5664 N N . ILE B 1 358 ? -0.317 31.406 -4.551 1 98.5 358 ILE B N 1
ATOM 5665 C CA . ILE B 1 358 ? -0.693 31.891 -3.227 1 98.5 358 ILE B CA 1
ATOM 5666 C C . ILE B 1 358 ? -1.603 33.125 -3.363 1 98.5 358 ILE B C 1
ATOM 5668 O O . ILE B 1 358 ? -2.666 33.156 -2.742 1 98.5 358 ILE B O 1
ATOM 5672 N N . VAL B 1 359 ? -1.2 34 -4.188 1 98.5 359 VAL B N 1
ATOM 5673 C CA . VAL B 1 359 ? -1.959 35.219 -4.402 1 98.5 359 VAL B CA 1
ATOM 5674 C C . VAL B 1 359 ? -3.328 34.875 -4.988 1 98.5 359 VAL B C 1
ATOM 5676 O O . VAL B 1 359 ? -4.344 35.438 -4.562 1 98.5 359 VAL B O 1
ATOM 5679 N N . ARG B 1 360 ? -3.348 33.969 -5.922 1 98.38 360 ARG B N 1
ATOM 5680 C CA . ARG B 1 360 ? -4.609 33.531 -6.508 1 98.38 360 ARG B CA 1
ATOM 5681 C C . ARG B 1 360 ? -5.516 32.906 -5.457 1 98.38 360 ARG B C 1
ATOM 5683 O O . ARG B 1 360 ? -6.727 33.125 -5.461 1 98.38 360 ARG B O 1
ATOM 5690 N N . GLY B 1 361 ? -4.895 32.125 -4.57 1 98.56 361 GLY B N 1
ATOM 5691 C CA . GLY B 1 361 ? -5.664 31.531 -3.484 1 98.56 361 GLY B CA 1
ATOM 5692 C C . GLY B 1 361 ? -6.301 32.562 -2.576 1 98.56 361 GLY B C 1
ATOM 5693 O O . GLY B 1 361 ? -7.488 32.469 -2.262 1 98.56 361 GLY B O 1
ATOM 5694 N N . VAL B 1 362 ? -5.531 33.531 -2.24 1 98.81 362 VAL B N 1
ATOM 5695 C CA . VAL B 1 362 ? -6.012 34.594 -1.365 1 98.81 362 VAL B CA 1
ATOM 5696 C C . VAL B 1 362 ? -7.152 35.375 -2.045 1 98.81 362 VAL B C 1
ATOM 5698 O O . VAL B 1 362 ? -8.203 35.594 -1.438 1 98.81 362 VAL B O 1
ATOM 5701 N N . ARG B 1 363 ? -6.965 35.719 -3.293 1 98.75 363 ARG B N 1
ATOM 5702 C CA . ARG B 1 363 ? -7.98 36.438 -4.055 1 98.75 363 ARG B CA 1
ATOM 5703 C C . ARG B 1 363 ? -9.266 35.625 -4.168 1 98.75 363 ARG B C 1
ATOM 5705 O O . ARG B 1 363 ? -10.359 36.125 -3.951 1 98.75 363 ARG B O 1
ATOM 5712 N N . THR B 1 364 ? -9.094 34.375 -4.523 1 98.62 364 THR B N 1
ATOM 5713 C CA . THR B 1 364 ? -10.234 33.469 -4.734 1 98.62 364 THR B CA 1
ATOM 5714 C C . THR B 1 364 ? -11.062 33.344 -3.457 1 98.62 364 THR B C 1
ATOM 5716 O O . THR B 1 364 ? -12.297 33.438 -3.498 1 98.62 364 THR B O 1
ATOM 5719 N N . VAL B 1 365 ? -10.422 33.156 -2.322 1 98.56 365 VAL B N 1
ATOM 5720 C CA . VAL B 1 365 ? -11.109 33.031 -1.039 1 98.56 365 VAL B CA 1
ATOM 5721 C C . VAL B 1 365 ? -11.844 34.344 -0.72 1 98.56 365 VAL B C 1
ATOM 5723 O O . VAL B 1 365 ? -13.016 34.312 -0.337 1 98.56 365 VAL B O 1
ATOM 5726 N N . GLY B 1 366 ? -11.195 35.469 -0.882 1 98.62 366 GLY B N 1
ATOM 5727 C CA . GLY B 1 366 ? -11.812 36.75 -0.615 1 98.62 366 GLY B CA 1
ATOM 5728 C C . GLY B 1 366 ? -13.047 37 -1.463 1 98.62 366 GLY B C 1
ATOM 5729 O O . GLY B 1 366 ? -14.086 37.438 -0.947 1 98.62 366 GLY B O 1
ATOM 5730 N N . GLU B 1 367 ? -12.898 36.719 -2.736 1 98.62 367 GLU B N 1
ATOM 5731 C CA . GLU B 1 367 ? -14 36.938 -3.664 1 98.62 367 GLU B CA 1
ATOM 5732 C C . GLU B 1 367 ? -15.172 36.031 -3.381 1 98.62 367 GLU B C 1
ATOM 5734 O O . GLU B 1 367 ? -16.328 36.438 -3.453 1 98.62 367 GLU B O 1
ATOM 5739 N N . ALA B 1 368 ? -14.852 34.781 -3.129 1 98.44 368 ALA B N 1
ATOM 5740 C CA . ALA B 1 368 ? -15.906 33.812 -2.795 1 98.44 368 ALA B CA 1
ATOM 5741 C C . ALA B 1 368 ? -16.625 34.25 -1.515 1 98.44 368 ALA B C 1
ATOM 5743 O O . ALA B 1 368 ? -17.844 34.094 -1.409 1 98.44 368 ALA B O 1
ATOM 5744 N N . MET B 1 369 ? -15.891 34.75 -0.542 1 97.94 369 MET B N 1
ATOM 5745 C CA . MET B 1 369 ? -16.484 35.219 0.699 1 97.94 369 MET B CA 1
ATOM 5746 C C . MET B 1 369 ? -17.375 36.438 0.437 1 97.94 369 MET B C 1
ATOM 5748 O O . MET B 1 369 ? -18.5 36.5 0.943 1 97.94 369 MET B O 1
ATOM 5752 N N . ALA B 1 370 ? -16.891 37.312 -0.325 1 97.81 370 ALA B N 1
ATOM 5753 C CA . ALA B 1 370 ? -17.672 38.5 -0.666 1 97.81 370 ALA B CA 1
ATOM 5754 C C . ALA B 1 370 ? -18.969 38.125 -1.35 1 97.81 370 ALA B C 1
ATOM 5756 O O . ALA B 1 370 ? -20.031 38.656 -1.014 1 97.81 370 ALA B O 1
ATOM 5757 N N . ASP B 1 371 ? -18.859 37.219 -2.273 1 97.5 371 ASP B N 1
ATOM 5758 C CA . ASP B 1 371 ? -20.047 36.781 -3 1 97.5 371 ASP B CA 1
ATOM 5759 C C . ASP B 1 371 ? -21.047 36.125 -2.057 1 97.5 371 ASP B C 1
ATOM 5761 O O . ASP B 1 371 ? -22.25 36.188 -2.289 1 97.5 371 ASP B O 1
ATOM 5765 N N . ALA B 1 372 ? -20.531 35.531 -0.99 1 97.06 372 ALA B N 1
ATOM 5766 C CA . ALA B 1 372 ? -21.391 34.812 -0.038 1 97.06 372 ALA B CA 1
ATOM 5767 C C . ALA B 1 372 ? -21.891 35.781 1.047 1 97.06 372 ALA B C 1
ATOM 5769 O O . ALA B 1 372 ? -22.547 35.344 2.002 1 97.06 372 ALA B O 1
ATOM 5770 N N . GLY B 1 373 ? -21.547 36.969 0.955 1 96.44 373 GLY B N 1
ATOM 5771 C CA . GLY B 1 373 ? -22.141 38 1.812 1 96.44 373 GLY B CA 1
ATOM 5772 C C . GLY B 1 373 ? -21.25 38.406 2.965 1 96.44 373 GLY B C 1
ATOM 5773 O O . GLY B 1 373 ? -21.688 39.125 3.865 1 96.44 373 GLY B O 1
ATOM 5774 N N . VAL B 1 374 ? -20.031 37.969 3.004 1 97.4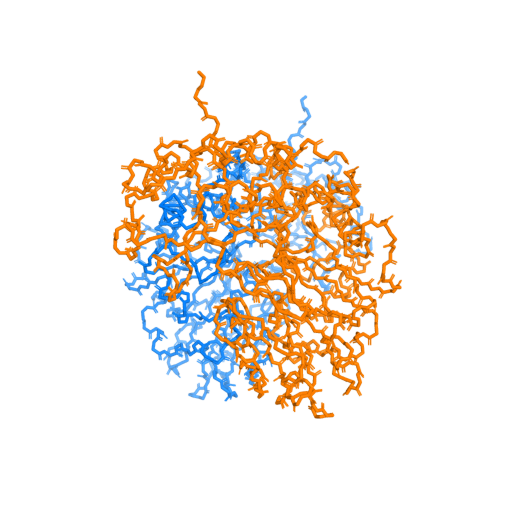4 374 VAL B N 1
ATOM 5775 C CA . VAL B 1 374 ? -19.094 38.375 4.051 1 97.44 374 VAL B CA 1
ATOM 5776 C C . VAL B 1 374 ? -18.422 39.688 3.684 1 97.44 374 VAL B C 1
ATOM 5778 O O . VAL B 1 374 ? -18.047 39.906 2.527 1 97.44 374 VAL B O 1
ATOM 5781 N N . ASP B 1 375 ? -18.391 40.562 4.645 1 96.94 375 ASP B N 1
ATOM 5782 C CA . ASP B 1 375 ? -17.688 41.844 4.43 1 96.94 375 ASP B CA 1
ATOM 5783 C C . ASP B 1 375 ? -16.188 41.625 4.543 1 96.94 375 ASP B C 1
ATOM 5785 O O . ASP B 1 375 ? -15.633 41.625 5.648 1 96.94 375 ASP B O 1
ATOM 5789 N N . VAL B 1 376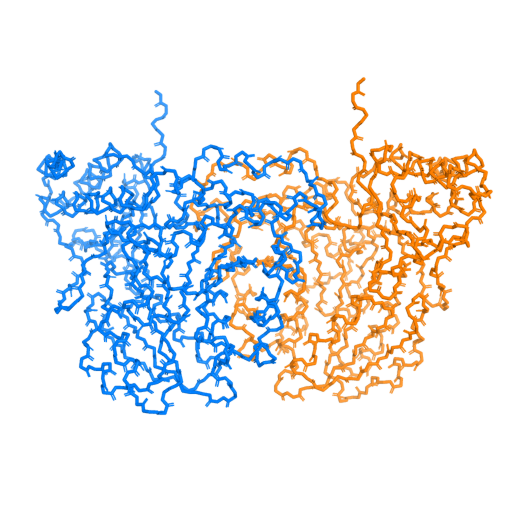 ? -15.508 41.531 3.379 1 97.56 376 VAL B N 1
ATOM 5790 C CA . VAL B 1 376 ? -14.062 41.312 3.344 1 97.56 376 VAL B CA 1
ATOM 5791 C C . VAL B 1 376 ? -13.414 42.344 2.426 1 97.56 376 VAL B C 1
ATOM 5793 O O . VAL B 1 376 ? -14.031 42.812 1.451 1 97.56 376 VAL B O 1
ATOM 5796 N N . ASP B 1 377 ? -12.242 42.75 2.715 1 98 377 ASP B N 1
ATOM 5797 C CA . ASP B 1 377 ? -11.438 43.594 1.854 1 98 377 ASP B CA 1
ATOM 5798 C C . ASP B 1 377 ? -10.469 42.781 1.005 1 98 377 ASP B C 1
ATOM 5800 O O . ASP B 1 377 ? -9.289 42.656 1.347 1 98 377 ASP B O 1
ATOM 5804 N N . VAL B 1 378 ? -10.906 42.344 -0.123 1 98.38 378 VAL B N 1
ATOM 5805 C CA . VAL B 1 378 ? -10.172 41.438 -0.981 1 98.38 378 VAL B CA 1
ATOM 5806 C C . VAL B 1 378 ? -8.844 42.062 -1.402 1 98.38 378 VAL B C 1
ATOM 5808 O O . VAL B 1 378 ? -7.801 41.438 -1.38 1 98.38 378 VAL B O 1
ATOM 5811 N N . GLU B 1 379 ? -8.891 43.281 -1.756 1 98.38 379 GLU B N 1
ATOM 5812 C CA . GLU B 1 379 ? -7.691 43.969 -2.24 1 98.38 379 GLU B CA 1
ATOM 5813 C C . GLU B 1 379 ? -6.652 44.125 -1.13 1 98.38 379 GLU B C 1
ATOM 5815 O O . GLU B 1 379 ? -5.453 43.969 -1.374 1 98.38 379 GLU B O 1
ATOM 5820 N N . ALA B 1 380 ? -7.113 44.438 0.05 1 98.5 380 ALA B N 1
ATOM 5821 C CA . ALA B 1 380 ? -6.195 44.5 1.185 1 98.5 380 ALA B CA 1
ATOM 5822 C C . ALA B 1 380 ? -5.531 43.125 1.422 1 98.5 380 ALA B C 1
ATOM 5824 O O . ALA B 1 380 ? -4.348 43.062 1.768 1 98.5 380 ALA B O 1
ATOM 5825 N N . GLY B 1 381 ? -6.332 42.094 1.323 1 98.69 381 GLY B N 1
ATOM 5826 C CA . GLY B 1 381 ? -5.789 40.75 1.48 1 98.69 381 GLY B CA 1
ATOM 5827 C C . GLY B 1 381 ? -4.727 40.438 0.452 1 98.69 381 GLY B C 1
ATOM 5828 O O . GLY B 1 381 ? -3.662 39.906 0.798 1 98.69 381 GLY B O 1
ATOM 5829 N N . VAL B 1 382 ? -5.031 40.688 -0.816 1 98.62 382 VAL B N 1
ATOM 5830 C CA . VAL B 1 382 ? -4.113 40.406 -1.91 1 98.62 382 VAL B CA 1
ATOM 5831 C C . VAL B 1 382 ? -2.822 41.188 -1.724 1 98.62 382 VAL B C 1
ATOM 5833 O O . VAL B 1 382 ? -1.724 40.656 -1.863 1 98.62 382 VAL B O 1
ATOM 5836 N N . GLU B 1 383 ? -2.971 42.438 -1.364 1 98.56 383 GLU B N 1
ATOM 5837 C CA . GLU B 1 383 ? -1.813 43.312 -1.159 1 98.56 383 GLU B CA 1
ATOM 5838 C C . GLU B 1 383 ? -0.939 42.812 -0.016 1 98.56 383 GLU B C 1
ATOM 5840 O O . GLU B 1 383 ? 0.29 42.812 -0.116 1 98.56 383 GLU B O 1
ATOM 5845 N N . ALA B 1 384 ? -1.567 42.438 1.053 1 98.69 384 ALA B N 1
ATOM 5846 C CA . ALA B 1 384 ? -0.829 41.906 2.203 1 98.69 384 ALA B CA 1
ATOM 5847 C C . ALA B 1 384 ? -0.066 40.656 1.841 1 98.69 384 ALA B C 1
ATOM 5849 O O . ALA B 1 384 ? 1.078 40.469 2.262 1 98.69 384 ALA B O 1
ATOM 5850 N N . ALA B 1 385 ? -0.708 39.75 1.116 1 98.75 385 ALA B N 1
ATOM 5851 C CA . ALA B 1 385 ? -0.058 38.5 0.681 1 98.75 385 ALA B CA 1
ATOM 5852 C C . ALA B 1 385 ? 1.137 38.812 -0.22 1 98.75 385 ALA B C 1
ATOM 5854 O O . ALA B 1 385 ? 2.205 38.219 -0.063 1 98.75 385 ALA B O 1
ATOM 5855 N N . GLU B 1 386 ? 0.965 39.688 -1.163 1 98.62 386 GLU B N 1
ATOM 5856 C CA . GLU B 1 386 ? 2.033 40.062 -2.086 1 98.62 386 GLU B CA 1
ATOM 5857 C C . GLU B 1 386 ? 3.211 40.688 -1.344 1 98.62 386 GLU B C 1
ATOM 5859 O O . GLU B 1 386 ? 4.367 40.438 -1.693 1 98.62 386 GLU B O 1
ATOM 5864 N N . ALA B 1 387 ? 2.893 41.531 -0.369 1 98.44 387 ALA B N 1
ATOM 5865 C CA . ALA B 1 387 ? 3.943 42.156 0.421 1 98.44 387 ALA B CA 1
ATOM 5866 C C . ALA B 1 387 ? 4.797 41.125 1.143 1 98.44 387 ALA B C 1
ATOM 5868 O O . ALA B 1 387 ? 6.02 41.25 1.213 1 98.44 387 ALA B O 1
ATOM 5869 N N . GLU B 1 388 ? 4.133 40.125 1.699 1 97.94 388 GLU B N 1
ATOM 5870 C CA . GLU B 1 388 ? 4.848 39.062 2.377 1 97.94 388 GLU B CA 1
ATOM 5871 C C . GLU B 1 388 ? 5.73 38.281 1.404 1 97.94 388 GLU B C 1
ATOM 5873 O O . GLU B 1 388 ? 6.824 37.844 1.767 1 97.94 388 GLU B O 1
ATOM 5878 N N . LEU B 1 389 ? 5.238 38.031 0.188 1 97.94 389 LEU B N 1
ATOM 5879 C CA . LEU B 1 389 ? 5.953 37.25 -0.806 1 97.94 389 LEU B CA 1
ATOM 5880 C C . LEU B 1 389 ? 7.133 38.031 -1.381 1 97.94 389 LEU B C 1
ATOM 5882 O O . LEU B 1 389 ? 8.055 37.438 -1.949 1 97.94 389 LEU B O 1
ATOM 5886 N N . ALA B 1 390 ? 7.035 39.344 -1.305 1 94.44 390 ALA B N 1
ATOM 5887 C CA . ALA B 1 390 ? 8.094 40.219 -1.829 1 94.44 390 ALA B CA 1
ATOM 5888 C C . ALA B 1 390 ? 9.227 40.344 -0.821 1 94.44 390 ALA B C 1
ATOM 5890 O O . ALA B 1 390 ? 10.336 40.75 -1.181 1 94.44 390 ALA B O 1
ATOM 5891 N N . GLU B 1 391 ? 8.922 40.031 0.418 1 82.56 391 GLU B N 1
ATOM 5892 C CA . GLU B 1 391 ? 9.914 40.219 1.474 1 82.56 391 GLU B CA 1
ATOM 5893 C C . GLU B 1 391 ? 11.039 39.188 1.348 1 82.56 391 GLU B C 1
ATOM 5895 O O . GLU B 1 391 ? 10.773 38 1.174 1 82.56 391 GLU B O 1
ATOM 5900 N N . GLU B 1 392 ? 12.18 39.312 0.455 1 61.28 392 GLU B N 1
ATOM 5901 C CA . GLU B 1 392 ? 13.359 38.469 0.344 1 61.28 392 GLU B CA 1
ATOM 5902 C C . GLU B 1 392 ? 14.023 38.25 1.702 1 61.28 392 GLU B C 1
ATOM 5904 O O . GLU B 1 392 ? 14.07 39.156 2.52 1 61.28 392 GLU B O 1
#

InterPro domains:
  IPR000192 Aminotransferase class V domain [PF00266] (7-261)
  IPR015421 Pyridoxal phosphate-dependent transferase, major domain [G3DSA:3.40.640.10] (16-264)
  IPR015422 Pyridoxal phosphate-dependent transferase, small domain [G3DSA:3.90.1150.10] (11-385)
  IPR015424 Pyridoxal phosphate-dependent transferase [SSF53383] (6-373)
  IPR024169 Serine-pyruvate aminotransferase/2-aminoethylphosphonate-pyruvate transaminase [PIRSF000524] (2-390)

Foldseek 3Di:
DPPDFAEFAQWLHAADPVLVVLLPPDDDDCPDPVVLVLLVLLFVLLVQLQQQLDLVSDGQADAWGKFKAQFWLLLVLLLVLQFFQFAAAEEEFEEQFDVSVSSQVSNVVHYHYHYQYDHRQEARDLVSLLVRDALRHAEYEEEQQHQLRQKGHQLQSSLVSCVVSVHAYEYECAADRLAHHDRPNNSNHQKYKYFCSGQLNAHGRMIMMIGGPVCVVSTHQVSGPVSSRVVQRVVVVVSSHGPDRDSSSRSSSSSVSSVVSVVCRSSNNNVLLQLLQQLLVQLCVLFVWAWRHDDDDSMDGHSFKTKTFDDPLCADPNVVQLQVQLVVVSYHWAARPDPRGRTIIMTGPRDDDDLVSSLVVSLSSSVSCVVSPDRTDSVSSSVRSVVSVPPD/DPPDFFEFAQWLHAADPVLVVLLPPDDDDCPDPVVLVLLVLLFVLLQQLQQQLDLVSDGQADAWGKFKAQFWLLLVLLLVLQFFQFAAAEEEFEEQFDVSVSSQVSNVVHYHYHYQYDHRQEARDLVSLLVRDALRHAEYEEEQQHQLRQKGHQLQSSLVSCVVSVHAYEYECAADRLAHHDRPNNSNHQKYKYFCSGQLNAHGRMIMMIGGPVCVVSTHQVSGPVSSRVVQRVVVVVSSHGPDRDSSSRSSSSSVSSVVSVVCRSSNNNVLLQLLQQLLVQLCVLFVWAFRHDDDDSMDGHSFKTKTFDDPLCADPNVVQLQVQLVVVSYHWAARPDPRGRTITMTGPRDDDDLVSSLVVSLSSSVSCVVSPDRTDSVSSSVRSVVSVPPD

Radius of gyration: 27.45 Å; Cα contacts (8 Å, |Δi|>4): 1974; chains: 2; bounding box: 50×82×69 Å

pLDDT: mean 95.74, std 8.14, range [29.16, 98.94]

Secondary structure (DSSP, 8-state):
-----EE-SSSSPP--HHHHHHTTSPPPPTTSHHHHHHHHHHHHHHHHHHH--SSS-----SSEEEEEESS-HHHHHHHHHHHHS-TTEEEEEEESSHHHHHHHHHHHTTEEEEEEE--TTBPPPHHHHHHH--TT--EEEEESEETTTTEE--HHHHHHHHHHTT-EEEEE-TTTTTTS---TTTTT-SEEEEETTTTT---TT-EEEEEEGGGGGG--GGGS-GGG-HHHHHHHHTTT--SS---HHHHHHHHHHHHHHHHH-HHHHHHHHHHHHHHHHHHHHHTT--BS-B--TT-EE-SSEEEEEPPGGG-GGGHHHHHHHHHHTTEE-EE--GGGTTTEEEEE--SS--HHHHHHHHHHHHHHHHHTT----HHHHHHHHHHHHH--/-----EE-SSSSPP--HHHHHHTTSPPPPTTSHHHHHHHHHHHHHHHHHHH--SSS-----SSEEEEEESS-HHHHHHHHHHHHS-TTEEEEEEESSHHHHHHHHHHHTTEEEEEEE--TTBPPPHHHHHHH--TT--EEEEESEETTTTEE--HHHHHHHHHHTT-EEEEE-TTTTTTS---TTTTT-SEEEEETTTTT---TT-EEEEEEGGGGGG--GGGS-GGG-HHHHHHHHTTT--SS---HHHHHHHHHHHHHHHHH-HHHHHHHHHHHHHHHHHHHHHTT--BS-B--TT-EE-SSEEEEEPPGGG-GGGHHHHHHHHHHTTEE-EE--GGGTTTEEEEE--SS--HHHHHHHHHHHHHHHHHTT----HHHHHHHHHHHHH--

Solvent-accessible surface area (backbone atoms only — not comparable to full-atom values): 37247 Å² total; per-residue (Å²): 123,84,78,74,74,42,72,21,32,71,53,60,26,60,59,54,68,69,31,34,54,44,38,46,54,80,88,66,58,69,88,27,74,63,38,31,52,38,39,41,50,27,36,54,29,43,40,48,40,56,26,18,18,27,76,84,42,53,67,31,52,91,59,63,45,49,46,74,41,64,19,37,40,71,45,49,54,42,32,55,47,35,18,53,36,50,94,68,21,32,33,37,24,39,23,34,34,62,64,20,43,48,54,39,56,45,42,52,73,47,26,51,67,47,72,54,68,49,60,69,23,42,52,79,56,65,68,59,49,54,70,68,57,42,76,74,28,40,34,35,40,37,43,34,39,36,71,71,23,15,35,22,47,44,49,50,65,51,18,51,51,29,54,76,33,70,19,46,24,38,34,40,24,33,51,21,43,61,29,30,69,44,49,33,54,82,18,46,45,33,33,41,31,25,28,26,14,22,16,38,19,15,70,46,36,30,15,36,33,40,42,28,56,88,43,54,84,59,53,35,26,84,66,18,59,75,86,40,21,54,55,53,39,55,58,27,40,77,68,32,43,59,82,57,82,56,26,53,40,59,46,38,12,37,20,48,23,34,43,52,44,57,72,61,29,46,28,56,46,25,51,51,19,40,38,49,30,49,11,51,52,40,9,43,44,51,23,69,44,47,68,50,38,47,62,44,90,75,26,36,70,28,40,32,26,48,29,30,40,44,53,80,67,37,33,47,84,44,23,54,56,33,54,49,40,28,44,75,70,43,35,43,64,32,65,29,61,79,92,34,47,35,43,28,38,34,42,26,51,42,46,81,70,49,73,67,56,53,43,47,49,44,39,42,52,32,51,16,34,40,74,49,66,39,90,52,40,40,67,49,9,34,51,38,17,49,53,44,65,64,59,125,124,86,78,76,76,43,70,20,32,72,53,62,26,61,60,54,68,69,32,36,54,45,37,46,53,79,89,64,56,70,88,27,75,66,38,31,51,38,41,41,51,27,37,53,28,43,40,48,40,56,28,17,17,26,74,85,43,53,68,31,54,90,58,62,46,49,43,73,42,65,18,38,40,70,46,51,54,41,30,54,47,35,18,52,38,48,94,66,21,31,32,38,24,40,25,35,32,62,64,20,43,48,52,39,55,44,41,52,73,48,27,52,66,46,72,53,66,49,60,70,24,41,51,79,56,65,67,59,49,54,71,69,57,44,76,73,27,42,33,36,40,38,42,34,39,36,71,70,22,15,34,22,46,43,49,50,65,52,17,50,52,29,55,76,32,70,19,45,24,38,36,40,23,35,52,20,43,60,29,31,70,41,50,33,54,81,18,48,46,32,33,41,32,25,27,26,14,21,14,39,20,16,68,45,36,31,15,36,34,40,40,29,56,88,42,54,84,59,52,36,26,84,65,18,59,75,86,40,20,51,58,54,39,54,58,26,41,77,66,32,44,60,82,56,83,57,26,54,39,59,48,39,13,38,19,48,23,34,43,50,46,58,72,60,29,45,25,55,45,25,50,51,20,41,38,50,29,49,11,51,52,40,9,44,42,52,23,70,45,48,68,50,37,46,62,45,88,76,25,35,68,27,41,33,26,47,29,29,40,45,53,79,69,36,33,46,84,43,24,54,57,32,53,49,40,27,44,76,68,42,34,43,66,31,66,30,60,81,92,35,47,33,42,28,38,33,42,26,52,44,47,80,70,49,74,67,54,52,44,48,48,44,38,42,51,32,50,16,35,41,73,50,66,38,88,52,40,41,65,51,9,35,52,37,18,50,52,44,64,64,60,125